Protein 5UNL (pdb70)

Secondary structure (DSSP, 8-state):
-HHHHTSPPTT-EEEETTTTSHHHHHHHHHHHHTT-EEEEEES-HHHHHTTTT-TT----EEEE--TT-HHHHHHHHHHHHHHTSS-SEEEE--------S-TTTS-HHHHHHHHIIIIIHHHHHHHHHHHHHTT-TT--EEEEE--GGGTS--TT-HHHHHHHHHHHHHHHHHHHHHGGGT-EEEEEEE-SB-SHHHHHHHHHHHHHHT--HHHHHHHHHHTBTTSSPBPHHHHHHHHHHHTSTTTTT--S-EEEESS-B---/-GGGSPPTT-EEEETTTTSHHHHHHHHHHHHTT-EEEEEES-HHHHHHHSS-TT----EEEE--TT-HHHHHHHHHHHHHHT-S-SEEEE--------S-TTTS-HHHHHHHHIIIIIHHHHHHHHHHHHHTT-TT--EEEEE--GGGTS--TT-HHHHHHHHHHHHHHHHHHHHHGGGT-EEEEEEE-SB-SHHHHHHHHHHHHHHT--HHHHHHHHHHTBTTSSPBPHHHHHHHHHHHTSTTTTT--S-EEEESS-B---/-HHHHHSPPTT-EEEEETTTSHHHHHHHHHHHHTT-EEEEEES-HHHHHTTTT-TT----EEEE--TT-HHHHHHHHHHHHHHT-S-SEEEE--------S-TTTS-HHHHHHHHIIIIIHHHHHHHHHHHHHTT-TT--EEEEE--GGGTS--TT-HHHHHHHHHHHHHHHHHHHHHGGGT-EEEEEEE-SB-SHHHHHHHHHHHHHHT--HHHHHHHHHHTBTTSSPBPHHHHHHHHHHHTSTTTTT--S-EEEESS-B---/-HHHHTSPPTT-EEEETTTTSHHHHHHHHHHHHTT-EEEEEES-HHHHHTTTT-TT----EEEE--TT-HHHHHHHHHHHHHHT-S-SEEEE--------S-TTTS-HHHHHHHHIIIIIHHHHHHHHHHHHHTT-TT--EEEEE--GGGTS--TT-HHHHHHHHHHHHHHHHHHHHHGGGT-EEEEEEE-SB-SHHHHHHHHHHHHHHT--HHHHHHHHHHTBTTSSPBPHHHHHHHHHHHTSTTTTT--S-EEEESS-B---

Sequence (1054 aa):
TASDLLKPYDGLRVLVTGGASGIGLAIADAFAECGARRVHVCDASQAAIAALADRPSRAAIGATLADDVSDRAAVERVFADVAATLGGLDVLVNNAGIAGPTGGIDEIDPAQWEQTVAINLNAQFEFARRRAVPLLRESKHGGAIIALSSVAGRLGYAYRTPYAATKWAVVGLVKSLAIELGPLGIRVNAIQPGIVRGPRRRIRRRVIEARAQQLGIGYDEMEQRRYLERISLRRMTEPAEIAATALFLCSPGGHGITGQAISVCGNVEVLSDLLKPYDGLRVLVTGGASGIGLAIADAFAECGARRVHVCDASSQAAIAALADRPSRAAIGATLADVSDRAAVERVFADVAATLGGLDVLVNNAGIAGPTGGIDEIDPAQWEQTVAINLNAQFEFARRAVPLLRESKHGGGAIIALSSVAGRLGYAYRTPYAATKWAVVGLVKSLAIELGPLGIRVNAIQPGIVRGPRIRRRVIEARAQQLGIGYDEMEQRYLERRISLRRMTEPAEIAATALFLCSSPGGHGITGQAISVCGNVEVLTASDLLKPYDGLRVLVTGGASGIGLAIADAFAECGARRVHVCDASQAAIAALADRPSRAAIGATLADVSDRAAVERVFADVAATLGGLDVLVNNAGIAGPTGGIDEIDPAQWEQQTVAIINLNAQFEFARRRRAVPLLRESKHGGAIIALSSVAGRLGYAYRTPYAATKWAVVGLVKSLAIELGPLGIRVNAIQPGIVRGPRIRRVIEARAQQLGIGYDEMEQRYLERISLRRMTEPAEIAATALFLCSPGGHGITGQAISVCGNVEVLTASDLLKPYDGLRRVLVTGGASGIGLAIADAFAECGARVHVCDASQAAIAALADRPSRAAIGATLADVSDRAAVERVFADVAATLGGLDVLVNNAGIAGPTGGIDEIDPAQWEQTVAINLNAQFEFARRRAVPLLRESKHGGGAIIALSSVAGRLGYAYRTPYAATKWAVVGLVKSLAIELGPLGIRVNAIQPGIVRGPRIRRRVIEEARAQQLGIGYDEMEQRYLERISLRRMTEPAEIAATALFLCSPGGHGITGQAISVCGNVEVL

Structure (mmCIF, N/CA/C/O backbone):
data_5UNL
#
_entry.id   5UNL
#
_cell.length_a   64.380
_cell.length_b   132.090
_cell.length_c   64.530
_cell.angle_alpha   90.000
_cell.angle_beta   108.680
_cell.angle_gamma   90.000
#
_symmetry.space_group_name_H-M   'P 1 21 1'
#
loop_
_entity.id
_entity.type
_entity.pdbx_description
1 polymer '3-ketoacyl-ACP reductase'
2 non-polymer 1,2-ETHANEDIOL
3 non-polymer 'NITRATE ION'
4 water water
#
loop_
_atom_site.group_PDB
_atom_site.id
_atom_site.type_symbol
_atom_site.label_atom_id
_atom_site.label_alt_id
_atom_site.label_comp_id
_atom_site.label_asym_id
_atom_site.label_entity_id
_atom_site.label_seq_id
_atom_site.pdbx_PDB_ins_code
_atom_site.Cartn_x
_atom_site.Cartn_y
_atom_site.Cartn_z
_atom_site.occupancy
_atom_site.B_iso_or_equiv
_atom_site.auth_seq_id
_atom_site.auth_comp_id
_atom_site.auth_asym_id
_atom_site.auth_atom_id
_atom_site.pdbx_PDB_model_num
ATOM 1 N N . THR A 1 10 ? 47.971 -5.960 -14.087 1.00 45.27 2 THR A N 1
ATOM 2 C CA . THR A 1 10 ? 49.085 -6.399 -13.249 1.00 45.88 2 THR A CA 1
ATOM 3 C C . THR A 1 10 ? 48.946 -5.903 -11.813 1.00 40.47 2 THR A C 1
ATOM 4 O O . THR A 1 10 ? 48.407 -4.819 -11.568 1.00 36.18 2 THR A O 1
ATOM 8 N N . ALA A 1 11 ? 49.452 -6.704 -10.870 1.00 37.17 3 ALA A N 1
ATOM 9 C CA . ALA A 1 11 ? 49.290 -6.383 -9.454 1.00 35.19 3 ALA A CA 1
ATOM 10 C C . ALA A 1 11 ? 49.939 -5.052 -9.107 1.00 36.59 3 ALA A C 1
ATOM 11 O O . ALA A 1 11 ? 49.399 -4.280 -8.306 1.00 38.25 3 ALA A O 1
ATOM 13 N N . SER A 1 12 ? 51.092 -4.754 -9.713 1.00 38.03 4 SER A N 1
ATOM 14 C CA . SER A 1 12 ? 51.766 -3.489 -9.431 1.00 39.05 4 SER A CA 1
ATOM 15 C C . SER A 1 12 ? 50.955 -2.295 -9.927 1.00 40.92 4 SER A C 1
ATOM 16 O O . SER A 1 12 ? 50.873 -1.268 -9.242 1.00 43.46 4 SER A O 1
ATOM 19 N N . ASP A 1 13 ? 50.355 -2.400 -11.118 1.00 40.18 5 ASP A N 1
ATOM 20 C CA . ASP A 1 13 ? 49.534 -1.295 -11.606 1.00 36.83 5 ASP A CA 1
ATOM 21 C C . ASP A 1 13 ? 48.262 -1.136 -10.784 1.00 33.34 5 ASP A C 1
ATOM 22 O O . ASP A 1 13 ? 47.769 -0.014 -10.624 1.00 32.14 5 ASP A O 1
ATOM 24 N N . LEU A 1 14 ? 47.725 -2.238 -10.250 1.00 33.88 6 LEU A N 1
ATOM 25 C CA . LEU A 1 14 ? 46.491 -2.157 -9.475 1.00 29.76 6 LEU A CA 1
ATOM 26 C C . LEU A 1 14 ? 46.640 -1.234 -8.278 1.00 26.93 6 LEU A C 1
ATOM 27 O O . LEU A 1 14 ? 45.683 -0.554 -7.898 1.00 24.63 6 LEU A O 1
ATOM 32 N N . LEU A 1 15 ? 47.826 -1.198 -7.675 1.00 23.68 7 LEU A N 1
ATOM 33 C CA . LEU A 1 15 ? 48.071 -0.451 -6.453 1.00 23.69 7 LEU A CA 1
ATOM 34 C C . LEU A 1 15 ? 48.714 0.910 -6.697 1.00 29.69 7 LEU A C 1
ATOM 35 O O . LEU A 1 15 ? 49.032 1.610 -5.734 1.00 39.48 7 LEU A O 1
ATOM 40 N N . LYS A 1 16 ? 48.911 1.299 -7.946 1.00 29.93 8 LYS A N 1
ATOM 41 C CA . LYS A 1 16 ? 49.511 2.608 -8.177 1.00 33.09 8 LYS A CA 1
ATOM 42 C C . LYS A 1 16 ? 48.422 3.647 -8.398 1.00 25.36 8 LYS A C 1
ATOM 43 O O . LYS A 1 16 ? 47.540 3.432 -9.239 1.00 22.29 8 LYS A O 1
ATOM 45 N N . PRO A 1 17 ? 48.433 4.765 -7.677 1.00 24.57 9 PRO A N 1
ATOM 46 C CA . PRO A 1 17 ? 47.469 5.833 -7.968 1.00 23.97 9 PRO A CA 1
ATOM 47 C C . PRO A 1 17 ? 47.577 6.268 -9.420 1.00 19.28 9 PRO A C 1
ATOM 48 O O . PRO A 1 17 ? 48.653 6.236 -10.013 1.00 20.96 9 PRO A O 1
ATOM 52 N N . TYR A 1 18 ? 46.441 6.650 -9.999 1.00 19.61 10 TYR A N 1
ATOM 53 C CA . TYR A 1 18 ? 46.451 7.193 -11.350 1.00 20.13 10 TYR A CA 1
ATOM 54 C C . TYR A 1 18 ? 47.441 8.342 -11.439 1.00 18.12 10 TYR A C 1
ATOM 55 O O . TYR A 1 18 ? 47.574 9.138 -10.509 1.00 19.89 10 TYR A O 1
ATOM 64 N N . ASP A 1 19 ? 48.134 8.430 -12.573 1.00 19.48 11 ASP A N 1
ATOM 65 C CA . ASP A 1 19 ? 49.109 9.489 -12.763 1.00 20.23 11 ASP A CA 1
ATOM 66 C C . ASP A 1 19 ? 48.410 10.810 -13.060 1.00 20.25 11 ASP A C 1
ATOM 67 O O . ASP A 1 19 ? 47.330 10.843 -13.653 1.00 25.85 11 ASP A O 1
ATOM 72 N N . GLY A 1 20 ? 49.024 11.903 -12.612 1.00 21.75 12 GLY A N 1
ATOM 73 C CA . GLY A 1 20 ? 48.562 13.227 -12.978 1.00 22.53 12 GLY A CA 1
ATOM 74 C C . GLY A 1 20 ? 47.314 13.699 -12.271 1.00 24.76 12 GLY A C 1
ATOM 75 O O . GLY A 1 20 ? 46.642 14.613 -12.766 1.00 23.65 12 GLY A O 1
ATOM 76 N N . LEU A 1 21 ? 46.970 13.110 -11.131 1.00 16.67 13 LEU A N 1
ATOM 77 C CA . LEU A 1 21 ? 45.745 13.513 -10.459 1.00 16.56 13 LEU A CA 1
ATOM 78 C C . LEU A 1 21 ? 45.861 14.946 -9.956 1.00 23.23 13 LEU A C 1
ATOM 79 O O . LEU A 1 21 ? 46.911 15.366 -9.461 1.00 22.49 13 LEU A O 1
ATOM 84 N N . ARG A 1 22 ? 44.770 15.693 -10.089 1.00 16.43 14 ARG A N 1
ATOM 85 C CA . ARG A 1 22 ? 44.687 17.035 -9.535 1.00 15.99 14 ARG A CA 1
ATOM 86 C C . ARG A 1 22 ? 44.035 16.914 -8.168 1.00 17.47 14 ARG A C 1
ATOM 87 O O . ARG A 1 22 ? 42.871 16.509 -8.068 1.00 16.75 14 ARG A O 1
ATOM 95 N N . VAL A 1 23 ? 44.788 17.238 -7.116 1.00 13.72 15 VAL A N 1
ATOM 96 C CA . VAL A 1 23 ? 44.415 16.907 -5.746 1.00 14.43 15 VAL A CA 1
ATOM 97 C C . VAL A 1 23 ? 44.417 18.167 -4.902 1.00 17.55 15 VAL A C 1
ATOM 98 O O . VAL A 1 23 ? 45.392 18.925 -4.922 1.00 16.05 15 VAL A O 1
ATOM 102 N N . LEU A 1 24 ? 43.346 18.368 -4.138 1.00 11.92 16 LEU A N 1
ATOM 103 C CA . LEU A 1 24 ? 43.258 19.425 -3.136 1.00 13.95 16 LEU A CA 1
ATOM 104 C C . LEU A 1 24 ? 43.157 18.780 -1.758 1.00 13.04 16 LEU A C 1
ATOM 105 O O . LEU A 1 24 ? 42.240 17.989 -1.516 1.00 13.83 16 LEU A O 1
ATOM 110 N N . VAL A 1 25 ? 44.084 19.124 -0.856 1.00 15.22 17 VAL A N 1
ATOM 111 C CA . VAL A 1 25 ? 44.080 18.614 0.519 1.00 14.13 17 VAL A CA 1
ATOM 112 C C . VAL A 1 25 ? 43.850 19.789 1.463 1.00 16.94 17 VAL A C 1
ATOM 113 O O . VAL A 1 25 ? 44.713 20.668 1.575 1.00 14.83 17 VAL A O 1
ATOM 117 N N . THR A 1 26 ? 42.710 19.794 2.165 1.00 12.92 18 THR A N 1
ATOM 118 C CA . THR A 1 26 ? 42.435 20.870 3.113 1.00 12.12 18 THR A CA 1
ATOM 119 C C . THR A 1 26 ? 43.179 20.622 4.418 1.00 15.76 18 THR A C 1
ATOM 120 O O . THR A 1 26 ? 43.356 19.480 4.840 1.00 15.13 18 THR A O 1
ATOM 124 N N . GLY A 1 27 ? 43.612 21.704 5.059 1.00 17.96 19 GLY A N 1
ATOM 125 C CA . GLY A 1 27 ? 44.528 21.561 6.193 1.00 15.75 19 GLY A CA 1
ATOM 126 C C . GLY A 1 27 ? 45.747 20.739 5.849 1.00 15.87 19 GLY A C 1
ATOM 127 O O . GLY A 1 27 ? 46.179 19.890 6.645 1.00 16.85 19 GLY A O 1
ATOM 128 N N . GLY A 1 28 ? 46.290 20.942 4.653 1.00 15.67 20 GLY A N 1
ATOM 129 C CA . GLY A 1 28 ? 47.300 20.070 4.089 1.00 16.52 20 GLY A CA 1
ATOM 130 C C . GLY A 1 28 ? 48.748 20.460 4.280 1.00 19.78 20 GLY A C 1
ATOM 131 O O . GLY A 1 28 ? 49.624 19.830 3.672 1.00 20.38 20 GLY A O 1
ATOM 132 N N . ALA A 1 29 ? 49.055 21.471 5.090 1.00 19.18 21 ALA A N 1
ATOM 133 C CA . ALA A 1 29 ? 50.453 21.843 5.263 1.00 18.86 21 ALA A CA 1
ATOM 134 C C . ALA A 1 29 ? 51.072 21.257 6.519 1.00 19.06 21 ALA A C 1
ATOM 135 O O . ALA A 1 29 ? 52.252 21.509 6.789 1.00 20.76 21 ALA A O 1
ATOM 137 N N . SER A 1 30 ? 50.321 20.481 7.293 1.00 16.58 22 SER A N 1
ATOM 138 C CA . SER A 1 30 ? 50.908 19.857 8.468 1.00 16.29 22 SER A CA 1
ATOM 139 C C . SER A 1 30 ? 50.172 18.567 8.781 1.00 20.03 22 SER A C 1
ATOM 140 O O . SER A 1 30 ? 49.076 18.311 8.276 1.00 20.47 22 SER A O 1
ATOM 143 N N . GLY A 1 31 ? 50.811 17.750 9.612 1.00 25.05 23 GLY A N 1
ATOM 144 C CA . GLY A 1 31 ? 50.179 16.563 10.160 1.00 24.14 23 GLY A CA 1
ATOM 145 C C . GLY A 1 31 ? 49.776 15.567 9.093 1.00 17.60 23 GLY A C 1
ATOM 146 O O . GLY A 1 31 ? 50.490 15.338 8.111 1.00 17.13 23 GLY A O 1
ATOM 147 N N . ILE A 1 32 ? 48.608 14.959 9.302 1.00 18.94 24 ILE A N 1
ATOM 148 C CA . ILE A 1 32 ? 48.088 13.951 8.380 1.00 16.84 24 ILE A CA 1
ATOM 149 C C . ILE A 1 32 ? 47.871 14.540 6.994 1.00 18.43 24 ILE A C 1
ATOM 150 O O . ILE A 1 32 ? 48.178 13.901 5.980 1.00 17.36 24 ILE A O 1
ATOM 155 N N . GLY A 1 33 ? 47.328 15.758 6.920 1.00 14.58 25 GLY A N 1
ATOM 156 C CA . GLY A 1 33 ? 47.076 16.359 5.615 1.00 14.19 25 GLY A CA 1
ATOM 157 C C . GLY A 1 33 ? 48.337 16.494 4.782 1.00 16.53 25 GLY A C 1
ATOM 158 O O . GLY A 1 33 ? 48.324 16.257 3.570 1.00 17.10 25 GLY A O 1
ATOM 159 N N . LEU A 1 34 ? 49.444 16.869 5.423 1.00 21.28 26 LEU A N 1
ATOM 160 C CA . LEU A 1 34 ? 50.706 16.992 4.704 1.00 14.09 26 LEU A CA 1
ATOM 161 C C . LEU A 1 34 ? 51.221 15.630 4.266 1.00 14.46 26 LEU A C 1
ATOM 162 O O . LEU A 1 34 ? 51.819 15.498 3.190 1.00 15.82 26 LEU A O 1
ATOM 167 N N . ALA A 1 35 ? 51.040 14.609 5.102 1.00 15.03 27 ALA A N 1
ATOM 168 C CA . ALA A 1 35 ? 51.468 13.277 4.695 1.00 15.57 27 ALA A CA 1
ATOM 169 C C . ALA A 1 35 ? 50.705 12.837 3.459 1.00 15.81 27 ALA A C 1
ATOM 170 O O . ALA A 1 35 ? 51.274 12.231 2.544 1.00 17.00 27 ALA A O 1
ATOM 172 N N . ILE A 1 36 ? 49.411 13.148 3.412 1.00 13.77 28 ILE A N 1
ATOM 173 C CA . ILE A 1 36 ? 48.602 12.820 2.248 1.00 13.42 28 ILE A CA 1
ATOM 174 C C . ILE A 1 36 ? 49.059 13.619 1.033 1.00 13.81 28 ILE A C 1
ATOM 175 O O . ILE A 1 36 ? 49.285 13.065 -0.049 1.00 16.17 28 ILE A O 1
ATOM 180 N N . ALA A 1 37 ? 49.188 14.936 1.193 1.00 15.09 29 ALA A N 1
ATOM 181 C CA . ALA A 1 37 ? 49.641 15.787 0.095 1.00 14.59 29 ALA A CA 1
ATOM 182 C C . ALA A 1 37 ? 50.978 15.309 -0.461 1.00 15.43 29 ALA A C 1
ATOM 183 O O . ALA A 1 37 ? 51.127 15.135 -1.676 1.00 17.30 29 ALA A O 1
ATOM 185 N N . ASP A 1 38 ? 51.968 15.100 0.420 1.00 14.91 30 ASP A N 1
ATOM 186 C CA . ASP A 1 38 ? 53.296 14.672 -0.024 1.00 15.19 30 ASP A CA 1
ATOM 187 C C . ASP A 1 38 ? 53.248 13.310 -0.702 1.00 15.48 30 ASP A C 1
ATOM 188 O O . ASP A 1 38 ? 53.985 13.064 -1.666 1.00 16.43 30 ASP A O 1
ATOM 193 N N . ALA A 1 39 ? 52.401 12.402 -0.198 1.00 15.09 31 ALA A N 1
ATOM 194 C CA . ALA A 1 39 ? 52.279 11.083 -0.811 1.00 15.49 31 ALA A CA 1
ATOM 195 C C . ALA A 1 39 ? 51.752 11.189 -2.235 1.00 15.48 31 ALA A C 1
ATOM 196 O O . ALA A 1 39 ? 52.307 10.584 -3.163 1.00 15.92 31 ALA A O 1
ATOM 198 N N . PHE A 1 40 ? 50.673 11.951 -2.430 1.00 15.20 32 PHE A N 1
ATOM 199 C CA . PHE A 1 40 ? 50.164 12.166 -3.779 1.00 16.11 32 PHE A CA 1
ATOM 200 C C . PHE A 1 40 ? 51.222 12.812 -4.668 1.00 17.05 32 PHE A C 1
ATOM 201 O O . PHE A 1 40 ? 51.384 12.424 -5.831 1.00 19.76 32 PHE A O 1
ATOM 209 N N . ALA A 1 41 ? 51.958 13.794 -4.135 1.00 17.12 33 ALA A N 1
ATOM 210 C CA . ALA A 1 41 ? 52.970 14.476 -4.946 1.00 18.01 33 ALA A CA 1
ATOM 211 C C . ALA A 1 41 ? 54.082 13.527 -5.378 1.00 17.66 33 ALA A C 1
ATOM 212 O O . ALA A 1 41 ? 54.704 13.743 -6.425 1.00 22.94 33 ALA A O 1
ATOM 214 N N . GLU A 1 42 ? 54.354 12.484 -4.586 1.00 17.42 34 GLU A N 1
ATOM 215 C CA . GLU A 1 42 ? 55.330 11.466 -4.969 1.00 28.79 34 GLU A CA 1
ATOM 216 C C . GLU A 1 42 ? 54.838 10.575 -6.097 1.00 26.38 34 GLU A C 1
ATOM 217 O O . GLU A 1 42 ? 55.642 9.859 -6.701 1.00 29.58 34 GLU A O 1
ATOM 223 N N . CYS A 1 43 ? 53.534 10.556 -6.350 1.00 21.71 35 CYS A N 1
ATOM 224 C CA . CYS A 1 43 ? 52.932 9.676 -7.341 1.00 26.03 35 CYS A CA 1
ATOM 225 C C . CYS A 1 43 ? 52.439 10.451 -8.557 1.00 28.94 35 CYS A C 1
ATOM 226 O O . CYS A 1 43 ? 51.430 10.083 -9.165 1.00 30.31 35 CYS A O 1
ATOM 229 N N . GLY A 1 44 ? 53.135 11.534 -8.906 1.00 27.18 36 GLY A N 1
ATOM 230 C CA . GLY A 1 44 ? 52.838 12.307 -10.098 1.00 29.08 36 GLY A CA 1
ATOM 231 C C . GLY A 1 44 ? 51.603 13.176 -10.030 1.00 26.45 36 GLY A C 1
ATOM 232 O O . GLY A 1 44 ? 51.132 13.642 -11.074 1.00 25.86 36 GLY A O 1
ATOM 233 N N . ALA A 1 45 ? 51.058 13.414 -8.845 1.00 20.73 37 ALA A N 1
ATOM 234 C CA . ALA A 1 45 ? 49.885 14.269 -8.742 1.00 18.63 37 ALA A CA 1
ATOM 235 C C . ALA A 1 45 ? 50.299 15.733 -8.735 1.00 25.28 37 ALA A C 1
ATOM 236 O O . ALA A 1 45 ? 51.432 16.087 -8.375 1.00 22.28 37 ALA A O 1
ATOM 238 N N . ARG A 1 46 ? 49.383 16.578 -9.187 1.00 16.10 38 ARG A N 1
ATOM 239 C CA A ARG A 1 46 ? 49.510 18.024 -9.071 0.43 16.33 38 ARG A CA 1
ATOM 240 C CA B ARG A 1 46 ? 49.513 18.025 -9.069 0.57 16.33 38 ARG A CA 1
ATOM 241 C C . ARG A 1 46 ? 48.707 18.429 -7.842 1.00 16.76 38 ARG A C 1
ATOM 242 O O . ARG A 1 46 ? 47.472 18.402 -7.867 1.00 17.00 38 ARG A O 1
ATOM 257 N N . VAL A 1 47 ? 49.407 18.764 -6.760 1.00 16.86 39 VAL A N 1
ATOM 258 C CA . VAL A 1 47 ? 48.800 18.872 -5.441 1.00 15.41 39 VAL A CA 1
ATOM 259 C C . VAL A 1 47 ? 48.727 20.330 -5.020 1.00 18.76 39 VAL A C 1
ATOM 260 O O . VAL A 1 47 ? 49.706 21.073 -5.136 1.00 17.49 39 VAL A O 1
ATOM 264 N N . HIS A 1 48 ? 47.561 20.726 -4.523 1.00 19.28 40 HIS A N 1
ATOM 265 C CA . HIS A 1 48 ? 47.351 22.008 -3.872 1.00 15.86 40 HIS A CA 1
ATOM 266 C C . HIS A 1 48 ? 46.838 21.731 -2.470 1.00 16.20 40 HIS A C 1
ATOM 267 O O . HIS A 1 48 ? 46.072 20.782 -2.261 1.00 15.75 40 HIS A O 1
ATOM 274 N N . VAL A 1 49 ? 47.266 22.542 -1.502 1.00 15.70 41 VAL A N 1
ATOM 275 C CA . VAL A 1 49 ? 46.727 22.438 -0.155 1.00 13.16 41 VAL A CA 1
ATOM 276 C C . VAL A 1 49 ? 46.226 23.805 0.271 1.00 12.77 41 VAL A C 1
ATOM 277 O O . VAL A 1 49 ? 46.624 24.837 -0.270 1.00 15.34 41 VAL A O 1
ATOM 281 N N . CYS A 1 50 ? 45.339 23.806 1.259 1.00 13.10 42 CYS A N 1
ATOM 282 C CA . CYS A 1 50 ? 45.098 25.019 2.017 1.00 15.22 42 CYS A CA 1
ATOM 283 C C . CYS A 1 50 ? 45.443 24.738 3.469 1.00 17.03 42 CYS A C 1
ATOM 284 O O . CYS A 1 50 ? 45.495 23.585 3.911 1.00 16.09 42 CYS A O 1
ATOM 287 N N . ASP A 1 51 ? 45.740 25.804 4.197 1.00 16.00 43 ASP A N 1
ATOM 288 C CA . ASP A 1 51 ? 46.127 25.633 5.582 1.00 16.29 43 ASP A CA 1
ATOM 289 C C . ASP A 1 51 ? 45.934 26.961 6.286 1.00 19.53 43 ASP A C 1
ATOM 290 O O . ASP A 1 51 ? 46.038 28.025 5.669 1.00 19.25 43 ASP A O 1
ATOM 295 N N . ALA A 1 52 ? 45.692 26.886 7.592 1.00 21.46 44 ALA A N 1
ATOM 296 C CA . ALA A 1 52 ? 45.514 28.099 8.379 1.00 22.30 44 ALA A CA 1
ATOM 297 C C . ALA A 1 52 ? 46.826 28.703 8.851 1.00 18.58 44 ALA A C 1
ATOM 298 O O . ALA A 1 52 ? 46.834 29.864 9.275 1.00 20.47 44 ALA A O 1
ATOM 300 N N . SER A 1 53 ? 47.931 27.958 8.788 1.00 22.08 45 SER A N 1
ATOM 301 C CA . SER A 1 53 ? 49.206 28.397 9.355 1.00 24.69 45 SER A CA 1
ATOM 302 C C . SER A 1 53 ? 50.122 28.915 8.251 1.00 24.49 45 SER A C 1
ATOM 303 O O . SER A 1 53 ? 50.563 28.150 7.387 1.00 24.73 45 SER A O 1
ATOM 306 N N . GLN A 1 54 ? 50.425 30.217 8.299 1.00 22.48 46 GLN A N 1
ATOM 307 C CA . GLN A 1 54 ? 51.384 30.790 7.361 1.00 20.64 46 GLN A CA 1
ATOM 308 C C . GLN A 1 54 ? 52.746 30.125 7.495 1.00 23.54 46 GLN A C 1
ATOM 309 O O . GLN A 1 54 ? 53.430 29.884 6.491 1.00 24.60 46 GLN A O 1
ATOM 311 N N . ALA A 1 55 ? 53.158 29.822 8.730 1.00 26.06 47 ALA A N 1
ATOM 312 C CA . ALA A 1 55 ? 54.470 29.222 8.948 1.00 29.99 47 ALA A CA 1
ATOM 313 C C . ALA A 1 55 ? 54.541 27.817 8.365 1.00 27.37 47 ALA A C 1
ATOM 314 O O . ALA A 1 55 ? 55.556 27.442 7.769 1.00 26.00 47 ALA A O 1
ATOM 316 N N . ALA A 1 56 ? 53.474 27.029 8.525 1.00 28.63 48 ALA A N 1
ATOM 317 C CA . ALA A 1 56 ? 53.435 25.704 7.916 1.00 28.31 48 ALA A CA 1
ATOM 318 C C . ALA A 1 56 ? 53.539 25.798 6.403 1.00 21.76 48 ALA A C 1
ATOM 319 O O . ALA A 1 56 ? 54.244 25.003 5.771 1.00 20.46 48 ALA A O 1
ATOM 321 N N . ILE A 1 57 ? 52.831 26.758 5.806 1.00 22.27 49 ILE A N 1
ATOM 322 C CA . ILE A 1 57 ? 52.860 26.922 4.358 1.00 20.79 49 ILE A CA 1
ATOM 323 C C . ILE A 1 57 ? 54.264 27.289 3.897 1.00 22.78 49 ILE A C 1
ATOM 324 O O . ILE A 1 57 ? 54.766 26.760 2.897 1.00 23.37 49 ILE A O 1
ATOM 329 N N . ALA A 1 58 ? 54.927 28.189 4.628 1.00 21.21 50 ALA A N 1
ATOM 330 C CA . ALA A 1 58 ? 56.271 28.603 4.246 1.00 22.48 50 ALA A CA 1
ATOM 331 C C . ALA A 1 58 ? 57.268 27.462 4.390 1.00 29.27 50 ALA A C 1
ATOM 332 O O . ALA A 1 58 ? 58.278 27.433 3.679 1.00 28.96 50 ALA A O 1
ATOM 334 N N . ALA A 1 59 ? 56.994 26.510 5.288 1.00 27.54 51 ALA A N 1
ATOM 335 C CA . ALA A 1 59 ? 57.889 25.379 5.502 1.00 26.90 51 ALA A CA 1
ATOM 336 C C . ALA A 1 59 ? 57.807 24.339 4.393 1.00 28.88 51 ALA A C 1
ATOM 337 O O . ALA A 1 59 ? 58.625 23.414 4.372 1.00 27.97 51 ALA A O 1
ATOM 339 N N . LEU A 1 60 ? 56.845 24.461 3.477 1.00 22.25 52 LEU A N 1
ATOM 340 C CA . LEU A 1 60 ? 56.737 23.497 2.387 1.00 21.13 52 LEU A CA 1
ATOM 341 C C . LEU A 1 60 ? 57.883 23.635 1.401 1.00 20.55 52 LEU A C 1
ATOM 342 O O . LEU A 1 60 ? 58.351 22.637 0.844 1.00 28.80 52 LEU A O 1
ATOM 347 N N . ALA A 1 61 ? 58.307 24.864 1.139 1.00 22.70 53 ALA A N 1
ATOM 348 C CA . ALA A 1 61 ? 59.153 25.132 -0.014 1.00 30.04 53 ALA A CA 1
ATOM 349 C C . ALA A 1 61 ? 60.551 24.553 0.163 1.00 32.14 53 ALA A C 1
ATOM 350 O O . ALA A 1 61 ? 61.107 24.543 1.263 1.00 29.21 53 ALA A O 1
ATOM 352 N N . ASP A 1 62 ? 61.103 24.040 -0.938 1.00 33.23 54 ASP A N 1
ATOM 353 C CA . ASP A 1 62 ? 62.534 23.753 -1.046 1.00 38.27 54 ASP A CA 1
ATOM 354 C C . ASP A 1 62 ? 62.986 22.703 -0.032 1.00 41.14 54 ASP A C 1
ATOM 355 O O . ASP A 1 62 ? 64.086 22.775 0.521 1.00 46.78 54 ASP A O 1
ATOM 360 N N . ARG A 1 63 ? 62.122 21.723 0.218 1.00 39.31 55 ARG A N 1
ATOM 361 C CA . ARG A 1 63 ? 62.516 20.550 0.986 1.00 30.71 55 ARG A CA 1
ATOM 362 C C . ARG A 1 63 ? 63.170 19.535 0.055 1.00 32.69 55 ARG A C 1
ATOM 363 O O . ARG A 1 63 ? 62.626 19.252 -1.018 1.00 39.86 55 ARG A O 1
ATOM 371 N N . PRO A 1 64 ? 64.324 18.977 0.420 1.00 35.19 56 PRO A N 1
ATOM 372 C CA . PRO A 1 64 ? 65.014 18.052 -0.487 1.00 37.75 56 PRO A CA 1
ATOM 373 C C . PRO A 1 64 ? 64.142 16.855 -0.836 1.00 38.86 56 PRO A C 1
ATOM 374 O O . PRO A 1 64 ? 63.459 16.291 0.020 1.00 39.50 56 PRO A O 1
ATOM 378 N N . SER A 1 65 ? 64.170 16.482 -2.114 1.00 42.38 57 SER A N 1
ATOM 379 C CA . SER A 1 65 ? 63.425 15.346 -2.649 1.00 43.54 57 SER A CA 1
ATOM 380 C C . SER A 1 65 ? 61.920 15.496 -2.475 1.00 40.82 57 SER A C 1
ATOM 381 O O . SER A 1 65 ? 61.200 14.493 -2.437 1.00 46.15 57 SER A O 1
ATOM 384 N N . ARG A 1 66 ? 61.418 16.726 -2.359 1.00 37.82 58 ARG A N 1
ATOM 385 C CA . ARG A 1 66 ? 59.986 16.973 -2.217 1.00 34.82 58 ARG A CA 1
ATOM 386 C C . ARG A 1 66 ? 59.490 17.792 -3.401 1.00 34.06 58 ARG A C 1
ATOM 387 O O . ARG A 1 66 ? 59.902 18.944 -3.579 1.00 32.77 58 ARG A O 1
ATOM 395 N N . ALA A 1 67 ? 58.609 17.195 -4.201 1.00 27.41 59 ALA A N 1
ATOM 396 C CA . ALA A 1 67 ? 57.973 17.908 -5.300 1.00 30.12 59 ALA A CA 1
ATOM 397 C C . ALA A 1 67 ? 57.179 19.103 -4.785 1.00 30.03 59 ALA A C 1
ATOM 398 O O . ALA A 1 67 ? 56.631 19.086 -3.679 1.00 26.88 59 ALA A O 1
ATOM 400 N N . ALA A 1 68 ? 57.106 20.148 -5.608 1.00 22.90 60 ALA A N 1
ATOM 401 C CA . ALA A 1 68 ? 56.462 21.381 -5.184 1.00 21.37 60 ALA A CA 1
ATOM 402 C C . ALA A 1 68 ? 54.965 21.165 -4.993 1.00 23.75 60 ALA A C 1
ATOM 403 O O . ALA A 1 68 ? 54.333 20.409 -5.735 1.00 26.13 60 ALA A O 1
ATOM 405 N N . ILE A 1 69 ? 54.411 21.819 -3.972 1.00 19.80 61 ILE A N 1
ATOM 406 C CA . ILE A 1 69 ? 52.989 21.747 -3.642 1.00 18.40 61 ILE A CA 1
ATOM 407 C C . ILE A 1 69 ? 52.464 23.168 -3.501 1.00 22.22 61 ILE A C 1
ATOM 408 O O . ILE A 1 69 ? 53.048 23.981 -2.775 1.00 21.52 61 ILE A O 1
ATOM 413 N N . GLY A 1 70 ? 51.369 23.471 -4.198 1.00 19.57 62 GLY A N 1
ATOM 414 C CA . GLY A 1 70 ? 50.777 24.788 -4.094 1.00 18.38 62 GLY A CA 1
ATOM 415 C C . GLY A 1 70 ? 50.003 24.934 -2.799 1.00 18.83 62 GLY A C 1
ATOM 416 O O . GLY A 1 70 ? 49.508 23.961 -2.237 1.00 17.28 62 GLY A O 1
ATOM 417 N N . ALA A 1 71 ? 49.911 26.170 -2.310 1.00 17.53 63 ALA A N 1
ATOM 418 C CA . ALA A 1 71 ? 49.250 26.397 -1.035 1.00 17.27 63 ALA A CA 1
ATOM 419 C C . ALA A 1 71 ? 48.467 27.698 -1.040 1.00 16.17 63 ALA A C 1
ATOM 420 O O . ALA A 1 71 ? 48.900 28.700 -1.622 1.00 20.42 63 ALA A O 1
ATOM 422 N N . THR A 1 72 ? 47.309 27.666 -0.380 1.00 18.32 64 THR A N 1
ATOM 423 C CA . THR A 1 72 ? 46.494 28.837 -0.098 1.00 15.87 64 THR A CA 1
ATOM 424 C C . THR A 1 72 ? 46.351 28.964 1.412 1.00 14.09 64 THR A C 1
ATOM 425 O O . THR A 1 72 ? 46.034 27.980 2.088 1.00 17.20 64 THR A O 1
ATOM 429 N N . LEU A 1 73 ? 46.570 30.166 1.939 1.00 15.59 65 LEU A N 1
ATOM 430 C CA . LEU A 1 73 ? 46.306 30.425 3.348 1.00 14.89 65 LEU A CA 1
ATOM 431 C C . LEU A 1 73 ? 44.803 30.566 3.531 1.00 17.89 65 LEU A C 1
ATOM 432 O O . LEU A 1 73 ? 44.180 31.435 2.909 1.00 19.88 65 LEU A O 1
ATOM 437 N N . ALA A 1 74 ? 44.224 29.707 4.367 1.00 18.20 66 ALA A N 1
ATOM 438 C CA . ALA A 1 74 ? 42.784 29.732 4.571 1.00 20.42 66 ALA A CA 1
ATOM 439 C C . ALA A 1 74 ? 42.402 29.011 5.853 1.00 23.77 66 ALA A C 1
ATOM 440 O O . ALA A 1 74 ? 42.910 27.925 6.147 1.00 22.35 66 ALA A O 1
ATOM 442 N N . ASP A 1 75 ? 41.504 29.643 6.604 1.00 20.41 67 ASP A N 1
ATOM 443 C CA A ASP A 1 75 ? 40.769 28.991 7.680 0.49 22.30 67 ASP A CA 1
ATOM 444 C CA B ASP A 1 75 ? 40.766 28.990 7.681 0.51 22.27 67 ASP A CA 1
ATOM 445 C C . ASP A 1 75 ? 39.463 28.473 7.083 1.00 21.86 67 ASP A C 1
ATOM 446 O O . ASP A 1 75 ? 38.663 29.258 6.569 1.00 22.43 67 ASP A O 1
ATOM 455 N N . VAL A 1 76 ? 39.257 27.151 7.133 1.00 18.88 68 VAL A N 1
ATOM 456 C CA . VAL A 1 76 ? 38.142 26.550 6.393 1.00 17.32 68 VAL A CA 1
ATOM 457 C C . VAL A 1 76 ? 36.773 26.971 6.902 1.00 21.26 68 VAL A C 1
ATOM 458 O O . VAL A 1 76 ? 35.773 26.731 6.213 1.00 25.23 68 VAL A O 1
ATOM 462 N N . SER A 1 77 ? 36.697 27.597 8.074 1.00 19.48 69 SER A N 1
ATOM 463 C CA . SER A 1 77 ? 35.429 28.147 8.538 1.00 20.54 69 SER A CA 1
ATOM 464 C C . SER A 1 77 ? 35.139 29.513 7.930 1.00 22.45 69 SER A C 1
ATOM 465 O O . SER A 1 77 ? 34.073 30.075 8.188 1.00 23.69 69 SER A O 1
ATOM 468 N N . ASP A 1 78 ? 36.050 30.039 7.118 1.00 22.00 70 ASP A N 1
ATOM 469 C CA . ASP A 1 78 ? 35.937 31.368 6.524 1.00 24.74 70 ASP A CA 1
ATOM 470 C C . ASP A 1 78 ? 35.559 31.167 5.058 1.00 20.89 70 ASP A C 1
ATOM 471 O O . ASP A 1 78 ? 36.395 30.782 4.239 1.00 22.16 70 ASP A O 1
ATOM 476 N N . ARG A 1 79 ? 34.290 31.422 4.726 1.00 21.60 71 ARG A N 1
ATOM 477 C CA . ARG A 1 79 ? 33.819 31.105 3.380 1.00 20.32 71 ARG A CA 1
ATOM 478 C C . ARG A 1 79 ? 34.569 31.899 2.317 1.00 19.69 71 ARG A C 1
ATOM 479 O O . ARG A 1 79 ? 34.827 31.378 1.227 1.00 23.72 71 ARG A O 1
ATOM 487 N N . ALA A 1 80 ? 34.949 33.139 2.626 1.00 24.78 72 ALA A N 1
ATOM 488 C CA . ALA A 1 80 ? 35.692 33.945 1.663 1.00 24.63 72 ALA A CA 1
ATOM 489 C C . ALA A 1 80 ? 37.046 33.318 1.350 1.00 23.93 72 ALA A C 1
ATOM 490 O O . ALA A 1 80 ? 37.495 33.336 0.198 1.00 24.16 72 ALA A O 1
ATOM 492 N N . ALA A 1 81 ? 37.702 32.741 2.359 1.00 21.41 73 ALA A N 1
ATOM 493 C CA . ALA A 1 81 ? 38.994 32.111 2.126 1.00 20.20 73 ALA A CA 1
ATOM 494 C C . ALA A 1 81 ? 38.837 30.789 1.387 1.00 16.89 73 ALA A C 1
ATOM 495 O O . ALA A 1 81 ? 39.683 30.437 0.557 1.00 17.54 73 ALA A O 1
ATOM 497 N N . VAL A 1 82 ? 37.761 30.043 1.672 1.00 16.68 74 VAL A N 1
ATOM 498 C CA . VAL A 1 82 ? 37.476 28.829 0.904 1.00 14.68 74 VAL A CA 1
ATOM 499 C C . VAL A 1 82 ? 37.315 29.166 -0.572 1.00 18.91 74 VAL A C 1
ATOM 500 O O . VAL A 1 82 ? 37.790 28.433 -1.448 1.00 17.35 74 VAL A O 1
ATOM 504 N N . GLU A 1 83 ? 36.631 30.271 -0.870 1.00 18.71 75 GLU A N 1
ATOM 505 C CA . GLU A 1 83 ? 36.447 30.660 -2.264 1.00 21.41 75 GLU A CA 1
ATOM 506 C C . GLU A 1 83 ? 37.788 30.955 -2.924 1.00 21.75 75 GLU A C 1
ATOM 507 O O . GLU A 1 83 ? 38.007 30.608 -4.093 1.00 19.17 75 GLU A O 1
ATOM 513 N N . ARG A 1 84 ? 38.710 31.577 -2.183 1.00 19.58 76 ARG A N 1
ATOM 514 C CA . ARG A 1 84 ? 40.033 31.835 -2.737 1.00 18.21 76 ARG A CA 1
ATOM 515 C C . ARG A 1 84 ? 40.807 30.544 -2.956 1.00 18.31 76 ARG A C 1
ATOM 516 O O . ARG A 1 84 ? 41.585 30.453 -3.911 1.00 16.04 76 ARG A O 1
ATOM 524 N N . VAL A 1 85 ? 40.608 29.537 -2.095 1.00 14.90 77 VAL A N 1
ATOM 525 C CA . VAL A 1 85 ? 41.253 28.246 -2.323 1.00 16.91 77 VAL A CA 1
ATOM 526 C C . VAL A 1 85 ? 40.895 27.720 -3.700 1.00 11.45 77 VAL A C 1
ATOM 527 O O . VAL A 1 85 ? 41.765 27.329 -4.485 1.00 14.03 77 VAL A O 1
ATOM 531 N N . PHE A 1 86 ? 39.602 27.691 -4.013 1.00 13.58 78 PHE A N 1
ATOM 532 C CA . PHE A 1 86 ? 39.189 27.157 -5.300 1.00 11.67 78 PHE A CA 1
ATOM 533 C C . PHE A 1 86 ? 39.631 28.044 -6.453 1.00 16.51 78 PHE A C 1
ATOM 534 O O . PHE A 1 86 ? 39.925 27.530 -7.534 1.00 17.38 78 PHE A O 1
ATOM 542 N N . ALA A 1 87 ? 39.726 29.359 -6.244 1.00 17.86 79 ALA A N 1
ATOM 543 C CA . ALA A 1 87 ? 40.292 30.211 -7.291 1.00 18.57 79 ALA A CA 1
ATOM 544 C C . ALA A 1 87 ? 41.760 29.876 -7.544 1.00 15.08 79 ALA A C 1
ATOM 545 O O . ALA A 1 87 ? 42.202 29.823 -8.698 1.00 19.07 79 ALA A O 1
ATOM 547 N N . ASP A 1 88 ? 42.533 29.650 -6.475 1.00 15.75 80 ASP A N 1
ATOM 548 C CA . ASP A 1 88 ? 43.940 29.295 -6.639 1.00 16.87 80 ASP A CA 1
ATOM 549 C C . ASP A 1 88 ? 44.092 27.938 -7.307 1.00 16.97 80 ASP A C 1
ATOM 550 O O . ASP A 1 88 ? 45.027 27.724 -8.089 1.00 20.01 80 ASP A O 1
ATOM 555 N N . VAL A 1 89 ? 43.202 26.999 -6.980 1.00 15.50 81 VAL A N 1
ATOM 556 C CA . VAL A 1 89 ? 43.227 25.691 -7.627 1.00 17.41 81 VAL A CA 1
ATOM 557 C C . VAL A 1 89 ? 42.887 25.819 -9.109 1.00 20.27 81 VAL A C 1
ATOM 558 O O . VAL A 1 89 ? 43.540 25.215 -9.969 1.00 19.03 81 VAL A O 1
ATOM 562 N N . ALA A 1 90 ? 41.843 26.586 -9.429 1.00 20.67 82 ALA A N 1
ATOM 563 C CA . ALA A 1 90 ? 41.439 26.723 -10.824 1.00 19.06 82 ALA A CA 1
ATOM 564 C C . ALA A 1 90 ? 42.549 27.357 -11.648 1.00 19.89 82 ALA A C 1
ATOM 565 O O . ALA A 1 90 ? 42.761 26.990 -12.810 1.00 25.77 82 ALA A O 1
ATOM 567 N N . ALA A 1 91 ? 43.287 28.295 -11.053 1.00 19.97 83 ALA A N 1
ATOM 568 C CA . ALA A 1 91 ? 44.307 29.028 -11.788 1.00 22.61 83 ALA A CA 1
ATOM 569 C C . ALA A 1 91 ? 45.602 28.243 -11.959 1.00 27.78 83 ALA A C 1
ATOM 570 O O . ALA A 1 91 ? 46.456 28.656 -12.752 1.00 29.34 83 ALA A O 1
ATOM 572 N N . THR A 1 92 ? 45.766 27.129 -11.248 1.00 24.72 84 THR A N 1
ATOM 573 C CA . THR A 1 92 ? 46.995 26.346 -11.301 1.00 26.08 84 THR A CA 1
ATOM 574 C C . THR A 1 92 ? 46.742 24.921 -11.775 1.00 27.12 84 THR A C 1
ATOM 575 O O . THR A 1 92 ? 47.365 24.482 -12.748 1.00 30.37 84 THR A O 1
ATOM 579 N N . LEU A 1 93 ? 45.837 24.186 -11.127 1.00 22.17 85 LEU A N 1
ATOM 580 C CA . LEU A 1 93 ? 45.550 22.813 -11.540 1.00 19.82 85 LEU A CA 1
ATOM 581 C C . LEU A 1 93 ? 44.589 22.750 -12.724 1.00 24.80 85 LEU A C 1
ATOM 582 O O . LEU A 1 93 ? 44.682 21.827 -13.545 1.00 24.02 85 LEU A O 1
ATOM 587 N N . GLY A 1 94 ? 43.665 23.706 -12.829 1.00 22.88 86 GLY A N 1
ATOM 588 C CA . GLY A 1 94 ? 42.769 23.762 -13.969 1.00 20.33 86 GLY A CA 1
ATOM 589 C C . GLY A 1 94 ? 41.618 22.789 -13.915 1.00 20.19 86 GLY A C 1
ATOM 590 O O . GLY A 1 94 ? 41.008 22.507 -14.951 1.00 23.67 86 GLY A O 1
ATOM 591 N N . GLY A 1 95 ? 41.294 22.300 -12.732 1.00 21.62 87 GLY A N 1
ATOM 592 C CA . GLY A 1 95 ? 40.297 21.271 -12.537 1.00 18.11 87 GLY A CA 1
ATOM 593 C C . GLY A 1 95 ? 40.614 20.552 -11.242 1.00 16.05 87 GLY A C 1
ATOM 594 O O . GLY A 1 95 ? 41.495 20.963 -10.488 1.00 17.49 87 GLY A O 1
ATOM 595 N N . LEU A 1 96 ? 39.902 19.453 -11.001 1.00 15.59 88 LEU A N 1
ATOM 596 C CA . LEU A 1 96 ? 40.110 18.718 -9.760 1.00 14.07 88 LEU A CA 1
ATOM 597 C C . LEU A 1 96 ? 39.711 17.264 -9.950 1.00 16.41 88 LEU A C 1
ATOM 598 O O . LEU A 1 96 ? 38.630 16.987 -10.474 1.00 17.27 88 LEU A O 1
ATOM 603 N N . ASP A 1 97 ? 40.567 16.344 -9.494 1.00 13.44 89 ASP A N 1
ATOM 604 C CA . ASP A 1 97 ? 40.258 14.920 -9.514 1.00 14.25 89 ASP A CA 1
ATOM 605 C C . ASP A 1 97 ? 39.967 14.345 -8.140 1.00 13.70 89 ASP A C 1
ATOM 606 O O . ASP A 1 97 ? 39.181 13.395 -8.036 1.00 14.33 89 ASP A O 1
ATOM 611 N N . VAL A 1 98 ? 40.582 14.901 -7.093 1.00 14.30 90 VAL A N 1
ATOM 612 C CA . VAL A 1 98 ? 40.464 14.390 -5.729 1.00 12.75 90 VAL A CA 1
ATOM 613 C C . VAL A 1 98 ? 40.310 15.567 -4.776 1.00 12.70 90 VAL A C 1
ATOM 614 O O . VAL A 1 98 ? 41.132 16.487 -4.786 1.00 14.51 90 VAL A O 1
ATOM 618 N N . LEU A 1 99 ? 39.267 15.540 -3.955 1.00 13.53 91 LEU A N 1
ATOM 619 C CA . LEU A 1 99 ? 39.143 16.436 -2.811 1.00 13.62 91 LEU A CA 1
ATOM 620 C C . LEU A 1 99 ? 39.415 15.614 -1.563 1.00 13.42 91 LEU A C 1
ATOM 621 O O . LEU A 1 99 ? 38.711 14.630 -1.312 1.00 12.50 91 LEU A O 1
ATOM 626 N N . VAL A 1 100 ? 40.445 15.993 -0.803 1.00 11.71 92 VAL A N 1
ATOM 627 C CA . VAL A 1 100 ? 40.740 15.376 0.488 1.00 12.77 92 VAL A CA 1
ATOM 628 C C . VAL A 1 100 ? 40.251 16.353 1.552 1.00 17.02 92 VAL A C 1
ATOM 629 O O . VAL A 1 100 ? 40.892 17.376 1.806 1.00 14.61 92 VAL A O 1
ATOM 633 N N . ASN A 1 101 ? 39.083 16.052 2.138 1.00 13.30 93 ASN A N 1
ATOM 634 C CA . ASN A 1 101 ? 38.453 16.866 3.181 1.00 13.86 93 ASN A CA 1
ATOM 635 C C . ASN A 1 101 ? 39.089 16.475 4.512 1.00 17.52 93 ASN A C 1
ATOM 636 O O . ASN A 1 101 ? 38.525 15.749 5.335 1.00 17.16 93 ASN A O 1
ATOM 641 N N . ASN A 1 102 ? 40.306 16.970 4.709 1.00 13.13 94 ASN A N 1
ATOM 642 C CA . ASN A 1 102 ? 41.147 16.575 5.836 1.00 13.56 94 ASN A CA 1
ATOM 643 C C . ASN A 1 102 ? 41.056 17.522 7.024 1.00 15.83 94 ASN A C 1
ATOM 644 O O . ASN A 1 102 ? 41.168 17.067 8.170 1.00 16.63 94 ASN A O 1
ATOM 649 N N . ALA A 1 103 ? 40.852 18.820 6.776 1.00 15.03 95 ALA A N 1
ATOM 650 C CA . ALA A 1 103 ? 40.881 19.825 7.833 1.00 17.33 95 ALA A CA 1
ATOM 651 C C . ALA A 1 103 ? 39.957 19.451 8.980 1.00 14.09 95 ALA A C 1
ATOM 652 O O . ALA A 1 103 ? 38.842 18.973 8.766 1.00 19.47 95 ALA A O 1
ATOM 654 N N . GLY A 1 104 ? 40.423 19.696 10.196 1.00 15.36 96 GLY A N 1
ATOM 655 C CA . GLY A 1 104 ? 39.606 19.441 11.374 1.00 14.55 96 GLY A CA 1
ATOM 656 C C . GLY A 1 104 ? 40.350 19.869 12.619 1.00 18.41 96 GLY A C 1
ATOM 657 O O . GLY A 1 104 ? 41.566 20.066 12.605 1.00 15.78 96 GLY A O 1
ATOM 658 N N . ILE A 1 105 ? 39.584 20.045 13.698 1.00 16.29 97 ILE A N 1
ATOM 659 C CA . ILE A 1 105 ? 40.167 20.371 14.994 1.00 12.94 97 ILE A CA 1
ATOM 660 C C . ILE A 1 105 ? 39.677 19.362 16.026 1.00 13.16 97 ILE A C 1
ATOM 661 O O . ILE A 1 105 ? 38.654 18.700 15.852 1.00 16.19 97 ILE A O 1
ATOM 666 N N . ALA A 1 106 ? 40.426 19.270 17.125 1.00 15.16 98 ALA A N 1
ATOM 667 C CA . ALA A 1 106 ? 40.040 18.394 18.223 1.00 12.77 98 ALA A CA 1
ATOM 668 C C . ALA A 1 106 ? 38.790 18.894 18.926 1.00 12.97 98 ALA A C 1
ATOM 669 O O . ALA A 1 106 ? 37.998 18.094 19.428 1.00 14.45 98 ALA A O 1
ATOM 671 N N . GLY A 1 107 ? 38.621 20.207 19.020 1.00 13.01 99 GLY A N 1
ATOM 672 C CA . GLY A 1 107 ? 37.562 20.748 19.829 1.00 16.62 99 GLY A CA 1
ATOM 673 C C . GLY A 1 107 ? 37.925 20.667 21.297 1.00 15.24 99 GLY A C 1
ATOM 674 O O . GLY A 1 107 ? 39.030 20.269 21.675 1.00 16.37 99 GLY A O 1
ATOM 675 N N . PRO A 1 108 ? 36.992 21.049 22.155 1.00 13.92 100 PRO A N 1
ATOM 676 C CA . PRO A 1 108 ? 37.287 21.132 23.590 1.00 13.52 100 PRO A CA 1
ATOM 677 C C . PRO A 1 108 ? 37.216 19.773 24.274 1.00 13.38 100 PRO A C 1
ATOM 678 O O . PRO A 1 108 ? 36.526 18.854 23.831 1.00 21.34 100 PRO A O 1
ATOM 682 N N . THR A 1 109 ? 37.935 19.669 25.390 1.00 14.27 101 THR A N 1
ATOM 683 C CA . THR A 1 109 ? 37.844 18.518 26.278 1.00 15.06 101 THR A CA 1
ATOM 684 C C . THR A 1 109 ? 37.064 18.937 27.520 1.00 17.70 101 THR A C 1
ATOM 685 O O . THR A 1 109 ? 37.435 19.904 28.194 1.00 19.41 101 THR A O 1
ATOM 689 N N . GLY A 1 110 ? 35.978 18.234 27.805 1.00 16.23 102 GLY A N 1
ATOM 690 C CA . GLY A 1 110 ? 35.218 18.501 29.007 1.00 16.37 102 GLY A CA 1
ATOM 691 C C . GLY A 1 110 ? 33.834 17.902 28.924 1.00 19.15 102 GLY A C 1
ATOM 692 O O . GLY A 1 110 ? 33.352 17.512 27.854 1.00 13.81 102 GLY A O 1
ATOM 693 N N . GLY A 1 111 ? 33.196 17.821 30.090 1.00 19.40 103 GLY A N 1
ATOM 694 C CA . GLY A 1 111 ? 31.809 17.391 30.128 1.00 19.60 103 GLY A CA 1
ATOM 695 C C . GLY A 1 111 ? 30.924 18.302 29.299 1.00 16.77 103 GLY A C 1
ATOM 696 O O . GLY A 1 111 ? 31.215 19.486 29.112 1.00 16.28 103 GLY A O 1
ATOM 697 N N . ILE A 1 112 ? 29.824 17.737 28.787 1.00 17.93 104 ILE A N 1
ATOM 698 C CA . ILE A 1 112 ? 28.956 18.514 27.901 1.00 16.27 104 ILE A CA 1
ATOM 699 C C . ILE A 1 112 ? 28.454 19.775 28.592 1.00 16.32 104 ILE A C 1
ATOM 700 O O . ILE A 1 112 ? 28.205 20.794 27.935 1.00 18.22 104 ILE A O 1
ATOM 705 N N . ASP A 1 113 ? 28.329 19.742 29.919 1.00 15.09 105 ASP A N 1
ATOM 706 C CA . ASP A 1 113 ? 27.883 20.906 30.677 1.00 16.29 105 ASP A CA 1
ATOM 707 C C . ASP A 1 113 ? 29.015 21.855 31.047 1.00 22.04 105 ASP A C 1
ATOM 708 O O . ASP A 1 113 ? 28.744 22.904 31.649 1.00 24.20 105 ASP A O 1
ATOM 713 N N . GLU A 1 114 ? 30.257 21.526 30.700 1.00 19.24 106 GLU A N 1
ATOM 714 C CA . GLU A 1 114 ? 31.414 22.349 31.037 1.00 23.37 106 GLU A CA 1
ATOM 715 C C . GLU A 1 114 ? 31.971 23.125 29.855 1.00 17.91 106 GLU A C 1
ATOM 716 O O . GLU A 1 114 ? 32.502 24.223 30.046 1.00 24.59 106 GLU A O 1
ATOM 722 N N . ILE A 1 115 ? 31.865 22.584 28.644 1.00 21.20 107 ILE A N 1
ATOM 723 C CA . ILE A 1 115 ? 32.606 23.129 27.517 1.00 19.96 107 ILE A CA 1
ATOM 724 C C . ILE A 1 115 ? 31.987 24.441 27.047 1.00 21.69 107 ILE A C 1
ATOM 725 O O . ILE A 1 115 ? 30.779 24.676 27.174 1.00 22.53 107 ILE A O 1
ATOM 730 N N . ASP A 1 116 ? 32.838 25.311 26.532 1.00 20.27 108 ASP A N 1
ATOM 731 C CA . ASP A 1 116 ? 32.413 26.596 26.000 1.00 22.17 108 ASP A CA 1
ATOM 732 C C . ASP A 1 116 ? 31.520 26.374 24.784 1.00 22.78 108 ASP A C 1
ATOM 733 O O . ASP A 1 116 ? 31.922 25.655 23.858 1.00 23.33 108 ASP A O 1
ATOM 738 N N . PRO A 1 117 ? 30.311 26.944 24.750 1.00 19.77 109 PRO A N 1
ATOM 739 C CA . PRO A 1 117 ? 29.468 26.785 23.553 1.00 19.01 109 PRO A CA 1
ATOM 740 C C . PRO A 1 117 ? 30.133 27.269 22.280 1.00 20.10 109 PRO A C 1
ATOM 741 O O . PRO A 1 117 ? 29.899 26.683 21.219 1.00 20.11 109 PRO A O 1
ATOM 745 N N . ALA A 1 118 ? 30.948 28.326 22.347 1.00 19.85 110 ALA A N 1
ATOM 746 C CA . ALA A 1 118 ? 31.625 28.802 21.141 1.00 18.60 110 ALA A CA 1
ATOM 747 C C . ALA A 1 118 ? 32.621 27.774 20.617 1.00 19.64 110 ALA A C 1
ATOM 748 O O . ALA A 1 118 ? 32.905 27.737 19.413 1.00 21.45 110 ALA A O 1
ATOM 750 N N . GLN A 1 119 ? 33.153 26.923 21.496 1.00 18.42 111 GLN A N 1
ATOM 751 C CA . GLN A 1 119 ? 34.059 25.876 21.039 1.00 19.84 111 GLN A CA 1
ATOM 752 C C . GLN A 1 119 ? 33.296 24.687 20.467 1.00 18.84 111 GLN A C 1
ATOM 753 O O . GLN A 1 119 ? 33.764 24.060 19.506 1.00 15.34 111 GLN A O 1
ATOM 759 N N . TRP A 1 120 ? 32.113 24.372 21.009 1.00 15.85 112 TRP A N 1
ATOM 760 C CA . TRP A 1 120 ? 31.237 23.426 20.326 1.00 16.07 112 TRP A CA 1
ATOM 761 C C . TRP A 1 120 ? 30.960 23.905 18.910 1.00 13.51 112 TRP A C 1
ATOM 762 O O . TRP A 1 120 ? 31.124 23.156 17.940 1.00 15.94 112 TRP A O 1
ATOM 773 N N . GLU A 1 121 ? 30.557 25.172 18.778 1.00 15.94 113 GLU A N 1
ATOM 774 C CA . GLU A 1 121 ? 30.160 25.715 17.482 1.00 16.33 113 GLU A CA 1
ATOM 775 C C . GLU A 1 121 ? 31.320 25.710 16.491 1.00 19.46 113 GLU A C 1
ATOM 776 O O . GLU A 1 121 ? 31.137 25.392 15.308 1.00 17.64 113 GLU A O 1
ATOM 782 N N . GLN A 1 122 ? 32.525 26.051 16.954 1.00 15.26 114 GLN A N 1
ATOM 783 C CA . GLN A 1 122 ? 33.669 26.079 16.051 1.00 13.57 114 GLN A CA 1
ATOM 784 C C . GLN A 1 122 ? 34.056 24.669 15.614 1.00 15.62 114 GLN A C 1
ATOM 785 O O . GLN A 1 122 ? 34.450 24.457 14.461 1.00 19.00 114 GLN A O 1
ATOM 791 N N . THR A 1 123 ? 33.951 23.690 16.520 1.00 12.38 115 THR A N 1
ATOM 792 C CA . THR A 1 123 ? 34.179 22.305 16.128 1.00 11.86 115 THR A CA 1
ATOM 793 C C . THR A 1 123 ? 33.230 21.894 15.008 1.00 17.11 115 THR A C 1
ATOM 794 O O . THR A 1 123 ? 33.644 21.272 14.024 1.00 17.03 115 THR A O 1
ATOM 798 N N . VAL A 1 124 ? 31.952 22.245 15.133 1.00 12.34 116 VAL A N 1
ATOM 799 C CA . VAL A 1 124 ? 30.996 21.906 14.084 1.00 11.79 116 VAL A CA 1
ATOM 800 C C . VAL A 1 124 ? 31.294 22.671 12.795 1.00 16.22 116 VAL A C 1
ATOM 801 O O . VAL A 1 124 ? 31.221 22.114 11.694 1.00 14.29 116 VAL A O 1
ATOM 805 N N . ALA A 1 125 ? 31.643 23.952 12.904 1.00 16.34 117 ALA A N 1
ATOM 806 C CA . ALA A 1 125 ? 31.907 24.744 11.707 1.00 13.08 117 ALA A CA 1
ATOM 807 C C . ALA A 1 125 ? 33.093 24.191 10.912 1.00 15.69 117 ALA A C 1
ATOM 808 O O . ALA A 1 125 ? 33.049 24.117 9.677 1.00 15.20 117 ALA A O 1
ATOM 810 N N . ILE A 1 126 ? 34.153 23.773 11.599 1.00 14.98 118 ILE A N 1
ATOM 811 C CA . ILE A 1 126 ? 35.343 23.304 10.897 1.00 12.07 118 ILE A CA 1
ATOM 812 C C . ILE A 1 126 ? 35.195 21.841 10.495 1.00 13.22 118 ILE A C 1
ATOM 813 O O . ILE A 1 126 ? 35.479 21.459 9.351 1.00 14.66 118 ILE A O 1
ATOM 818 N N . ASN A 1 127 ? 34.768 20.987 11.431 1.00 11.17 119 ASN A N 1
ATOM 819 C CA . ASN A 1 127 ? 34.777 19.550 11.169 1.00 14.06 119 ASN A CA 1
ATOM 820 C C . ASN A 1 127 ? 33.627 19.078 10.291 1.00 14.20 119 ASN A C 1
ATOM 821 O O . ASN A 1 127 ? 33.759 18.041 9.630 1.00 16.40 119 ASN A O 1
ATOM 826 N N . LEU A 1 128 ? 32.482 19.758 10.326 1.00 11.83 120 LEU A N 1
ATOM 827 C CA . LEU A 1 128 ? 31.310 19.368 9.549 1.00 12.01 120 LEU A CA 1
ATOM 828 C C . LEU A 1 128 ? 30.959 20.388 8.473 1.00 12.65 120 LEU A C 1
ATOM 829 O O . LEU A 1 128 ? 30.856 20.034 7.295 1.00 14.31 120 LEU A O 1
ATOM 834 N N . ASN A 1 129 ? 30.732 21.652 8.840 1.00 13.66 121 ASN A N 1
ATOM 835 C CA . ASN A 1 129 ? 30.244 22.601 7.844 1.00 13.21 121 ASN A CA 1
ATOM 836 C C . ASN A 1 129 ? 31.255 22.836 6.727 1.00 16.62 121 ASN A C 1
ATOM 837 O O . ASN A 1 129 ? 30.870 22.959 5.556 1.00 13.45 121 ASN A O 1
ATOM 842 N N . ALA A 1 130 ? 32.550 22.892 7.058 1.00 12.77 122 ALA A N 1
ATOM 843 C CA . ALA A 1 130 ? 33.558 23.076 6.018 1.00 15.81 122 ALA A CA 1
ATOM 844 C C . ALA A 1 130 ? 33.582 21.910 5.038 1.00 13.44 122 ALA A C 1
ATOM 845 O O . ALA A 1 130 ? 33.967 22.083 3.876 1.00 16.24 122 ALA A O 1
ATOM 847 N N . GLN A 1 131 ? 33.217 20.706 5.487 1.00 12.80 123 GLN A N 1
ATOM 848 C CA . GLN A 1 131 ? 33.182 19.585 4.556 1.00 12.69 123 GLN A CA 1
ATOM 849 C C . GLN A 1 131 ? 32.172 19.844 3.458 1.00 12.38 123 GLN A C 1
ATOM 850 O O . GLN A 1 131 ? 32.427 19.556 2.284 1.00 11.89 123 GLN A O 1
ATOM 856 N N . PHE A 1 132 ? 31.003 20.357 3.843 1.00 12.02 124 PHE A N 1
ATOM 857 C CA . PHE A 1 132 ? 29.995 20.773 2.877 1.00 14.06 124 PHE A CA 1
ATOM 858 C C . PHE A 1 132 ? 30.501 21.911 2.008 1.00 16.76 124 PHE A C 1
ATOM 859 O O . PHE A 1 132 ? 30.298 21.904 0.789 1.00 14.64 124 PHE A O 1
ATOM 867 N N . GLU A 1 133 ? 31.164 22.900 2.613 1.00 15.50 125 GLU A N 1
ATOM 868 C CA . GLU A 1 133 ? 31.638 24.039 1.833 1.00 16.67 125 GLU A CA 1
ATOM 869 C C . GLU A 1 133 ? 32.602 23.608 0.735 1.00 12.86 125 GLU A C 1
ATOM 870 O O . GLU A 1 133 ? 32.530 24.124 -0.390 1.00 15.05 125 GLU A O 1
ATOM 876 N N . PHE A 1 134 ? 33.506 22.658 1.029 1.00 13.09 126 PHE A N 1
ATOM 877 C CA . PHE A 1 134 ? 34.436 22.194 -0.004 1.00 11.40 126 PHE A CA 1
ATOM 878 C C . PHE A 1 134 ? 33.761 21.229 -0.973 1.00 16.18 126 PHE A C 1
ATOM 879 O O . PHE A 1 134 ? 33.988 21.308 -2.187 1.00 12.63 126 PHE A O 1
ATOM 887 N N . ALA A 1 135 ? 32.908 20.331 -0.465 1.00 14.41 127 ALA A N 1
ATOM 888 C CA . ALA A 1 135 ? 32.249 19.374 -1.353 1.00 15.51 127 ALA A CA 1
ATOM 889 C C . ALA A 1 135 ? 31.362 20.077 -2.373 1.00 16.25 127 ALA A C 1
ATOM 890 O O . ALA A 1 135 ? 31.386 19.731 -3.559 1.00 15.98 127 ALA A O 1
ATOM 892 N N . ARG A 1 136 ? 30.590 21.086 -1.942 1.00 13.47 128 ARG A N 1
ATOM 893 C CA A ARG A 1 136 ? 29.675 21.732 -2.876 0.72 17.91 128 ARG A CA 1
ATOM 894 C CA B ARG A 1 136 ? 29.676 21.754 -2.866 0.28 17.89 128 ARG A CA 1
ATOM 895 C C . ARG A 1 136 ? 30.428 22.453 -3.989 1.00 19.33 128 ARG A C 1
ATOM 896 O O . ARG A 1 136 ? 29.937 22.509 -5.124 1.00 16.97 128 ARG A O 1
ATOM 911 N N . ARG A 1 137 ? 31.621 22.985 -3.696 1.00 15.00 129 ARG A N 1
ATOM 912 C CA . ARG A 1 137 ? 32.411 23.653 -4.722 1.00 16.62 129 ARG A CA 1
ATOM 913 C C . ARG A 1 137 ? 33.183 22.655 -5.572 1.00 15.51 129 ARG A C 1
ATOM 914 O O . ARG A 1 137 ? 33.475 22.934 -6.743 1.00 17.74 129 ARG A O 1
ATOM 922 N N . ALA A 1 138 ? 33.488 21.486 -5.018 1.00 13.14 130 ALA A N 1
ATOM 923 C CA . ALA A 1 138 ? 34.317 20.524 -5.736 1.00 13.42 130 ALA A CA 1
ATOM 924 C C . ALA A 1 138 ? 33.515 19.654 -6.682 1.00 16.41 130 ALA A C 1
ATOM 925 O O . ALA A 1 138 ? 34.014 19.283 -7.751 1.00 14.04 130 ALA A O 1
ATOM 927 N N . VAL A 1 139 ? 32.276 19.340 -6.330 1.00 16.32 131 VAL A N 1
ATOM 928 C CA . VAL A 1 139 ? 31.442 18.427 -7.119 1.00 15.22 131 VAL A CA 1
ATOM 929 C C . VAL A 1 139 ? 31.333 18.849 -8.583 1.00 14.99 131 VAL A C 1
ATOM 930 O O . VAL A 1 139 ? 31.418 17.978 -9.468 1.00 14.88 131 VAL A O 1
ATOM 934 N N . PRO A 1 140 ? 31.131 20.134 -8.916 1.00 17.10 132 PRO A N 1
ATOM 935 C CA . PRO A 1 140 ? 31.077 20.491 -10.346 1.00 17.71 132 PRO A CA 1
ATOM 936 C C . PRO A 1 140 ? 32.376 20.213 -11.078 1.00 15.59 132 PRO A C 1
ATOM 937 O O . PRO A 1 140 ? 32.360 19.990 -12.295 1.00 20.43 132 PRO A O 1
ATOM 941 N N . LEU A 1 141 ? 33.506 20.251 -10.372 1.00 14.51 133 LEU A N 1
ATOM 942 C CA . LEU A 1 141 ? 34.788 19.931 -10.987 1.00 15.27 133 LEU A CA 1
ATOM 943 C C . LEU A 1 141 ? 34.995 18.421 -11.073 1.00 14.23 133 LEU A C 1
ATOM 944 O O . LEU A 1 141 ? 35.377 17.887 -12.124 1.00 18.64 133 LEU A O 1
ATOM 949 N N . LEU A 1 142 ? 34.744 17.727 -9.965 1.00 15.48 134 LEU A N 1
ATOM 950 C CA . LEU A 1 142 ? 34.963 16.285 -9.896 1.00 14.51 134 LEU A CA 1
ATOM 951 C C . LEU A 1 142 ? 34.125 15.524 -10.904 1.00 14.67 134 LEU A C 1
ATOM 952 O O . LEU A 1 142 ? 34.552 14.468 -11.387 1.00 19.53 134 LEU A O 1
ATOM 957 N N . ARG A 1 143 ? 32.923 16.012 -11.216 1.00 15.71 135 ARG A N 1
ATOM 958 C CA . ARG A 1 143 ? 32.122 15.280 -12.187 1.00 16.98 135 ARG A CA 1
ATOM 959 C C . ARG A 1 143 ? 32.712 15.343 -13.588 1.00 18.27 135 ARG A C 1
ATOM 960 O O . ARG A 1 143 ? 32.233 14.619 -14.469 1.00 22.11 135 ARG A O 1
ATOM 968 N N . GLU A 1 144 ? 33.723 16.185 -13.819 1.00 18.97 136 GLU A N 1
ATOM 969 C CA . GLU A 1 144 ? 34.420 16.231 -15.102 1.00 21.68 136 GLU A CA 1
ATOM 970 C C . GLU A 1 144 ? 35.744 15.481 -15.086 1.00 23.59 136 GLU A C 1
ATOM 971 O O . GLU A 1 144 ? 36.481 15.527 -16.083 1.00 22.16 136 GLU A O 1
ATOM 977 N N . SER A 1 145 ? 36.074 14.813 -13.986 1.00 21.18 137 SER A N 1
ATOM 978 C CA . SER A 1 145 ? 37.343 14.106 -13.893 1.00 19.77 137 SER A CA 1
ATOM 979 C C . SER A 1 145 ? 37.355 12.910 -14.837 1.00 23.04 137 SER A C 1
ATOM 980 O O . SER A 1 145 ? 36.418 12.106 -14.836 1.00 22.35 137 SER A O 1
ATOM 983 N N . LYS A 1 146 ? 38.449 12.768 -15.593 1.00 21.51 138 LYS A N 1
ATOM 984 C CA . LYS A 1 146 ? 38.598 11.640 -16.509 1.00 24.81 138 LYS A CA 1
ATOM 985 C C . LYS A 1 146 ? 38.480 10.309 -15.784 1.00 25.48 138 LYS A C 1
ATOM 986 O O . LYS A 1 146 ? 38.009 9.328 -16.367 1.00 26.70 138 LYS A O 1
ATOM 988 N N . HIS A 1 147 ? 38.877 10.255 -14.512 1.00 24.85 139 HIS A N 1
ATOM 989 C CA . HIS A 1 147 ? 38.842 9.017 -13.746 1.00 24.76 139 HIS A CA 1
ATOM 990 C C . HIS A 1 147 ? 37.550 8.813 -12.971 1.00 26.92 139 HIS A C 1
ATOM 991 O O . HIS A 1 147 ? 37.374 7.745 -12.374 1.00 32.18 139 HIS A O 1
ATOM 998 N N . GLY A 1 148 ? 36.652 9.795 -12.956 1.00 24.36 140 GLY A N 1
ATOM 999 C CA . GLY A 1 148 ? 35.420 9.676 -12.188 1.00 18.76 140 GLY A CA 1
ATOM 1000 C C . GLY A 1 148 ? 35.301 10.698 -11.076 1.00 26.37 140 GLY A C 1
ATOM 1001 O O . GLY A 1 148 ? 34.218 11.250 -10.837 1.00 28.22 140 GLY A O 1
ATOM 1002 N N . GLY A 1 149 ? 36.405 10.954 -10.393 1.00 18.16 141 GLY A N 1
ATOM 1003 C CA . GLY A 1 149 ? 36.446 11.893 -9.287 1.00 17.06 141 GLY A CA 1
ATOM 1004 C C . GLY A 1 149 ? 36.353 11.192 -7.947 1.00 18.43 141 GLY A C 1
ATOM 1005 O O . GLY A 1 149 ? 35.762 10.114 -7.816 1.00 17.16 141 GLY A O 1
ATOM 1006 N N . ALA A 1 150 ? 36.939 11.812 -6.924 1.00 13.85 142 ALA A N 1
ATOM 1007 C CA . ALA A 1 150 ? 36.980 11.199 -5.601 1.00 13.27 142 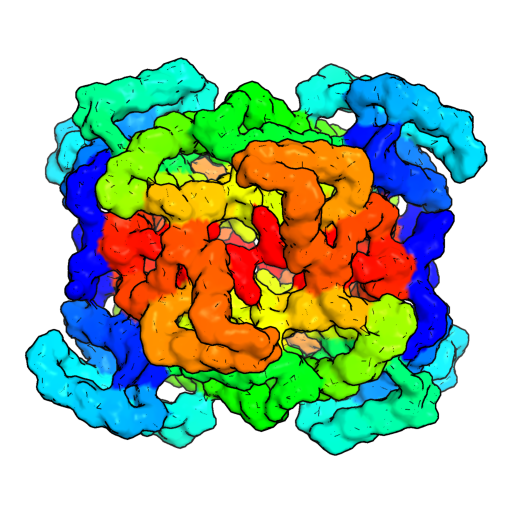ALA A CA 1
ATOM 1008 C C . ALA A 1 150 ? 36.899 12.283 -4.540 1.00 14.05 142 ALA A C 1
ATOM 1009 O O . ALA A 1 150 ? 37.538 13.331 -4.670 1.00 13.13 142 ALA A O 1
ATOM 1011 N N . ILE A 1 151 ? 36.078 12.026 -3.514 1.00 12.05 143 ILE A N 1
ATOM 1012 C CA . ILE A 1 151 ? 36.081 12.761 -2.255 1.00 12.51 143 ILE A CA 1
ATOM 1013 C C . ILE A 1 151 ? 36.567 11.802 -1.187 1.00 15.82 143 ILE A C 1
ATOM 1014 O O . ILE A 1 151 ? 36.033 10.692 -1.056 1.00 13.47 143 ILE A O 1
ATOM 1019 N N . ILE A 1 152 ? 37.598 12.203 -0.454 1.00 11.54 144 ILE A N 1
ATOM 1020 C CA . ILE A 1 152 ? 38.118 11.417 0.658 1.00 11.72 144 ILE A CA 1
ATOM 1021 C C . ILE A 1 152 ? 37.965 12.288 1.893 1.00 17.24 144 ILE A C 1
ATOM 1022 O O . ILE A 1 152 ? 38.642 13.317 2.014 1.00 14.61 144 ILE A O 1
ATOM 1027 N N . ALA A 1 153 ? 37.027 11.923 2.771 1.00 10.42 145 ALA A N 1
ATOM 1028 C CA . ALA A 1 153 ? 36.772 12.676 3.995 1.00 10.15 145 ALA A CA 1
ATOM 1029 C C . ALA A 1 153 ? 37.534 12.054 5.151 1.00 15.10 145 ALA A C 1
ATOM 1030 O O . ALA A 1 153 ? 37.624 10.828 5.267 1.00 16.03 145 ALA A O 1
ATOM 1032 N N . LEU A 1 154 ? 38.064 12.897 6.018 1.00 10.90 146 LEU A N 1
ATOM 1033 C CA . LEU A 1 154 ? 38.729 12.428 7.229 1.00 12.66 146 LEU A CA 1
ATOM 1034 C C . LEU A 1 154 ? 37.714 12.460 8.366 1.00 15.01 146 LEU A C 1
ATOM 1035 O O . LEU A 1 154 ? 37.303 13.535 8.811 1.00 17.24 146 LEU A O 1
ATOM 1040 N N . SER A 1 155 ? 37.298 11.278 8.812 1.00 11.51 147 SER A N 1
ATOM 1041 C CA . SER A 1 155 ? 36.539 11.111 10.042 1.00 12.71 147 SER A CA 1
ATOM 1042 C C . SER A 1 155 ? 37.544 10.781 11.140 1.00 15.37 147 SER A C 1
ATOM 1043 O O . SER A 1 155 ? 38.622 11.383 11.190 1.00 14.91 147 SER A O 1
ATOM 1046 N N . SER A 1 156 ? 37.240 9.795 11.974 1.00 13.64 148 SER A N 1
ATOM 1047 C CA . SER A 1 156 ? 38.068 9.422 13.118 1.00 11.55 148 SER A CA 1
ATOM 1048 C C . SER A 1 156 ? 37.477 8.129 13.646 1.00 10.03 148 SER A C 1
ATOM 1049 O O . SER A 1 156 ? 36.331 7.796 13.342 1.00 9.35 148 SER A O 1
ATOM 1052 N N . VAL A 1 157 ? 38.239 7.431 14.483 1.00 11.19 149 VAL A N 1
ATOM 1053 C CA . VAL A 1 157 ? 37.628 6.336 15.223 1.00 11.40 149 VAL A CA 1
ATOM 1054 C C . VAL A 1 157 ? 36.518 6.871 16.123 1.00 11.58 149 VAL A C 1
ATOM 1055 O O . VAL A 1 157 ? 35.623 6.121 16.515 1.00 10.63 149 VAL A O 1
ATOM 1059 N N . ALA A 1 158 ? 36.545 8.173 16.455 1.00 10.37 150 ALA A N 1
ATOM 1060 C CA . ALA A 1 158 ? 35.450 8.766 17.214 1.00 9.60 150 ALA A CA 1
ATOM 1061 C C . ALA A 1 158 ? 34.204 8.962 16.364 1.00 10.70 150 ALA A C 1
ATOM 1062 O O . ALA A 1 158 ? 33.194 9.454 16.882 1.00 12.05 150 ALA A O 1
ATOM 1064 N N . GLY A 1 159 ? 34.260 8.602 15.085 1.00 10.08 151 GLY A N 1
ATOM 1065 C CA . GLY A 1 159 ? 33.088 8.555 14.229 1.00 9.57 151 GLY A CA 1
ATOM 1066 C C . GLY A 1 159 ? 32.416 7.202 14.133 1.00 10.50 151 GLY A C 1
ATOM 1067 O O . GLY A 1 159 ? 31.396 7.065 13.448 1.00 12.59 151 GLY A O 1
ATOM 1068 N N . ARG A 1 160 ? 32.960 6.195 14.799 1.00 10.78 152 ARG A N 1
ATOM 1069 C CA . ARG A 1 160 ? 32.350 4.876 14.898 1.00 8.83 152 ARG A CA 1
ATOM 1070 C C . ARG A 1 160 ? 32.265 4.400 16.348 1.00 15.52 152 ARG A C 1
ATOM 1071 O O . ARG A 1 160 ? 31.810 3.270 16.585 1.00 12.71 152 ARG A O 1
ATOM 1079 N N . LEU A 1 161 ? 32.681 5.232 17.314 1.00 10.92 153 LEU A N 1
ATOM 1080 C CA . LEU A 1 161 ? 32.640 4.936 18.743 1.00 9.21 153 LEU A CA 1
ATOM 1081 C C . LEU A 1 161 ? 32.152 6.173 19.476 1.00 12.61 153 LEU A C 1
ATOM 1082 O O . LEU A 1 161 ? 32.272 7.292 18.976 1.00 13.99 153 LEU A O 1
ATOM 1087 N N . GLY A 1 162 ? 31.621 5.970 20.683 1.00 13.91 154 GLY A N 1
ATOM 1088 C CA . GLY A 1 162 ? 31.350 7.096 21.556 1.00 15.98 154 GLY A CA 1
ATOM 1089 C C . GLY A 1 162 ? 32.628 7.616 22.191 1.00 13.35 154 GLY A C 1
ATOM 1090 O O . GLY A 1 162 ? 33.591 6.882 22.391 1.00 18.63 154 GLY A O 1
ATOM 1091 N N . TYR A 1 163 ? 32.630 8.912 22.531 1.00 10.14 155 TYR A N 1
ATOM 1092 C CA . TYR A 1 163 ? 33.832 9.563 23.067 1.00 13.66 155 TYR A CA 1
ATOM 1093 C C . TYR A 1 163 ? 33.406 10.519 24.173 1.00 10.77 155 TYR A C 1
ATOM 1094 O O . TYR A 1 163 ? 33.161 11.699 23.903 1.00 13.97 155 TYR A O 1
ATOM 1103 N N . ALA A 1 164 ? 33.382 10.022 25.413 1.00 11.08 156 ALA A N 1
ATOM 1104 C CA . ALA A 1 164 ? 33.060 10.878 26.549 1.00 11.74 156 ALA A CA 1
ATOM 1105 C C . ALA A 1 164 ? 34.049 12.036 26.638 1.00 16.41 156 ALA A C 1
ATOM 1106 O O . ALA A 1 164 ? 35.236 11.893 26.329 1.00 12.74 156 ALA A O 1
ATOM 1108 N N . TYR A 1 165 ? 33.542 13.193 27.078 1.00 14.59 157 TYR A N 1
ATOM 1109 C CA . TYR A 1 165 ? 34.296 14.437 27.242 1.00 13.00 157 TYR A CA 1
ATOM 1110 C C . TYR A 1 165 ? 34.785 15.003 25.917 1.00 13.09 157 TYR A C 1
ATOM 1111 O O . TYR A 1 165 ? 35.573 15.952 25.916 1.00 15.00 157 TYR A O 1
ATOM 1120 N N . ARG A 1 166 ? 34.298 14.478 24.783 1.00 12.51 158 ARG A N 1
ATOM 1121 C CA . ARG A 1 166 ? 34.689 14.948 23.455 1.00 12.12 158 ARG A CA 1
ATOM 1122 C C . ARG A 1 166 ? 33.464 14.980 22.553 1.00 11.57 158 ARG A C 1
ATOM 1123 O O . ARG A 1 166 ? 33.537 14.647 21.366 1.00 14.16 158 ARG A O 1
ATOM 1131 N N . THR A 1 167 ? 32.316 15.356 23.118 1.00 12.27 159 THR A N 1
ATOM 1132 C CA . THR A 1 167 ? 31.062 15.220 22.381 1.00 12.75 159 THR A CA 1
ATOM 1133 C C . THR A 1 167 ? 30.999 16.023 21.084 1.00 13.24 159 THR A C 1
ATOM 1134 O O . THR A 1 167 ? 30.486 15.476 20.095 1.00 13.19 159 THR A O 1
ATOM 1138 N N . PRO A 1 168 ? 31.456 17.280 20.995 1.00 15.47 160 PRO A N 1
ATOM 1139 C CA . PRO A 1 168 ? 31.414 17.933 19.674 1.00 13.58 160 PRO A CA 1
ATOM 1140 C C . PRO A 1 168 ? 32.287 17.232 18.648 1.00 12.41 160 PRO A C 1
ATOM 1141 O O . PRO A 1 168 ? 31.923 17.144 17.470 1.00 14.01 160 PRO A O 1
ATOM 1145 N N . TYR A 1 169 ? 33.454 16.739 19.065 1.00 12.78 161 TYR A N 1
ATOM 1146 C CA . TYR A 1 169 ? 34.307 16.003 18.147 1.00 10.83 161 TYR A CA 1
ATOM 1147 C C . TYR A 1 169 ? 33.612 14.734 17.667 1.00 16.54 161 TYR A C 1
ATOM 1148 O O . TYR A 1 169 ? 33.530 14.483 16.463 1.00 12.57 161 TYR A O 1
ATOM 1157 N N . ALA A 1 170 ? 33.062 13.938 18.591 1.00 16.02 162 ALA A N 1
ATOM 1158 C CA . ALA A 1 170 ? 32.409 12.707 18.153 1.00 9.74 162 ALA A CA 1
ATOM 1159 C C . ALA A 1 170 ? 31.197 12.997 17.276 1.00 11.18 162 ALA A C 1
ATOM 1160 O O . ALA A 1 170 ? 30.995 12.333 16.252 1.00 13.40 162 ALA A O 1
ATOM 1162 N N . ALA A 1 171 ? 30.383 13.990 17.652 1.00 10.44 163 ALA A N 1
ATOM 1163 C CA . ALA A 1 171 ? 29.218 14.320 16.831 1.00 10.56 163 ALA A CA 1
ATOM 1164 C C . ALA A 1 171 ? 29.632 14.655 15.405 1.00 14.14 163 ALA A C 1
ATOM 1165 O O . ALA A 1 171 ? 28.995 14.203 14.441 1.00 10.73 163 ALA A O 1
ATOM 1167 N N . THR A 1 172 ? 30.713 15.427 15.239 1.00 13.79 164 THR A N 1
ATOM 1168 C CA . THR A 1 172 ? 31.083 15.800 13.879 1.00 12.16 164 THR A CA 1
ATOM 1169 C C . THR A 1 172 ? 31.690 14.631 13.117 1.00 14.97 164 THR A C 1
ATOM 1170 O O . THR A 1 172 ? 31.474 14.510 11.905 1.00 12.73 164 THR A O 1
ATOM 1174 N N . LYS A 1 173 ? 32.439 13.759 13.797 1.00 11.14 165 LYS A N 1
ATOM 1175 C CA . LYS A 1 173 ? 33.069 12.659 13.074 1.00 13.49 165 LYS A CA 1
ATOM 1176 C C . LYS A 1 173 ? 32.046 11.600 12.675 1.00 13.26 165 LYS A C 1
ATOM 1177 O O . LYS A 1 173 ? 32.205 10.956 11.626 1.00 12.44 165 LYS A O 1
ATOM 1183 N N . TRP A 1 174 ? 30.983 11.421 13.474 1.00 14.44 166 TRP A N 1
ATOM 1184 C CA . TRP A 1 174 ? 29.843 10.616 13.035 1.00 10.51 166 TRP A CA 1
ATOM 1185 C C . TRP A 1 174 ? 29.113 11.290 11.884 1.00 11.53 166 TRP A C 1
ATOM 1186 O O . TRP A 1 174 ? 28.735 10.628 10.909 1.00 11.53 166 TRP A O 1
ATOM 1197 N N . ALA A 1 175 ? 28.945 12.615 11.964 1.00 11.10 167 ALA A N 1
ATOM 1198 C CA . ALA A 1 175 ? 28.292 13.344 10.884 1.00 11.75 167 ALA A CA 1
ATOM 1199 C C . ALA A 1 175 ? 29.007 13.125 9.557 1.00 13.15 167 ALA A C 1
ATOM 1200 O O . ALA A 1 175 ? 28.357 12.955 8.515 1.00 13.90 167 ALA A O 1
ATOM 1202 N N . VAL A 1 176 ? 30.346 13.125 9.580 1.00 11.81 168 VAL A N 1
ATOM 1203 C CA . VAL A 1 176 ? 31.114 12.933 8.351 1.00 9.24 168 VAL A CA 1
ATOM 1204 C C . VAL A 1 176 ? 30.782 11.585 7.713 1.00 13.13 168 VAL A C 1
ATOM 1205 O O . VAL A 1 176 ? 30.700 11.473 6.483 1.00 15.31 168 VAL A O 1
ATOM 1209 N N . VAL A 1 177 ? 30.585 10.542 8.530 1.00 11.86 169 VAL A N 1
ATOM 1210 C CA . VAL A 1 177 ? 30.233 9.235 7.969 1.00 8.52 169 VAL A CA 1
ATOM 1211 C C . VAL A 1 177 ? 28.872 9.301 7.273 1.00 10.80 169 VAL A C 1
ATOM 1212 O O . VAL A 1 177 ? 28.690 8.787 6.160 1.00 11.80 169 VAL A O 1
ATOM 1216 N N . GLY A 1 178 ? 27.895 9.925 7.921 1.00 10.06 170 GLY A N 1
ATOM 1217 C CA . GLY A 1 178 ? 26.587 10.054 7.291 1.00 8.73 170 GLY A CA 1
ATOM 1218 C C . GLY A 1 178 ? 26.643 10.874 6.016 1.00 8.78 170 GLY A C 1
ATOM 1219 O O . GLY A 1 178 ? 25.975 10.553 5.024 1.00 11.53 170 GLY A O 1
ATOM 1220 N N . LEU A 1 179 ? 27.445 11.936 6.021 1.00 12.55 171 LEU A N 1
ATOM 1221 C CA . LEU A 1 179 ? 27.644 12.733 4.815 1.00 13.18 171 LEU A CA 1
ATOM 1222 C C . LEU A 1 179 ? 28.232 11.880 3.697 1.00 14.08 171 LEU A C 1
ATOM 1223 O O . LEU A 1 179 ? 27.747 11.903 2.559 1.00 13.07 171 LEU A O 1
ATOM 1228 N N . VAL A 1 180 ? 29.281 11.115 4.012 1.00 12.95 172 VAL A N 1
ATOM 1229 C CA . VAL A 1 180 ? 29.902 10.235 3.023 1.00 13.13 172 VAL A CA 1
ATOM 1230 C C . VAL A 1 180 ? 28.890 9.241 2.466 1.00 14.74 172 VAL A C 1
ATOM 1231 O O . VAL A 1 180 ? 28.767 9.071 1.245 1.00 14.48 172 VAL A O 1
ATOM 1235 N N . LYS A 1 181 ? 28.147 8.557 3.348 1.00 12.25 173 LYS A N 1
ATOM 1236 C CA . LYS A 1 181 ? 27.238 7.534 2.836 1.00 14.49 173 LYS A CA 1
ATOM 1237 C C . LYS A 1 181 ? 26.121 8.138 1.996 1.00 14.97 173 LYS A C 1
ATOM 1238 O O . LYS A 1 181 ? 25.667 7.516 1.026 1.00 15.35 173 LYS A O 1
ATOM 1244 N N . SER A 1 182 ? 25.703 9.361 2.311 1.00 10.88 174 SER A N 1
ATOM 1245 C CA . SER A 1 182 ? 24.686 10.007 1.485 1.00 9.27 174 SER A CA 1
ATOM 1246 C C . SER A 1 182 ? 25.259 10.454 0.150 1.00 11.21 174 SER A C 1
ATOM 1247 O O . SER A 1 182 ? 24.616 10.287 -0.892 1.00 13.43 174 SER A O 1
ATOM 1250 N N . LEU A 1 183 ? 26.450 11.048 0.170 1.00 11.11 175 LEU A N 1
ATOM 1251 C CA . LEU A 1 183 ? 27.070 11.520 -1.067 1.00 12.43 175 LEU A CA 1
ATOM 1252 C C . LEU A 1 183 ? 27.460 10.365 -1.975 1.00 11.27 175 LEU A C 1
ATOM 1253 O O . LEU A 1 183 ? 27.397 10.500 -3.203 1.00 13.84 175 LEU A O 1
ATOM 1258 N N . ALA A 1 184 ? 27.858 9.224 -1.405 1.00 10.77 176 ALA A N 1
ATOM 1259 C CA . ALA A 1 184 ? 28.201 8.085 -2.253 1.00 10.15 176 ALA A CA 1
ATOM 1260 C C . ALA A 1 184 ? 27.015 7.665 -3.107 1.00 11.42 176 ALA A C 1
ATOM 1261 O O . ALA A 1 184 ? 27.167 7.365 -4.298 1.00 12.29 176 ALA A O 1
ATOM 1263 N N . ILE A 1 185 ? 25.826 7.607 -2.500 1.00 10.20 177 ILE A N 1
ATOM 1264 C CA . ILE A 1 185 ? 24.612 7.297 -3.244 1.00 10.46 177 ILE A CA 1
ATOM 1265 C C . ILE A 1 185 ? 24.322 8.386 -4.260 1.00 14.00 177 ILE A C 1
ATOM 1266 O O . ILE A 1 185 ? 24.014 8.114 -5.423 1.00 14.99 177 ILE A O 1
ATOM 1271 N N . GLU A 1 186 ? 24.389 9.642 -3.813 1.00 10.28 178 GLU A N 1
ATOM 1272 C CA . GLU A 1 186 ? 24.033 10.787 -4.646 1.00 11.68 178 GLU A CA 1
ATOM 1273 C C . GLU A 1 186 ? 24.953 10.925 -5.854 1.00 11.02 178 GLU A C 1
ATOM 1274 O O . GLU A 1 186 ? 24.493 11.174 -6.977 1.00 15.09 178 GLU A O 1
ATOM 1280 N N . LEU A 1 187 ? 26.259 10.793 -5.637 1.00 12.72 179 LEU A N 1
ATOM 1281 C CA . LEU A 1 187 ? 27.242 11.081 -6.671 1.00 11.84 179 LEU A CA 1
ATOM 1282 C C . LEU A 1 187 ? 27.709 9.844 -7.420 1.00 11.56 179 LEU A C 1
ATOM 1283 O O . LEU A 1 187 ? 28.404 9.983 -8.430 1.00 15.94 179 LEU A O 1
ATOM 1288 N N . GLY A 1 188 ? 27.387 8.653 -6.930 1.00 11.50 180 GLY A N 1
ATOM 1289 C CA . GLY A 1 188 ? 27.816 7.411 -7.540 1.00 12.04 180 GLY A CA 1
ATOM 1290 C C . GLY A 1 188 ? 27.525 7.306 -9.024 1.00 18.04 180 GLY A C 1
ATOM 1291 O O . GLY A 1 188 ? 28.396 6.963 -9.832 1.00 16.10 180 GLY A O 1
ATOM 1292 N N . PRO A 1 189 ? 26.276 7.558 -9.415 1.00 15.55 181 PRO A N 1
ATOM 1293 C CA . PRO A 1 189 ? 25.942 7.497 -10.847 1.00 17.74 181 PRO A CA 1
ATOM 1294 C C . PRO A 1 189 ? 26.712 8.500 -11.701 1.00 16.16 181 PRO A C 1
ATOM 1295 O O . PRO A 1 189 ? 26.824 8.298 -12.916 1.00 27.54 181 PRO A O 1
ATOM 1299 N N . LEU A 1 190 ? 27.235 9.566 -11.112 1.00 17.43 182 LEU A N 1
ATOM 1300 C CA . LEU A 1 190 ? 28.093 10.504 -11.820 1.00 21.49 182 LEU A CA 1
ATOM 1301 C C . LEU A 1 190 ? 29.532 10.013 -11.925 1.00 24.04 182 LEU A C 1
ATOM 1302 O O . LEU A 1 190 ? 30.301 10.571 -12.720 1.00 31.45 182 LEU A O 1
ATOM 1307 N N . GLY A 1 191 ? 29.905 8.988 -11.151 1.00 17.62 183 GLY A N 1
ATOM 1308 C CA . GLY A 1 191 ? 31.233 8.428 -11.193 1.00 17.21 183 GLY A CA 1
ATOM 1309 C C . GLY A 1 191 ? 32.124 8.857 -10.055 1.00 16.04 183 GLY A C 1
ATOM 1310 O O . GLY A 1 191 ? 33.261 8.381 -9.974 1.00 22.76 183 GLY A O 1
ATOM 1311 N N . ILE A 1 192 ? 31.639 9.721 -9.167 1.00 15.17 184 ILE A N 1
ATOM 1312 C CA . ILE A 1 192 ? 32.442 10.231 -8.062 1.00 13.87 184 ILE A CA 1
ATOM 1313 C C . ILE A 1 192 ? 32.379 9.234 -6.916 1.00 18.68 184 ILE A C 1
ATOM 1314 O O . ILE A 1 192 ? 31.292 8.884 -6.443 1.00 16.77 184 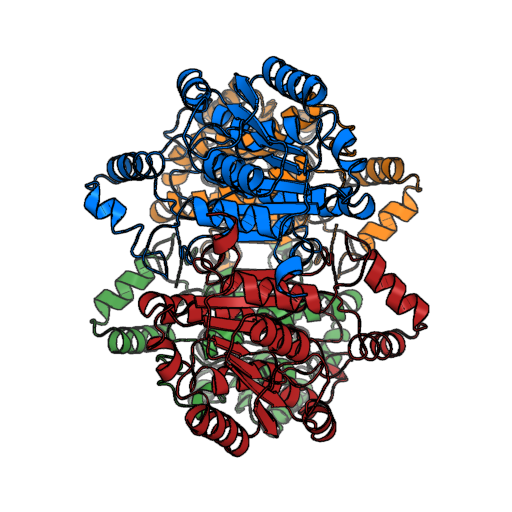ILE A O 1
ATOM 1319 N N . ARG A 1 193 ? 33.547 8.791 -6.459 1.00 12.31 185 ARG A N 1
ATOM 1320 C CA . ARG A 1 193 ? 33.645 7.910 -5.310 1.00 11.85 185 ARG A CA 1
ATOM 1321 C C . ARG A 1 193 ? 33.744 8.777 -4.067 1.00 17.12 185 ARG A C 1
ATOM 1322 O O . ARG A 1 193 ? 34.372 9.839 -4.094 1.00 14.75 185 ARG A O 1
ATOM 1330 N N . VAL A 1 194 ? 33.106 8.335 -2.983 1.00 10.44 186 VAL A N 1
ATOM 1331 C CA . VAL A 1 194 ? 33.083 9.111 -1.747 1.00 9.86 186 VAL A CA 1
ATOM 1332 C C . VAL A 1 194 ? 33.317 8.148 -0.588 1.00 10.77 186 VAL A C 1
ATOM 1333 O O . VAL A 1 194 ? 32.548 7.199 -0.406 1.00 10.72 186 VAL A O 1
ATOM 1337 N N . ASN A 1 195 ? 34.383 8.377 0.185 1.00 9.40 187 ASN A N 1
ATOM 1338 C CA . ASN A 1 195 ? 34.700 7.516 1.314 1.00 11.73 187 ASN A CA 1
ATOM 1339 C C . ASN A 1 195 ? 35.220 8.352 2.471 1.00 10.67 187 ASN A C 1
ATOM 1340 O O . ASN A 1 195 ? 35.685 9.482 2.288 1.00 12.14 187 ASN A O 1
ATOM 1345 N N . ALA A 1 196 ? 35.156 7.766 3.665 1.00 10.64 188 ALA A N 1
ATOM 1346 C CA . ALA A 1 196 ? 35.791 8.315 4.855 1.00 13.04 188 ALA A CA 1
ATOM 1347 C C . ALA A 1 196 ? 36.969 7.446 5.277 1.00 13.09 188 ALA A C 1
ATOM 1348 O O . ALA A 1 196 ? 36.889 6.215 5.273 1.00 13.06 188 ALA A O 1
ATOM 1350 N N . ILE A 1 197 ? 38.060 8.079 5.663 1.00 11.41 189 ILE A N 1
ATOM 1351 C CA . ILE A 1 197 ? 39.112 7.389 6.393 1.00 10.54 189 ILE A CA 1
ATOM 1352 C C . ILE A 1 197 ? 38.949 7.757 7.854 1.00 13.78 189 ILE A C 1
ATOM 1353 O O . ILE A 1 197 ? 38.743 8.930 8.182 1.00 12.72 189 ILE A O 1
ATOM 1358 N N . GLN A 1 198 ? 39.002 6.757 8.733 1.00 10.37 190 GLN A N 1
ATOM 1359 C CA . GLN A 1 198 ? 38.912 6.996 10.173 1.00 10.82 190 GLN A CA 1
ATOM 1360 C C . GLN A 1 198 ? 40.260 6.732 10.833 1.00 12.45 190 GLN A C 1
ATOM 1361 O O . GLN A 1 198 ? 40.569 5.585 11.195 1.00 11.96 190 GLN A O 1
ATOM 1367 N N . PRO A 1 199 ? 41.082 7.745 11.026 1.00 9.69 191 PRO A N 1
ATOM 1368 C CA . PRO A 1 199 ? 42.364 7.522 11.701 1.00 12.03 191 PRO A CA 1
ATOM 1369 C C . PRO A 1 199 ? 42.132 7.162 13.154 1.00 14.94 191 PRO A C 1
ATOM 1370 O O . PRO A 1 199 ? 41.157 7.599 13.772 1.00 10.77 191 PRO A O 1
ATOM 1374 N N . GLY A 1 200 ? 43.061 6.373 13.698 1.00 12.61 192 GLY A N 1
ATOM 1375 C CA . GLY A 1 200 ? 43.024 6.001 15.103 1.00 13.52 192 GLY A CA 1
ATOM 1376 C C . GLY A 1 200 ? 43.772 6.987 15.975 1.00 13.16 192 GLY A C 1
ATOM 1377 O O . GLY A 1 200 ? 43.550 8.202 15.887 1.00 15.23 192 GLY A O 1
ATOM 1378 N N . ILE A 1 201 ? 44.653 6.464 16.828 1.00 13.34 193 ILE A N 1
ATOM 1379 C CA . ILE A 1 201 ? 45.521 7.265 17.688 1.00 15.37 193 ILE A CA 1
ATOM 1380 C C . ILE A 1 201 ? 46.801 7.522 16.894 1.00 14.08 193 ILE A C 1
ATOM 1381 O O . ILE A 1 201 ? 47.684 6.666 16.817 1.00 12.63 193 ILE A O 1
ATOM 1386 N N . VAL A 1 202 ? 46.902 8.705 16.292 1.00 15.67 194 VAL A N 1
ATOM 1387 C CA . VAL A 1 202 ? 47.909 8.967 15.268 1.00 16.45 194 VAL A CA 1
ATOM 1388 C C . VAL A 1 202 ? 49.091 9.698 15.898 1.00 17.03 194 VAL A C 1
ATOM 1389 O O . VAL A 1 202 ? 48.929 10.773 16.494 1.00 21.05 194 VAL A O 1
ATOM 1393 N N . ARG A 1 203 ? 50.277 9.114 15.760 1.00 14.44 195 ARG A N 1
ATOM 1394 C CA . ARG A 1 203 ? 51.489 9.688 16.339 1.00 19.41 195 ARG A CA 1
ATOM 1395 C C . ARG A 1 203 ? 51.732 11.085 15.774 1.00 22.48 195 ARG A C 1
ATOM 1396 O O . ARG A 1 203 ? 51.797 11.272 14.554 1.00 25.03 195 ARG A O 1
ATOM 1404 N N . GLY A 1 204 ? 51.850 12.068 16.657 1.00 18.47 196 GLY A N 1
ATOM 1405 C CA . GLY A 1 204 ? 52.022 13.436 16.235 1.00 17.85 196 GLY A CA 1
ATOM 1406 C C . GLY A 1 204 ? 51.811 14.382 17.394 1.00 23.81 196 GLY A C 1
ATOM 1407 O O . GLY A 1 204 ? 51.368 13.986 18.477 1.00 21.49 196 GLY A O 1
ATOM 1408 N N . PRO A 1 205 ? 52.142 15.656 17.195 1.00 24.42 197 PRO A N 1
ATOM 1409 C CA . PRO A 1 205 ? 51.921 16.631 18.271 1.00 23.75 197 PRO A CA 1
ATOM 1410 C C . PRO A 1 205 ? 50.463 16.807 18.631 1.00 22.15 197 PRO A C 1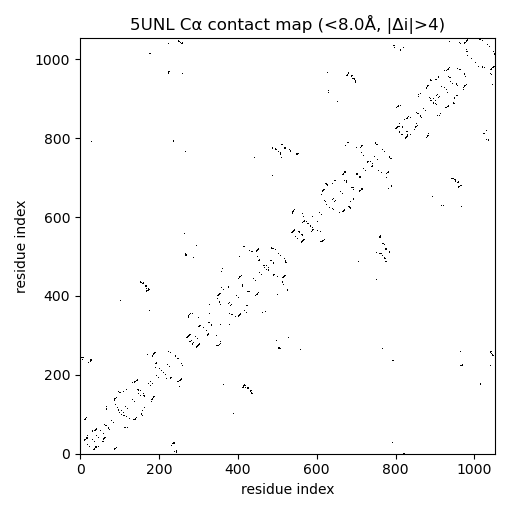
ATOM 1411 O O . PRO A 1 205 ? 50.164 17.128 19.786 1.00 26.75 197 PRO A O 1
ATOM 1415 N N . ARG A 1 206 ? 49.540 16.618 17.684 1.00 24.80 198 ARG A N 1
ATOM 1416 C CA A ARG A 1 206 ? 48.125 16.822 17.982 0.35 22.29 198 ARG A CA 1
ATOM 1417 C CA B ARG A 1 206 ? 48.125 16.821 17.980 0.43 22.09 198 ARG A CA 1
ATOM 1418 C CA C ARG A 1 206 ? 48.130 16.830 17.990 0.22 22.51 198 ARG A CA 1
ATOM 1419 C C . ARG A 1 206 ? 47.632 15.819 19.019 1.00 19.95 198 ARG A C 1
ATOM 1420 O O . ARG A 1 206 ? 46.968 16.190 19.990 1.00 19.12 198 ARG A O 1
ATOM 1442 N N . ILE A 1 207 ? 47.949 14.532 18.831 1.00 21.99 199 ILE A N 1
ATOM 1443 C CA . ILE A 1 207 ? 47.488 13.532 19.794 1.00 17.81 199 ILE A CA 1
ATOM 1444 C C . ILE A 1 207 ? 48.123 13.760 21.165 1.00 24.18 199 ILE A C 1
ATOM 1445 O O . ILE A 1 207 ? 47.491 13.501 22.197 1.00 24.12 199 ILE A O 1
ATOM 1450 N N . ARG A 1 208 ? 49.361 14.252 21.214 1.00 18.74 200 ARG A N 1
ATOM 1451 C CA . ARG A 1 208 ? 49.973 14.503 22.518 1.00 19.20 200 ARG A CA 1
ATOM 1452 C C . ARG A 1 208 ? 49.221 15.607 23.255 1.00 22.36 200 ARG A C 1
ATOM 1453 O O . ARG A 1 208 ? 48.980 15.507 24.463 1.00 21.46 200 ARG A O 1
ATOM 1461 N N . ARG A 1 209 ? 48.781 16.633 22.524 1.00 22.76 201 ARG A N 1
ATOM 1462 C CA A ARG A 1 209 ? 47.959 17.661 23.147 0.51 22.83 201 ARG A CA 1
ATOM 1463 C CA B ARG A 1 209 ? 47.934 17.675 23.099 0.49 22.78 201 ARG A CA 1
ATOM 1464 C C . ARG A 1 209 ? 46.632 17.086 23.634 1.00 21.12 201 ARG A C 1
ATOM 1465 O O . ARG A 1 209 ? 46.166 17.443 24.723 1.00 21.04 201 ARG A O 1
ATOM 1480 N N . VAL A 1 210 ? 46.022 16.180 22.859 1.00 20.43 202 VAL A N 1
ATOM 1481 C CA . VAL A 1 210 ? 44.784 15.524 23.278 1.00 18.41 202 VAL A CA 1
ATOM 1482 C C . VAL A 1 210 ? 45.007 14.709 24.549 1.00 23.50 202 VAL A C 1
ATOM 1483 O O . VAL A 1 210 ? 44.195 14.749 25.488 1.00 18.87 202 VAL A O 1
ATOM 1487 N N . ILE A 1 211 ? 46.099 13.948 24.595 1.00 16.20 203 ILE A N 1
ATOM 1488 C CA . ILE A 1 211 ? 46.355 13.106 25.759 1.00 17.13 203 ILE A CA 1
ATOM 1489 C C . ILE A 1 211 ? 46.571 13.970 26.994 1.00 25.50 203 ILE A C 1
ATOM 1490 O O . ILE A 1 211 ? 46.031 13.690 28.074 1.00 22.89 203 ILE A O 1
ATOM 1495 N N . GLU A 1 212 ? 47.353 15.041 26.846 1.00 21.12 204 GLU A N 1
ATOM 1496 C CA . GLU A 1 212 ? 47.575 15.976 27.946 1.00 22.64 204 GLU A CA 1
ATOM 1497 C C . GLU A 1 212 ? 46.258 16.575 28.438 1.00 19.34 204 GLU A C 1
ATOM 1498 O O . GLU A 1 212 ? 46.036 16.701 29.650 1.00 26.00 204 GLU A O 1
ATOM 1504 N N . ALA A 1 213 ? 45.376 16.954 27.511 1.00 18.31 205 ALA A N 1
ATOM 1505 C CA . ALA A 1 213 ? 44.089 17.535 27.893 1.00 20.74 205 ALA A CA 1
ATOM 1506 C C . ALA A 1 213 ? 43.198 16.517 28.596 1.00 20.06 205 ALA A C 1
ATOM 1507 O O . ALA A 1 213 ? 42.499 16.854 29.560 1.00 19.61 205 ALA A O 1
ATOM 1509 N N . ARG A 1 214 ? 43.190 15.273 28.115 1.00 19.20 206 ARG A N 1
ATOM 1510 C CA . ARG A 1 214 ? 42.360 14.261 28.755 1.00 22.32 206 ARG A CA 1
ATOM 1511 C C . ARG A 1 214 ? 42.938 13.855 30.103 1.00 18.20 206 ARG A C 1
ATOM 1512 O O . ARG A 1 214 ? 42.194 13.600 31.056 1.00 19.76 206 ARG A O 1
ATOM 1520 N N . ALA A 1 215 ? 44.261 13.782 30.205 1.00 19.31 207 ALA A N 1
ATOM 1521 C CA . ALA A 1 215 ? 44.863 13.520 31.505 1.00 20.80 207 ALA A CA 1
ATOM 1522 C C . ALA A 1 215 ? 44.430 14.575 32.513 1.00 21.93 207 ALA A C 1
ATOM 1523 O O . ALA A 1 215 ? 44.104 14.255 33.663 1.00 31.05 207 ALA A O 1
ATOM 1525 N N . GLN A 1 216 ? 44.393 15.838 32.084 1.00 21.63 208 GLN A N 1
ATOM 1526 C CA . GLN A 1 216 ? 43.969 16.912 32.974 1.00 23.26 208 GLN A CA 1
ATOM 1527 C C . GLN A 1 216 ? 42.495 16.773 33.336 1.00 22.90 208 GLN A C 1
ATOM 1528 O O . GLN A 1 216 ? 42.107 17.030 34.484 1.00 24.72 208 GLN A O 1
ATOM 1534 N N . GLN A 1 217 ? 41.665 16.363 32.370 1.00 22.31 209 GLN A N 1
ATOM 1535 C CA . GLN A 1 217 ? 40.243 16.167 32.633 1.00 21.41 209 GLN A CA 1
ATOM 1536 C C . GLN A 1 217 ? 40.020 15.075 33.672 1.00 22.98 209 GLN A C 1
ATOM 1537 O O . GLN A 1 217 ? 39.173 15.215 34.565 1.00 25.71 209 GLN A O 1
ATOM 1543 N N . LEU A 1 218 ? 40.766 13.979 33.568 1.00 23.33 210 LEU A N 1
ATOM 1544 C CA . LEU A 1 218 ? 40.599 12.836 34.456 1.00 26.70 210 LEU A CA 1
ATOM 1545 C C . LEU A 1 218 ? 41.420 12.931 35.735 1.00 25.92 210 LEU A C 1
ATOM 1546 O O . LEU A 1 218 ? 41.271 12.069 36.605 1.00 27.98 210 LEU A O 1
ATOM 1551 N N . GLY A 1 219 ? 42.273 13.941 35.879 1.00 28.34 211 GLY A N 1
ATOM 1552 C CA . GLY A 1 219 ? 43.081 14.040 37.083 1.00 30.21 211 GLY A CA 1
ATOM 1553 C C . GLY A 1 219 ? 44.168 12.995 37.203 1.00 32.12 211 GLY A C 1
ATOM 1554 O O . GLY A 1 219 ? 44.509 12.587 38.322 1.00 30.50 211 GLY A O 1
ATOM 1555 N N . ILE A 1 220 ? 44.723 12.550 36.078 1.00 31.63 212 ILE A N 1
ATOM 1556 C CA . ILE A 1 220 ? 45.818 11.595 36.053 1.00 26.10 212 ILE A CA 1
ATOM 1557 C C . ILE A 1 220 ? 46.993 12.216 35.299 1.00 29.89 212 ILE A C 1
ATOM 1558 O O . ILE A 1 220 ? 46.886 13.280 34.689 1.00 27.00 212 ILE A O 1
ATOM 1563 N N . GLY A 1 221 ? 48.136 11.541 35.372 1.00 26.82 213 GLY A N 1
ATOM 1564 C CA . GLY A 1 221 ? 49.309 12.015 34.674 1.00 27.57 213 GLY A CA 1
ATOM 1565 C C . GLY A 1 221 ? 49.282 11.651 33.206 1.00 23.35 213 GLY A C 1
ATOM 1566 O O . GLY A 1 221 ? 48.468 10.835 32.768 1.00 22.56 213 GLY A O 1
ATOM 1567 N N . TYR A 1 222 ? 50.190 12.288 32.454 1.00 24.28 214 TYR A N 1
ATOM 1568 C CA . TYR A 1 222 ? 50.256 12.071 31.010 1.00 29.12 214 TYR A CA 1
ATOM 1569 C C . TYR A 1 222 ? 50.528 10.607 30.688 1.00 29.93 214 TYR A C 1
ATOM 1570 O O . TYR A 1 222 ? 49.869 10.013 29.826 1.00 25.18 214 TYR A O 1
ATOM 1579 N N . ASP A 1 223 ? 51.526 10.022 31.350 1.00 25.43 215 ASP A N 1
ATOM 1580 C CA . ASP A 1 223 ? 51.981 8.683 30.987 1.00 24.03 215 ASP A CA 1
ATOM 1581 C C . ASP A 1 223 ? 50.924 7.635 31.291 1.00 23.59 215 ASP A C 1
ATOM 1582 O O . ASP A 1 223 ? 50.779 6.659 30.543 1.00 27.97 215 ASP A O 1
ATOM 1587 N N . GLU A 1 224 ? 50.166 7.815 32.372 1.00 26.18 216 GLU A N 1
ATOM 1588 C CA . GLU A 1 224 ? 49.047 6.911 32.606 1.00 23.97 216 GLU A CA 1
ATOM 1589 C C . GLU A 1 224 ? 47.985 7.075 31.527 1.00 22.37 216 GLU A C 1
ATOM 1590 O O . GLU A 1 224 ? 47.472 6.080 31.011 1.00 22.98 216 GLU A O 1
ATOM 1596 N N . MET A 1 225 ? 47.660 8.319 31.159 1.00 20.97 217 MET A N 1
ATOM 1597 C CA . MET A 1 225 ? 46.681 8.540 30.097 1.00 19.55 217 MET A CA 1
ATOM 1598 C C . MET A 1 225 ? 47.149 7.915 28.794 1.00 19.06 217 MET A C 1
ATOM 1599 O O . MET A 1 225 ? 46.388 7.208 28.127 1.00 21.12 217 MET A O 1
ATOM 1604 N N . GLU A 1 226 ? 48.409 8.160 28.417 1.00 20.68 218 GLU A N 1
ATOM 1605 C CA . GLU A 1 226 ? 48.926 7.566 27.188 1.00 18.53 218 GLU A CA 1
ATOM 1606 C C . GLU A 1 226 ? 48.827 6.047 27.237 1.00 18.75 218 GLU A C 1
ATOM 1607 O O . GLU A 1 226 ? 48.470 5.406 26.241 1.00 23.68 218 GLU A O 1
ATOM 1613 N N . GLN A 1 227 ? 49.123 5.451 28.397 1.00 20.19 219 GLN A N 1
ATOM 1614 C CA . GLN A 1 227 ? 49.079 3.996 28.489 1.00 22.38 219 GLN A CA 1
ATOM 1615 C C . GLN A 1 227 ? 47.663 3.466 28.339 1.00 21.49 219 GLN A C 1
ATOM 1616 O O . GLN A 1 227 ? 47.478 2.371 27.803 1.00 20.66 219 GLN A O 1
ATOM 1622 N N A ARG A 1 228 ? 46.659 4.215 28.803 0.54 20.74 220 ARG A N 1
ATOM 1623 N N B ARG A 1 228 ? 46.653 4.215 28.800 0.46 20.79 220 ARG A N 1
ATOM 1624 C CA A ARG A 1 228 ? 45.280 3.767 28.630 0.54 21.31 220 ARG A CA 1
ATOM 1625 C CA B ARG A 1 228 ? 45.274 3.756 28.630 0.46 21.32 220 ARG A CA 1
ATOM 1626 C C A ARG A 1 228 ? 44.898 3.731 27.157 0.54 19.57 220 ARG A C 1
ATOM 1627 C C B ARG A 1 228 ? 44.880 3.740 27.158 0.46 19.55 220 ARG A C 1
ATOM 1628 O O A ARG A 1 228 ? 44.195 2.816 26.714 0.54 20.72 220 ARG A O 1
ATOM 1629 O O B ARG A 1 228 ? 44.146 2.847 26.719 0.46 20.90 220 ARG A O 1
ATOM 1644 N N . TYR A 1 229 ? 45.358 4.716 26.380 1.00 16.54 221 TYR A N 1
ATOM 1645 C CA . TYR A 1 229 ? 45.099 4.706 24.941 1.00 15.29 221 TYR A CA 1
ATOM 1646 C C . TYR A 1 229 ? 45.794 3.521 24.265 1.00 16.50 221 TYR A C 1
ATOM 1647 O O . TYR A 1 229 ? 45.196 2.824 23.438 1.00 16.59 221 TYR A O 1
ATOM 1656 N N . LEU A 1 230 ? 47.069 3.282 24.600 1.00 16.41 222 LEU A N 1
ATOM 1657 C CA . LEU A 1 230 ? 47.822 2.230 23.919 1.00 16.98 222 LEU A CA 1
ATOM 1658 C C . LEU A 1 230 ? 47.275 0.848 24.247 1.00 18.39 222 LEU A C 1
ATOM 1659 O O . LEU A 1 230 ? 47.251 -0.033 23.379 1.00 18.88 222 LEU A O 1
ATOM 1664 N N . GLU A 1 231 ? 46.814 0.637 25.484 1.00 18.75 223 GLU A N 1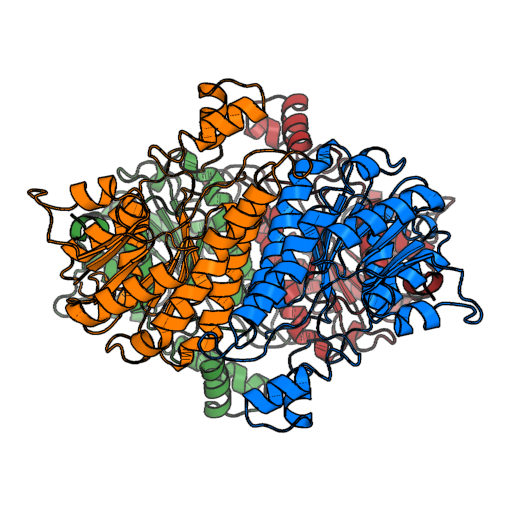
ATOM 1665 C CA . GLU A 1 231 ? 46.277 -0.669 25.856 1.00 20.11 223 GLU A CA 1
ATOM 1666 C C . GLU A 1 231 ? 44.989 -0.992 25.109 1.00 18.84 223 GLU A C 1
ATOM 1667 O O . GLU A 1 231 ? 44.614 -2.164 25.023 1.00 19.85 223 GLU A O 1
ATOM 1673 N N . ARG A 1 232 ? 44.316 0.018 24.573 1.00 17.02 224 ARG A N 1
ATOM 1674 C CA . ARG A 1 232 ? 43.062 -0.160 23.858 1.00 16.09 224 ARG A CA 1
ATOM 1675 C C . ARG A 1 232 ? 43.244 -0.084 22.349 1.00 17.24 224 ARG A C 1
ATOM 1676 O O . ARG A 1 232 ? 42.279 0.170 21.619 1.00 19.30 224 ARG A O 1
ATOM 1684 N N . ILE A 1 233 ? 44.467 -0.286 21.876 1.00 11.28 225 ILE A N 1
ATOM 1685 C CA . ILE A 1 233 ? 44.769 -0.518 20.468 1.00 10.72 225 ILE A CA 1
ATOM 1686 C C . ILE A 1 233 ? 45.165 -1.988 20.364 1.00 11.05 225 ILE A C 1
ATOM 1687 O O . ILE A 1 233 ? 46.121 -2.411 21.022 1.00 16.40 225 ILE A O 1
ATOM 1692 N N . SER A 1 234 ? 44.456 -2.770 19.545 1.00 10.75 226 SER A N 1
ATOM 1693 C CA . SER A 1 234 ? 44.769 -4.201 19.473 1.00 10.30 226 SER A CA 1
ATOM 1694 C C . SER A 1 234 ? 46.231 -4.418 19.089 1.00 15.49 226 SER A C 1
ATOM 1695 O O . SER A 1 234 ? 46.908 -5.287 19.654 1.00 16.31 226 SER A O 1
ATOM 1698 N N . LEU A 1 235 ? 46.756 -3.602 18.172 1.00 14.55 227 LEU A N 1
ATOM 1699 C CA . LEU A 1 235 ? 48.167 -3.745 17.820 1.00 12.56 227 LEU A CA 1
ATOM 1700 C C . LEU A 1 235 ? 49.103 -3.093 18.832 1.00 16.89 227 LEU A C 1
ATOM 1701 O O . LEU A 1 235 ? 50.320 -3.218 18.683 1.00 16.10 227 LEU A O 1
ATOM 1706 N N . ARG A 1 236 ? 48.570 -2.376 19.823 1.00 15.79 228 ARG A N 1
ATOM 1707 C CA . ARG A 1 236 ? 49.370 -1.814 20.923 1.00 14.91 228 ARG A CA 1
ATOM 1708 C C . ARG A 1 236 ? 50.397 -0.793 20.439 1.00 17.89 228 ARG A C 1
ATOM 1709 O O . ARG A 1 236 ? 51.455 -0.608 21.065 1.00 19.40 228 ARG A O 1
ATOM 1717 N N . ARG A 1 237 ? 50.096 -0.098 19.349 1.00 15.50 229 ARG A N 1
ATOM 1718 C CA . ARG A 1 237 ? 50.968 0.963 18.870 1.00 20.17 229 ARG A CA 1
ATOM 1719 C C . ARG A 1 237 ? 50.127 1.991 18.132 1.00 17.61 229 ARG A C 1
ATOM 1720 O O . ARG A 1 237 ? 49.105 1.659 17.527 1.00 17.30 229 ARG A O 1
ATOM 1728 N N . MET A 1 238 ? 50.571 3.242 18.188 1.00 18.28 230 MET A N 1
ATOM 1729 C CA . MET A 1 238 ? 49.863 4.304 17.493 1.00 17.48 230 MET A CA 1
ATOM 1730 C C . MET A 1 238 ? 49.985 4.154 15.985 1.00 18.72 230 MET A C 1
ATOM 1731 O O . MET A 1 238 ? 50.968 3.618 15.459 1.00 19.57 230 MET A O 1
ATOM 1736 N N . THR A 1 239 ? 48.973 4.660 15.290 1.00 14.24 231 THR A N 1
ATOM 1737 C CA . THR A 1 239 ? 48.999 4.729 13.842 1.00 11.83 231 THR A CA 1
ATOM 1738 C C . THR A 1 239 ? 49.943 5.817 13.351 1.00 14.19 231 THR A C 1
ATOM 1739 O O . THR A 1 239 ? 50.005 6.908 13.921 1.00 17.32 231 THR A O 1
ATOM 1743 N N . GLU A 1 240 ? 50.676 5.518 12.264 1.00 14.13 232 GLU A N 1
ATOM 1744 C CA . GLU A 1 240 ? 51.543 6.494 11.607 1.00 17.14 232 GLU A CA 1
ATOM 1745 C C . GLU A 1 240 ? 50.755 7.298 10.580 1.00 13.78 232 GLU A C 1
ATOM 1746 O O . GLU A 1 240 ? 49.956 6.728 9.839 1.00 15.91 232 GLU A O 1
ATOM 1752 N N . PRO A 1 241 ? 50.997 8.613 10.482 1.00 15.27 233 PRO A N 1
ATOM 1753 C CA . PRO A 1 241 ? 50.361 9.393 9.405 1.00 14.81 233 PRO A CA 1
ATOM 1754 C C . PRO A 1 241 ? 50.545 8.791 8.014 1.00 16.42 233 PRO A C 1
ATOM 1755 O O . PRO A 1 241 ? 49.641 8.910 7.175 1.00 16.54 233 PRO A O 1
ATOM 1759 N N . ALA A 1 242 ? 51.677 8.133 7.745 1.00 18.49 234 ALA A N 1
ATOM 1760 C CA . ALA A 1 242 ? 51.877 7.539 6.423 1.00 19.47 234 ALA A CA 1
ATOM 1761 C C . ALA A 1 242 ? 50.836 6.465 6.113 1.00 14.82 234 ALA A C 1
ATOM 1762 O O . ALA A 1 242 ? 50.522 6.224 4.940 1.00 13.93 234 ALA A O 1
ATOM 1764 N N . GLU A 1 243 ? 50.295 5.800 7.139 1.00 13.50 235 GLU A N 1
ATOM 1765 C CA . GLU A 1 243 ? 49.245 4.812 6.888 1.00 15.04 235 GLU A CA 1
ATOM 1766 C C . GLU A 1 243 ? 47.979 5.469 6.357 1.00 15.72 235 GLU A C 1
ATOM 1767 O O . GLU A 1 243 ? 47.277 4.895 5.516 1.00 14.35 235 GLU A O 1
ATOM 1773 N N . ILE A 1 244 ? 47.645 6.653 6.876 1.00 14.24 236 ILE A N 1
ATOM 1774 C CA . ILE A 1 244 ? 46.489 7.378 6.372 1.00 13.54 236 ILE A CA 1
ATOM 1775 C C . ILE A 1 244 ? 46.725 7.790 4.927 1.00 13.73 236 ILE A C 1
ATOM 1776 O O . ILE A 1 244 ? 45.841 7.640 4.069 1.00 13.13 236 ILE A O 1
ATOM 1781 N N . ALA A 1 245 ? 47.928 8.300 4.637 1.00 13.28 237 ALA A N 1
ATOM 1782 C CA . ALA A 1 245 ? 48.278 8.687 3.274 1.00 12.91 237 ALA A CA 1
ATOM 1783 C C . ALA A 1 245 ? 48.187 7.497 2.332 1.00 13.58 237 ALA A C 1
ATOM 1784 O O . ALA A 1 245 ? 47.618 7.595 1.234 1.00 14.10 237 ALA A O 1
ATOM 1786 N N . ALA A 1 246 ? 48.720 6.350 2.761 1.00 14.20 238 ALA A N 1
ATOM 1787 C CA . ALA A 1 246 ? 48.707 5.164 1.911 1.00 14.53 238 ALA A CA 1
ATOM 1788 C C . ALA A 1 246 ? 47.284 4.732 1.609 1.00 11.48 238 ALA A C 1
ATOM 1789 O O . ALA A 1 246 ? 46.977 4.305 0.492 1.00 12.89 238 ALA A O 1
ATOM 1791 N N . THR A 1 247 ? 46.401 4.818 2.604 1.00 11.41 239 THR A N 1
ATOM 1792 C CA . THR A 1 247 ? 45.021 4.460 2.357 1.00 10.24 239 THR A CA 1
ATOM 1793 C C . THR A 1 247 ? 44.384 5.416 1.354 1.00 12.04 239 THR A C 1
ATOM 1794 O O . THR A 1 247 ? 43.593 4.996 0.501 1.00 13.72 239 THR A O 1
ATOM 1798 N N . ALA A 1 248 ? 44.689 6.711 1.454 1.00 10.99 240 ALA A N 1
ATOM 1799 C CA . ALA A 1 248 ? 44.144 7.654 0.482 1.00 9.77 240 ALA A CA 1
ATOM 1800 C C . ALA A 1 248 ? 44.644 7.353 -0.925 1.00 11.74 240 ALA A C 1
ATOM 1801 O O . ALA A 1 248 ? 43.869 7.407 -1.891 1.00 12.74 240 ALA A O 1
ATOM 1803 N N . LEU A 1 249 ? 45.941 7.051 -1.059 1.00 12.89 241 LEU A N 1
ATOM 1804 C CA . LEU A 1 249 ? 46.498 6.667 -2.353 1.00 13.83 241 LEU A CA 1
ATOM 1805 C C . LEU A 1 249 ? 45.821 5.426 -2.909 1.00 13.82 241 LEU A C 1
ATOM 1806 O O . LEU A 1 249 ? 45.564 5.342 -4.116 1.00 15.46 241 LEU A O 1
ATOM 1811 N N . PHE A 1 250 ? 45.545 4.435 -2.046 1.00 14.52 242 PHE A N 1
ATOM 1812 C CA . PHE A 1 250 ? 44.902 3.211 -2.509 1.00 12.76 242 PHE A CA 1
ATOM 1813 C C . PHE A 1 250 ? 43.511 3.492 -3.072 1.00 10.90 242 PHE A C 1
ATOM 1814 O O . PHE A 1 250 ? 43.099 2.889 -4.071 1.00 13.66 242 PHE A O 1
ATOM 1822 N N . LEU A 1 251 ? 42.765 4.397 -2.439 1.00 13.30 243 LEU A N 1
ATOM 1823 C CA . LEU A 1 251 ? 41.427 4.707 -2.936 1.00 14.67 243 LEU A CA 1
ATOM 1824 C C . LEU A 1 251 ? 41.476 5.390 -4.295 1.00 13.13 243 LEU A C 1
ATOM 1825 O O . LEU A 1 251 ? 40.474 5.385 -5.024 1.00 17.63 243 LEU A O 1
ATOM 1830 N N . CYS A 1 252 ? 42.622 5.956 -4.665 1.00 14.81 244 CYS A N 1
ATOM 1831 C CA . CYS A 1 252 ? 42.801 6.596 -5.965 1.00 13.42 244 CYS A CA 1
ATOM 1832 C C . CYS A 1 252 ? 43.633 5.750 -6.926 1.00 14.86 244 CYS A C 1
ATOM 1833 O O . CYS A 1 252 ? 44.243 6.294 -7.853 1.00 13.37 244 CYS A O 1
ATOM 1836 N N . SER A 1 253 ? 43.680 4.438 -6.710 1.00 14.59 245 SER A N 1
ATOM 1837 C CA . SER A 1 253 ? 44.316 3.481 -7.596 1.00 16.24 245 SER A CA 1
ATOM 1838 C C . SER A 1 253 ? 43.264 2.671 -8.348 1.00 17.85 245 SER A C 1
ATOM 1839 O O . SER A 1 253 ? 42.089 2.651 -7.964 1.00 17.91 245 SER A O 1
ATOM 1842 N N . PRO A 1 254 ? 43.649 1.985 -9.428 1.00 17.46 246 PRO A N 1
ATOM 1843 C CA . PRO A 1 254 ? 42.678 1.103 -10.097 1.00 18.48 246 PRO A CA 1
ATOM 1844 C C . PRO A 1 254 ? 42.121 0.036 -9.175 1.00 19.47 246 PRO A C 1
ATOM 1845 O O . PRO A 1 254 ? 40.923 -0.260 -9.231 1.00 17.84 246 PRO A O 1
ATOM 1849 N N . GLY A 1 255 ? 42.960 -0.535 -8.307 1.00 17.59 247 GLY A N 1
ATOM 1850 C CA . GLY A 1 255 ? 42.507 -1.607 -7.440 1.00 15.97 247 GLY A CA 1
ATOM 1851 C C . GLY A 1 255 ? 41.501 -1.163 -6.401 1.00 13.36 247 GLY A C 1
ATOM 1852 O O . GLY A 1 255 ? 40.641 -1.948 -5.993 1.00 15.59 247 GLY A O 1
ATOM 1853 N N . GLY A 1 256 ? 41.587 0.090 -5.965 1.00 12.98 248 GLY A N 1
ATOM 1854 C CA . GLY A 1 256 ? 40.680 0.672 -4.999 1.00 12.34 248 GLY A CA 1
ATOM 1855 C C . GLY A 1 256 ? 39.605 1.544 -5.590 1.00 19.27 248 GLY A C 1
ATOM 1856 O O . GLY A 1 256 ? 38.784 2.087 -4.840 1.00 19.49 248 GLY A O 1
ATOM 1857 N N . HIS A 1 257 ? 39.567 1.661 -6.918 1.00 18.28 249 HIS A N 1
ATOM 1858 C CA . HIS A 1 257 ? 38.668 2.575 -7.617 1.00 22.36 249 HIS A CA 1
ATOM 1859 C C . HIS A 1 257 ? 37.200 2.233 -7.417 1.00 19.65 249 HIS A C 1
ATOM 1860 O O . HIS A 1 257 ? 36.340 3.097 -7.614 1.00 20.18 249 HIS A O 1
ATOM 1867 N N . GLY A 1 258 ? 36.892 0.995 -7.046 1.00 15.15 250 GLY A N 1
ATOM 1868 C CA . GLY A 1 258 ? 35.526 0.548 -6.922 1.00 16.69 250 GLY A CA 1
ATOM 1869 C C . GLY A 1 258 ? 34.985 0.574 -5.517 1.00 13.06 250 GLY A C 1
ATOM 1870 O O . GLY A 1 258 ? 33.918 -0.003 -5.276 1.00 15.32 250 GLY A O 1
ATOM 1871 N N . ILE A 1 259 ? 35.692 1.200 -4.588 1.00 12.10 251 ILE A N 1
ATOM 1872 C CA . ILE A 1 259 ? 35.255 1.346 -3.206 1.00 11.80 251 ILE A CA 1
ATOM 1873 C C . ILE A 1 259 ? 34.566 2.698 -3.077 1.00 12.22 251 ILE A C 1
ATOM 1874 O O . ILE A 1 259 ? 35.129 3.724 -3.474 1.00 11.71 251 ILE A O 1
ATOM 1879 N N . THR A 1 260 ? 33.330 2.705 -2.572 1.00 11.18 252 THR A N 1
ATOM 1880 C CA . THR A 1 260 ? 32.671 3.978 -2.319 1.00 11.24 252 THR A CA 1
ATOM 1881 C C . THR A 1 260 ? 31.588 3.758 -1.273 1.00 13.35 252 THR A C 1
ATOM 1882 O O . THR A 1 260 ? 31.063 2.648 -1.126 1.00 13.42 252 THR A O 1
ATOM 1886 N N . GLY A 1 261 ? 31.281 4.826 -0.539 1.00 13.10 253 GLY A N 1
ATOM 1887 C CA . GLY A 1 261 ? 30.293 4.768 0.514 1.00 11.51 253 GLY A CA 1
ATOM 1888 C C . GLY A 1 261 ? 30.780 4.161 1.799 1.00 13.36 253 GLY A C 1
ATOM 1889 O O . GLY A 1 261 ? 29.954 3.885 2.681 1.00 12.50 253 GLY A O 1
ATOM 1890 N N . GLN A 1 262 ? 32.090 3.970 1.946 1.00 9.18 254 GLN A N 1
ATOM 1891 C CA . GLN A 1 262 ? 32.658 3.235 3.063 1.00 9.40 254 GLN A CA 1
ATOM 1892 C C . GLN A 1 262 ? 33.427 4.156 3.993 1.00 10.18 254 GLN A C 1
ATOM 1893 O O . GLN A 1 262 ? 33.913 5.214 3.599 1.00 14.86 254 GLN A O 1
ATOM 1899 N N . ALA A 1 263 ? 33.493 3.743 5.253 1.00 11.84 255 ALA A N 1
ATOM 1900 C CA . ALA A 1 263 ? 34.391 4.321 6.234 1.00 14.37 255 ALA A CA 1
ATOM 1901 C C . ALA A 1 263 ? 35.440 3.263 6.536 1.00 13.29 255 ALA A C 1
ATOM 1902 O O . ALA A 1 263 ? 35.096 2.151 6.947 1.00 19.64 255 ALA A O 1
ATOM 1904 N N . ILE A 1 264 ? 36.704 3.588 6.291 1.00 11.67 256 ILE A N 1
ATOM 1905 C CA . ILE A 1 264 ? 37.805 2.658 6.486 1.00 12.28 256 ILE A CA 1
ATOM 1906 C C . ILE A 1 264 ? 38.607 3.122 7.696 1.00 9.31 256 ILE A C 1
ATOM 1907 O O . ILE A 1 264 ? 39.218 4.194 7.663 1.00 11.02 256 ILE A O 1
ATOM 1912 N N . SER A 1 265 ? 38.616 2.305 8.753 1.00 9.34 257 SER A N 1
ATOM 1913 C CA . SER A 1 265 ? 39.275 2.666 10.001 1.00 8.37 257 SER A CA 1
ATOM 1914 C C . SER A 1 265 ? 40.729 2.186 9.953 1.00 13.49 257 SER A C 1
ATOM 1915 O O . SER A 1 265 ? 41.005 1.002 9.714 1.00 10.38 257 SER A O 1
ATOM 1918 N N . VAL A 1 266 ? 41.652 3.109 10.149 1.00 9.40 258 VAL A N 1
ATOM 1919 C CA . VAL A 1 266 ? 43.086 2.840 10.029 1.00 8.37 258 VAL A CA 1
ATOM 1920 C C . VAL A 1 266 ? 43.665 3.180 11.394 1.00 10.52 258 VAL A C 1
ATOM 1921 O O . VAL A 1 266 ? 44.002 4.334 11.682 1.00 9.72 258 VAL A O 1
ATOM 1925 N N . CYS A 1 267 ? 43.726 2.175 12.269 1.00 11.44 259 CYS A N 1
ATOM 1926 C CA . CYS A 1 267 ? 43.717 2.481 13.691 1.00 13.84 259 CYS A CA 1
ATOM 1927 C C . CYS A 1 267 ? 44.359 1.399 14.546 1.00 13.88 259 CYS A C 1
ATOM 1928 O O . CYS A 1 267 ? 44.418 1.545 15.770 1.00 12.85 259 CYS A O 1
ATOM 1931 N N . GLY A 1 268 ? 44.801 0.302 13.932 1.00 11.73 260 GLY A N 1
ATOM 1932 C CA . GLY A 1 268 ? 45.306 -0.813 14.725 1.00 12.46 260 GLY A CA 1
ATOM 1933 C C . GLY A 1 268 ? 44.252 -1.469 15.579 1.00 13.50 260 GLY A C 1
ATOM 1934 O O . GLY A 1 268 ? 44.585 -2.198 16.527 1.00 12.02 260 GLY A O 1
ATOM 1935 N N . ASN A 1 269 ? 42.980 -1.261 15.220 1.00 9.89 261 ASN A N 1
ATOM 1936 C CA . ASN A 1 269 ? 41.790 -1.581 16.000 1.00 9.47 261 ASN A CA 1
ATOM 1937 C C . ASN A 1 269 ? 41.760 -0.878 17.344 1.00 10.81 261 ASN A C 1
ATOM 1938 O O . ASN A 1 269 ? 42.023 -1.494 18.385 1.00 14.63 261 ASN A O 1
ATOM 1943 N N . VAL A 1 270 ? 41.430 0.414 17.334 1.00 13.44 262 VAL A N 1
ATOM 1944 C CA . VAL A 1 270 ? 40.973 1.053 18.562 1.00 10.06 262 VAL A CA 1
ATOM 1945 C C . VAL A 1 270 ? 39.720 0.331 19.046 1.00 10.03 262 VAL A C 1
ATOM 1946 O O . VAL A 1 270 ? 38.698 0.272 18.350 1.00 11.97 262 VAL A O 1
ATOM 1950 N N . GLU A 1 271 ? 39.820 -0.275 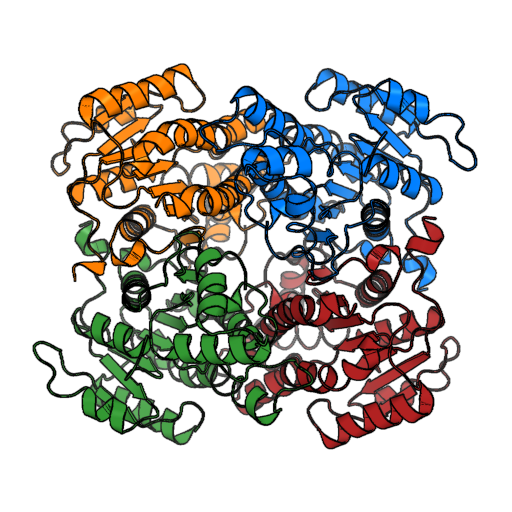20.228 1.00 13.38 263 GLU A N 1
ATOM 1951 C CA . GLU A 1 271 ? 38.777 -1.160 20.723 1.00 10.97 263 GLU A CA 1
ATOM 1952 C C . GLU A 1 271 ? 37.651 -0.390 21.394 1.00 12.47 263 GLU A C 1
ATOM 1953 O O . GLU A 1 271 ? 36.499 -0.838 21.378 1.00 15.96 263 GLU A O 1
ATOM 1959 N N . VAL A 1 272 ? 37.964 0.787 21.930 1.00 11.16 264 VAL A N 1
ATOM 1960 C CA . VAL A 1 272 ? 37.043 1.596 22.710 1.00 12.09 264 VAL A CA 1
ATOM 1961 C C . VAL A 1 272 ? 37.722 2.942 22.919 1.00 15.06 264 VAL A C 1
ATOM 1962 O O . VAL A 1 272 ? 38.960 3.034 22.887 1.00 14.62 264 VAL A O 1
ATOM 1966 N N . LEU A 1 273 ? 36.921 3.989 23.089 1.00 13.14 265 LEU A N 1
ATOM 1967 C CA . LEU A 1 273 ? 37.384 5.296 23.545 1.00 11.65 265 LEU A CA 1
ATOM 1968 C C . LEU A 1 273 ? 36.739 5.666 24.871 1.00 23.80 265 LEU A C 1
ATOM 1969 O O . LEU A 1 273 ? 37.128 6.666 25.480 1.00 24.28 265 LEU A O 1
ATOM 1975 N N . SER B 1 12 ? 3.595 -6.024 34.208 1.00 45.15 4 SER B N 1
ATOM 1976 C CA . SER B 1 12 ? 3.387 -5.608 35.591 1.00 45.95 4 SER B CA 1
ATOM 1977 C C . SER B 1 12 ? 3.839 -4.167 35.795 1.00 42.46 4 SER B C 1
ATOM 1978 O O . SER B 1 12 ? 3.516 -3.279 35.003 1.00 42.47 4 SER B O 1
ATOM 1980 N N . ASP B 1 13 ? 4.588 -3.934 36.872 1.00 45.03 5 ASP B N 1
ATOM 1981 C CA . ASP B 1 13 ? 5.241 -2.642 37.035 1.00 45.77 5 ASP B CA 1
ATOM 1982 C C . ASP B 1 13 ? 6.255 -2.389 35.921 1.00 41.24 5 ASP B C 1
ATOM 1983 O O . ASP B 1 13 ? 6.504 -1.229 35.570 1.00 41.61 5 ASP B O 1
ATOM 1985 N N . LEU B 1 14 ? 6.812 -3.463 35.337 1.00 41.49 6 LEU B N 1
ATOM 1986 C CA . LEU B 1 14 ? 7.938 -3.365 34.403 1.00 35.49 6 LEU B CA 1
ATOM 1987 C C . LEU B 1 14 ? 7.677 -2.385 33.269 1.00 31.38 6 LEU B C 1
ATOM 1988 O O . LEU B 1 14 ? 8.592 -1.685 32.816 1.00 25.58 6 LEU B O 1
ATOM 1993 N N . LEU B 1 15 ? 6.456 -2.355 32.755 1.00 29.81 7 LEU B N 1
ATOM 1994 C CA . LEU B 1 15 ? 6.181 -1.571 31.567 1.00 24.74 7 LEU B CA 1
ATOM 1995 C C . LEU B 1 15 ? 5.499 -0.246 31.876 1.00 29.63 7 LEU B C 1
ATOM 1996 O O . LEU B 1 15 ? 5.260 0.539 30.959 1.00 42.14 7 LEU B O 1
ATOM 2001 N N . LYS B 1 16 ? 5.212 0.036 33.135 1.00 30.10 8 LYS B N 1
ATOM 2002 C CA . LYS B 1 16 ? 4.607 1.310 33.487 1.00 28.72 8 LYS B CA 1
ATOM 2003 C C . LYS B 1 16 ? 5.697 2.358 33.660 1.00 27.73 8 LYS B C 1
ATOM 2004 O O . LYS B 1 16 ? 6.572 2.181 34.512 1.00 28.54 8 LYS B O 1
ATOM 2006 N N . PRO B 1 17 ? 5.697 3.440 32.880 1.00 30.57 9 PRO B N 1
ATOM 2007 C CA . PRO B 1 17 ? 6.648 4.529 33.134 1.00 27.76 9 PRO B CA 1
ATOM 2008 C C . PRO B 1 17 ? 6.554 5.027 34.571 1.00 30.32 9 PRO B C 1
ATOM 2009 O O . PRO B 1 17 ? 5.487 4.994 35.194 1.00 26.44 9 PRO B O 1
ATOM 2013 N N . TYR B 1 18 ? 7.697 5.462 35.109 1.00 23.99 10 TYR B N 1
ATOM 2014 C CA . TYR B 1 18 ? 7.719 5.987 36.471 1.00 23.80 10 TYR B CA 1
ATOM 2015 C C . TYR B 1 18 ? 6.715 7.120 36.616 1.00 23.61 10 TYR B C 1
ATOM 2016 O O . TYR B 1 18 ? 6.647 8.018 35.773 1.00 29.52 10 TYR B O 1
ATOM 2025 N N . ASP B 1 19 ? 5.913 7.074 37.678 1.00 23.99 11 ASP B N 1
ATOM 2026 C CA . ASP B 1 19 ? 4.913 8.112 37.876 1.00 28.72 11 ASP B CA 1
ATOM 2027 C C . ASP B 1 19 ? 5.575 9.439 38.224 1.00 29.00 11 ASP B C 1
ATOM 2028 O O . ASP B 1 19 ? 6.641 9.485 38.843 1.00 26.48 11 ASP B O 1
ATOM 2033 N N . GLY B 1 20 ? 4.939 10.528 37.798 1.00 26.20 12 GLY B N 1
ATOM 2034 C CA . GLY B 1 20 ? 5.338 11.854 38.233 1.00 29.39 12 GLY B CA 1
ATOM 2035 C C . GLY B 1 20 ? 6.596 12.415 37.609 1.00 26.43 12 GLY B C 1
ATOM 2036 O O . GLY B 1 20 ? 7.167 13.360 38.161 1.00 29.34 12 GLY B O 1
ATOM 2037 N N . LEU B 1 21 ? 7.030 11.885 36.465 1.00 24.55 13 LEU B N 1
ATOM 2038 C CA . LEU B 1 21 ? 8.259 12.355 35.833 1.00 20.47 13 LEU B CA 1
ATOM 2039 C C . LEU B 1 21 ? 8.109 13.795 35.364 1.00 23.81 13 LEU B C 1
ATOM 2040 O O . LEU B 1 21 ? 7.047 14.201 34.879 1.00 23.10 13 LEU B O 1
ATOM 2045 N N . ARG B 1 22 ? 9.181 14.566 35.521 1.00 20.16 14 ARG B N 1
ATOM 2046 C CA . ARG B 1 22 ? 9.237 15.931 35.013 1.00 18.97 14 ARG B CA 1
ATOM 2047 C C . ARG B 1 22 ? 9.903 15.886 33.645 1.00 18.79 14 ARG B C 1
ATOM 2048 O O . ARG B 1 22 ? 11.088 15.555 33.533 1.00 20.96 14 ARG B O 1
ATOM 2056 N N . VAL B 1 23 ? 9.134 16.189 32.598 1.00 16.26 15 VAL B N 1
ATOM 2057 C CA . VAL B 1 23 ? 9.560 15.936 31.224 1.00 18.87 15 VAL B CA 1
ATOM 2058 C C . VAL B 1 23 ? 9.543 17.238 30.439 1.00 18.69 15 VAL B C 1
ATOM 2059 O O . VAL B 1 23 ? 8.566 17.990 30.499 1.00 20.86 15 VAL B O 1
ATOM 2063 N N . LEU B 1 24 ? 10.603 17.482 29.672 1.00 18.41 16 LEU B N 1
ATOM 2064 C CA . LEU B 1 24 ? 10.649 18.586 28.718 1.00 18.89 16 LEU B CA 1
ATOM 2065 C C . LEU B 1 24 ? 10.792 18.003 27.323 1.00 19.54 16 LEU B C 1
ATOM 2066 O O . LEU B 1 24 ? 11.744 17.262 27.072 1.00 13.96 16 LEU B O 1
ATOM 2071 N N . VAL B 1 25 ? 9.877 18.355 26.414 1.00 17.94 17 VAL B N 1
ATOM 2072 C CA . VAL B 1 25 ? 9.939 17.920 25.013 1.00 18.01 17 VAL B CA 1
ATOM 2073 C C . VAL B 1 25 ? 10.199 19.139 24.132 1.00 16.63 17 VAL B C 1
ATOM 2074 O O . VAL B 1 25 ? 9.382 20.068 24.098 1.00 23.57 17 VAL B O 1
ATOM 2078 N N . THR B 1 26 ? 11.305 19.128 23.391 1.00 13.84 18 THR B N 1
ATOM 2079 C CA . THR B 1 26 ? 11.569 20.241 22.487 1.00 16.52 18 THR B CA 1
ATOM 2080 C C . THR B 1 26 ? 10.789 20.048 21.186 1.00 18.62 18 THR B C 1
ATOM 2081 O O . THR B 1 26 ? 10.617 18.925 20.702 1.00 18.51 18 THR B O 1
ATOM 2085 N N . GLY B 1 27 ? 10.330 21.157 20.613 1.00 17.91 19 GLY B N 1
ATOM 2086 C CA . GLY B 1 27 ? 9.416 21.066 19.469 1.00 15.62 19 GLY B CA 1
ATOM 2087 C C . GLY B 1 27 ? 8.183 20.237 19.760 1.00 21.48 19 GLY B C 1
ATOM 2088 O O . GLY B 1 27 ? 7.736 19.452 18.911 1.00 21.51 19 GLY B O 1
ATOM 2089 N N . GLY B 1 28 ? 7.618 20.397 20.953 1.00 18.40 20 GLY B N 1
ATOM 2090 C CA . GLY B 1 28 ? 6.663 19.462 21.500 1.00 20.00 20 GLY B CA 1
ATOM 2091 C C . GLY B 1 28 ? 5.202 19.823 21.348 1.00 19.99 20 GLY B C 1
ATOM 2092 O O . GLY B 1 28 ? 4.355 19.189 21.991 1.00 20.93 20 GLY B O 1
ATOM 2093 N N . ALA B 1 29 ? 4.865 20.820 20.533 1.00 19.56 21 ALA B N 1
ATOM 2094 C CA . ALA B 1 29 ? 3.468 21.204 20.384 1.00 18.56 21 ALA B CA 1
ATOM 2095 C C . ALA B 1 29 ? 2.839 20.700 19.092 1.00 23.32 21 ALA B C 1
ATOM 2096 O O . ALA B 1 29 ? 1.664 20.993 18.841 1.00 23.25 21 ALA B O 1
ATOM 2098 N N . SER B 1 30 ? 3.570 19.931 18.284 1.00 24.42 22 SER B N 1
ATOM 2099 C CA . SER B 1 30 ? 2.994 19.343 17.080 1.00 21.99 22 SER B CA 1
ATOM 2100 C C . SER B 1 30 ? 3.740 18.060 16.738 1.00 24.21 22 SER B C 1
ATOM 2101 O O . SER B 1 30 ? 4.867 17.835 17.185 1.00 20.94 22 SER B O 1
ATOM 2104 N N . GLY B 1 31 ? 3.092 17.221 15.929 1.00 21.23 23 GLY B N 1
ATOM 2105 C CA . GLY B 1 31 ? 3.774 16.075 15.339 1.00 23.43 23 GLY B CA 1
ATOM 2106 C C . GLY B 1 31 ? 4.238 15.057 16.368 1.00 22.14 23 GLY B C 1
ATOM 2107 O O . GLY B 1 31 ? 3.553 14.777 17.361 1.00 21.21 23 GLY B O 1
ATOM 2108 N N . ILE B 1 32 ? 5.417 14.478 16.110 1.00 17.15 24 ILE B N 1
ATOM 2109 C CA . ILE B 1 32 ? 5.973 13.448 16.992 1.00 21.09 24 ILE B CA 1
ATOM 2110 C C . ILE B 1 32 ? 6.180 13.995 18.399 1.00 20.19 24 ILE B C 1
ATOM 2111 O O . ILE B 1 32 ? 5.946 13.299 19.396 1.00 20.24 24 ILE B O 1
ATOM 2116 N N . GLY B 1 33 ? 6.625 15.247 18.504 1.00 15.51 25 GLY B N 1
ATOM 2117 C CA . GLY B 1 33 ? 6.910 15.801 19.818 1.00 16.83 25 GLY B CA 1
ATOM 2118 C C . GLY B 1 33 ? 5.670 15.903 20.681 1.00 16.11 25 GLY B C 1
ATOM 2119 O O . GLY B 1 33 ? 5.704 15.590 21.876 1.00 19.28 25 GLY B O 1
ATOM 2120 N N . LEU B 1 34 ? 4.560 16.346 20.087 1.00 17.37 26 LEU B N 1
ATOM 2121 C CA . LEU B 1 34 ? 3.283 16.385 20.798 1.00 19.03 26 LEU B CA 1
ATOM 2122 C C . LEU B 1 34 ? 2.800 14.982 21.144 1.00 21.51 26 LEU B C 1
ATOM 2123 O O . LEU B 1 34 ? 2.261 14.760 22.237 1.00 22.00 26 LEU B O 1
ATOM 2128 N N . ALA B 1 35 ? 2.975 14.024 20.227 1.00 16.91 27 ALA B N 1
ATOM 2129 C CA . ALA B 1 35 ? 2.650 12.635 20.538 1.00 17.18 27 ALA B CA 1
ATOM 2130 C C . ALA B 1 35 ? 3.360 12.175 21.805 1.00 16.70 27 ALA B C 1
ATOM 2131 O O . ALA B 1 35 ? 2.745 11.575 22.695 1.00 20.30 27 ALA B O 1
ATOM 2133 N N . ILE B 1 36 ? 4.660 12.446 21.894 1.00 17.13 28 ILE B N 1
ATOM 2134 C CA . ILE B 1 36 ? 5.430 12.068 23.074 1.00 15.50 28 ILE B CA 1
ATOM 2135 C C . ILE B 1 36 ? 4.948 12.845 24.293 1.00 16.86 28 ILE B C 1
ATOM 2136 O O . ILE B 1 36 ? 4.768 12.285 25.382 1.00 16.12 28 ILE B O 1
ATOM 2141 N N . ALA B 1 37 ? 4.773 14.155 24.134 1.00 17.00 29 ALA B N 1
ATOM 2142 C CA . ALA B 1 37 ? 4.390 14.991 25.268 1.00 19.59 29 ALA B CA 1
ATOM 2143 C C . ALA B 1 37 ? 3.064 14.531 25.869 1.00 21.40 29 ALA B C 1
ATOM 2144 O O . ALA B 1 37 ? 2.947 14.369 27.089 1.00 20.29 29 ALA B O 1
ATOM 2146 N N . ASP B 1 38 ? 2.059 14.298 25.022 1.00 17.21 30 ASP B N 1
ATOM 2147 C CA . ASP B 1 38 ? 0.760 13.830 25.503 1.00 18.15 30 ASP B CA 1
ATOM 2148 C C . ASP B 1 38 ? 0.851 12.452 26.141 1.00 19.72 30 ASP B C 1
ATOM 2149 O O . ASP B 1 38 ? 0.151 12.170 27.122 1.00 22.17 30 ASP B O 1
ATOM 2154 N N . ALA B 1 39 ? 1.643 11.555 25.549 1.00 21.11 31 ALA B N 1
ATOM 2155 C CA . ALA B 1 39 ? 1.790 10.215 26.106 1.00 19.48 31 ALA B CA 1
ATOM 2156 C C . ALA B 1 39 ? 2.338 10.272 27.529 1.00 20.72 31 ALA B C 1
ATOM 2157 O O . ALA B 1 39 ? 1.826 9.596 28.433 1.00 21.04 31 ALA B O 1
ATOM 2159 N N . PHE B 1 40 ? 3.386 11.075 27.749 1.00 17.36 32 PHE B N 1
ATOM 2160 C CA . PHE B 1 40 ? 3.907 11.232 29.105 1.00 17.10 32 PHE B CA 1
ATOM 2161 C C . PHE B 1 40 ? 2.852 11.821 30.033 1.00 21.26 32 PHE B C 1
ATOM 2162 O O . PHE B 1 40 ? 2.710 11.382 31.181 1.00 21.01 32 PHE B O 1
ATOM 2170 N N . ALA B 1 41 ? 2.086 12.797 29.548 1.00 21.29 33 ALA B N 1
ATOM 2171 C CA . ALA B 1 41 ? 1.092 13.424 30.410 1.00 23.89 33 ALA B CA 1
ATOM 2172 C C . ALA B 1 41 ? -0.012 12.448 30.797 1.00 27.35 33 ALA B C 1
ATOM 2173 O O . ALA B 1 41 ? -0.581 12.567 31.888 1.00 25.07 33 ALA B O 1
ATOM 2175 N N . GLU B 1 42 ? -0.317 11.476 29.928 1.00 27.77 34 GLU B N 1
ATOM 2176 C CA . GLU B 1 42 ? -1.283 10.433 30.256 1.00 30.41 34 GLU B CA 1
ATOM 2177 C C . GLU B 1 42 ? -0.781 9.500 31.344 1.00 28.46 34 GLU B C 1
ATOM 2178 O O . GLU B 1 42 ? -1.598 8.840 31.997 1.00 31.68 34 GLU B O 1
ATOM 2184 N N . CYS B 1 43 ? 0.535 9.417 31.536 1.00 25.31 35 CYS B N 1
ATOM 2185 C CA . CYS B 1 43 ? 1.151 8.533 32.515 1.00 27.98 35 CYS B CA 1
ATOM 2186 C C . CYS B 1 43 ? 1.567 9.273 33.782 1.00 28.74 35 CYS B C 1
ATOM 2187 O O . CYS B 1 43 ? 2.528 8.877 34.448 1.00 35.94 35 CYS B O 1
ATOM 2190 N N . GLY B 1 44 ? 0.864 10.347 34.124 1.00 24.52 36 GLY B N 1
ATOM 2191 C CA . GLY B 1 44 ? 1.121 11.067 35.356 1.00 27.53 36 GLY B CA 1
ATOM 2192 C C . GLY B 1 44 ? 2.334 11.973 35.347 1.00 30.05 36 GLY B C 1
ATOM 2193 O O . GLY B 1 44 ? 2.727 12.460 36.414 1.00 29.95 36 GLY B O 1
ATOM 2194 N N . ALA B 1 45 ? 2.935 12.227 34.189 1.00 24.26 37 ALA B N 1
ATOM 2195 C CA . ALA B 1 45 ? 4.084 13.114 34.128 1.00 24.40 37 ALA B CA 1
ATOM 2196 C C . ALA B 1 45 ? 3.664 14.581 34.179 1.00 23.16 37 ALA B C 1
ATOM 2197 O O . ALA B 1 45 ? 2.555 14.957 33.787 1.00 27.82 37 ALA B O 1
ATOM 2199 N N . ARG B 1 46 ? 4.550 15.398 34.727 1.00 19.29 38 ARG B N 1
ATOM 2200 C CA A ARG B 1 46 ? 4.456 16.851 34.622 0.58 21.03 38 ARG B CA 1
ATOM 2201 C CA B ARG B 1 46 ? 4.457 16.851 34.623 0.42 21.12 38 ARG B CA 1
ATOM 2202 C C . ARG B 1 46 ? 5.274 17.258 33.404 1.00 21.12 38 ARG B C 1
ATOM 2203 O O . ARG B 1 46 ? 6.509 17.204 33.432 1.00 21.43 38 ARG B O 1
ATOM 2218 N N . VAL B 1 47 ? 4.593 17.641 32.328 1.00 18.17 39 VAL B N 1
ATOM 2219 C CA . VAL B 1 47 ? 5.244 17.824 31.034 1.00 20.01 39 VAL B CA 1
ATOM 2220 C C . VAL B 1 47 ? 5.289 19.300 30.674 1.00 18.42 39 VAL B C 1
ATOM 2221 O O . VAL B 1 47 ? 4.344 20.053 30.941 1.00 22.36 39 VAL B O 1
ATOM 2225 N N . HIS B 1 48 ? 6.405 19.708 30.079 1.00 17.77 40 HIS B N 1
ATOM 2226 C CA . HIS B 1 48 ? 6.573 21.035 29.520 1.00 17.02 40 HIS B CA 1
ATOM 2227 C C . HIS B 1 48 ? 7.168 20.886 28.131 1.00 23.02 40 HIS B C 1
ATOM 2228 O O . HIS B 1 48 ? 7.999 20.000 27.894 1.00 20.92 40 HIS B O 1
ATOM 2235 N N . VAL B 1 49 ? 6.734 21.736 27.204 1.00 19.75 41 VAL B N 1
ATOM 2236 C CA . VAL B 1 49 ? 7.242 21.695 25.841 1.00 23.09 41 VAL B CA 1
ATOM 2237 C C . VAL B 1 49 ? 7.715 23.086 25.449 1.00 21.59 41 VAL B C 1
ATOM 2238 O O . VAL B 1 49 ? 7.310 24.093 26.029 1.00 23.09 41 VAL B O 1
ATOM 2242 N N . CYS B 1 50 ? 8.581 23.135 24.449 1.00 21.24 42 CYS B N 1
ATOM 2243 C CA . CYS B 1 50 ? 8.785 24.369 23.716 1.00 22.77 42 CYS B CA 1
ATOM 2244 C C . CYS B 1 50 ? 8.433 24.115 22.256 1.00 21.19 42 CYS B C 1
ATOM 2245 O O . CYS B 1 50 ? 8.402 22.970 21.796 1.00 21.73 42 CYS B O 1
ATOM 2248 N N . ASP B 1 51 ? 8.105 25.191 21.546 1.00 21.62 43 ASP B N 1
ATOM 2249 C CA . ASP B 1 51 ? 7.705 25.088 20.151 1.00 18.00 43 ASP B CA 1
ATOM 2250 C C . ASP B 1 51 ? 7.865 26.450 19.499 1.00 21.97 43 ASP B C 1
ATOM 2251 O O . ASP B 1 51 ? 7.735 27.484 20.158 1.00 22.46 43 ASP B O 1
ATOM 2256 N N . ALA B 1 52 ? 8.154 26.435 18.198 1.00 21.27 44 ALA B N 1
ATOM 2257 C CA . ALA B 1 52 ? 8.355 27.670 17.452 1.00 24.77 44 ALA B CA 1
ATOM 2258 C C . ALA B 1 52 ? 7.060 28.282 16.947 1.00 30.37 44 ALA B C 1
ATOM 2259 O O . ALA B 1 52 ? 7.067 29.443 16.528 1.00 31.65 44 ALA B O 1
ATOM 2261 N N . SER B 1 53 ? 5.956 27.543 16.986 1.00 22.93 45 SER B N 1
ATOM 2262 C CA A SER B 1 53 ? 4.675 28.024 16.487 0.30 25.14 45 SER B CA 1
ATOM 2263 C CA B SER B 1 53 ? 4.669 28.009 16.487 0.70 25.58 45 SER B CA 1
ATOM 2264 C C . SER B 1 53 ? 3.782 28.394 17.664 1.00 26.09 45 SER B C 1
ATOM 2265 O O . SER B 1 53 ? 3.407 27.531 18.465 1.00 28.02 45 SER B O 1
ATOM 2270 N N . GLN B 1 54 ? 3.451 29.681 17.767 1.00 27.40 46 GLN B N 1
ATOM 2271 C CA . GLN B 1 54 ? 2.501 30.099 18.788 1.00 28.90 46 GLN B CA 1
ATOM 2272 C C . GLN B 1 54 ? 1.113 29.533 18.511 1.00 27.21 46 GLN B C 1
ATOM 2273 O O . GLN B 1 54 ? 0.348 29.290 19.451 1.00 28.22 46 GLN B O 1
ATOM 2279 N N . ALA B 1 55 ? 0.772 29.300 17.239 1.00 27.68 47 ALA B N 1
ATOM 2280 C CA . ALA B 1 55 ? -0.522 28.700 16.936 1.00 32.55 47 ALA B CA 1
ATOM 2281 C C . ALA B 1 55 ? -0.611 27.280 17.482 1.00 30.74 47 ALA B C 1
ATOM 2282 O O . ALA B 1 55 ? -1.640 26.893 18.051 1.00 29.14 47 ALA B O 1
ATOM 2284 N N . ALA B 1 56 ? 0.454 26.491 17.315 1.00 27.47 48 ALA B N 1
ATOM 2285 C CA . ALA B 1 56 ? 0.473 25.150 17.893 1.00 26.19 48 ALA B CA 1
ATOM 2286 C C . ALA B 1 56 ? 0.383 25.213 19.412 1.00 26.40 48 ALA B C 1
ATOM 2287 O O . ALA B 1 56 ? -0.324 24.412 20.037 1.00 21.82 48 ALA B O 1
ATOM 2289 N N . ILE B 1 57 ? 1.084 26.166 20.023 1.00 29.30 49 ILE B N 1
ATOM 2290 C CA . ILE B 1 57 ? 1.026 26.313 21.475 1.00 26.96 49 ILE B CA 1
ATOM 2291 C C . ILE B 1 57 ? -0.388 26.670 21.925 1.00 26.31 49 ILE B C 1
ATOM 2292 O O . ILE B 1 57 ? -0.900 26.112 22.905 1.00 25.84 49 ILE B O 1
ATOM 2297 N N . ALA B 1 58 ? -1.059 27.582 21.207 1.00 26.84 50 ALA B N 1
ATOM 2298 C CA . ALA B 1 58 ? -2.418 27.959 21.598 1.00 30.12 50 ALA B CA 1
ATOM 2299 C C . ALA B 1 58 ? -3.379 26.783 21.500 1.00 27.55 50 ALA B C 1
ATOM 2300 O O . ALA B 1 58 ? -4.356 26.716 22.253 1.00 32.19 50 ALA B O 1
ATOM 2302 N N . ALA B 1 59 ? -3.106 25.836 20.598 1.00 25.46 51 ALA B N 1
ATOM 2303 C CA . ALA B 1 59 ? -3.980 24.683 20.425 1.00 31.24 51 ALA B CA 1
ATOM 2304 C C . ALA B 1 59 ? -3.848 23.671 21.559 1.00 29.65 51 ALA B C 1
ATOM 2305 O O . ALA B 1 59 ? -4.728 22.813 21.706 1.00 27.42 51 ALA B O 1
ATOM 2307 N N . LEU B 1 60 ? -2.782 23.755 22.364 1.00 24.49 52 LEU B N 1
ATOM 2308 C CA . LEU B 1 60 ? -2.597 22.798 23.453 1.00 24.20 52 LEU B CA 1
ATOM 2309 C C . LEU B 1 60 ? -3.720 22.874 24.484 1.00 26.10 52 LEU B C 1
ATOM 2310 O O . LEU B 1 60 ? -4.113 21.850 25.053 1.00 28.54 52 LEU B O 1
ATOM 2315 N N . ALA B 1 61 ? -4.219 24.076 24.767 1.00 27.31 53 ALA B N 1
ATOM 2316 C CA . ALA B 1 61 ? -5.127 24.277 25.890 1.00 33.81 53 ALA B CA 1
ATOM 2317 C C . ALA B 1 61 ? -6.567 23.913 25.533 1.00 33.44 53 ALA B C 1
ATOM 2318 O O . ALA B 1 61 ? -6.980 23.974 24.370 1.00 40.18 53 ALA B O 1
ATOM 2320 N N . ASP B 1 62 ? -7.337 23.542 26.564 1.00 38.11 54 ASP B N 1
ATOM 2321 C CA . ASP B 1 62 ? -8.762 23.216 26.428 1.00 47.03 54 ASP B CA 1
ATOM 2322 C C . ASP B 1 62 ? -8.972 22.078 25.430 1.00 42.46 54 ASP B C 1
ATOM 2323 O O . ASP B 1 62 ? -9.864 22.116 24.577 1.00 37.12 54 ASP B O 1
ATOM 2328 N N . ARG B 1 63 ? -8.132 21.052 25.527 1.00 32.23 55 ARG B N 1
ATOM 2329 C CA . ARG B 1 63 ? -8.349 19.851 24.741 1.00 31.38 55 ARG B CA 1
ATOM 2330 C C . ARG B 1 63 ? -9.042 18.826 25.623 1.00 27.90 55 ARG B C 1
ATOM 2331 O O . ARG B 1 63 ? -8.429 18.332 26.579 1.00 27.81 55 ARG B O 1
ATOM 2339 N N . PRO B 1 64 ? -10.303 18.472 25.338 1.00 29.39 56 PRO B N 1
ATOM 2340 C CA . PRO B 1 64 ? -11.136 17.764 26.331 1.00 37.81 56 PRO B CA 1
ATOM 2341 C C . PRO B 1 64 ? -10.510 16.550 27.007 1.00 42.12 56 PRO B C 1
ATOM 2342 O O . PRO B 1 64 ? -10.671 16.392 28.223 1.00 52.63 56 PRO B O 1
ATOM 2346 N N . SER B 1 65 ? -9.812 15.684 26.279 1.00 47.20 57 SER B N 1
ATOM 2347 C CA . SER B 1 65 ? -9.300 14.453 26.868 1.00 54.67 57 SER B CA 1
ATOM 2348 C C . SER B 1 65 ? -7.860 14.574 27.363 1.00 49.36 57 SER B C 1
ATOM 2349 O O . SER B 1 65 ? -7.209 13.548 27.589 1.00 53.42 57 SER B O 1
ATOM 2352 N N . ARG B 1 66 ? -7.357 15.791 27.567 1.00 41.74 58 ARG B N 1
ATOM 2353 C CA . ARG B 1 66 ? -5.919 16.027 27.621 1.00 32.64 58 ARG B CA 1
ATOM 2354 C C . ARG B 1 66 ? -5.526 16.765 28.890 1.00 27.98 58 ARG B C 1
ATOM 2355 O O . ARG B 1 66 ? -6.002 17.877 29.142 1.00 29.62 58 ARG B O 1
ATOM 2363 N N . ALA B 1 67 ? -4.622 16.164 29.661 1.00 27.88 59 ALA B N 1
ATOM 2364 C CA . ALA B 1 67 ? -4.030 16.847 30.802 1.00 29.92 59 ALA B CA 1
ATOM 2365 C C . ALA B 1 67 ? -3.239 18.066 30.342 1.00 26.45 59 ALA B C 1
ATOM 2366 O O . ALA B 1 67 ? -2.696 18.102 29.232 1.00 22.06 59 ALA B O 1
ATOM 2368 N N . ALA B 1 68 ? -3.174 19.069 31.215 1.00 30.32 60 ALA B N 1
ATOM 2369 C CA . ALA B 1 68 ? -2.503 20.316 30.880 1.00 27.41 60 ALA B CA 1
ATOM 2370 C C . ALA B 1 68 ? -1.013 20.094 30.672 1.00 27.84 60 ALA B C 1
ATOM 2371 O O . ALA B 1 68 ? -0.368 19.342 31.406 1.00 30.13 60 ALA B O 1
ATOM 2373 N N . ILE B 1 69 ? -0.476 20.752 29.654 1.00 22.23 61 ILE B N 1
ATOM 2374 C CA . ILE B 1 69 ? 0.939 20.709 29.333 1.00 25.25 61 ILE B CA 1
ATOM 2375 C C . ILE B 1 69 ? 1.453 22.139 29.330 1.00 28.61 61 ILE B C 1
ATOM 2376 O O . ILE B 1 69 ? 0.841 23.018 28.714 1.00 27.37 61 ILE B O 1
ATOM 2381 N N . GLY B 1 70 ? 2.563 22.378 30.044 1.00 27.77 62 GLY B N 1
ATOM 2382 C CA . GLY B 1 70 ? 3.196 23.678 30.005 1.00 27.51 62 GLY B CA 1
ATOM 2383 C C . GLY B 1 70 ? 3.956 23.900 28.710 1.00 22.72 62 GLY B C 1
ATOM 2384 O O . GLY B 1 70 ? 4.386 22.962 28.037 1.00 20.36 62 GLY B O 1
ATOM 2385 N N . ALA B 1 71 ? 4.116 25.169 28.341 1.00 22.30 63 ALA B N 1
ATOM 2386 C CA . ALA B 1 71 ? 4.696 25.468 27.041 1.00 18.39 63 ALA B CA 1
ATOM 2387 C C . ALA B 1 71 ? 5.431 26.798 27.048 1.00 18.66 63 ALA B C 1
ATOM 2388 O O . ALA B 1 71 ? 5.016 27.755 27.715 1.00 23.23 63 ALA B O 1
ATOM 2390 N N . THR B 1 72 ? 6.525 26.839 26.286 1.00 20.76 64 THR B N 1
ATOM 2391 C CA . THR B 1 72 ? 7.291 28.050 26.027 1.00 25.87 64 THR B CA 1
ATOM 2392 C C . THR B 1 72 ? 7.424 28.232 24.524 1.00 25.51 64 THR B C 1
ATOM 2393 O O . THR B 1 72 ? 7.792 27.291 23.813 1.00 24.47 64 THR B O 1
ATOM 2397 N N . LEU B 1 73 ? 7.142 29.440 24.042 1.00 24.64 65 LEU B N 1
ATOM 2398 C CA . LEU B 1 73 ? 7.444 29.779 22.657 1.00 24.88 65 LEU B CA 1
ATOM 2399 C C . LEU B 1 73 ? 8.952 29.948 22.494 1.00 23.64 65 LEU B C 1
ATOM 2400 O O . LEU B 1 73 ? 9.553 30.805 23.146 1.00 24.54 65 LEU B O 1
ATOM 2405 N N . ALA B 1 74 ? 9.564 29.137 21.630 1.00 20.78 66 ALA B N 1
ATOM 2406 C CA . ALA B 1 74 ? 11.020 29.152 21.483 1.00 24.25 66 ALA B CA 1
ATOM 2407 C C . ALA B 1 74 ? 11.434 28.557 20.146 1.00 28.07 66 ALA B C 1
ATOM 2408 O O . ALA B 1 74 ? 11.058 27.428 19.824 1.00 28.70 66 ALA B O 1
ATOM 2410 N N . ASP B 1 75 ? 12.207 29.317 19.377 1.00 29.53 67 ASP B N 1
ATOM 2411 C CA . ASP B 1 75 ? 13.004 28.768 18.286 1.00 30.08 67 ASP B CA 1
ATOM 2412 C C . ASP B 1 75 ? 14.281 28.199 18.895 1.00 28.88 67 ASP B C 1
ATOM 2413 O O . ASP B 1 75 ? 15.025 28.925 19.558 1.00 31.24 67 ASP B O 1
ATOM 2418 N N . VAL B 1 76 ? 14.530 26.902 18.689 1.00 28.33 68 VAL B N 1
ATOM 2419 C CA . VAL B 1 76 ? 15.610 26.230 19.406 1.00 24.35 68 VAL B CA 1
ATOM 2420 C C . VAL B 1 76 ? 16.995 26.667 18.956 1.00 31.22 68 VAL B C 1
ATOM 2421 O O . VAL B 1 76 ? 17.977 26.357 19.639 1.00 30.14 68 VAL B O 1
ATOM 2425 N N . SER B 1 77 ? 17.107 27.385 17.838 1.00 27.27 69 SER B N 1
ATOM 2426 C CA . SER B 1 77 ? 18.387 27.957 17.442 1.00 31.26 69 SER B CA 1
ATOM 2427 C C . SER B 1 77 ? 18.640 29.312 18.091 1.00 34.47 69 SER B C 1
ATOM 2428 O O . SER B 1 77 ? 19.709 29.895 17.876 1.00 34.12 69 SER B O 1
ATOM 2431 N N . ASP B 1 78 ? 17.697 29.803 18.897 1.00 34.28 70 ASP B N 1
ATOM 2432 C CA . ASP B 1 78 ? 17.802 31.093 19.575 1.00 33.63 70 ASP B CA 1
ATOM 2433 C C . ASP B 1 78 ? 18.185 30.845 21.033 1.00 34.74 70 ASP B C 1
ATOM 2434 O O . ASP B 1 78 ? 17.366 30.369 21.825 1.00 33.94 70 ASP B O 1
ATOM 2439 N N . ARG B 1 79 ? 19.425 31.190 21.388 1.00 44.38 71 ARG B N 1
ATOM 2440 C CA . ARG B 1 79 ? 19.934 30.885 22.723 1.00 43.60 71 ARG B CA 1
ATOM 2441 C C . ARG B 1 79 ? 19.113 31.567 23.814 1.00 39.64 71 ARG B C 1
ATOM 2442 O O . ARG B 1 79 ? 18.819 30.959 24.851 1.00 35.91 71 ARG B O 1
ATOM 2450 N N . ALA B 1 80 ? 18.751 32.837 23.612 1.00 37.52 72 ALA B N 1
ATOM 2451 C CA . ALA B 1 80 ? 17.912 33.524 24.587 1.00 37.58 72 ALA B CA 1
ATOM 2452 C C . ALA B 1 80 ? 16.590 32.792 24.781 1.00 33.54 72 ALA B C 1
ATOM 2453 O O . ALA B 1 80 ? 16.080 32.698 25.904 1.00 33.93 72 ALA B O 1
ATOM 2455 N N . ALA B 1 81 ? 16.032 32.252 23.696 1.00 29.91 73 ALA B N 1
ATOM 2456 C CA . ALA B 1 81 ? 14.783 31.505 23.793 1.00 29.63 73 ALA B CA 1
ATOM 2457 C C . ALA B 1 81 ? 14.978 30.200 24.555 1.00 26.29 73 ALA B C 1
ATOM 2458 O O . ALA B 1 81 ? 14.104 29.791 25.332 1.00 25.38 73 ALA B O 1
ATOM 2460 N N . VAL B 1 82 ? 16.115 29.530 24.340 1.00 26.06 74 VAL B N 1
ATOM 2461 C CA . VAL B 1 82 ? 16.388 28.275 25.038 1.00 24.97 74 VAL B CA 1
ATOM 2462 C C . VAL B 1 82 ? 16.489 28.524 26.535 1.00 24.66 74 VAL B C 1
ATOM 2463 O O . VAL B 1 82 ? 15.983 27.740 27.348 1.00 22.41 74 VAL B O 1
ATOM 2467 N N . GLU B 1 83 ? 17.149 29.619 26.921 1.00 31.49 75 GLU B N 1
ATOM 2468 C CA . GLU B 1 83 ? 17.262 29.941 28.338 1.00 30.42 75 GLU B CA 1
ATOM 2469 C C . GLU B 1 83 ? 15.899 30.241 28.945 1.00 29.35 75 GLU B C 1
ATOM 2470 O O . GLU B 1 83 ? 15.680 29.964 30.129 1.00 29.56 75 GLU B O 1
ATOM 2476 N N . ARG B 1 84 ? 14.970 30.785 28.148 1.00 25.71 76 ARG B N 1
ATOM 2477 C CA . ARG B 1 84 ? 13.613 31.024 28.633 1.00 25.00 76 ARG B CA 1
ATOM 2478 C C . ARG B 1 84 ? 12.868 29.721 28.879 1.00 25.44 76 ARG B C 1
ATOM 2479 O O . ARG B 1 84 ? 12.052 29.632 29.801 1.00 27.07 76 ARG B O 1
ATOM 2487 N N . VAL B 1 85 ? 13.114 28.705 28.050 1.00 27.53 77 VAL B N 1
ATOM 2488 C CA . VAL B 1 85 ? 12.488 27.406 28.273 1.00 20.54 77 VAL B CA 1
ATOM 2489 C C . VAL B 1 85 ? 12.905 26.845 29.627 1.00 17.26 77 VAL B C 1
ATOM 2490 O O . VAL B 1 85 ? 12.072 26.378 30.411 1.00 19.27 77 VAL B O 1
ATOM 2494 N N . PHE B 1 86 ? 14.203 26.881 29.928 1.00 19.35 78 PHE B N 1
ATOM 2495 C CA . PHE B 1 86 ? 14.646 26.306 31.192 1.00 19.51 78 PHE B CA 1
ATOM 2496 C C . PHE B 1 86 ? 14.201 27.144 32.377 1.00 19.50 78 PHE B C 1
ATOM 2497 O O . PHE B 1 86 ? 13.919 26.592 33.442 1.00 26.42 78 PHE B O 1
ATOM 2505 N N . ALA B 1 87 ? 14.129 28.466 32.218 1.00 20.75 79 ALA B N 1
ATOM 2506 C CA . ALA B 1 87 ? 13.595 29.294 33.292 1.00 22.27 79 ALA B CA 1
ATOM 2507 C C . ALA B 1 87 ? 12.125 28.973 33.542 1.00 25.55 79 ALA B C 1
ATOM 2508 O O . ALA B 1 87 ? 11.682 28.917 34.694 1.00 26.71 79 ALA B O 1
ATOM 2510 N N . ASP B 1 88 ? 11.362 28.731 32.473 1.00 23.29 80 ASP B N 1
ATOM 2511 C CA . ASP B 1 88 ? 9.955 28.370 32.627 1.00 24.98 80 ASP B CA 1
ATOM 2512 C C . ASP B 1 88 ? 9.814 27.006 33.298 1.00 23.66 80 ASP B C 1
ATOM 2513 O O . ASP B 1 88 ? 8.992 26.829 34.205 1.00 29.26 80 ASP B O 1
ATOM 2518 N N . VAL B 1 89 ? 10.602 26.025 32.852 1.00 22.91 81 VAL B N 1
ATOM 2519 C CA . VAL B 1 89 ? 10.592 24.702 33.473 1.00 23.25 81 VAL B CA 1
ATOM 2520 C C . VAL B 1 89 ? 10.960 24.793 34.952 1.00 27.51 81 VAL B C 1
ATOM 2521 O O . VAL B 1 89 ? 10.317 24.167 35.805 1.00 29.11 81 VAL B O 1
ATOM 2525 N N . ALA B 1 90 ? 11.997 25.572 35.283 1.00 23.56 82 ALA B N 1
ATOM 2526 C CA . ALA B 1 90 ? 12.424 25.663 36.677 1.00 26.11 82 ALA B CA 1
ATOM 2527 C C . ALA B 1 90 ? 11.344 26.294 37.547 1.00 29.10 82 ALA B C 1
ATOM 2528 O O . ALA B 1 90 ? 11.156 25.894 38.702 1.00 28.93 82 ALA B O 1
ATOM 2530 N N . ALA B 1 91 ? 10.626 27.280 37.009 1.00 24.26 83 ALA B N 1
ATOM 2531 C CA . ALA B 1 91 ? 9.604 27.970 37.788 1.00 27.52 83 ALA B CA 1
ATOM 2532 C C . ALA B 1 91 ? 8.388 27.098 38.044 1.00 30.20 83 ALA B C 1
ATOM 2533 O O . ALA B 1 91 ? 7.616 27.388 38.965 1.00 35.54 83 ALA B O 1
ATOM 2535 N N . THR B 1 92 ? 8.185 26.052 37.245 1.00 28.85 84 THR B N 1
ATOM 2536 C CA . THR B 1 92 ? 6.975 25.245 37.341 1.00 34.39 84 THR B CA 1
ATOM 2537 C C . THR B 1 92 ? 7.287 23.805 37.712 1.00 31.41 84 THR B C 1
ATOM 2538 O O . THR B 1 92 ? 6.803 23.315 38.738 1.00 36.35 84 THR B O 1
ATOM 2542 N N . LEU B 1 93 ? 8.069 23.107 36.895 1.00 27.28 85 LEU B N 1
ATOM 2543 C CA . LEU B 1 93 ? 8.417 21.726 37.203 1.00 29.68 85 LEU B CA 1
ATOM 2544 C C . LEU B 1 93 ? 9.353 21.655 38.404 1.00 30.42 85 LEU B C 1
ATOM 2545 O O . LEU B 1 93 ? 9.221 20.760 39.247 1.00 29.56 85 LEU B O 1
ATOM 2550 N N . GLY B 1 94 ? 10.277 22.609 38.522 1.00 33.27 86 GLY B N 1
ATOM 2551 C CA . GLY B 1 94 ? 11.192 22.634 39.649 1.00 35.00 86 GLY B CA 1
ATOM 2552 C C . GLY B 1 94 ? 12.312 21.626 39.564 1.00 31.62 86 GLY B C 1
ATOM 2553 O O . GLY B 1 94 ? 13.000 21.387 40.565 1.00 34.28 86 GLY B O 1
ATOM 2554 N N . GLY B 1 95 ? 12.509 21.027 38.399 1.00 27.34 87 GLY B N 1
ATOM 2555 C CA . GLY B 1 95 ? 13.512 20.003 38.218 1.00 25.35 87 GLY B CA 1
ATOM 2556 C C . GLY B 1 95 ? 13.287 19.350 36.872 1.00 25.36 87 GLY B C 1
ATOM 2557 O O . GLY B 1 95 ? 12.421 19.778 36.104 1.00 27.50 87 GLY B O 1
ATOM 2558 N N . LEU B 1 96 ? 14.074 18.312 36.593 1.00 23.42 88 LEU B N 1
ATOM 2559 C CA . LEU B 1 96 ? 13.892 17.593 35.336 1.00 17.44 88 LEU B CA 1
ATOM 2560 C C . LEU B 1 96 ? 14.350 16.149 35.489 1.00 22.33 88 LEU B C 1
ATOM 2561 O O . LEU B 1 96 ? 15.439 15.895 36.013 1.00 24.92 88 LEU B O 1
ATOM 2566 N N . ASP B 1 97 ? 13.516 15.211 35.035 1.00 17.37 89 ASP B N 1
ATOM 2567 C CA . ASP B 1 97 ? 13.876 13.799 34.959 1.00 17.87 89 ASP B CA 1
ATOM 2568 C C . ASP B 1 97 ? 14.128 13.311 33.540 1.00 19.84 89 ASP B C 1
ATOM 2569 O O . ASP B 1 97 ? 14.883 12.352 33.361 1.00 18.57 89 ASP B O 1
ATOM 2574 N N . VAL B 1 98 ? 13.502 13.925 32.529 1.00 17.90 90 VAL B N 1
ATOM 2575 C CA . VAL B 1 98 ? 13.615 13.490 31.136 1.00 18.37 90 VAL B CA 1
ATOM 2576 C C . VAL B 1 98 ? 13.768 14.713 30.240 1.00 17.73 90 VAL B C 1
ATOM 2577 O O . VAL B 1 98 ? 12.925 15.615 30.265 1.00 17.88 90 VAL B O 1
ATOM 2581 N N . LEU B 1 99 ? 14.829 14.739 29.441 1.00 12.18 91 LEU B N 1
ATOM 2582 C CA . LEU B 1 99 ? 14.945 15.650 28.306 1.00 17.49 91 LEU B CA 1
ATOM 2583 C C . LEU B 1 99 ? 14.653 14.855 27.036 1.00 18.95 91 LEU B C 1
ATOM 2584 O O . LEU B 1 99 ? 15.330 13.857 26.764 1.00 15.69 91 LEU B O 1
ATOM 2589 N N . VAL B 1 100 ? 13.631 15.268 26.287 1.00 14.02 92 VAL B N 1
ATOM 2590 C CA . VAL B 1 100 ? 13.336 14.704 24.970 1.00 13.49 92 VAL B CA 1
ATOM 2591 C C . VAL B 1 100 ? 13.803 15.727 23.940 1.00 15.02 92 VAL B C 1
ATOM 2592 O O . VAL B 1 100 ? 13.147 16.746 23.710 1.00 14.59 92 VAL B O 1
ATOM 2596 N N . ASN B 1 101 ? 14.962 15.455 23.332 1.00 13.40 93 ASN B N 1
ATOM 2597 C CA . ASN B 1 101 ? 15.572 16.311 22.320 1.00 12.70 93 ASN B CA 1
ATOM 2598 C C . ASN B 1 101 ? 14.942 15.934 20.989 1.00 14.92 93 ASN B C 1
ATOM 2599 O O . ASN B 1 101 ? 15.494 15.168 20.197 1.00 16.46 93 ASN B O 1
ATOM 2604 N N . ASN B 1 102 ? 13.748 16.474 20.758 1.00 19.80 94 ASN B N 1
ATOM 2605 C CA . ASN B 1 102 ? 12.923 16.073 19.628 1.00 15.57 94 ASN B CA 1
ATOM 2606 C C . ASN B 1 102 ? 12.927 17.075 18.485 1.00 19.54 94 ASN B C 1
ATOM 2607 O O . ASN B 1 102 ? 12.757 16.669 17.332 1.00 20.31 94 ASN B O 1
ATOM 2612 N N . ALA B 1 103 ? 13.113 18.366 18.771 1.00 18.50 95 ALA B N 1
ATOM 2613 C CA . ALA B 1 103 ? 13.021 19.389 17.735 1.00 15.31 95 ALA B CA 1
ATOM 2614 C C . ALA B 1 103 ? 13.944 19.084 16.562 1.00 16.65 95 ALA B C 1
ATOM 2615 O O . ALA B 1 103 ? 15.084 18.646 16.736 1.00 19.68 95 ALA B O 1
ATOM 2617 N N . GLY B 1 104 ? 13.435 19.305 15.360 1.00 16.26 96 GLY B N 1
ATOM 2618 C CA . GLY B 1 104 ? 14.239 19.078 14.178 1.00 16.94 96 GLY B CA 1
ATOM 2619 C C . GLY B 1 104 ? 13.519 19.571 12.947 1.00 16.50 96 GLY B C 1
ATOM 2620 O O . GLY B 1 104 ? 12.290 19.736 12.941 1.00 21.55 96 GLY B O 1
ATOM 2621 N N . ILE B 1 105 ? 14.306 19.824 11.904 1.00 16.86 97 ILE B N 1
ATOM 2622 C CA . ILE B 1 105 ? 13.735 20.195 10.618 1.00 18.40 97 ILE B CA 1
ATOM 2623 C C . ILE B 1 105 ? 14.230 19.216 9.562 1.00 17.97 97 ILE B C 1
ATOM 2624 O O . ILE B 1 105 ? 15.258 18.551 9.715 1.00 16.01 97 ILE B O 1
ATOM 2629 N N . ALA B 1 106 ? 13.472 19.126 8.469 1.00 14.09 98 ALA B N 1
ATOM 2630 C CA . ALA B 1 106 ? 13.892 18.241 7.389 1.00 14.60 98 ALA B CA 1
ATOM 2631 C C . ALA B 1 106 ? 15.119 18.778 6.670 1.00 14.12 98 ALA B C 1
ATOM 2632 O O . ALA B 1 106 ? 15.901 18.002 6.108 1.00 14.16 98 ALA B O 1
ATOM 2634 N N . GLY B 1 107 ? 15.280 20.095 6.626 1.00 15.92 99 GLY B N 1
ATOM 2635 C CA . GLY B 1 107 ? 16.320 20.684 5.822 1.00 17.72 99 GLY B CA 1
ATOM 2636 C C . GLY B 1 107 ? 15.956 20.666 4.350 1.00 19.50 99 GLY B C 1
ATOM 2637 O O . GLY B 1 107 ? 14.864 20.246 3.956 1.00 16.77 99 GLY B O 1
ATOM 2638 N N . PRO B 1 108 ? 16.883 21.111 3.510 1.00 15.03 100 PRO B N 1
ATOM 2639 C CA . PRO B 1 108 ? 16.607 21.224 2.077 1.00 15.55 100 PRO B CA 1
ATOM 2640 C C . PRO B 1 108 ? 16.712 19.894 1.347 1.00 17.21 100 PRO B C 1
ATOM 2641 O O . PRO B 1 108 ? 17.469 18.999 1.725 1.00 17.71 100 PRO B O 1
ATOM 2645 N N . THR B 1 109 ? 15.938 19.783 0.271 1.00 12.94 101 THR B N 1
ATOM 2646 C CA . THR B 1 109 ? 16.058 18.674 -0.673 1.00 14.93 101 THR B CA 1
ATOM 2647 C C . THR B 1 109 ? 16.794 19.149 -1.922 1.00 17.62 101 THR B C 1
ATOM 2648 O O . THR B 1 109 ? 16.349 20.087 -2.596 1.00 16.31 101 THR B O 1
ATOM 2652 N N . GLY B 1 110 ? 17.896 18.491 -2.240 1.00 16.37 102 GLY B N 1
ATOM 2653 C CA . GLY B 1 110 ? 18.620 18.801 -3.454 1.00 16.56 102 GLY B CA 1
ATOM 2654 C C . GLY B 1 110 ? 20.022 18.253 -3.387 1.00 14.43 102 GLY B C 1
ATOM 2655 O O . GLY B 1 110 ? 20.505 17.836 -2.329 1.00 16.12 102 GLY B O 1
ATOM 2656 N N . GLY B 1 111 ? 20.676 18.268 -4.546 1.00 15.70 103 GLY B N 1
ATOM 2657 C CA . GLY B 1 111 ? 22.063 17.848 -4.606 1.00 14.53 103 GLY B CA 1
ATOM 2658 C C . GLY B 1 111 ? 22.942 18.763 -3.778 1.00 16.11 103 GLY B C 1
ATOM 2659 O O . GLY B 1 111 ? 22.621 19.930 -3.555 1.00 14.83 103 GLY B O 1
ATOM 2660 N N . ILE B 1 112 ? 24.079 18.229 -3.322 1.00 15.85 104 ILE B N 1
ATOM 2661 C CA . ILE B 1 112 ? 24.891 18.998 -2.382 1.00 14.23 104 ILE B CA 1
ATOM 2662 C C . ILE B 1 112 ? 25.361 20.304 -3.006 1.00 16.58 104 ILE B C 1
ATOM 2663 O O . ILE B 1 112 ? 25.550 21.309 -2.302 1.00 15.76 104 ILE B O 1
ATOM 2668 N N . ASP B 1 113 ? 25.529 20.323 -4.328 1.00 15.25 105 ASP B N 1
ATOM 2669 C CA . ASP B 1 113 ? 25.976 21.511 -5.037 1.00 16.01 105 ASP B CA 1
ATOM 2670 C C . ASP B 1 113 ? 24.829 22.449 -5.384 1.00 21.91 105 ASP B C 1
ATOM 2671 O O . ASP B 1 113 ? 25.080 23.563 -5.863 1.00 22.62 105 ASP B O 1
ATOM 2676 N N . GLU B 1 114 ? 23.585 22.030 -5.153 1.00 22.02 106 GLU B N 1
ATOM 2677 C CA . GLU B 1 114 ? 22.404 22.829 -5.465 1.00 21.99 106 GLU B CA 1
ATOM 2678 C C . GLU B 1 114 ? 21.806 23.520 -4.252 1.00 21.38 106 GLU B C 1
ATOM 2679 O O . GLU B 1 114 ? 21.152 24.558 -4.407 1.00 20.95 106 GLU B O 1
ATOM 2685 N N . ILE B 1 115 ? 21.974 22.960 -3.053 1.00 18.36 107 ILE B N 1
ATOM 2686 C CA . ILE B 1 115 ? 21.206 23.460 -1.918 1.00 17.93 107 ILE B CA 1
ATOM 2687 C C . ILE B 1 115 ? 21.770 24.797 -1.448 1.00 19.44 107 ILE B C 1
ATOM 2688 O O . ILE B 1 115 ? 22.961 25.112 -1.627 1.00 19.05 107 ILE B O 1
ATOM 2693 N N . ASP B 1 116 ? 20.896 25.589 -0.861 1.00 20.31 108 ASP B N 1
ATOM 2694 C CA . ASP B 1 116 ? 21.244 26.855 -0.233 1.00 17.22 108 ASP B CA 1
ATOM 2695 C C . ASP B 1 116 ? 22.133 26.614 0.984 1.00 18.51 108 ASP B C 1
ATOM 2696 O O . ASP B 1 116 ? 21.705 25.918 1.920 1.00 16.97 108 ASP B O 1
ATOM 2701 N N . PRO B 1 117 ? 23.359 27.148 1.016 1.00 16.83 109 PRO B N 1
ATOM 2702 C CA . PRO B 1 117 ? 24.196 26.977 2.217 1.00 20.98 109 PRO B CA 1
ATOM 2703 C C . PRO B 1 117 ? 23.528 27.454 3.498 1.00 21.70 109 PRO B C 1
ATOM 2704 O O . PRO B 1 117 ? 23.784 26.890 4.569 1.00 18.97 109 PRO B O 1
ATOM 2708 N N . ALA B 1 118 ? 22.676 28.480 3.424 1.00 22.38 110 ALA B N 1
ATOM 2709 C CA . ALA B 1 118 ? 21.940 28.918 4.605 1.00 23.18 110 ALA B CA 1
ATOM 2710 C C . ALA B 1 118 ? 21.020 27.824 5.135 1.00 22.62 110 ALA B C 1
ATOM 2711 O O . ALA B 1 118 ? 20.779 27.750 6.348 1.00 24.33 110 ALA B O 1
ATOM 2713 N N . GLN B 1 119 ? 20.480 26.981 4.247 1.00 19.96 111 GLN B N 1
ATOM 2714 C CA . GLN B 1 119 ? 19.624 25.893 4.703 1.00 20.28 111 GLN B CA 1
ATOM 2715 C C . GLN B 1 119 ? 20.432 24.711 5.227 1.00 14.16 111 GLN B C 1
ATOM 2716 O O . GLN B 1 119 ? 19.968 24.002 6.128 1.00 17.41 111 GLN B O 1
ATOM 2722 N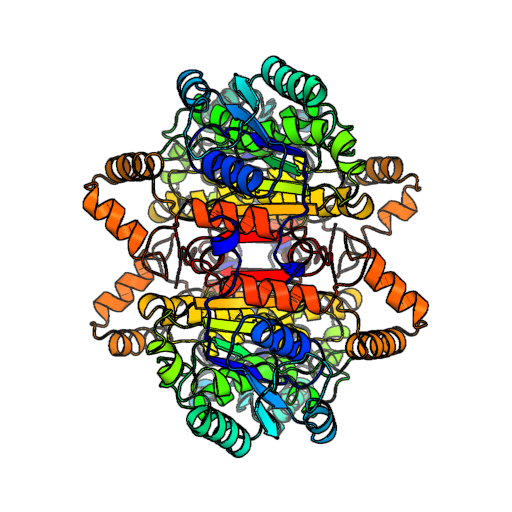 N . TRP B 1 120 ? 21.630 24.477 4.688 1.00 14.27 112 TRP B N 1
ATOM 2723 C CA . TRP B 1 120 ? 22.550 23.561 5.355 1.00 14.69 112 TRP B CA 1
ATOM 2724 C C . TRP B 1 120 ? 22.807 24.017 6.787 1.00 15.98 112 TRP B C 1
ATOM 2725 O O . TRP B 1 120 ? 22.715 23.222 7.733 1.00 15.39 112 TRP B O 1
ATOM 2736 N N . GLU B 1 121 ? 23.141 25.297 6.958 1.00 17.09 113 GLU B N 1
ATOM 2737 C CA . GLU B 1 121 ? 23.501 25.806 8.275 1.00 16.96 113 GLU B CA 1
ATOM 2738 C C . GLU B 1 121 ? 22.317 25.738 9.222 1.00 17.38 113 GLU B C 1
ATOM 2739 O O . GLU B 1 121 ? 22.472 25.381 10.397 1.00 19.42 113 GLU B O 1
ATOM 2745 N N . GLN B 1 122 ? 21.122 26.068 8.724 1.00 18.32 114 GLN B N 1
ATOM 2746 C CA . GLN B 1 122 ? 19.937 26.030 9.574 1.00 16.83 114 GLN B CA 1
ATOM 2747 C C . GLN B 1 122 ? 19.658 24.614 10.049 1.00 12.97 114 GLN B C 1
ATOM 2748 O O . GLN B 1 122 ? 19.273 24.399 11.207 1.00 19.33 114 GLN B O 1
ATOM 2754 N N . THR B 1 123 ? 19.849 23.631 9.164 1.00 12.18 115 THR B N 1
ATOM 2755 C CA . THR B 1 123 ? 19.629 22.238 9.538 1.00 11.97 115 THR B CA 1
ATOM 2756 C C . THR B 1 123 ? 20.592 21.812 10.638 1.00 12.64 115 THR B C 1
ATOM 2757 O O . THR B 1 123 ? 20.200 21.131 11.592 1.00 15.31 115 THR B O 1
ATOM 2761 N N . VAL B 1 124 ? 21.860 22.195 10.513 1.00 11.76 116 VAL B N 1
ATOM 2762 C CA . VAL B 1 124 ? 22.835 21.848 11.544 1.00 12.70 116 VAL B CA 1
ATOM 2763 C C . VAL B 1 124 ? 22.532 22.575 12.846 1.00 14.72 116 VAL B C 1
ATOM 2764 O O . VAL B 1 124 ? 22.666 22.004 13.937 1.00 14.90 116 VAL B O 1
ATOM 2768 N N . ALA B 1 125 ? 22.153 23.848 12.759 1.00 15.30 117 ALA B N 1
ATOM 2769 C CA . ALA B 1 125 ? 21.839 24.607 13.966 1.00 16.57 117 ALA B CA 1
ATOM 2770 C C . ALA B 1 125 ? 20.707 23.964 14.751 1.00 18.12 117 ALA B C 1
ATOM 2771 O O . ALA B 1 125 ? 20.775 23.855 15.981 1.00 17.65 117 ALA B O 1
ATOM 2773 N N . ILE B 1 126 ? 19.657 23.534 14.061 1.00 18.60 118 ILE B N 1
ATOM 2774 C CA . ILE B 1 126 ? 18.469 23.049 14.751 1.00 18.21 118 ILE B CA 1
ATOM 2775 C C . ILE B 1 126 ? 18.613 21.581 15.124 1.00 19.10 118 ILE B C 1
ATOM 2776 O O . ILE B 1 126 ? 18.260 21.179 16.237 1.00 17.14 118 ILE B O 1
ATOM 2781 N N . ASN B 1 127 ? 19.108 20.750 14.200 1.00 13.93 119 ASN B N 1
ATOM 2782 C CA . ASN B 1 127 ? 19.131 19.310 14.437 1.00 11.58 119 ASN B CA 1
ATOM 2783 C C . ASN B 1 127 ? 20.318 18.856 15.275 1.00 14.21 119 ASN B C 1
ATOM 2784 O O . ASN B 1 127 ? 20.257 17.772 15.870 1.00 16.86 119 ASN B O 1
ATOM 2789 N N . LEU B 1 128 ? 21.402 19.626 15.303 1.00 17.41 120 LEU B N 1
ATOM 2790 C CA . LEU B 1 128 ? 22.602 19.226 16.027 1.00 12.44 120 LEU B CA 1
ATOM 2791 C C . LEU B 1 128 ? 22.919 20.199 17.151 1.00 13.38 120 LEU B C 1
ATOM 2792 O O . LEU B 1 128 ? 22.909 19.795 18.316 1.00 15.90 120 LEU B O 1
ATOM 2797 N N . ASN B 1 129 ? 23.189 21.471 16.849 1.00 14.69 121 ASN B N 1
ATOM 2798 C CA . ASN B 1 129 ? 23.667 22.372 17.896 1.00 14.21 121 ASN B CA 1
ATOM 2799 C C . ASN B 1 129 ? 22.629 22.543 18.998 1.00 14.32 121 ASN B C 1
ATOM 2800 O O . ASN B 1 129 ? 22.979 22.632 20.182 1.00 15.99 121 ASN B O 1
ATOM 2805 N N . ALA B 1 130 ? 21.347 22.550 18.641 1.00 16.15 122 ALA B N 1
ATOM 2806 C CA . ALA B 1 130 ? 20.324 22.671 19.674 1.00 13.90 122 ALA B CA 1
ATOM 2807 C C . ALA B 1 130 ? 20.319 21.472 20.614 1.00 13.33 122 ALA B C 1
ATOM 2808 O O . ALA B 1 130 ? 19.995 21.616 21.797 1.00 18.79 122 ALA B O 1
ATOM 2810 N N . GLN B 1 131 ? 20.601 20.272 20.104 1.00 12.39 123 GLN B N 1
ATOM 2811 C CA . GLN B 1 131 ? 20.747 19.126 20.999 1.00 13.29 123 GLN B CA 1
ATOM 2812 C C . GLN B 1 131 ? 21.759 19.418 22.101 1.00 15.23 123 GLN B C 1
ATOM 2813 O O . GLN B 1 131 ? 21.521 19.118 23.275 1.00 16.99 123 GLN B O 1
ATOM 2819 N N . PHE B 1 132 ? 22.905 20.000 21.735 1.00 15.19 124 PHE B N 1
ATOM 2820 C CA . PHE B 1 132 ? 23.906 20.379 22.731 1.00 13.14 124 PHE B CA 1
ATOM 2821 C C . PHE B 1 132 ? 23.391 21.473 23.659 1.00 16.71 124 PHE B C 1
ATOM 2822 O O . PHE B 1 132 ? 23.632 21.436 24.875 1.00 17.86 124 PHE B O 1
ATOM 2830 N N . GLU B 1 133 ? 22.685 22.461 23.104 1.00 20.36 125 GLU B N 1
ATOM 2831 C CA . GLU B 1 133 ? 22.214 23.576 23.917 1.00 22.30 125 GLU B CA 1
ATOM 2832 C C . GLU B 1 133 ? 21.245 23.104 24.994 1.00 17.36 125 GLU B C 1
ATOM 2833 O O . GLU B 1 133 ? 21.296 23.588 26.127 1.00 18.04 125 GLU B O 1
ATOM 2839 N N . PHE B 1 134 ? 20.377 22.142 24.673 1.00 15.10 126 PHE B N 1
ATOM 2840 C CA . PHE B 1 134 ? 19.451 21.654 25.695 1.00 15.39 126 PHE B CA 1
ATOM 2841 C C . PHE B 1 134 ? 20.134 20.668 26.635 1.00 17.08 126 PHE B C 1
ATOM 2842 O O . PHE B 1 134 ? 19.905 20.705 27.846 1.00 15.98 126 PHE B O 1
ATOM 2850 N N . ALA B 1 135 ? 20.995 19.798 26.102 1.00 17.82 127 ALA B N 1
ATOM 2851 C CA . ALA B 1 135 ? 21.649 18.810 26.948 1.00 15.30 127 ALA B CA 1
ATOM 2852 C C . ALA B 1 135 ? 22.543 19.477 27.989 1.00 20.04 127 ALA B C 1
ATOM 2853 O O . ALA B 1 135 ? 22.532 19.087 29.162 1.00 20.94 127 ALA B O 1
ATOM 2855 N N . ARG B 1 136 ? 23.300 20.508 27.590 1.00 18.13 128 ARG B N 1
ATOM 2856 C CA . ARG B 1 136 ? 24.239 21.140 28.520 1.00 15.61 128 ARG B CA 1
ATOM 2857 C C . ARG B 1 136 ? 23.522 21.759 29.714 1.00 16.77 128 ARG B C 1
ATOM 2858 O O . ARG B 1 136 ? 24.084 21.823 30.814 1.00 18.63 128 ARG B O 1
ATOM 2866 N N . ARG B 1 137 ? 22.276 22.194 29.527 1.00 17.76 129 ARG B N 1
ATOM 2867 C CA . ARG B 1 137 ? 21.485 22.811 30.586 1.00 19.44 129 ARG B CA 1
ATOM 2868 C C . ARG B 1 137 ? 20.665 21.793 31.367 1.00 24.81 129 ARG B C 1
ATOM 2869 O O . ARG B 1 137 ? 20.353 22.024 32.543 1.00 21.40 129 ARG B O 1
ATOM 2877 N N . ALA B 1 138 ? 20.286 20.684 30.724 1.00 23.03 130 ALA B N 1
ATOM 2878 C CA . ALA B 1 138 ? 19.512 19.648 31.398 1.00 20.69 130 ALA B CA 1
ATOM 2879 C C . ALA B 1 138 ? 20.383 18.791 32.311 1.00 16.70 130 ALA B C 1
ATOM 2880 O O . ALA B 1 138 ? 19.925 18.362 33.375 1.00 19.25 130 ALA B O 1
ATOM 2882 N N . VAL B 1 139 ? 21.635 18.521 31.915 1.00 16.92 131 VAL B N 1
ATOM 2883 C CA . VAL B 1 139 ? 22.466 17.587 32.681 1.00 17.70 131 VAL B CA 1
ATOM 2884 C C . VAL B 1 139 ? 22.514 17.919 34.173 1.00 16.94 131 VAL B C 1
ATOM 2885 O O . VAL B 1 139 ? 22.342 17.003 34.988 1.00 21.11 131 VAL B O 1
ATOM 2889 N N . PRO B 1 140 ? 22.710 19.173 34.601 1.00 18.19 132 PRO B N 1
ATOM 2890 C CA . PRO B 1 140 ? 22.748 19.432 36.052 1.00 23.16 132 PRO B CA 1
ATOM 2891 C C . PRO B 1 140 ? 21.426 19.150 36.742 1.00 23.46 132 PRO B C 1
ATOM 2892 O O . PRO B 1 140 ? 21.402 18.914 37.958 1.00 23.25 132 PRO B O 1
ATOM 2896 N N . LEU B 1 141 ? 20.323 19.169 35.999 1.00 19.31 133 LEU B N 1
ATOM 2897 C CA . LEU B 1 141 ? 19.028 18.815 36.559 1.00 19.86 133 LEU B CA 1
ATOM 2898 C C . LEU B 1 141 ? 18.844 17.302 36.583 1.00 21.10 133 LEU B C 1
ATOM 2899 O O . LEU B 1 141 ? 18.418 16.735 37.598 1.00 24.32 133 LEU B O 1
ATOM 2904 N N . LEU B 1 142 ? 19.151 16.647 35.459 1.00 19.27 134 LEU B N 1
ATOM 2905 C CA . LEU B 1 142 ? 18.950 15.207 35.310 1.00 20.76 134 LEU B CA 1
ATOM 2906 C C . LEU B 1 142 ? 19.754 14.400 36.321 1.00 20.84 134 LEU B C 1
ATOM 2907 O O . LEU B 1 142 ? 19.302 13.341 36.775 1.00 22.54 134 LEU B O 1
ATOM 2912 N N . ARG B 1 143 ? 20.963 14.857 36.658 1.00 22.15 135 ARG B N 1
ATOM 2913 C CA . ARG B 1 143 ? 21.787 14.088 37.585 1.00 22.65 135 ARG B CA 1
ATOM 2914 C C . ARG B 1 143 ? 21.222 14.072 39.000 1.00 28.40 135 ARG B C 1
ATOM 2915 O O . ARG B 1 143 ? 21.717 13.309 39.834 1.00 27.07 135 ARG B O 1
ATOM 2923 N N . GLU B 1 144 ? 20.197 14.875 39.284 1.00 29.06 136 GLU B N 1
ATOM 2924 C CA . GLU B 1 144 ? 19.525 14.872 40.579 1.00 23.38 136 GLU B CA 1
ATOM 2925 C C . GLU B 1 144 ? 18.223 14.082 40.567 1.00 25.10 136 GLU B C 1
ATOM 2926 O O . GLU B 1 144 ? 17.492 14.098 41.564 1.00 24.60 136 GLU B O 1
ATOM 2932 N N . SER B 1 145 ? 17.907 13.408 39.466 1.00 26.83 137 SER B N 1
ATOM 2933 C CA . SER B 1 145 ? 16.644 12.690 39.364 1.00 24.06 137 SER B CA 1
ATOM 2934 C C . SER B 1 145 ? 16.657 11.434 40.232 1.00 27.20 137 SER B C 1
ATOM 2935 O O . SER B 1 145 ? 17.661 10.720 40.314 1.00 25.77 137 SER B O 1
ATOM 2938 N N . LYS B 1 146 ? 15.522 11.162 40.881 1.00 26.77 138 LYS B N 1
ATOM 2939 C CA . LYS B 1 146 ? 15.414 9.963 41.704 1.00 26.02 138 LYS B CA 1
ATOM 2940 C C . LYS B 1 146 ? 15.519 8.699 40.871 1.00 27.48 138 LYS B C 1
ATOM 2941 O O . LYS B 1 146 ? 15.969 7.660 41.370 1.00 30.84 138 LYS B O 1
ATOM 2947 N N . HIS B 1 147 ? 15.097 8.760 39.611 1.00 20.53 139 HIS B N 1
ATOM 2948 C CA . HIS B 1 147 ? 15.066 7.579 38.768 1.00 27.49 139 HIS B CA 1
ATOM 2949 C C . HIS B 1 147 ? 16.320 7.427 37.930 1.00 29.85 139 HIS B C 1
ATOM 2950 O O . HIS B 1 147 ? 16.462 6.415 37.236 1.00 36.17 139 HIS B O 1
ATOM 2957 N N A GLY B 1 148 ? 17.263 8.337 38.035 0.61 22.91 140 GLY B N 1
ATOM 2958 N N B GLY B 1 148 ? 17.189 8.453 37.917 0.39 24.47 140 GLY B N 1
ATOM 2959 C CA A GLY B 1 148 ? 18.261 8.331 37.002 0.61 23.16 140 GLY B CA 1
ATOM 2960 C CA B GLY B 1 148 ? 18.451 8.459 37.184 0.39 22.77 140 GLY B CA 1
ATOM 2961 C C A GLY B 1 148 ? 17.620 8.914 35.764 0.61 21.90 140 GLY B C 1
ATOM 2962 C C B GLY B 1 148 ? 18.734 9.647 36.266 0.39 22.89 140 GLY B C 1
ATOM 2963 O O A GLY B 1 148 ? 16.976 8.220 34.975 0.61 27.73 140 GLY B O 1
ATOM 2964 O O B GLY B 1 148 ? 19.889 10.058 36.107 0.39 25.97 140 GLY B O 1
ATOM 2965 N N . GLY B 1 149 ? 17.679 10.232 35.705 1.00 24.63 141 GLY B N 1
ATOM 2966 C CA . GLY B 1 149 ? 17.677 11.061 34.508 1.00 17.88 141 GLY B CA 1
ATOM 2967 C C . GLY B 1 149 ? 17.764 10.368 33.160 1.00 16.50 141 GLY B C 1
ATOM 2968 O O . GLY B 1 149 ? 18.420 9.330 33.001 1.00 18.75 141 GLY B O 1
ATOM 2969 N N . ALA B 1 150 ? 17.107 10.948 32.158 1.00 14.62 142 ALA B N 1
ATOM 2970 C CA . ALA B 1 150 ? 17.143 10.384 30.822 1.00 17.97 142 ALA B CA 1
ATOM 2971 C C . ALA B 1 150 ? 17.238 11.505 29.802 1.00 20.68 142 ALA B C 1
ATOM 2972 O O . ALA B 1 150 ? 16.668 12.581 29.994 1.00 20.16 142 ALA B O 1
ATOM 2974 N N . ILE B 1 151 ? 17.966 11.242 28.725 1.00 14.19 143 ILE B N 1
ATOM 2975 C CA . ILE B 1 151 ? 17.942 12.060 27.522 1.00 12.21 143 ILE B CA 1
ATOM 2976 C C . ILE B 1 151 ? 17.467 11.143 26.409 1.00 13.16 143 ILE B C 1
ATOM 2977 O O . ILE B 1 151 ? 18.061 10.079 26.192 1.00 13.69 143 ILE B O 1
ATOM 2982 N N . ILE B 1 152 ? 16.377 11.520 25.742 1.00 12.55 144 ILE B N 1
ATOM 2983 C CA . ILE B 1 152 ? 15.885 10.787 24.578 1.00 16.26 144 ILE B CA 1
ATOM 2984 C C . ILE B 1 152 ? 16.035 11.700 23.370 1.00 13.34 144 ILE B C 1
ATOM 2985 O O . ILE B 1 152 ? 15.350 12.723 23.268 1.00 16.31 144 ILE B O 1
ATOM 2990 N N . ALA B 1 153 ? 16.930 11.341 22.452 1.00 12.74 145 ALA B N 1
ATOM 2991 C CA . ALA B 1 153 ? 17.217 12.174 21.299 1.00 10.35 145 ALA B CA 1
ATOM 2992 C C . ALA B 1 153 ? 16.523 11.580 20.091 1.00 13.71 145 ALA B C 1
ATOM 2993 O O . ALA B 1 153 ? 16.481 10.354 19.927 1.00 15.61 145 ALA B O 1
ATOM 2995 N N . LEU B 1 154 ? 15.959 12.442 19.260 1.00 20.14 146 LEU B N 1
ATOM 2996 C CA . LEU B 1 154 ? 15.263 11.998 18.056 1.00 15.66 146 LEU B CA 1
ATOM 2997 C C . LEU B 1 154 ? 16.233 12.077 16.892 1.00 15.65 146 LEU B C 1
ATOM 2998 O O . LEU B 1 154 ? 16.575 13.169 16.426 1.00 19.11 146 LEU B O 1
ATOM 3003 N N . SER B 1 155 ? 16.678 10.911 16.440 1.00 14.77 147 SER B N 1
ATOM 3004 C CA . SER B 1 155 ? 17.476 10.772 15.229 1.00 14.66 147 SER B CA 1
ATOM 3005 C C . SER B 1 155 ? 16.491 10.462 14.107 1.00 14.21 147 SER B C 1
ATOM 3006 O O . SER B 1 155 ? 15.384 11.007 14.089 1.00 18.64 147 SER B O 1
ATOM 3009 N N . SER B 1 156 ? 16.847 9.550 13.208 1.00 13.16 148 SER B N 1
ATOM 3010 C CA . SER B 1 156 ? 15.989 9.183 12.087 1.00 12.79 148 SER B CA 1
ATOM 3011 C C . SER B 1 156 ? 16.579 7.916 11.487 1.00 9.77 148 SER B C 1
ATOM 3012 O O . SER B 1 156 ? 17.737 7.587 11.743 1.00 13.25 148 SER B O 1
ATOM 3015 N N . VAL B 1 157 ? 15.814 7.260 10.604 1.00 11.49 149 VAL B N 1
ATOM 3016 C CA . VAL B 1 157 ? 16.467 6.192 9.851 1.00 13.01 149 VAL B CA 1
ATOM 3017 C C . VAL B 1 157 ? 17.572 6.773 8.990 1.00 10.49 149 VAL B C 1
ATOM 3018 O O . VAL B 1 157 ? 18.489 6.048 8.587 1.00 12.16 149 VAL B O 1
ATOM 3022 N N . ALA B 1 158 ? 17.513 8.084 8.701 1.00 10.99 150 ALA B N 1
ATOM 3023 C CA . ALA B 1 158 ? 18.600 8.759 8.000 1.00 10.67 150 ALA B CA 1
ATOM 3024 C C . ALA B 1 158 ? 19.841 8.911 8.859 1.00 9.24 150 ALA B C 1
ATOM 3025 O O . ALA B 1 158 ? 20.842 9.438 8.357 1.00 13.86 150 ALA B O 1
ATOM 3027 N N . GLY B 1 159 ? 19.794 8.477 10.122 1.00 8.45 151 GLY B N 1
ATOM 3028 C CA . GLY B 1 159 ? 20.964 8.415 10.981 1.00 9.79 151 GLY B CA 1
ATOM 3029 C C . GLY B 1 159 ? 21.673 7.081 10.990 1.00 12.40 151 GLY B C 1
ATOM 3030 O O . GLY B 1 159 ? 22.718 6.936 11.648 1.00 10.97 151 GLY B O 1
ATOM 3031 N N . ARG B 1 160 ? 21.145 6.108 10.252 1.00 9.48 152 ARG B N 1
ATOM 3032 C CA . ARG B 1 160 ? 21.762 4.798 10.107 1.00 11.23 152 ARG B CA 1
ATOM 3033 C C . ARG B 1 160 ? 21.893 4.373 8.655 1.00 14.83 152 ARG B C 1
ATOM 3034 O O . ARG B 1 160 ? 22.355 3.254 8.390 1.00 14.92 152 ARG B O 1
ATOM 3042 N N . LEU B 1 161 ? 21.517 5.241 7.717 1.00 11.93 153 LEU B N 1
ATOM 3043 C CA . LEU B 1 161 ? 21.572 4.994 6.284 1.00 11.52 153 LEU B CA 1
ATOM 3044 C C . LEU B 1 161 ? 22.009 6.273 5.599 1.00 8.70 153 LEU B C 1
ATOM 3045 O O . LEU B 1 161 ? 21.808 7.370 6.119 1.00 11.00 153 LEU B O 1
ATOM 3050 N N . GLY B 1 162 ? 22.582 6.129 4.406 1.00 11.38 154 GLY B N 1
ATOM 3051 C CA . GLY B 1 162 ? 22.818 7.298 3.572 1.00 11.39 154 GLY B CA 1
ATOM 3052 C C . GLY B 1 162 ? 21.522 7.781 2.948 1.00 13.36 154 GLY B C 1
ATOM 3053 O O . GLY B 1 162 ? 20.583 7.017 2.756 1.00 12.40 154 GLY B O 1
ATOM 3054 N N . TYR B 1 163 ? 21.462 9.082 2.639 1.00 14.49 155 TYR B N 1
ATOM 3055 C CA . TYR B 1 163 ? 20.229 9.706 2.132 1.00 11.59 155 TYR B CA 1
ATOM 3056 C C . TYR B 1 163 ? 20.608 10.712 1.045 1.00 12.01 155 TYR B C 1
ATOM 3057 O O . TYR B 1 163 ? 20.844 11.889 1.340 1.00 14.69 155 TYR B O 1
ATOM 3066 N N . ALA B 1 164 ? 20.646 10.250 -0.201 1.00 11.72 156 ALA B N 1
ATOM 3067 C CA . ALA B 1 164 ? 20.903 11.146 -1.327 1.00 14.87 156 ALA B CA 1
ATOM 3068 C C . ALA B 1 164 ? 19.931 12.323 -1.353 1.00 11.96 156 ALA B C 1
ATOM 3069 O O . ALA B 1 164 ? 18.745 12.182 -1.040 1.00 14.05 156 ALA B O 1
ATOM 3071 N N . TYR B 1 165 ? 20.440 13.487 -1.756 1.00 11.28 157 TYR B N 1
ATOM 3072 C CA . TYR B 1 165 ? 19.686 14.728 -1.884 1.00 14.21 157 TYR B CA 1
ATOM 3073 C C . TYR B 1 165 ? 19.198 15.258 -0.547 1.00 13.08 157 TYR B C 1
ATOM 3074 O O . TYR B 1 165 ? 18.425 16.215 -0.520 1.00 14.40 157 TYR B O 1
ATOM 3083 N N . ARG B 1 166 ? 19.648 14.680 0.566 1.00 11.87 158 ARG B N 1
ATOM 3084 C CA . ARG B 1 166 ? 19.248 15.102 1.906 1.00 12.63 158 ARG B CA 1
ATOM 3085 C C . ARG B 1 166 ? 20.473 15.160 2.812 1.00 13.93 158 ARG B C 1
ATOM 3086 O O . ARG B 1 166 ? 20.419 14.778 3.986 1.00 13.30 158 ARG B O 1
ATOM 3094 N N . THR B 1 167 ? 21.605 15.615 2.269 1.00 11.43 159 THR B N 1
ATOM 3095 C CA . THR B 1 167 ? 22.865 15.472 2.999 1.00 12.32 159 THR B CA 1
ATOM 3096 C C . THR B 1 167 ? 22.904 16.209 4.336 1.00 14.23 159 THR B C 1
ATOM 3097 O O . THR B 1 167 ? 23.444 15.633 5.302 1.00 13.21 159 THR B O 1
ATOM 3101 N N . PRO B 1 168 ? 22.413 17.446 4.480 1.00 13.92 160 PRO B N 1
ATOM 3102 C CA . PRO B 1 168 ? 22.469 18.040 5.823 1.00 13.07 160 PRO B CA 1
ATOM 3103 C C . PRO B 1 168 ? 21.646 17.274 6.833 1.00 15.79 160 PRO B C 1
ATOM 3104 O O . PRO B 1 168 ? 22.075 17.104 7.981 1.00 14.17 160 PRO B O 1
ATOM 3108 N N . TYR B 1 169 ? 20.468 16.801 6.425 1.00 15.44 161 TYR B N 1
ATOM 3109 C CA . TYR B 1 169 ? 19.625 16.022 7.318 1.00 13.34 161 TYR B CA 1
ATOM 3110 C C . TYR B 1 169 ? 20.338 14.755 7.755 1.00 14.17 161 TYR B C 1
ATOM 3111 O O . TYR B 1 169 ? 20.475 14.481 8.957 1.00 15.97 161 TYR B O 1
ATOM 3120 N N . ALA B 1 170 ? 20.850 13.984 6.793 1.00 13.05 162 ALA B N 1
ATOM 3121 C CA . ALA B 1 170 ? 21.525 12.750 7.175 1.00 14.74 162 ALA B CA 1
ATOM 3122 C C . ALA B 1 170 ? 22.741 13.045 8.044 1.00 12.85 162 ALA B C 1
ATOM 3123 O O . ALA B 1 170 ? 22.979 12.364 9.052 1.00 13.03 162 ALA B O 1
ATOM 3125 N N . ALA B 1 171 ? 23.509 14.077 7.689 1.00 13.22 163 ALA B N 1
ATOM 3126 C CA . ALA B 1 171 ? 24.702 14.379 8.476 1.00 13.02 163 ALA B CA 1
ATOM 3127 C C . ALA B 1 171 ? 24.331 14.670 9.923 1.00 14.25 163 ALA B C 1
ATOM 3128 O O . ALA B 1 171 ? 24.999 14.188 10.851 1.00 11.56 163 ALA B O 1
ATOM 3130 N N . THR B 1 172 ? 23.244 15.416 10.140 1.00 13.36 164 THR B N 1
ATOM 3131 C CA . THR B 1 172 ? 22.858 15.724 11.516 1.00 10.34 164 THR B CA 1
ATOM 3132 C C . THR B 1 172 ? 22.261 14.517 12.221 1.00 15.88 164 THR B C 1
ATOM 3133 O O . THR B 1 172 ? 22.427 14.373 13.434 1.00 12.53 164 THR B O 1
ATOM 3137 N N . LYS B 1 173 ? 21.544 13.652 11.503 1.00 12.93 165 LYS B N 1
ATOM 3138 C CA . LYS B 1 173 ? 20.971 12.496 12.186 1.00 13.45 165 LYS B CA 1
ATOM 3139 C C . LYS B 1 173 ? 22.045 11.469 12.560 1.00 15.38 165 LYS B C 1
ATOM 3140 O O . LYS B 1 173 ? 21.931 10.802 13.594 1.00 13.63 165 LYS B O 1
ATOM 3146 N N . TRP B 1 174 ? 23.111 11.344 11.759 1.00 10.86 166 TRP B N 1
ATOM 3147 C CA . TRP B 1 174 ? 24.264 10.544 12.182 1.00 11.14 166 TRP B CA 1
ATOM 3148 C C . TRP B 1 174 ? 24.986 11.192 13.359 1.00 9.08 166 TRP B C 1
ATOM 3149 O O . TRP B 1 174 ? 25.428 10.498 14.279 1.00 13.49 166 TRP B O 1
ATOM 3160 N N . ALA B 1 175 ? 25.110 12.524 13.341 1.00 10.15 167 ALA B N 1
ATOM 3161 C CA . ALA B 1 175 ? 25.745 13.232 14.450 1.00 9.17 167 ALA B CA 1
ATOM 3162 C C . ALA B 1 175 ? 25.030 12.962 15.763 1.00 12.12 167 ALA B C 1
ATOM 3163 O O . ALA B 1 175 ? 25.675 12.800 16.810 1.00 13.30 167 ALA B O 1
ATOM 3165 N N . VAL B 1 176 ? 23.698 12.917 15.729 1.00 12.49 168 VAL B N 1
ATOM 3166 C CA . VAL B 1 176 ? 22.921 12.672 16.941 1.00 10.04 168 VAL B CA 1
ATOM 3167 C C . VAL B 1 176 ? 23.277 11.313 17.533 1.00 9.95 168 VAL B C 1
ATOM 3168 O O . VAL B 1 176 ? 23.442 11.171 18.753 1.00 16.10 168 VAL B O 1
ATOM 3172 N N . VAL B 1 177 ? 23.425 10.296 16.684 1.00 9.30 169 VAL B N 1
ATOM 3173 C CA . VAL B 1 177 ? 23.807 8.970 17.172 1.00 12.76 169 VAL B CA 1
ATOM 3174 C C . VAL B 1 177 ? 25.156 9.037 17.881 1.00 12.18 169 VAL B C 1
ATOM 3175 O O . VAL B 1 177 ? 25.332 8.499 18.981 1.00 14.65 169 VAL B O 1
ATOM 3179 N N . GLY B 1 178 ? 26.132 9.691 17.257 1.00 9.81 170 GLY B N 1
ATOM 3180 C CA . GLY B 1 178 ? 27.442 9.810 17.890 1.00 8.87 170 GLY B CA 1
ATOM 3181 C C . GLY B 1 178 ? 27.385 10.594 19.187 1.00 10.44 170 GLY B C 1
ATOM 3182 O O . GLY B 1 178 ? 28.096 10.279 20.152 1.00 13.90 170 GLY B O 1
ATOM 3183 N N . LEU B 1 179 ? 26.542 11.622 19.232 1.00 13.64 171 LEU B N 1
ATOM 3184 C CA . LEU B 1 179 ? 26.393 12.388 20.459 1.00 12.46 171 LEU B CA 1
ATOM 3185 C C . LEU B 1 179 ? 25.781 11.528 21.552 1.00 13.85 171 LEU B C 1
ATOM 3186 O O . LEU B 1 179 ? 26.260 11.535 22.692 1.00 14.23 171 LEU B O 1
ATOM 3191 N N . VAL B 1 180 ? 24.754 10.749 21.204 1.00 16.28 172 VAL B N 1
ATOM 3192 C CA . VAL B 1 180 ? 24.114 9.842 22.159 1.00 16.55 172 VAL B CA 1
ATOM 3193 C C . VAL B 1 180 ? 25.120 8.829 22.703 1.00 16.23 172 VAL B C 1
ATOM 3194 O O . VAL B 1 180 ? 25.189 8.585 23.914 1.00 13.85 172 VAL B O 1
ATOM 3198 N N . LYS B 1 181 ? 25.921 8.220 21.822 1.00 14.82 173 LYS B N 1
ATOM 3199 C CA . LYS B 1 181 ? 26.850 7.199 22.301 1.00 11.86 173 LYS B CA 1
ATOM 3200 C C . LYS B 1 181 ? 27.935 7.808 23.177 1.00 13.35 173 LYS B C 1
ATOM 3201 O O . LYS B 1 181 ? 28.359 7.197 24.165 1.00 16.30 173 LYS B O 1
ATOM 3207 N N . SER B 1 182 ? 28.378 9.022 22.844 1.00 10.60 174 SER B N 1
ATOM 3208 C CA . SER B 1 182 ? 29.362 9.708 23.674 1.00 13.18 174 SER B CA 1
ATOM 3209 C C . SER B 1 182 ? 28.771 10.083 25.021 1.00 14.11 174 SER B C 1
ATOM 3210 O O . SER B 1 182 ? 29.416 9.895 26.059 1.00 13.45 174 SER B O 1
ATOM 3213 N N . LEU B 1 183 ? 27.543 10.616 25.020 1.00 13.48 175 LEU B N 1
ATOM 3214 C CA . LEU B 1 183 ? 26.941 11.050 26.275 1.00 17.16 175 LEU B CA 1
ATOM 3215 C C . LEU B 1 183 ? 26.568 9.867 27.154 1.00 15.80 175 LEU B C 1
ATOM 3216 O O . LEU B 1 183 ? 26.584 9.977 28.387 1.00 14.73 175 LEU B O 1
ATOM 3221 N N . ALA B 1 184 ? 26.244 8.728 26.552 1.00 13.41 176 ALA B N 1
ATOM 3222 C CA . ALA B 1 184 ? 25.924 7.565 27.371 1.00 13.52 176 ALA B CA 1
ATOM 3223 C C . ALA B 1 184 ? 27.128 7.129 28.192 1.00 13.27 176 ALA B C 1
ATOM 3224 O O . ALA B 1 184 ? 26.990 6.779 29.369 1.00 14.26 176 ALA B O 1
ATOM 3226 N N . ILE B 1 185 ? 28.320 7.141 27.590 1.00 10.74 177 ILE B N 1
ATOM 3227 C CA . ILE B 1 185 ? 29.537 6.850 28.349 1.00 11.02 177 ILE B CA 1
ATOM 3228 C C . ILE B 1 185 ? 29.786 7.933 29.385 1.00 12.78 177 ILE B C 1
ATOM 3229 O O . ILE B 1 185 ? 30.133 7.653 30.539 1.00 13.66 177 ILE B O 1
ATOM 3234 N N . GLU B 1 186 ? 29.662 9.193 28.967 1.00 11.46 178 GLU B N 1
ATOM 3235 C CA . GLU B 1 186 ? 30.017 10.317 29.831 1.00 12.08 178 GLU B CA 1
ATOM 3236 C C . GLU B 1 186 ? 29.147 10.375 31.080 1.00 14.67 178 GLU B C 1
ATOM 3237 O O . GLU B 1 186 ? 29.649 10.602 32.192 1.00 16.57 178 GLU B O 1
ATOM 3243 N N . LEU B 1 187 ? 27.845 10.198 30.902 1.00 12.71 179 LEU B N 1
ATOM 3244 C CA . LEU B 1 187 ? 26.837 10.463 31.923 1.00 15.92 179 LEU B CA 1
ATOM 3245 C C . LEU B 1 187 ? 26.327 9.204 32.606 1.00 18.64 179 LEU B C 1
ATOM 3246 O O . LEU B 1 187 ? 25.616 9.312 33.609 1.00 17.83 179 LEU B O 1
ATOM 3251 N N . GLY B 1 188 ? 26.626 8.026 32.062 1.00 17.94 180 GLY B N 1
ATOM 3252 C CA . GLY B 1 188 ? 26.221 6.767 32.650 1.00 19.58 180 GLY B CA 1
ATOM 3253 C C . GLY B 1 188 ? 26.538 6.626 34.127 1.00 17.32 180 GLY B C 1
ATOM 3254 O O . GLY B 1 188 ? 25.681 6.251 34.934 1.00 20.13 180 GLY B O 1
ATOM 3255 N N . PRO B 1 189 ? 27.787 6.903 34.518 1.00 17.43 181 PRO B N 1
ATOM 3256 C CA . PRO B 1 189 ? 28.136 6.806 35.941 1.00 18.34 181 PRO B CA 1
ATOM 3257 C C . PRO B 1 189 ? 27.369 7.779 36.820 1.00 21.94 181 PRO B C 1
ATOM 3258 O O . PRO B 1 189 ? 27.309 7.574 38.041 1.00 22.56 181 PRO B O 1
ATOM 3262 N N . LEU B 1 190 ? 26.789 8.827 36.239 1.00 20.65 182 LEU B N 1
ATOM 3263 C CA . LEU B 1 190 ? 25.929 9.744 36.970 1.00 21.50 182 LEU B CA 1
ATOM 3264 C C . LEU B 1 190 ? 24.491 9.250 37.032 1.00 20.27 182 LEU B C 1
ATOM 3265 O O . LEU B 1 190 ? 23.656 9.904 37.663 1.00 25.50 182 LEU B O 1
ATOM 3270 N N . GLY B 1 191 ? 24.196 8.116 36.395 1.00 16.81 183 GLY B N 1
ATOM 3271 C CA . GLY B 1 191 ? 22.864 7.573 36.360 1.00 16.38 183 GLY B CA 1
ATOM 3272 C C . GLY B 1 191 ? 22.028 8.020 35.188 1.00 17.68 183 GLY B C 1
ATOM 3273 O O . GLY B 1 191 ? 20.869 7.596 35.081 1.00 18.44 183 GLY B O 1
ATOM 3274 N N . ILE B 1 192 ? 22.558 8.860 34.307 1.00 14.99 184 ILE B N 1
ATOM 3275 C CA . ILE B 1 192 ? 21.755 9.399 33.215 1.00 14.24 184 ILE B CA 1
ATOM 3276 C C . ILE B 1 192 ? 21.790 8.444 32.028 1.00 15.24 184 ILE B C 1
ATOM 3277 O O . ILE B 1 192 ? 22.856 8.183 31.457 1.00 16.65 184 ILE B O 1
ATOM 3282 N N . ARG B 1 193 ? 20.612 7.963 31.630 1.00 13.51 185 ARG B N 1
ATOM 3283 C CA . ARG B 1 193 ? 20.448 7.166 30.419 1.00 13.18 185 ARG B CA 1
ATOM 3284 C C . ARG B 1 193 ? 20.351 8.094 29.215 1.00 12.68 185 ARG B C 1
ATOM 3285 O O . ARG B 1 193 ? 19.811 9.195 29.315 1.00 16.03 185 ARG B O 1
ATOM 3293 N N . VAL B 1 194 ? 20.914 7.667 28.080 1.00 10.82 186 VAL B N 1
ATOM 3294 C CA . VAL B 1 194 ? 20.937 8.489 26.872 1.00 10.71 186 VAL B CA 1
ATOM 3295 C C . VAL B 1 194 ? 20.760 7.569 25.674 1.00 11.28 186 VAL B C 1
ATOM 3296 O O . VAL B 1 194 ? 21.597 6.692 25.435 1.00 15.52 186 VAL B O 1
ATOM 3300 N N . ASN B 1 195 ? 19.703 7.789 24.898 1.00 13.44 187 ASN B N 1
ATOM 3301 C CA . ASN B 1 195 ? 19.387 6.943 23.753 1.00 16.16 187 ASN B CA 1
ATOM 3302 C C . ASN B 1 195 ? 18.833 7.810 22.639 1.00 15.93 187 ASN B C 1
ATOM 3303 O O . ASN B 1 195 ? 18.347 8.917 22.879 1.00 15.09 187 ASN B O 1
ATOM 3308 N N . ALA B 1 196 ? 18.923 7.293 21.413 1.00 13.35 188 ALA B N 1
ATOM 3309 C CA . ALA B 1 196 ? 18.268 7.889 20.260 1.00 12.34 188 ALA B CA 1
ATOM 3310 C C . ALA B 1 196 ? 17.121 6.993 19.810 1.00 16.18 188 ALA B C 1
ATOM 3311 O O . ALA B 1 196 ? 17.244 5.763 19.794 1.00 18.60 188 ALA B O 1
ATOM 3313 N N . ILE B 1 197 ? 15.995 7.597 19.462 1.00 14.09 189 ILE B N 1
ATOM 3314 C CA . ILE B 1 197 ? 14.965 6.898 18.704 1.00 11.80 189 ILE B CA 1
ATOM 3315 C C . ILE B 1 197 ? 15.116 7.328 17.251 1.00 16.83 189 ILE B C 1
ATOM 3316 O O . ILE B 1 197 ? 15.303 8.515 16.964 1.00 16.33 189 ILE B O 1
ATOM 3321 N N . GLN B 1 198 ? 15.078 6.366 16.335 1.00 9.59 190 GLN B N 1
ATOM 3322 C CA . GLN B 1 198 ? 15.203 6.661 14.912 1.00 11.87 190 GLN B CA 1
ATOM 3323 C C . GLN B 1 198 ? 13.871 6.347 14.242 1.00 15.41 190 GLN B C 1
ATOM 3324 O O . GLN B 1 198 ? 13.625 5.200 13.834 1.00 12.28 190 GLN B O 1
ATOM 3330 N N . PRO B 1 199 ? 12.975 7.319 14.112 1.00 12.19 191 PRO B N 1
ATOM 3331 C CA . PRO B 1 199 ? 11.719 7.066 13.399 1.00 16.25 191 PRO B CA 1
ATOM 3332 C C . PRO B 1 199 ? 11.988 6.801 11.931 1.00 15.98 191 PRO B C 1
ATOM 3333 O O . PRO B 1 199 ? 12.921 7.355 11.342 1.00 17.30 191 PRO B O 1
ATOM 3337 N N . GLY B 1 200 ? 11.179 5.919 11.356 1.00 14.57 192 GLY B N 1
ATOM 3338 C CA . GLY B 1 200 ? 11.188 5.673 9.926 1.00 14.49 192 GLY B CA 1
ATOM 3339 C C . GLY B 1 200 ? 10.383 6.683 9.140 1.00 14.41 192 GLY B C 1
ATOM 3340 O O . GLY B 1 200 ? 10.540 7.901 9.301 1.00 12.75 192 GLY B O 1
ATOM 3341 N N . ILE B 1 201 ? 9.504 6.168 8.283 1.00 13.78 193 ILE B N 1
ATOM 3342 C CA . ILE B 1 201 ? 8.622 6.977 7.455 1.00 17.35 193 ILE B CA 1
ATOM 3343 C C . ILE B 1 201 ? 7.354 7.189 8.273 1.00 15.51 193 ILE B C 1
ATOM 3344 O O . ILE B 1 201 ? 6.499 6.308 8.356 1.00 21.71 193 ILE B O 1
ATOM 3349 N N . VAL B 1 202 ? 7.235 8.353 8.903 1.00 16.11 194 VAL B N 1
ATOM 3350 C CA . VAL B 1 202 ? 6.207 8.571 9.919 1.00 16.58 194 VAL B CA 1
ATOM 3351 C C . VAL B 1 202 ? 5.040 9.324 9.302 1.00 23.39 194 VAL B C 1
ATOM 3352 O O . VAL B 1 202 ? 5.218 10.412 8.739 1.00 23.47 194 VAL B O 1
ATOM 3356 N N . ARG B 1 203 ? 3.843 8.752 9.434 1.00 23.96 195 ARG B N 1
ATOM 3357 C CA . ARG B 1 203 ? 2.631 9.356 8.890 1.00 25.50 195 ARG B CA 1
ATOM 3358 C C . ARG B 1 203 ? 2.386 10.741 9.472 1.00 23.48 195 ARG B C 1
ATOM 3359 O O . ARG B 1 203 ? 2.651 10.996 10.650 1.00 28.06 195 ARG B O 1
ATOM 3367 N N . GLY B 1 204 ? 1.869 11.637 8.638 1.00 23.61 196 GLY B N 1
ATOM 3368 C CA . GLY B 1 204 ? 1.586 12.984 9.062 1.00 24.78 196 GLY B CA 1
ATOM 3369 C C . GLY B 1 204 ? 1.968 14.008 8.013 1.00 25.41 196 GLY B C 1
ATOM 3370 O O . GLY B 1 204 ? 2.476 13.671 6.937 1.00 28.01 196 GLY B O 1
ATOM 3371 N N . PRO B 1 205 ? 1.751 15.288 8.322 1.00 22.52 197 PRO B N 1
ATOM 3372 C CA . PRO B 1 205 ? 1.982 16.332 7.309 1.00 26.28 197 PRO B CA 1
ATOM 3373 C C . PRO B 1 205 ? 3.430 16.475 6.889 1.00 28.68 197 PRO B C 1
ATOM 3374 O O . PRO B 1 205 ? 3.695 16.808 5.727 1.00 30.45 197 PRO B O 1
ATOM 3378 N N . ARG B 1 206 ? 4.375 16.246 7.801 1.00 25.04 198 ARG B N 1
ATOM 3379 C CA . ARG B 1 206 ? 5.774 16.506 7.489 1.00 25.22 198 ARG B CA 1
ATOM 3380 C C . ARG B 1 206 ? 6.290 15.535 6.436 1.00 22.39 198 ARG B C 1
ATOM 3381 O O . ARG B 1 206 ? 6.941 15.949 5.472 1.00 21.95 198 ARG B O 1
ATOM 3389 N N . ILE B 1 207 ? 5.990 14.239 6.584 1.00 20.11 199 ILE B N 1
ATOM 3390 C CA . ILE B 1 207 ? 6.467 13.287 5.583 1.00 20.95 199 ILE B CA 1
ATOM 3391 C C . ILE B 1 207 ? 5.829 13.574 4.235 1.00 22.87 199 ILE B C 1
ATOM 3392 O O . ILE B 1 207 ? 6.436 13.325 3.185 1.00 23.70 199 ILE B O 1
ATOM 3397 N N . ARG B 1 208 ? 4.604 14.112 4.231 1.00 20.39 200 ARG B N 1
ATOM 3398 C CA A ARG B 1 208 ? 3.965 14.425 2.960 0.51 22.13 200 ARG B CA 1
ATOM 3399 C CA B ARG B 1 208 ? 3.942 14.446 2.973 0.49 22.21 200 ARG B CA 1
ATOM 3400 C C . ARG B 1 208 ? 4.667 15.579 2.257 1.00 24.39 200 ARG B C 1
ATOM 3401 O O . ARG B 1 208 ? 4.741 15.594 1.022 1.00 24.88 200 ARG B O 1
ATOM 3416 N N . ARG B 1 209 ? 5.197 16.543 3.022 1.00 23.88 201 ARG B N 1
ATOM 3417 C CA . ARG B 1 209 ? 6.034 17.597 2.449 1.00 27.97 201 ARG B CA 1
ATOM 3418 C C . ARG B 1 209 ? 7.348 17.033 1.930 1.00 26.23 201 ARG B C 1
ATOM 3419 O O . ARG B 1 209 ? 7.863 17.489 0.902 1.00 26.04 201 ARG B O 1
ATOM 3427 N N . VAL B 1 210 ? 7.931 16.073 2.653 1.00 27.09 202 VAL B N 1
ATOM 3428 C CA . VAL B 1 210 ? 9.182 15.463 2.206 1.00 20.81 202 VAL B CA 1
ATOM 3429 C C . VAL B 1 210 ? 8.965 14.696 0.906 1.00 20.50 202 VAL B C 1
ATOM 3430 O O . VAL B 1 210 ? 9.766 14.789 -0.033 1.00 20.28 202 VAL B O 1
ATOM 3434 N N . ILE B 1 211 ? 7.881 13.918 0.833 1.00 22.63 203 ILE B N 1
ATOM 3435 C CA . ILE B 1 211 ? 7.620 13.124 -0.368 1.00 19.40 203 ILE B CA 1
ATOM 3436 C C . ILE B 1 211 ? 7.377 14.040 -1.559 1.00 23.92 203 ILE B C 1
ATOM 3437 O O . ILE B 1 211 ? 7.929 13.834 -2.645 1.00 21.17 203 ILE B O 1
ATOM 3442 N N . GLU B 1 212 ? 6.557 15.074 -1.362 1.00 22.62 204 GLU B N 1
ATOM 3443 C CA . GLU B 1 212 ? 6.353 16.089 -2.391 1.00 26.23 204 GLU B CA 1
ATOM 3444 C C . GLU B 1 212 ? 7.678 16.683 -2.864 1.00 25.17 204 GLU B C 1
ATOM 3445 O O . GLU B 1 212 ? 7.915 16.827 -4.070 1.00 28.17 204 GLU B O 1
ATOM 3451 N N . ALA B 1 213 ? 8.556 17.040 -1.922 1.00 24.59 205 ALA B N 1
ATOM 3452 C CA . ALA B 1 213 ? 9.811 17.680 -2.305 1.00 25.39 205 ALA B CA 1
ATOM 3453 C C . ALA B 1 213 ? 10.733 16.711 -3.032 1.00 23.95 205 ALA B C 1
ATOM 3454 O O . ALA B 1 213 ? 11.492 17.124 -3.917 1.00 25.39 205 ALA B O 1
ATOM 3456 N N . ARG B 1 214 ? 10.687 15.427 -2.678 1.00 21.88 206 ARG B N 1
ATOM 3457 C CA . ARG B 1 214 ? 11.576 14.474 -3.330 1.00 20.71 206 ARG B CA 1
ATOM 3458 C C . ARG B 1 214 ? 11.039 14.066 -4.691 1.00 25.45 206 ARG B C 1
ATOM 3459 O O . ARG B 1 214 ? 11.824 13.857 -5.625 1.00 23.80 206 ARG B O 1
ATOM 3467 N N . ALA B 1 215 ? 9.715 13.972 -4.822 1.00 21.82 207 ALA B N 1
ATOM 3468 C CA . ALA B 1 215 ? 9.113 13.731 -6.127 1.00 23.08 207 ALA B CA 1
ATOM 3469 C C . ALA B 1 215 ? 9.515 14.815 -7.119 1.00 29.80 207 ALA B C 1
ATOM 3470 O O . ALA B 1 215 ? 9.796 14.526 -8.289 1.00 28.20 207 ALA B O 1
ATOM 3472 N N . GLN B 1 216 ? 9.535 16.075 -6.671 1.00 26.47 208 GLN B N 1
ATOM 3473 C CA . GLN B 1 216 ? 9.941 17.164 -7.556 1.00 28.93 208 GLN B CA 1
ATOM 3474 C C . GLN B 1 216 ? 11.417 17.051 -7.917 1.00 28.18 208 GLN B C 1
ATOM 3475 O O . GLN B 1 216 ? 11.809 17.328 -9.058 1.00 29.71 208 GLN B O 1
ATOM 3481 N N . GLN B 1 217 ? 12.248 16.647 -6.953 1.00 26.14 209 GLN B N 1
ATOM 3482 C CA . GLN B 1 217 ? 13.673 16.479 -7.221 1.00 27.52 209 GLN B CA 1
ATOM 3483 C C . GLN B 1 217 ? 13.903 15.422 -8.292 1.00 30.49 209 GLN B C 1
ATOM 3484 O O . GLN B 1 217 ? 14.766 15.585 -9.165 1.00 30.53 209 GLN B O 1
ATOM 3490 N N . LEU B 1 218 ? 13.117 14.347 -8.256 1.00 23.40 210 LEU B N 1
ATOM 3491 C CA . LEU B 1 218 ? 13.277 13.217 -9.157 1.00 23.22 210 LEU B CA 1
ATOM 3492 C C . LEU B 1 218 ? 12.387 13.315 -10.383 1.00 30.78 210 LEU B C 1
ATOM 3493 O O . LEU B 1 218 ? 12.405 12.409 -11.224 1.00 33.96 210 LEU B O 1
ATOM 3498 N N . GLY B 1 219 ? 11.618 14.390 -10.507 1.00 30.35 211 GLY B N 1
ATOM 3499 C CA . GLY B 1 219 ? 10.755 14.550 -11.664 1.00 31.22 211 GLY B CA 1
ATOM 3500 C C . GLY B 1 219 ? 9.678 13.499 -11.787 1.00 36.94 211 GLY B C 1
ATOM 3501 O O . GLY B 1 219 ? 9.249 13.191 -12.904 1.00 34.86 211 GLY B O 1
ATOM 3502 N N . ILE B 1 220 ? 9.218 12.939 -10.668 1.00 27.08 212 ILE B N 1
ATOM 3503 C CA . ILE B 1 220 ? 8.138 11.962 -10.685 1.00 30.04 212 ILE B CA 1
ATOM 3504 C C . ILE B 1 220 ? 6.960 12.506 -9.879 1.00 27.81 212 ILE B C 1
ATOM 3505 O O . ILE B 1 220 ? 7.071 13.498 -9.159 1.00 30.07 212 ILE B O 1
ATOM 3510 N N . GLY B 1 221 ? 5.823 11.837 -10.016 1.00 25.50 213 GLY B N 1
ATOM 3511 C CA . GLY B 1 221 ? 4.640 12.246 -9.297 1.00 25.53 213 GLY B CA 1
ATOM 3512 C C . GLY B 1 221 ? 4.685 11.852 -7.834 1.00 26.83 213 GLY B C 1
ATOM 3513 O O . GLY B 1 221 ? 5.477 11.007 -7.417 1.00 22.75 213 GLY B O 1
ATOM 3514 N N . TYR B 1 222 ? 3.800 12.484 -7.053 1.00 30.12 214 TYR B N 1
ATOM 3515 C CA . TYR B 1 222 ? 3.723 12.190 -5.625 1.00 26.94 214 TYR B CA 1
ATOM 3516 C C . TYR B 1 222 ? 3.432 10.712 -5.390 1.00 23.87 214 TYR B C 1
ATOM 3517 O O . TYR B 1 222 ? 4.076 10.067 -4.560 1.00 25.13 214 TYR B O 1
ATOM 3526 N N . ASP B 1 223 ? 2.443 10.158 -6.102 1.00 26.21 215 ASP B N 1
ATOM 3527 C CA . ASP B 1 223 ? 2.058 8.776 -5.829 1.00 26.19 215 ASP B CA 1
ATOM 3528 C C . ASP B 1 223 ? 3.217 7.814 -6.069 1.00 24.01 215 ASP B C 1
ATOM 3529 O O . ASP B 1 223 ? 3.456 6.911 -5.258 1.00 24.96 215 ASP B O 1
ATOM 3534 N N . GLU B 1 224 ? 3.962 8.000 -7.164 1.00 25.45 216 GLU B N 1
ATOM 3535 C CA . GLU B 1 224 ? 5.077 7.098 -7.436 1.00 23.94 216 GLU B CA 1
ATOM 3536 C C . GLU B 1 224 ? 6.147 7.219 -6.359 1.00 23.09 216 GLU B C 1
ATOM 3537 O O . GLU B 1 224 ? 6.671 6.207 -5.881 1.00 21.33 216 GLU B O 1
ATOM 3543 N N . MET B 1 225 ? 6.473 8.452 -5.961 1.00 20.19 217 MET B N 1
ATOM 3544 C CA . MET B 1 225 ? 7.444 8.665 -4.895 1.00 21.07 217 MET B CA 1
ATOM 3545 C C . MET B 1 225 ? 7.003 7.977 -3.609 1.00 19.67 217 MET B C 1
ATOM 3546 O O . MET B 1 225 ? 7.810 7.331 -2.927 1.00 18.60 217 MET B O 1
ATOM 3551 N N . GLU B 1 226 ? 5.719 8.113 -3.261 1.00 20.18 218 GLU B N 1
ATOM 3552 C CA . GLU B 1 226 ? 5.202 7.487 -2.051 1.00 22.92 218 GLU B CA 1
ATOM 3553 C C . GLU B 1 226 ? 5.309 5.969 -2.122 1.00 25.99 218 GLU B C 1
ATOM 3554 O O . GLU B 1 226 ? 5.715 5.323 -1.148 1.00 23.29 218 GLU B O 1
ATOM 3560 N N . GLN B 1 227 ? 4.948 5.380 -3.266 1.00 21.97 219 GLN B N 1
ATOM 3561 C CA . GLN B 1 227 ? 5.057 3.930 -3.404 1.00 22.65 219 GLN B CA 1
ATOM 3562 C C . GLN B 1 227 ? 6.503 3.452 -3.284 1.00 25.36 219 GLN B C 1
ATOM 3563 O O . GLN B 1 227 ? 6.750 2.365 -2.745 1.00 28.42 219 GLN B O 1
ATOM 3569 N N . ARG B 1 228 ? 7.474 4.244 -3.749 1.00 23.56 220 ARG B N 1
ATOM 3570 C CA . ARG B 1 228 ? 8.868 3.838 -3.580 1.00 19.59 220 ARG B CA 1
ATOM 3571 C C . ARG B 1 228 ? 9.249 3.796 -2.107 1.00 22.42 220 ARG B C 1
ATOM 3572 O O . ARG B 1 228 ? 9.994 2.906 -1.680 1.00 20.89 220 ARG B O 1
ATOM 3580 N N . TYR B 1 229 ? 8.750 4.752 -1.311 1.00 19.03 221 TYR B N 1
ATOM 3581 C CA . TYR B 1 229 ? 9.015 4.718 0.126 1.00 19.03 221 TYR B CA 1
ATOM 3582 C C . TYR B 1 229 ? 8.380 3.487 0.770 1.00 19.58 221 TYR B C 1
ATOM 3583 O O . TYR B 1 229 ? 9.011 2.811 1.594 1.00 17.34 221 TYR B O 1
ATOM 3592 N N . LEU B 1 230 ? 7.137 3.173 0.399 1.00 21.11 222 LEU B N 1
ATOM 3593 C CA . LEU B 1 230 ? 6.406 2.106 1.082 1.00 19.64 222 LEU B CA 1
ATOM 3594 C C . LEU B 1 230 ? 7.002 0.736 0.786 1.00 19.51 222 LEU B C 1
ATOM 3595 O O . LEU B 1 230 ? 7.042 -0.130 1.672 1.00 19.18 222 LEU B O 1
ATOM 3600 N N . GLU B 1 231 ? 7.440 0.509 -0.457 1.00 18.31 223 GLU B N 1
ATOM 3601 C CA . GLU B 1 231 ? 7.984 -0.792 -0.837 1.00 19.12 223 GLU B CA 1
ATOM 3602 C C . GLU B 1 231 ? 9.353 -1.040 -0.221 1.00 17.63 223 GLU B C 1
ATOM 3603 O O . GLU B 1 231 ? 9.826 -2.181 -0.242 1.00 20.19 223 GLU B O 1
ATOM 3609 N N . ARG B 1 232 ? 9.993 -0.008 0.315 1.00 16.00 224 ARG B N 1
ATOM 3610 C CA A ARG B 1 232 ? 11.259 -0.177 1.017 0.53 15.16 224 ARG B CA 1
ATOM 3611 C CA B ARG B 1 232 ? 11.261 -0.144 1.016 0.47 15.14 224 ARG B CA 1
ATOM 3612 C C . ARG B 1 232 ? 11.092 -0.151 2.532 1.00 16.40 224 ARG B C 1
ATOM 3613 O O . ARG B 1 232 ? 12.052 0.126 3.261 1.00 18.47 224 ARG B O 1
ATOM 3628 N N . ILE B 1 233 ? 9.894 -0.450 3.020 1.00 14.52 225 ILE B N 1
ATOM 3629 C CA . ILE B 1 233 ? 9.648 -0.729 4.434 1.00 17.05 225 ILE B CA 1
ATOM 3630 C C . ILE B 1 233 ? 9.284 -2.203 4.518 1.00 16.33 225 ILE B C 1
ATOM 3631 O O . ILE B 1 233 ? 8.358 -2.644 3.827 1.00 13.19 225 ILE B O 1
ATOM 3636 N N . SER B 1 234 ? 9.994 -2.971 5.352 1.00 12.05 226 SER B N 1
ATOM 3637 C CA . SER B 1 234 ? 9.738 -4.411 5.333 1.00 13.25 226 SER B CA 1
ATOM 3638 C C . SER B 1 234 ? 8.288 -4.717 5.699 1.00 13.17 226 SER B C 1
ATOM 3639 O O . SER B 1 234 ? 7.682 -5.622 5.121 1.00 14.69 226 SER B O 1
ATOM 3642 N N . LEU B 1 235 ? 7.710 -3.961 6.645 1.00 12.52 227 LEU B N 1
ATOM 3643 C CA . LEU B 1 235 ? 6.304 -4.141 7.001 1.00 12.66 227 LEU B CA 1
ATOM 3644 C C . LEU B 1 235 ? 5.342 -3.488 6.011 1.00 16.29 227 LEU B C 1
ATOM 3645 O O . LEU B 1 235 ? 4.130 -3.690 6.137 1.00 17.85 227 LEU B O 1
ATOM 3650 N N . ARG B 1 236 ? 5.846 -2.709 5.048 1.00 14.75 228 ARG B N 1
ATOM 3651 C CA . ARG B 1 236 ? 5.035 -2.140 3.962 1.00 17.42 228 ARG B CA 1
ATOM 3652 C C . ARG B 1 236 ? 3.969 -1.171 4.467 1.00 18.45 228 ARG B C 1
ATOM 3653 O O . ARG B 1 236 ? 2.910 -1.024 3.848 1.00 22.65 228 ARG B O 1
ATOM 3661 N N . ARG B 1 237 ? 4.242 -0.483 5.570 1.00 19.22 229 ARG B N 1
ATOM 3662 C CA . ARG B 1 237 ? 3.318 0.497 6.118 1.00 20.35 229 ARG B CA 1
ATOM 3663 C C . ARG B 1 237 ? 4.122 1.559 6.847 1.00 20.40 229 ARG B C 1
ATOM 3664 O O . ARG B 1 237 ? 5.180 1.273 7.418 1.00 16.07 229 ARG B O 1
ATOM 3672 N N . MET B 1 238 ? 3.616 2.789 6.820 1.00 17.11 230 MET B N 1
ATOM 3673 C CA . MET B 1 238 ? 4.307 3.862 7.514 1.00 22.68 230 MET B CA 1
ATOM 3674 C C . MET B 1 238 ? 4.216 3.680 9.028 1.00 18.48 230 MET B C 1
ATOM 3675 O O . MET B 1 238 ? 3.307 3.035 9.557 1.00 19.77 230 MET B O 1
ATOM 3680 N N . THR B 1 239 ? 5.176 4.277 9.721 1.00 15.01 231 THR B N 1
ATOM 3681 C CA . THR B 1 239 ? 5.213 4.292 11.177 1.00 17.43 231 THR B CA 1
ATOM 3682 C C . THR B 1 239 ? 4.227 5.333 11.713 1.00 19.45 231 THR B C 1
ATOM 3683 O O . THR B 1 239 ? 4.091 6.424 11.154 1.00 16.93 231 THR B O 1
ATOM 3687 N N . GLU B 1 240 ? 3.506 4.977 12.823 1.00 17.62 232 GLU B N 1
ATOM 3688 C CA . GLU B 1 240 ? 2.626 5.944 13.479 1.00 17.33 232 GLU B CA 1
ATOM 3689 C C . GLU B 1 240 ? 3.381 6.724 14.551 1.00 17.09 232 GLU B C 1
ATOM 3690 O O . GLU B 1 240 ? 4.271 6.182 15.208 1.00 17.82 232 GLU B O 1
ATOM 3696 N N . PRO B 1 241 ? 3.050 8.003 14.754 1.00 21.31 233 PRO B N 1
ATOM 3697 C CA . PRO B 1 241 ? 3.698 8.755 15.845 1.00 22.32 233 PRO B CA 1
ATOM 3698 C C . PRO B 1 241 ? 3.566 8.082 17.199 1.00 17.81 233 PRO B C 1
ATOM 3699 O O . PRO B 1 241 ? 4.497 8.159 18.011 1.00 18.14 233 PRO B O 1
ATOM 3703 N N . ALA B 1 242 ? 2.440 7.415 17.463 1.00 15.24 234 ALA B N 1
ATOM 3704 C CA . ALA B 1 242 ? 2.248 6.761 18.753 1.00 20.07 234 ALA B CA 1
ATOM 3705 C C . ALA B 1 242 ? 3.310 5.705 19.023 1.00 19.18 234 ALA B C 1
ATOM 3706 O O . ALA B 1 242 ? 3.628 5.437 20.187 1.00 20.89 234 ALA B O 1
ATOM 3708 N N . GLU B 1 243 ? 3.866 5.093 17.968 1.00 18.80 235 GLU B N 1
ATOM 3709 C CA . GLU B 1 243 ? 4.941 4.122 18.150 1.00 16.66 235 GLU B CA 1
ATOM 3710 C C . GLU B 1 243 ? 6.187 4.783 18.711 1.00 16.07 235 GLU B C 1
ATOM 3711 O O . GLU B 1 243 ? 6.868 4.208 19.572 1.00 14.68 235 GLU B O 1
ATOM 3717 N N . ILE B 1 244 ? 6.518 5.978 18.210 1.00 17.63 236 ILE B N 1
ATOM 3718 C CA . ILE B 1 244 ? 7.657 6.721 18.747 1.00 14.35 236 ILE B CA 1
ATOM 3719 C C . ILE B 1 244 ? 7.391 7.100 20.195 1.00 13.73 236 ILE B C 1
ATOM 3720 O O . ILE B 1 244 ? 8.270 6.986 21.060 1.00 18.05 236 ILE B O 1
ATOM 3725 N N . ALA B 1 245 ? 6.169 7.557 20.479 1.00 15.29 237 ALA B N 1
ATOM 3726 C CA . ALA B 1 245 ? 5.801 7.901 21.846 1.00 17.36 237 ALA B CA 1
ATOM 3727 C C . ALA B 1 245 ? 5.911 6.688 22.759 1.00 16.85 237 ALA B C 1
ATOM 3728 O O . ALA B 1 245 ? 6.429 6.791 23.878 1.00 17.70 237 ALA B O 1
ATOM 3730 N N . ALA B 1 246 ? 5.474 5.520 22.276 1.00 12.68 238 ALA B N 1
ATOM 3731 C CA . ALA B 1 246 ? 5.503 4.315 23.103 1.00 15.28 238 ALA B CA 1
ATOM 3732 C C . ALA B 1 246 ? 6.928 3.915 23.440 1.00 13.20 238 ALA B C 1
ATOM 3733 O O . ALA B 1 246 ? 7.214 3.487 24.563 1.00 15.30 238 ALA B O 1
ATOM 3735 N N . THR B 1 247 ? 7.827 4.012 22.461 1.00 12.85 239 THR B N 1
ATOM 3736 C CA . THR B 1 247 ? 9.224 3.687 22.708 1.00 13.94 239 THR B CA 1
ATOM 3737 C C . THR B 1 247 ? 9.836 4.626 23.737 1.00 15.75 239 THR B C 1
ATOM 3738 O O . THR B 1 247 ? 10.608 4.191 24.603 1.00 14.63 239 THR B O 1
ATOM 3742 N N . ALA B 1 248 ? 9.505 5.921 23.663 1.00 16.32 240 ALA B N 1
ATOM 3743 C CA . ALA B 1 248 ? 10.027 6.857 24.659 1.00 16.38 240 ALA B CA 1
ATOM 3744 C C . ALA B 1 248 ? 9.519 6.512 26.049 1.00 15.40 240 ALA B C 1
ATOM 3745 O O . ALA B 1 248 ? 10.271 6.584 27.027 1.00 15.91 240 ALA B O 1
ATOM 3747 N N . LEU B 1 249 ? 8.235 6.154 26.160 1.00 14.15 241 LEU B N 1
ATOM 3748 C CA . LEU B 1 249 ? 7.699 5.730 27.452 1.00 16.42 241 LEU B CA 1
ATOM 3749 C C . LEU B 1 249 ? 8.412 4.487 27.960 1.00 16.74 241 LEU B C 1
ATOM 3750 O O . LEU B 1 249 ? 8.755 4.394 29.147 1.00 16.69 241 LEU B O 1
ATOM 3755 N N . PHE B 1 250 ? 8.638 3.512 27.075 1.00 16.50 242 PHE B N 1
ATOM 3756 C CA . PHE B 1 250 ? 9.309 2.286 27.493 1.00 17.54 242 PHE B CA 1
ATOM 3757 C C . PHE B 1 250 ? 10.700 2.574 28.059 1.00 17.29 242 PHE B C 1
ATOM 3758 O O . PHE B 1 250 ? 11.093 2.005 29.083 1.00 15.55 242 PHE B O 1
ATOM 3766 N N . LEU B 1 251 ? 11.462 3.454 27.407 1.00 17.10 243 LEU B N 1
ATOM 3767 C CA . LEU B 1 251 ? 12.756 3.842 27.959 1.00 15.99 243 LEU B CA 1
ATOM 3768 C C . LEU B 1 251 ? 12.633 4.469 29.345 1.00 16.80 243 LEU B C 1
ATOM 3769 O O . LEU B 1 251 ? 13.615 4.489 30.092 1.00 16.94 243 LEU B O 1
ATOM 3774 N N . CYS B 1 252 ? 11.443 4.949 29.724 1.00 15.18 244 CYS B N 1
ATOM 3775 C CA . CYS B 1 252 ? 11.259 5.579 31.024 1.00 16.37 244 CYS B CA 1
ATOM 3776 C C . CYS B 1 252 ? 10.467 4.703 31.982 1.00 16.97 244 CYS B C 1
ATOM 3777 O O . CYS B 1 252 ? 9.874 5.207 32.937 1.00 19.66 244 CYS B O 1
ATOM 3780 N N . SER B 1 253 ? 10.463 3.406 31.740 1.00 18.89 245 SER B N 1
ATOM 3781 C CA A SER B 1 253 ? 9.835 2.395 32.572 0.64 18.63 245 SER B CA 1
ATOM 3782 C CA B SER B 1 253 ? 9.836 2.400 32.578 0.36 19.12 245 SER B CA 1
ATOM 3783 C C . SER B 1 253 ? 10.897 1.583 33.292 1.00 21.63 245 SER B C 1
ATOM 3784 O O . SER B 1 253 ? 12.061 1.569 32.877 1.00 23.48 245 SER B O 1
ATOM 3789 N N . PRO B 1 254 ? 10.536 0.885 34.374 1.00 21.09 246 PRO B N 1
ATOM 3790 C CA . PRO B 1 254 ? 11.536 0.018 35.018 1.00 23.37 246 PRO B CA 1
ATOM 3791 C C . PRO B 1 254 ? 12.145 -0.976 34.045 1.00 20.48 246 PRO B C 1
ATOM 3792 O O . PRO B 1 254 ? 13.360 -1.202 34.064 1.00 22.06 246 PRO B O 1
ATOM 3796 N N . GLY B 1 255 ? 11.329 -1.546 33.158 1.00 18.38 247 GLY B N 1
ATOM 3797 C CA . GLY B 1 255 ? 11.827 -2.566 32.251 1.00 19.18 247 GLY B CA 1
ATOM 3798 C C . GLY B 1 255 ? 12.761 -2.039 31.184 1.00 17.84 247 GLY B C 1
ATOM 3799 O O . GLY B 1 255 ? 13.616 -2.777 30.684 1.00 22.35 247 GLY B O 1
ATOM 3800 N N . GLY B 1 256 ? 12.618 -0.773 30.815 1.00 14.74 248 GLY B N 1
ATOM 3801 C CA . GLY B 1 256 ? 13.449 -0.186 29.791 1.00 15.33 248 GLY B CA 1
ATOM 3802 C C . GLY B 1 256 ? 14.555 0.704 30.314 1.00 19.46 248 GLY B C 1
ATOM 3803 O O . GLY B 1 256 ? 15.306 1.270 29.510 1.00 17.34 248 GLY B O 1
ATOM 3804 N N . HIS B 1 257 ? 14.672 0.864 31.632 1.00 20.25 249 HIS B N 1
ATOM 3805 C CA . HIS B 1 257 ? 15.549 1.903 32.149 1.00 21.71 249 HIS B CA 1
ATOM 3806 C C . HIS B 1 257 ? 16.989 1.449 32.308 1.00 20.02 249 HIS B C 1
ATOM 3807 O O . HIS B 1 257 ? 17.822 2.242 32.752 1.00 22.27 249 HIS B O 1
ATOM 3814 N N . GLY B 1 258 ? 17.301 0.210 31.945 1.00 17.86 250 GLY B N 1
ATOM 3815 C CA . GLY B 1 258 ? 18.669 -0.241 31.843 1.00 19.59 250 GLY B CA 1
ATOM 3816 C C . GLY B 1 258 ? 19.239 -0.122 30.451 1.00 18.60 250 GLY B C 1
ATOM 3817 O O . GLY B 1 258 ? 20.365 -0.583 30.222 1.00 14.32 250 GLY B O 1
ATOM 3818 N N . ILE B 1 259 ? 18.498 0.476 29.516 1.00 13.31 251 ILE B N 1
ATOM 3819 C CA . ILE B 1 259 ? 18.948 0.677 28.141 1.00 12.51 251 ILE B CA 1
ATOM 3820 C C . ILE B 1 259 ? 19.607 2.046 28.033 1.00 12.55 251 ILE B C 1
ATOM 3821 O O . ILE B 1 259 ? 19.014 3.057 28.423 1.00 12.69 251 ILE B O 1
ATOM 3826 N N . THR B 1 260 ? 20.838 2.084 27.522 1.00 12.59 252 THR B N 1
ATOM 3827 C CA . THR B 1 260 ? 21.510 3.364 27.306 1.00 13.72 252 THR B CA 1
ATOM 3828 C C . THR B 1 260 ? 22.607 3.168 26.269 1.00 12.64 252 THR B C 1
ATOM 3829 O O . THR B 1 260 ? 23.104 2.060 26.067 1.00 12.69 252 THR B O 1
ATOM 3833 N N . GLY B 1 261 ? 22.953 4.266 25.594 1.00 12.62 253 GLY B N 1
ATOM 3834 C CA . GLY B 1 261 ? 23.921 4.199 24.515 1.00 12.61 253 GLY B CA 1
ATOM 3835 C C . GLY B 1 261 ? 23.391 3.712 23.183 1.00 12.44 253 GLY B C 1
ATOM 3836 O O . GLY B 1 261 ? 24.187 3.536 22.253 1.00 13.68 253 GLY B O 1
ATOM 3837 N N . GLN B 1 262 ? 22.083 3.513 23.043 1.00 12.41 254 GLN B N 1
ATOM 3838 C CA . GLN B 1 262 ? 21.536 2.815 21.888 1.00 13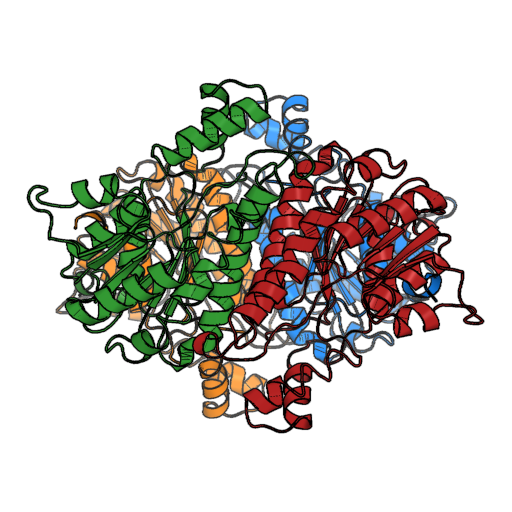.55 254 GLN B CA 1
ATOM 3839 C C . GLN B 1 262 ? 20.750 3.746 20.973 1.00 12.58 254 GLN B C 1
ATOM 3840 O O . GLN B 1 262 ? 20.234 4.791 21.385 1.00 14.16 254 GLN B O 1
ATOM 3846 N N . ALA B 1 263 ? 20.672 3.346 19.707 1.00 12.52 255 ALA B N 1
ATOM 3847 C CA . ALA B 1 263 ? 19.750 3.937 18.750 1.00 12.77 255 ALA B CA 1
ATOM 3848 C C . ALA B 1 263 ? 18.729 2.863 18.419 1.00 15.09 255 ALA B C 1
ATOM 3849 O O . ALA B 1 263 ? 19.099 1.753 18.017 1.00 16.11 255 ALA B O 1
ATOM 3851 N N . ILE B 1 264 ? 17.464 3.158 18.670 1.00 16.91 256 ILE B N 1
ATOM 3852 C CA . ILE B 1 264 ? 16.384 2.209 18.449 1.00 13.41 256 ILE B CA 1
ATOM 3853 C C . ILE B 1 264 ? 15.598 2.696 17.243 1.00 15.42 256 ILE B C 1
ATOM 3854 O O . ILE B 1 264 ? 14.943 3.742 17.293 1.00 12.97 256 ILE B O 1
ATOM 3859 N N . SER B 1 265 ? 15.691 1.949 16.150 1.00 11.86 257 SER B N 1
ATOM 3860 C CA . SER B 1 265 ? 15.005 2.304 14.919 1.00 10.36 257 SER B CA 1
ATOM 3861 C C . SER B 1 265 ? 13.590 1.759 15.004 1.00 15.16 257 SER B C 1
ATOM 3862 O O . SER B 1 265 ? 13.388 0.565 15.254 1.00 13.81 257 SER B O 1
ATOM 3865 N N . VAL B 1 266 ? 12.622 2.638 14.824 1.00 12.64 258 VAL B N 1
ATOM 3866 C CA . VAL B 1 266 ? 11.214 2.317 14.963 1.00 10.87 258 VAL B CA 1
ATOM 3867 C C . VAL B 1 266 ? 10.622 2.689 13.613 1.00 11.28 258 VAL B C 1
ATOM 3868 O O . VAL B 1 266 ? 10.244 3.842 13.382 1.00 13.72 258 VAL B O 1
ATOM 3872 N N . CYS B 1 267 ? 10.586 1.718 12.695 1.00 11.96 259 CYS B N 1
ATOM 3873 C CA . CYS B 1 267 ? 10.542 2.079 11.282 1.00 12.25 259 CYS B CA 1
ATOM 3874 C C . CYS B 1 267 ? 9.932 1.025 10.368 1.00 13.37 259 CYS B C 1
ATOM 3875 O O . CYS B 1 267 ? 9.875 1.230 9.152 1.00 14.39 259 CYS B O 1
ATOM 3878 N N . GLY B 1 268 ? 9.504 -0.110 10.915 1.00 15.33 260 GLY B N 1
ATOM 3879 C CA . GLY B 1 268 ? 9.070 -1.199 10.048 1.00 13.47 260 GLY B CA 1
ATOM 3880 C C . GLY B 1 268 ? 10.189 -1.810 9.239 1.00 13.41 260 GLY B C 1
ATOM 3881 O O . GLY B 1 268 ? 9.922 -2.556 8.286 1.00 13.00 260 GLY B O 1
ATOM 3882 N N . ASN B 1 269 ? 11.434 -1.538 9.627 1.00 11.98 261 ASN B N 1
ATOM 3883 C CA . ASN B 1 269 ? 12.635 -1.825 8.853 1.00 9.40 261 ASN B CA 1
ATOM 3884 C C . ASN B 1 269 ? 12.645 -1.096 7.516 1.00 13.89 261 ASN B C 1
ATOM 3885 O O . ASN B 1 269 ? 12.425 -1.707 6.458 1.00 13.82 261 ASN B O 1
ATOM 3890 N N . VAL B 1 270 ? 12.908 0.210 7.556 1.00 12.22 262 VAL B N 1
ATOM 3891 C CA . VAL B 1 270 ? 13.295 0.899 6.331 1.00 11.45 262 VAL B CA 1
ATOM 3892 C C . VAL B 1 270 ? 14.556 0.232 5.787 1.00 12.05 262 VAL B C 1
ATOM 3893 O O . VAL B 1 270 ? 15.619 0.226 6.433 1.00 11.67 262 VAL B O 1
ATOM 3897 N N . GLU B 1 271 ? 14.433 -0.368 4.608 1.00 9.89 263 GLU B N 1
ATOM 3898 C CA . GLU B 1 271 ? 15.508 -1.201 4.080 1.00 14.45 263 GLU B CA 1
ATOM 3899 C C . GLU B 1 271 ? 16.617 -0.372 3.466 1.00 12.80 263 GLU B C 1
ATOM 3900 O O . GLU B 1 271 ? 17.784 -0.777 3.510 1.00 17.13 263 GLU B O 1
ATOM 3906 N N . VAL B 1 272 ? 16.267 0.789 2.922 1.00 11.95 264 VAL B N 1
ATOM 3907 C CA . VAL B 1 272 ? 17.201 1.651 2.220 1.00 14.91 264 VAL B CA 1
ATOM 3908 C C . VAL B 1 272 ? 16.483 2.973 2.019 1.00 16.31 264 VAL B C 1
ATOM 3909 O O . VAL B 1 272 ? 15.248 3.012 2.000 1.00 16.62 264 VAL B O 1
ATOM 3913 N N . LEU B 1 273 ? 17.247 4.054 1.899 1.00 16.44 265 LEU B N 1
ATOM 3914 C CA . LEU B 1 273 ? 16.723 5.370 1.533 1.00 17.00 265 LEU B CA 1
ATOM 3915 C C . LEU B 1 273 ? 17.256 5.780 0.174 1.00 25.76 265 LEU B C 1
ATOM 3916 O O . LEU B 1 273 ? 16.743 6.720 -0.441 1.00 26.23 265 LEU B O 1
ATOM 3922 N N . THR C 1 10 ? -4.726 5.738 26.791 1.00 51.84 2 THR C N 1
ATOM 3923 C CA . THR C 1 10 ? -4.400 4.691 25.834 1.00 44.50 2 THR C CA 1
ATOM 3924 C C . THR C 1 10 ? -2.895 4.490 25.787 1.00 44.21 2 THR C C 1
ATOM 3925 O O . THR C 1 10 ? -2.412 3.540 25.172 1.00 41.14 2 THR C O 1
ATOM 3927 N N . ALA C 1 11 ? -2.150 5.393 26.432 1.00 45.53 3 ALA C N 1
ATOM 3928 C CA . ALA C 1 11 ? -0.715 5.167 26.584 1.00 48.15 3 ALA C CA 1
ATOM 3929 C C . ALA C 1 11 ? -0.449 3.866 27.327 1.00 48.30 3 ALA C C 1
ATOM 3930 O O . ALA C 1 11 ? 0.570 3.210 27.087 1.00 43.94 3 ALA C O 1
ATOM 3932 N N . SER C 1 12 ? -1.369 3.468 28.212 1.00 50.67 4 SER C N 1
ATOM 3933 C CA . SER C 1 12 ? -1.259 2.169 28.865 1.00 51.59 4 SER C CA 1
ATOM 3934 C C . SER C 1 12 ? -1.558 1.036 27.891 1.00 49.67 4 SER C C 1
ATOM 3935 O O . SER C 1 12 ? -0.892 -0.007 27.924 1.00 49.83 4 SER C O 1
ATOM 3937 N N . ASP C 1 13 ? -2.556 1.216 27.018 1.00 49.09 5 ASP C N 1
ATOM 3938 C CA . ASP C 1 13 ? -2.823 0.216 25.987 1.00 48.39 5 ASP C CA 1
ATOM 3939 C C . ASP C 1 13 ? -1.646 0.054 25.027 1.00 47.84 5 ASP C C 1
ATOM 3940 O O . ASP C 1 13 ? -1.500 -1.014 24.421 1.00 46.57 5 ASP C O 1
ATOM 3945 N N . LEU C 1 14 ? -0.798 1.080 24.885 1.00 38.79 6 LEU C N 1
ATOM 3946 C CA . LEU C 1 14 ? 0.309 0.996 23.935 1.00 35.48 6 LEU C CA 1
ATOM 3947 C C . LEU C 1 14 ? 1.374 0.013 24.399 1.00 25.35 6 LEU C C 1
ATOM 3948 O O . LEU C 1 14 ? 1.959 -0.705 23.581 1.00 22.77 6 LEU C O 1
ATOM 3953 N N . LEU C 1 15 ? 1.665 -0.021 25.701 1.00 28.16 7 LEU C N 1
ATOM 3954 C CA . LEU C 1 15 ? 2.793 -0.813 26.172 1.00 34.45 7 LEU C CA 1
ATOM 3955 C C . LEU C 1 15 ? 2.403 -2.206 26.646 1.00 39.17 7 LEU C C 1
ATOM 3956 O O . LEU C 1 15 ? 3.292 -3.028 26.890 1.00 45.14 7 LEU C O 1
ATOM 3961 N N . LYS C 1 16 ? 1.113 -2.506 26.744 1.00 38.96 8 LYS C N 1
ATOM 3962 C CA . LYS C 1 16 ? 0.858 -3.857 27.226 1.00 40.03 8 LYS C CA 1
ATOM 3963 C C . LYS C 1 16 ? 0.780 -4.840 26.057 1.00 34.49 8 LYS C C 1
ATOM 3964 O O . LYS C 1 16 ? 0.181 -4.529 25.020 1.00 32.19 8 LYS C O 1
ATOM 3966 N N . PRO C 1 17 ? 1.383 -6.018 26.224 1.00 28.44 9 PRO C N 1
ATOM 3967 C CA . PRO C 1 17 ? 1.343 -7.032 25.166 1.00 26.62 9 PRO C CA 1
ATOM 3968 C C . PRO C 1 17 ? -0.083 -7.413 24.811 1.00 26.89 9 PRO C C 1
ATOM 3969 O O . PRO C 1 17 ? -0.992 -7.346 25.642 1.00 24.99 9 PRO C O 1
ATOM 3973 N N . TYR C 1 18 ? -0.268 -7.834 23.560 1.00 27.17 10 TYR C N 1
ATOM 3974 C CA . TYR C 1 18 ? -1.566 -8.350 23.143 1.00 26.25 10 TYR C CA 1
ATOM 3975 C C . TYR C 1 18 ? -1.995 -9.496 24.051 1.00 24.21 10 TYR C C 1
ATOM 3976 O O . TYR C 1 18 ? -1.180 -10.327 24.457 1.00 25.06 10 TYR C O 1
ATOM 3985 N N . ASP C 1 19 ? -3.286 -9.538 24.372 1.00 24.44 11 ASP C N 1
ATOM 3986 C CA . ASP C 1 19 ? -3.803 -10.621 25.191 1.00 25.48 11 ASP C CA 1
ATOM 3987 C C . ASP C 1 19 ? -3.818 -11.928 24.406 1.00 24.87 11 ASP C C 1
ATOM 3988 O O . ASP C 1 19 ? -3.989 -11.943 23.185 1.00 33.39 11 ASP C O 1
ATOM 3993 N N . GLY C 1 20 ? -3.621 -13.034 25.124 1.00 26.83 12 GLY C N 1
ATOM 3994 C CA . GLY C 1 20 ? -3.806 -14.357 24.558 1.00 26.41 12 GLY C CA 1
ATOM 3995 C C . GLY C 1 20 ? -2.737 -14.833 23.599 1.00 27.52 12 GLY C C 1
ATOM 3996 O O . GLY C 1 20 ? -2.978 -15.787 22.852 1.00 29.71 12 GLY C O 1
ATOM 3997 N N . LEU C 1 21 ? -1.557 -14.213 23.604 1.00 27.79 13 LEU C N 1
ATOM 3998 C CA . LEU C 1 21 ? -0.501 -14.621 22.687 1.00 26.30 13 LEU C CA 1
ATOM 3999 C C . LEU C 1 21 ? -0.062 -16.054 22.960 1.00 28.60 13 LEU C C 1
ATOM 4000 O O . LEU C 1 21 ? 0.132 -16.459 24.109 1.00 25.97 13 LEU C O 1
ATOM 4005 N N . ARG C 1 22 ? 0.109 -16.816 21.885 1.00 19.75 14 ARG C N 1
ATOM 4006 C CA . ARG C 1 22 ? 0.651 -18.166 21.948 1.00 27.23 14 ARG C CA 1
ATOM 4007 C C . ARG C 1 22 ? 2.159 -18.063 21.743 1.00 21.50 14 ARG C C 1
ATOM 4008 O O . ARG C 1 22 ? 2.624 -17.725 20.649 1.00 17.52 14 ARG C O 1
ATOM 4016 N N . VAL C 1 23 ? 2.920 -18.320 22.803 1.00 18.06 15 VAL C N 1
ATOM 4017 C CA . VAL C 1 23 ? 4.349 -18.026 22.844 1.00 16.94 15 VAL C CA 1
ATOM 4018 C C . VAL C 1 23 ? 5.117 -19.308 23.100 1.00 20.18 15 VAL C C 1
ATOM 4019 O O . VAL C 1 23 ? 4.789 -20.059 24.027 1.00 20.22 15 VAL C O 1
ATOM 4023 N N . LEU C 1 24 ? 6.166 -19.535 22.305 1.00 20.52 16 LEU C N 1
ATOM 4024 C CA . LEU C 1 24 ? 7.117 -20.615 22.533 1.00 18.82 16 LEU C CA 1
ATOM 4025 C C . LEU C 1 24 ? 8.472 -20.009 22.872 1.00 17.52 16 LEU C C 1
ATOM 4026 O O . LEU C 1 24 ? 9.024 -19.231 22.084 1.00 17.77 16 LEU C O 1
ATOM 4031 N N . VAL C 1 25 ? 9.004 -20.347 24.044 1.00 16.19 17 VAL C N 1
ATOM 4032 C CA . VAL C 1 25 ? 10.338 -19.905 24.451 1.00 15.85 17 VAL C CA 1
ATOM 4033 C C . VAL C 1 25 ? 11.254 -21.123 24.449 1.00 18.37 17 VAL C C 1
ATOM 4034 O O . VAL C 1 25 ? 11.019 -22.078 25.197 1.00 19.28 17 VAL C O 1
ATOM 4038 N N . THR C 1 26 ? 12.303 -21.095 23.626 1.00 20.69 18 THR C N 1
ATOM 4039 C CA . THR C 1 26 ? 13.278 -22.181 23.644 1.00 20.98 18 THR C CA 1
ATOM 4040 C C . THR C 1 26 ? 14.267 -21.964 24.779 1.00 20.73 18 THR C C 1
ATOM 4041 O O . THR C 1 26 ? 14.672 -20.833 25.055 1.00 18.53 18 THR C O 1
ATOM 4045 N N . GLY C 1 27 ? 14.650 -23.053 25.438 1.00 19.69 19 GLY C N 1
ATOM 4046 C CA . GLY C 1 27 ? 15.481 -22.940 26.628 1.00 18.71 19 GLY C CA 1
ATOM 4047 C C . GLY C 1 27 ? 14.795 -22.141 27.716 1.00 24.81 19 GLY C C 1
ATOM 4048 O O . GLY C 1 27 ? 15.443 -21.344 28.405 1.00 26.44 19 GLY C O 1
ATOM 4049 N N . GLY C 1 28 ? 13.488 -22.327 27.875 1.00 22.54 20 GLY C N 1
ATOM 4050 C CA . GLY C 1 28 ? 12.674 -21.419 28.648 1.00 24.34 20 GLY C CA 1
ATOM 4051 C C . GLY C 1 28 ? 12.407 -21.791 30.090 1.00 25.04 20 GLY C C 1
ATOM 4052 O O . GLY C 1 28 ? 11.579 -21.131 30.726 1.00 21.29 20 GLY C O 1
ATOM 4053 N N . ALA C 1 29 ? 13.073 -22.805 30.643 1.00 29.89 21 ALA C N 1
ATOM 4054 C CA . ALA C 1 29 ? 12.801 -23.214 32.014 1.00 22.59 21 ALA C CA 1
ATOM 4055 C C . ALA C 1 29 ? 13.830 -22.693 33.012 1.00 24.89 21 ALA C C 1
ATOM 4056 O O . ALA C 1 29 ? 13.756 -23.044 34.191 1.00 27.55 21 ALA C O 1
ATOM 4058 N N . SER C 1 30 ? 14.770 -21.855 32.577 1.00 25.75 22 SER C N 1
ATOM 4059 C CA . SER C 1 30 ? 15.762 -21.294 33.485 1.00 27.16 22 SER C CA 1
ATOM 4060 C C . SER C 1 30 ? 16.296 -19.997 32.900 1.00 28.83 22 SER C C 1
ATOM 4061 O O . SER C 1 30 ? 16.198 -19.752 31.696 1.00 27.12 22 SER C O 1
ATOM 4064 N N . GLY C 1 31 ? 16.865 -19.168 33.777 1.00 28.72 23 GLY C N 1
ATOM 4065 C CA . GLY C 1 31 ? 17.593 -17.988 33.328 1.00 27.77 23 GLY C CA 1
ATOM 4066 C C . GLY C 1 31 ? 16.718 -16.987 32.597 1.00 22.65 23 GLY C C 1
ATOM 4067 O O . GLY C 1 31 ? 15.546 -16.779 32.934 1.00 25.45 23 GLY C O 1
ATOM 4068 N N . ILE C 1 32 ? 17.308 -16.342 31.582 1.00 20.69 24 ILE C N 1
ATOM 4069 C CA . ILE C 1 32 ? 16.607 -15.313 30.818 1.00 21.16 24 ILE C CA 1
ATOM 4070 C C . ILE C 1 32 ? 15.347 -15.878 30.175 1.00 19.12 24 ILE C C 1
ATOM 4071 O O . ILE C 1 32 ? 14.304 -15.213 30.129 1.00 19.94 24 ILE C O 1
ATOM 4076 N N . GLY C 1 33 ? 15.413 -17.115 29.680 1.00 18.43 25 GLY C N 1
ATOM 4077 C CA . GLY C 1 33 ? 14.265 -17.671 28.977 1.00 18.12 25 GLY C CA 1
ATOM 4078 C C . GLY C 1 33 ? 13.059 -17.837 29.884 1.00 20.81 25 GLY C C 1
ATOM 4079 O O . GLY C 1 33 ? 11.922 -17.575 29.478 1.00 21.00 25 GLY C O 1
ATOM 4080 N N . LEU C 1 34 ? 13.296 -18.265 31.127 1.00 25.14 26 LEU C N 1
ATOM 4081 C CA . LEU C 1 34 ? 12.220 -18.367 32.108 1.00 24.07 26 LEU C CA 1
ATOM 4082 C C . LEU C 1 34 ? 11.668 -16.993 32.462 1.00 27.12 26 LEU C C 1
ATOM 4083 O O . LEU C 1 34 ? 10.450 -16.827 32.601 1.00 25.61 26 LEU C O 1
ATOM 4088 N N . ALA C 1 35 ? 12.549 -16.002 32.635 1.00 20.91 27 ALA C N 1
ATOM 4089 C CA . ALA C 1 35 ? 12.073 -14.643 32.873 1.00 23.99 27 ALA C CA 1
ATOM 4090 C C . ALA C 1 35 ? 11.135 -14.191 31.758 1.00 21.58 27 ALA C C 1
ATOM 4091 O O . ALA C 1 35 ? 10.067 -13.629 32.029 1.00 22.23 27 ALA C O 1
ATOM 4093 N N . ILE C 1 36 ? 11.499 -14.458 30.496 1.00 18.63 28 ILE C N 1
ATOM 4094 C CA . ILE C 1 36 ? 10.623 -14.109 29.375 1.00 21.68 28 ILE C CA 1
ATOM 4095 C C . ILE C 1 36 ? 9.316 -14.890 29.452 1.00 18.84 28 ILE C C 1
ATOM 4096 O O . ILE C 1 36 ? 8.220 -14.324 29.325 1.00 21.03 28 ILE C O 1
ATOM 4101 N N . ALA C 1 37 ? 9.410 -16.205 29.659 1.00 18.35 29 ALA C N 1
ATOM 4102 C CA . ALA C 1 37 ? 8.210 -17.036 29.713 1.00 25.53 29 ALA C CA 1
ATOM 4103 C C . ALA C 1 37 ? 7.276 -16.582 30.831 1.00 25.29 29 ALA C C 1
ATOM 4104 O O . ALA C 1 37 ? 6.067 -16.419 30.624 1.00 20.85 29 ALA C O 1
ATOM 4106 N N . ASP C 1 38 ? 7.825 -16.367 32.027 1.00 21.30 30 ASP C N 1
ATOM 4107 C CA . ASP C 1 38 ? 7.015 -15.915 33.151 1.00 24.01 30 ASP C CA 1
ATOM 4108 C C . ASP C 1 38 ? 6.391 -14.553 32.881 1.00 27.76 30 ASP C C 1
ATOM 4109 O O . ASP C 1 38 ? 5.246 -14.297 33.275 1.00 24.56 30 ASP C O 1
ATOM 4114 N N . ALA C 1 39 ? 7.141 -13.656 32.236 1.00 21.75 31 ALA C N 1
ATOM 4115 C CA . ALA C 1 39 ? 6.616 -12.329 31.927 1.00 21.79 31 ALA C CA 1
ATOM 4116 C C . ALA C 1 39 ? 5.414 -12.422 30.995 1.00 21.39 31 ALA C C 1
ATOM 4117 O O . ALA C 1 39 ? 4.367 -11.801 31.235 1.00 22.43 31 ALA C O 1
ATOM 4119 N N . PHE C 1 40 ? 5.539 -13.215 29.929 1.00 20.97 32 PHE C N 1
ATOM 4120 C CA . PHE C 1 40 ? 4.408 -13.406 29.023 1.00 19.99 32 PHE C CA 1
ATOM 4121 C C . PHE C 1 40 ? 3.231 -14.052 29.742 1.00 21.52 32 PHE C C 1
ATOM 4122 O O . PHE C 1 40 ? 2.077 -13.647 29.548 1.00 28.14 32 PHE C O 1
ATOM 4130 N N . ALA C 1 41 ? 3.503 -15.045 30.596 1.00 22.21 33 ALA C N 1
ATOM 4131 C CA . ALA C 1 41 ? 2.421 -15.715 31.314 1.00 26.98 33 ALA C CA 1
ATOM 4132 C C . ALA C 1 41 ? 1.652 -14.745 32.198 1.00 32.15 33 ALA C C 1
ATOM 4133 O O . ALA C 1 41 ? 0.446 -14.915 32.405 1.00 28.91 33 ALA C O 1
ATOM 4135 N N . GLU C 1 42 ? 2.329 -13.718 32.721 1.00 28.70 34 GLU C N 1
ATOM 4136 C CA . GLU C 1 42 ? 1.653 -12.716 33.537 1.00 32.30 34 GLU C CA 1
ATOM 4137 C C . GLU C 1 42 ? 0.734 -11.820 32.721 1.00 28.97 34 GLU C C 1
ATOM 4138 O O . GLU C 1 42 ? -0.148 -11.178 33.296 1.00 36.12 34 GLU C O 1
ATOM 4144 N N . CYS C 1 43 ? 0.932 -11.742 31.409 1.00 33.89 35 CYS C N 1
ATOM 4145 C CA . CYS C 1 43 ? 0.164 -10.859 30.539 1.00 36.23 35 CYS C CA 1
ATOM 4146 C C . CYS C 1 43 ? -0.817 -11.637 29.671 1.00 33.82 35 CYS C C 1
ATOM 4147 O O . CYS C 1 43 ? -1.013 -11.324 28.494 1.00 32.49 35 CYS C O 1
ATOM 4150 N N . GLY C 1 44 ? -1.435 -12.665 30.244 1.00 31.71 36 GLY C N 1
ATOM 4151 C CA . GLY C 1 44 ? -2.496 -13.400 29.579 1.00 32.66 36 GLY C CA 1
ATOM 4152 C C . GLY C 1 44 ? -2.050 -14.332 28.476 1.00 34.90 36 GLY C C 1
ATOM 4153 O O . GLY C 1 44 ? -2.898 -14.864 27.757 1.00 35.50 36 GLY C O 1
ATOM 4154 N N . ALA C 1 45 ? -0.752 -14.558 28.315 1.00 29.17 37 ALA C N 1
ATOM 4155 C CA . ALA C 1 45 ? -0.293 -15.388 27.214 1.00 22.69 37 ALA C CA 1
ATOM 4156 C C . ALA C 1 45 ? -0.417 -16.873 27.533 1.00 24.07 37 ALA C C 1
ATOM 4157 O O . ALA C 1 45 ? -0.401 -17.296 28.695 1.00 25.96 37 ALA C O 1
ATOM 4159 N N . ARG C 1 46 ? -0.564 -17.664 26.475 1.00 22.95 38 ARG C N 1
ATOM 4160 C CA A ARG C 1 46 ? -0.515 -19.122 26.550 0.56 23.46 38 ARG C CA 1
ATOM 4161 C CA B ARG C 1 46 ? -0.513 -19.121 26.559 0.44 23.46 38 ARG C CA 1
ATOM 4162 C C . ARG C 1 46 ? 0.913 -19.517 26.193 1.00 27.56 38 ARG C C 1
ATOM 4163 O O . ARG C 1 46 ? 1.291 -19.506 25.021 1.00 24.59 38 ARG C O 1
ATOM 4178 N N . VAL C 1 47 ? 1.710 -19.845 27.209 1.00 21.98 39 VAL C N 1
ATOM 4179 C CA . VAL C 1 47 ? 3.155 -19.983 27.068 1.00 22.51 39 VAL C CA 1
ATOM 4180 C C . VAL C 1 47 ? 3.556 -21.448 27.126 1.00 21.16 39 VAL C C 1
ATOM 4181 O O . VAL C 1 47 ? 3.084 -22.209 27.979 1.00 22.54 39 VAL C O 1
ATOM 4185 N N . HIS C 1 48 ? 4.441 -21.830 26.213 1.00 20.90 40 HIS C N 1
ATOM 4186 C CA . HIS C 1 48 ? 5.067 -23.141 26.192 1.00 23.66 40 HIS C CA 1
ATOM 4187 C C . HIS C 1 48 ? 6.570 -22.929 26.102 1.00 21.96 40 HIS C C 1
ATOM 4188 O O . HIS C 1 48 ? 7.037 -22.012 25.418 1.00 20.48 40 HIS C O 1
ATOM 4195 N N . VAL C 1 49 ? 7.330 -23.750 26.816 1.00 20.66 41 VAL C N 1
ATOM 4196 C CA . VAL C 1 49 ? 8.781 -23.692 26.744 1.00 19.49 41 VAL C CA 1
ATOM 4197 C C . VAL C 1 49 ? 9.302 -25.075 26.389 1.00 23.64 41 VAL C C 1
ATOM 4198 O O . VAL C 1 49 ? 8.648 -26.090 26.628 1.00 26.32 41 VAL C O 1
ATOM 4202 N N . CYS C 1 50 ? 10.509 -25.110 25.833 1.00 23.06 42 CYS C N 1
ATOM 4203 C CA . CYS C 1 50 ? 11.293 -26.332 25.863 1.00 23.41 42 CYS C CA 1
ATOM 4204 C C . CYS C 1 50 ? 12.563 -26.071 26.661 1.00 22.07 42 CYS C C 1
ATOM 4205 O O . CYS C 1 50 ? 12.975 -24.924 26.853 1.00 22.85 42 CYS C O 1
ATOM 4208 N N . ASP C 1 51 ? 13.148 -27.148 27.174 1.00 21.85 43 ASP C N 1
ATOM 4209 C CA . ASP C 1 51 ? 14.360 -27.050 27.976 1.00 25.52 43 ASP C CA 1
ATOM 4210 C C . ASP C 1 51 ? 15.044 -28.408 27.984 1.00 31.24 43 ASP C C 1
ATOM 4211 O O . ASP C 1 51 ? 14.387 -29.445 27.848 1.00 31.76 43 ASP C O 1
ATOM 4216 N N . ALA C 1 52 ? 16.373 -28.388 28.148 1.00 27.48 44 ALA C N 1
ATOM 4217 C CA . ALA C 1 52 ? 17.174 -29.605 28.142 1.00 29.60 44 ALA C CA 1
ATOM 4218 C C . ALA C 1 52 ? 17.255 -30.269 29.508 1.00 32.09 44 ALA C C 1
ATOM 4219 O O . ALA C 1 52 ? 17.688 -31.425 29.590 1.00 34.29 44 ALA C O 1
ATOM 4221 N N . SER C 1 53 ? 16.840 -29.577 30.568 1.00 30.93 45 SER C N 1
ATOM 4222 C CA . SER C 1 53 ? 16.948 -30.066 31.939 1.00 29.84 45 SER C CA 1
ATOM 4223 C C . SER C 1 53 ? 15.576 -30.498 32.454 1.00 35.24 45 SER C C 1
ATOM 4224 O O . SER C 1 53 ? 14.661 -29.674 32.573 1.00 30.18 45 SER C O 1
ATOM 4227 N N . GLN C 1 54 ? 15.441 -31.792 32.769 1.00 39.12 46 GLN C N 1
ATOM 4228 C CA . GLN C 1 54 ? 14.223 -32.279 33.410 1.00 37.33 46 GLN C CA 1
ATOM 4229 C C . GLN C 1 54 ? 14.002 -31.599 34.755 1.00 36.24 46 GLN C C 1
ATOM 4230 O O . GLN C 1 54 ? 12.864 -31.270 35.114 1.00 35.75 46 GLN C O 1
ATOM 4236 N N . ALA C 1 55 ? 15.083 -31.378 35.513 1.00 36.31 47 ALA C N 1
ATOM 4237 C CA . ALA C 1 55 ? 14.954 -30.769 36.834 1.00 36.97 47 ALA C CA 1
ATOM 4238 C C . ALA C 1 55 ? 14.460 -29.331 36.737 1.00 37.23 47 ALA C C 1
ATOM 4239 O O . ALA C 1 55 ? 13.623 -28.903 37.541 1.00 35.92 47 ALA C O 1
ATOM 4241 N N . ALA C 1 56 ? 14.960 -28.573 35.758 1.00 35.17 48 ALA C N 1
ATOM 4242 C CA . ALA C 1 56 ? 14.469 -27.213 35.568 1.00 35.12 48 ALA C CA 1
ATOM 4243 C C . ALA C 1 56 ? 12.983 -27.209 35.237 1.00 31.58 48 ALA C C 1
ATOM 4244 O O . ALA C 1 56 ? 12.228 -26.386 35.764 1.00 30.00 48 ALA C O 1
ATOM 4246 N N . ILE C 1 57 ? 12.545 -28.137 34.379 1.00 30.31 49 ILE C N 1
ATOM 4247 C CA . ILE C 1 57 ? 11.135 -28.218 33.998 1.00 30.88 49 ILE C CA 1
ATOM 4248 C C . ILE C 1 57 ? 10.259 -28.531 35.204 1.00 34.02 49 ILE C C 1
ATOM 4249 O O . ILE C 1 57 ? 9.184 -27.942 35.377 1.00 37.75 49 ILE C O 1
ATOM 4254 N N . ALA C 1 58 ? 10.695 -29.465 36.057 1.00 33.44 50 ALA C N 1
ATOM 4255 C CA . ALA C 1 58 ? 9.845 -29.865 37.173 1.00 35.67 50 ALA C CA 1
ATOM 4256 C C . ALA C 1 58 ? 9.632 -28.720 38.153 1.00 42.43 50 ALA C C 1
ATOM 4257 O O . ALA C 1 58 ? 8.593 -28.665 38.820 1.00 48.31 50 ALA C O 1
ATOM 4259 N N . ALA C 1 59 ? 10.586 -27.787 38.236 1.00 38.76 51 ALA C N 1
ATOM 4260 C CA . ALA C 1 59 ? 10.461 -26.670 39.164 1.00 38.64 51 ALA C CA 1
ATOM 4261 C C . ALA C 1 59 ? 9.481 -25.604 38.688 1.00 39.37 51 ALA C C 1
ATOM 4262 O O . ALA C 1 59 ? 9.219 -24.656 39.436 1.00 38.27 51 ALA C O 1
ATOM 4264 N N . LEU C 1 60 ? 8.937 -25.729 37.472 1.00 36.32 52 LEU C N 1
ATOM 4265 C CA . LEU C 1 60 ? 7.986 -24.732 36.989 1.00 36.69 52 LEU C CA 1
ATOM 4266 C C . LEU C 1 60 ? 6.653 -24.840 37.714 1.00 37.82 52 LEU C C 1
ATOM 4267 O O . LEU C 1 60 ? 5.994 -23.827 37.976 1.00 38.69 52 LEU C O 1
ATOM 4272 N N . ALA C 1 61 ? 6.240 -26.059 38.042 1.00 40.96 53 ALA C N 1
ATOM 4273 C CA . ALA C 1 61 ? 4.882 -26.293 38.508 1.00 42.45 53 ALA C CA 1
ATOM 4274 C C . ALA C 1 61 ? 4.664 -25.753 39.916 1.00 44.69 53 ALA C C 1
ATOM 4275 O O . ALA C 1 61 ? 5.558 -25.800 40.770 1.00 42.91 53 ALA C O 1
ATOM 4277 N N . ASP C 1 62 ? 3.460 -25.219 40.141 1.00 49.26 54 ASP C N 1
ATOM 4278 C CA . ASP C 1 62 ? 2.942 -24.936 41.482 1.00 56.30 54 ASP C CA 1
ATOM 4279 C C . ASP C 1 62 ? 3.781 -23.893 42.220 1.00 54.68 54 ASP C C 1
ATOM 4280 O O . ASP C 1 62 ? 4.091 -24.041 43.405 1.00 58.65 54 ASP C O 1
ATOM 4285 N N . ARG C 1 63 ? 4.146 -22.821 41.513 1.00 45.44 55 ARG C N 1
ATOM 4286 C CA . ARG C 1 63 ? 4.770 -21.647 42.114 1.00 45.11 55 ARG C CA 1
ATOM 4287 C C . ARG C 1 63 ? 3.690 -20.630 42.465 1.00 45.17 55 ARG C C 1
ATOM 4288 O O . ARG C 1 63 ? 2.811 -20.366 41.636 1.00 46.67 55 ARG C O 1
ATOM 4296 N N . PRO C 1 64 ? 3.715 -20.057 43.672 1.00 43.14 56 PRO C N 1
ATOM 4297 C CA . PRO C 1 64 ? 2.613 -19.187 44.109 1.00 44.47 56 PRO C CA 1
ATOM 4298 C C . PRO C 1 64 ? 2.342 -18.035 43.148 1.00 54.12 56 PRO C C 1
ATOM 4299 O O . PRO C 1 64 ? 3.249 -17.299 42.752 1.00 48.08 56 PRO C O 1
ATOM 4303 N N . SER C 1 65 ? 1.068 -17.891 42.779 1.00 61.79 57 SER C N 1
ATOM 4304 C CA . SER C 1 65 ? 0.566 -16.835 41.900 1.00 65.56 57 SER C CA 1
ATOM 4305 C C . SER C 1 65 ? 1.280 -16.796 40.554 1.00 60.10 57 SER C C 1
ATOM 4306 O O . SER C 1 65 ? 1.317 -15.747 39.903 1.00 63.74 57 SER C O 1
ATOM 4308 N N . ARG C 1 66 ? 1.837 -17.924 40.122 1.00 54.02 58 ARG C N 1
ATOM 4309 C CA . ARG C 1 66 ? 2.451 -18.063 38.807 1.00 47.29 58 ARG C CA 1
ATOM 4310 C C . ARG C 1 66 ? 1.527 -18.880 37.918 1.00 42.93 58 ARG C C 1
ATOM 4311 O O . ARG C 1 66 ? 1.204 -20.026 38.245 1.00 45.52 58 ARG C O 1
ATOM 4319 N N . ALA C 1 67 ? 1.111 -18.297 36.799 1.00 35.85 59 ALA C N 1
ATOM 4320 C CA . ALA C 1 67 ? 0.319 -19.039 35.832 1.00 35.24 59 ALA C CA 1
ATOM 4321 C C . ALA C 1 67 ? 1.094 -20.246 35.314 1.00 40.60 59 ALA C C 1
ATOM 4322 O O . ALA C 1 67 ? 2.323 -20.222 35.191 1.00 33.06 59 ALA C O 1
ATOM 4324 N N . ALA C 1 68 ? 0.358 -21.309 35.002 1.00 36.82 60 ALA C N 1
ATOM 4325 C CA . ALA C 1 68 ? 0.975 -22.527 34.500 1.00 38.10 60 ALA C CA 1
ATOM 4326 C C . ALA C 1 68 ? 1.638 -22.279 33.150 1.00 33.68 60 ALA C C 1
ATOM 4327 O O . ALA C 1 68 ? 1.177 -21.470 32.342 1.00 32.82 60 ALA C O 1
ATOM 4329 N N . ILE C 1 69 ? 2.738 -22.987 32.915 1.00 37.54 61 ILE C N 1
ATOM 4330 C CA . ILE C 1 69 ? 3.488 -22.901 31.668 1.00 31.68 61 ILE C CA 1
ATOM 4331 C C . ILE C 1 69 ? 3.701 -24.313 31.145 1.00 32.78 61 ILE C C 1
ATOM 4332 O O . ILE C 1 69 ? 4.081 -25.207 31.908 1.00 31.78 61 ILE C O 1
ATOM 4337 N N . GLY C 1 70 ? 3.431 -24.522 29.854 1.00 29.52 62 GLY C N 1
ATOM 4338 C CA . GLY C 1 70 ? 3.686 -25.819 29.247 1.00 27.84 62 GLY C CA 1
ATOM 4339 C C . GLY C 1 70 ? 5.165 -26.040 28.976 1.00 33.36 62 GLY C C 1
ATOM 4340 O O . GLY C 1 70 ? 5.936 -25.101 28.780 1.00 30.28 62 GLY C O 1
ATOM 4341 N N . ALA C 1 71 ? 5.573 -27.307 28.959 1.00 31.35 63 ALA C N 1
ATOM 4342 C CA . ALA C 1 71 ? 6.987 -27.592 28.754 1.00 31.81 63 ALA C CA 1
ATOM 4343 C C . ALA C 1 71 ? 7.178 -28.890 27.985 1.00 27.54 63 ALA C C 1
ATOM 4344 O O . ALA C 1 71 ? 6.391 -29.837 28.112 1.00 34.34 63 ALA C O 1
ATOM 4346 N N . THR C 1 72 ? 8.251 -28.916 27.197 1.00 26.74 64 THR C N 1
ATOM 4347 C CA . THR C 1 72 ? 8.726 -30.094 26.488 1.00 30.81 64 THR C CA 1
ATOM 4348 C C . THR C 1 72 ? 10.208 -30.262 26.794 1.00 27.46 64 THR C C 1
ATOM 4349 O O . THR C 1 72 ? 10.970 -29.293 26.721 1.00 27.71 64 THR C O 1
ATOM 4353 N N . LEU C 1 73 ? 10.615 -31.481 27.133 1.00 28.91 65 LEU C N 1
ATOM 4354 C CA . LEU C 1 73 ? 12.027 -31.774 27.347 1.00 29.52 65 LEU C CA 1
ATOM 4355 C C . LEU C 1 73 ? 12.715 -31.911 25.997 1.00 31.45 65 LEU C C 1
ATOM 4356 O O . LEU C 1 73 ? 12.347 -32.777 25.197 1.00 29.46 65 LEU C O 1
ATOM 4361 N N . ALA C 1 74 ? 13.704 -31.062 25.732 1.00 29.07 66 ALA C N 1
ATOM 4362 C CA . ALA C 1 74 ? 14.320 -31.071 24.411 1.00 29.42 66 ALA C CA 1
ATOM 4363 C C . ALA C 1 74 ? 15.701 -30.441 24.456 1.00 31.47 66 ALA C C 1
ATOM 4364 O O . ALA C 1 74 ? 15.873 -29.351 25.010 1.00 33.89 66 ALA C O 1
ATOM 4366 N N . ASP C 1 75 ? 16.675 -31.145 23.879 1.00 32.79 67 ASP C N 1
ATOM 4367 C CA . ASP C 1 75 ? 17.940 -30.554 23.464 1.00 37.40 67 ASP C CA 1
ATOM 4368 C C . ASP C 1 75 ? 17.736 -29.971 22.069 1.00 32.40 67 ASP C C 1
ATOM 4369 O O . ASP C 1 75 ? 17.405 -30.706 21.133 1.00 33.78 67 ASP C O 1
ATOM 4374 N N . VAL C 1 76 ? 17.948 -28.662 21.922 1.00 30.28 68 VAL C N 1
ATOM 4375 C CA . VAL C 1 76 ? 17.545 -27.963 20.702 1.00 27.48 68 VAL C CA 1
ATOM 4376 C C . VAL C 1 76 ? 18.373 -28.400 19.499 1.00 30.52 68 VAL C C 1
ATOM 4377 O O . VAL C 1 76 ? 18.090 -27.993 18.368 1.00 33.09 68 VAL C O 1
ATOM 4381 N N . SER C 1 77 ? 19.386 -29.233 19.716 1.00 35.40 69 SER C N 1
ATOM 4382 C CA . SER C 1 77 ? 20.177 -29.755 18.609 1.00 39.00 69 SER C CA 1
ATOM 4383 C C . SER C 1 77 ? 19.719 -31.135 18.140 1.00 41.16 69 SER C C 1
ATOM 4384 O O . SER C 1 77 ? 20.259 -31.649 17.155 1.00 43.04 69 SER C O 1
ATOM 4387 N N . ASP C 1 78 ? 18.734 -31.744 18.800 1.00 43.30 70 ASP C N 1
ATOM 4388 C CA . ASP C 1 78 ? 18.198 -33.032 18.371 1.00 46.32 70 ASP C CA 1
ATOM 4389 C C . ASP C 1 78 ? 16.885 -32.815 17.628 1.00 45.43 70 ASP C C 1
ATOM 4390 O O . ASP C 1 78 ? 15.916 -32.306 18.203 1.00 41.86 70 ASP C O 1
ATOM 4395 N N . ARG C 1 79 ? 16.855 -33.242 16.363 1.00 47.84 71 ARG C N 1
ATOM 4396 C CA . ARG C 1 79 ? 15.746 -32.931 15.468 1.00 46.16 71 ARG C CA 1
ATOM 4397 C C . ARG C 1 79 ? 14.437 -33.544 15.953 1.00 45.39 71 ARG C C 1
ATOM 4398 O O . ARG C 1 79 ? 13.366 -32.938 15.808 1.00 46.10 71 ARG C O 1
ATOM 4406 N N . ALA C 1 80 ? 14.499 -34.750 16.519 1.00 42.99 72 ALA C N 1
ATOM 4407 C CA . ALA C 1 80 ? 13.284 -35.413 16.982 1.00 39.89 72 ALA C CA 1
ATOM 4408 C C . ALA C 1 80 ? 12.696 -34.708 18.196 1.00 37.79 72 ALA C C 1
ATOM 4409 O O . ALA C 1 80 ? 11.469 -34.622 18.338 1.00 39.95 72 ALA C O 1
ATOM 4411 N N . ALA C 1 81 ? 13.552 -34.209 19.090 1.00 33.23 73 ALA C N 1
ATOM 4412 C CA . ALA C 1 81 ? 13.053 -33.472 20.245 1.00 34.16 73 ALA C CA 1
ATOM 4413 C C . ALA C 1 81 ? 12.413 -32.158 19.816 1.00 28.71 73 ALA C C 1
ATOM 4414 O O . ALA C 1 81 ? 11.392 -31.743 20.378 1.00 29.08 73 ALA C O 1
ATOM 4416 N N . VAL C 1 82 ? 12.992 -31.496 18.815 1.00 29.64 74 VAL C N 1
ATOM 4417 C CA . VAL C 1 82 ? 12.394 -30.271 18.294 1.00 26.02 74 VAL C CA 1
ATOM 4418 C C . VAL C 1 82 ? 11.042 -30.571 17.656 1.00 29.17 74 VAL C C 1
ATOM 4419 O O . VAL C 1 82 ? 10.085 -29.804 17.807 1.00 27.00 74 VAL C O 1
ATOM 4423 N N . GLU C 1 83 ? 10.931 -31.700 16.950 1.00 31.43 75 GLU C N 1
ATOM 4424 C CA . GLU C 1 83 ? 9.642 -32.072 16.374 1.00 28.46 75 GLU C CA 1
ATOM 4425 C C . GLU C 1 83 ? 8.601 -32.293 17.464 1.00 31.65 75 GLU C C 1
ATOM 4426 O O . GLU C 1 83 ? 7.430 -31.927 17.297 1.00 29.28 75 GLU C O 1
ATOM 4428 N N . ARG C 1 84 ? 9.009 -32.881 18.592 1.00 29.07 76 ARG C N 1
ATOM 4429 C CA . ARG C 1 84 ? 8.072 -33.075 19.693 1.00 27.53 76 ARG C CA 1
ATOM 4430 C C . ARG C 1 84 ? 7.660 -31.743 20.303 1.00 30.85 76 ARG C C 1
ATOM 4431 O O . ARG C 1 84 ? 6.496 -31.564 20.692 1.00 25.18 76 ARG C O 1
ATOM 4439 N N . VAL C 1 85 ? 8.604 -30.800 20.405 1.00 26.78 77 VAL C N 1
ATOM 4440 C CA . VAL C 1 85 ? 8.268 -29.466 20.898 1.00 25.77 77 VAL C CA 1
ATOM 4441 C C . VAL C 1 85 ? 7.114 -28.886 20.094 1.00 26.14 77 VAL C C 1
ATOM 4442 O O . VAL C 1 85 ? 6.104 -28.442 20.651 1.00 22.30 77 VAL C O 1
ATOM 4446 N N . PHE C 1 86 ? 7.244 -28.884 18.765 1.00 21.64 78 PHE C N 1
ATOM 4447 C CA . PHE C 1 86 ? 6.166 -28.332 17.948 1.00 25.54 78 PHE C CA 1
ATOM 4448 C C . PHE C 1 86 ? 4.911 -29.193 17.997 1.00 23.40 78 PHE C C 1
ATOM 4449 O O . PHE C 1 86 ? 3.804 -28.665 17.855 1.00 26.54 78 PHE C O 1
ATOM 4457 N N . ALA C 1 87 ? 5.050 -30.503 18.222 1.00 26.39 79 ALA C N 1
ATOM 4458 C CA . ALA C 1 87 ? 3.870 -31.345 18.380 1.00 28.40 79 ALA C CA 1
ATOM 4459 C C . ALA C 1 87 ? 3.117 -30.997 19.661 1.00 25.28 79 ALA C C 1
ATOM 4460 O O . ALA C 1 87 ? 1.883 -30.934 19.662 1.00 27.90 79 ALA C O 1
ATOM 4462 N N . ASP C 1 88 ? 3.846 -30.744 20.756 1.00 25.28 80 ASP C N 1
ATOM 4463 C CA . ASP C 1 88 ? 3.197 -30.362 22.007 1.00 30.27 80 ASP C CA 1
ATOM 4464 C C . ASP C 1 88 ? 2.566 -28.982 21.902 1.00 27.93 80 ASP C C 1
ATOM 4465 O O . ASP C 1 88 ? 1.463 -28.756 22.415 1.00 26.41 80 ASP C O 1
ATOM 4470 N N . VAL C 1 89 ? 3.253 -28.042 21.249 1.00 25.25 81 VAL C N 1
ATOM 4471 C CA . VAL C 1 89 ? 2.673 -26.719 21.033 1.00 23.17 81 VAL C CA 1
ATOM 4472 C C . VAL C 1 89 ? 1.367 -26.836 20.253 1.00 24.61 81 VAL C C 1
ATOM 4473 O O . VAL C 1 89 ? 0.347 -26.239 20.619 1.00 27.81 81 VAL C O 1
ATOM 4477 N N . ALA C 1 90 ? 1.377 -27.623 19.175 1.00 23.06 82 ALA C N 1
ATOM 4478 C CA . ALA C 1 90 ? 0.186 -27.752 18.340 1.00 24.58 82 ALA C CA 1
ATOM 4479 C C . ALA C 1 90 ? -0.976 -28.359 19.117 1.00 32.46 82 ALA C C 1
ATOM 4480 O O . ALA C 1 90 ? -2.139 -27.995 18.900 1.00 29.14 82 ALA C O 1
ATOM 4482 N N . ALA C 1 91 ? -0.680 -29.290 20.024 1.00 26.28 83 ALA C N 1
ATOM 4483 C CA . ALA C 1 91 ? -1.725 -30.015 20.727 1.00 28.75 83 ALA C CA 1
ATOM 4484 C C . ALA C 1 91 ? -2.330 -29.206 21.863 1.00 33.08 83 ALA C C 1
ATOM 4485 O O . ALA C 1 91 ? -3.435 -29.526 22.315 1.00 35.52 83 ALA C O 1
ATOM 4487 N N . THR C 1 92 ? -1.636 -28.169 22.326 1.00 35.13 84 THR C N 1
ATOM 4488 C CA . THR C 1 92 ? -2.084 -27.364 23.455 1.00 32.97 84 THR C CA 1
ATOM 4489 C C . THR C 1 92 ? -2.359 -25.924 23.042 1.00 34.21 84 THR C C 1
ATOM 4490 O O . THR C 1 92 ? -3.485 -25.445 23.205 1.00 37.65 84 THR C O 1
ATOM 4494 N N . LEU C 1 93 ? -1.368 -25.224 22.490 1.00 26.92 85 LEU C N 1
ATOM 4495 C CA . LEU C 1 93 ? -1.587 -23.854 22.036 1.00 29.20 85 LEU C CA 1
ATOM 4496 C C . LEU C 1 93 ? -2.440 -23.817 20.769 1.00 29.67 85 LEU C C 1
ATOM 4497 O O . LEU C 1 93 ? -3.284 -22.925 20.608 1.00 28.23 85 LEU C O 1
ATOM 4502 N N . GLY C 1 94 ? -2.245 -24.778 19.865 1.00 29.96 86 GLY C N 1
ATOM 4503 C CA . GLY C 1 94 ? -3.026 -24.822 18.643 1.00 27.88 86 GLY C CA 1
ATOM 4504 C C . GLY C 1 94 ? -2.633 -23.793 17.611 1.00 29.39 86 GLY C C 1
ATOM 4505 O O . GLY C 1 94 ? -3.426 -23.488 16.715 1.00 29.51 86 GLY C O 1
ATOM 4506 N N . GLY C 1 95 ? -1.424 -23.267 17.710 1.00 23.46 87 GLY C N 1
ATOM 4507 C CA . GLY C 1 95 ? -0.947 -22.203 16.851 1.00 22.71 87 GLY C CA 1
ATOM 4508 C C . GLY C 1 95 ? 0.235 -21.538 17.523 1.00 23.01 87 GLY C C 1
ATOM 4509 O O . GLY C 1 95 ? 0.673 -21.947 18.596 1.00 21.68 87 GLY C O 1
ATOM 4510 N N . LEU C 1 96 ? 0.745 -20.492 16.874 1.00 22.06 88 LEU C N 1
ATOM 4511 C CA . LEU C 1 96 ? 1.888 -19.773 17.423 1.00 20.62 88 LEU C CA 1
ATOM 4512 C C . LEU C 1 96 ? 1.841 -18.320 16.981 1.00 25.50 88 LEU C C 1
ATOM 4513 O O . LEU C 1 96 ? 1.664 -18.042 15.790 1.00 23.35 88 LEU C O 1
ATOM 4518 N N . ASP C 1 97 ? 1.986 -17.400 17.942 1.00 17.28 89 ASP C N 1
ATOM 4519 C CA . ASP C 1 97 ? 2.121 -15.974 17.654 1.00 17.09 89 ASP C CA 1
ATOM 4520 C C . ASP C 1 97 ? 3.524 -15.438 17.863 1.00 19.83 89 ASP C C 1
ATOM 4521 O O . ASP C 1 97 ? 3.903 -14.470 17.199 1.00 18.78 89 ASP C O 1
ATOM 4526 N N . VAL C 1 98 ? 4.283 -16.010 18.798 1.00 16.95 90 VAL C N 1
ATOM 4527 C CA . VAL C 1 98 ? 5.624 -15.534 19.118 1.00 15.59 90 VAL C CA 1
ATOM 4528 C C . VAL C 1 98 ? 6.538 -16.737 19.259 1.00 15.37 90 VAL C C 1
ATOM 4529 O O . VAL C 1 98 ? 6.261 -17.641 20.054 1.00 17.69 90 VAL C O 1
ATOM 4533 N N . LEU C 1 99 ? 7.625 -16.751 18.501 1.00 14.37 91 LEU C N 1
ATOM 4534 C CA . LEU C 1 99 ? 8.750 -17.632 18.773 1.00 17.53 91 LEU C CA 1
ATOM 4535 C C . LEU C 1 99 ? 9.846 -16.804 19.425 1.00 17.74 91 LEU C C 1
ATOM 4536 O O . LEU C 1 99 ? 10.265 -15.780 18.871 1.00 18.02 91 LEU C O 1
ATOM 4541 N N . VAL C 1 100 ? 10.296 -17.236 20.603 1.00 15.28 92 VAL C N 1
ATOM 4542 C CA . VAL C 1 100 ? 11.416 -16.620 21.294 1.00 16.07 92 VAL C CA 1
ATOM 4543 C C . VAL C 1 100 ? 12.589 -17.589 21.161 1.00 17.10 92 VAL C C 1
ATOM 4544 O O . VAL C 1 100 ? 12.631 -18.634 21.822 1.00 16.98 92 VAL C O 1
ATOM 4548 N N . ASN C 1 101 ? 13.532 -17.260 20.271 1.00 14.77 93 ASN C N 1
ATOM 4549 C CA . ASN C 1 101 ? 14.711 -18.085 20.006 1.00 14.90 93 ASN C CA 1
ATOM 4550 C C . ASN C 1 101 ? 15.769 -17.722 21.047 1.00 19.77 93 ASN C C 1
ATOM 4551 O O . ASN C 1 101 ? 16.741 -17.009 20.787 1.00 19.76 93 ASN C O 1
ATOM 4556 N N . ASN C 1 102 ? 15.573 -18.250 22.254 1.00 13.37 94 ASN C N 1
ATOM 4557 C CA . ASN C 1 102 ? 16.384 -17.893 23.415 1.00 15.68 94 ASN C CA 1
ATOM 4558 C C . ASN C 1 102 ? 17.513 -18.873 23.700 1.00 20.08 94 ASN C C 1
ATOM 4559 O O . ASN C 1 102 ? 18.559 -18.460 24.218 1.00 18.60 94 ASN C O 1
ATOM 4564 N N . ALA C 1 103 ? 17.340 -20.154 23.371 1.00 19.00 95 ALA C N 1
ATOM 4565 C CA . ALA C 1 103 ? 18.305 -21.163 23.790 1.00 18.48 95 ALA C CA 1
ATOM 4566 C C . ALA C 1 103 ? 19.702 -20.829 23.286 1.00 16.81 95 ALA C C 1
ATOM 4567 O O . ALA C 1 103 ? 19.886 -20.359 22.162 1.00 23.29 95 ALA C O 1
ATOM 4569 N N . GLY C 1 104 ? 20.686 -21.041 24.145 1.00 17.32 96 GLY C N 1
ATOM 4570 C CA . GLY C 1 104 ? 22.058 -20.801 23.746 1.00 18.32 96 GLY C CA 1
ATOM 4571 C C . GLY C 1 104 ? 22.990 -21.261 24.839 1.00 18.02 96 GLY C C 1
ATOM 4572 O O . GLY C 1 104 ? 22.578 -21.515 25.978 1.00 19.05 96 GLY C O 1
ATOM 4573 N N . ILE C 1 105 ? 24.259 -21.394 24.465 1.00 14.96 97 ILE C N 1
ATOM 4574 C CA . ILE C 1 105 ? 25.310 -21.714 25.415 1.00 13.98 97 ILE C CA 1
ATOM 4575 C C . ILE C 1 105 ? 26.452 -20.710 25.264 1.00 17.30 97 ILE C C 1
ATOM 4576 O O . ILE C 1 105 ? 26.611 -20.048 24.234 1.00 17.83 97 ILE C O 1
ATOM 4581 N N . ALA C 1 106 ? 27.249 -20.598 26.328 1.00 14.33 98 ALA C N 1
ATOM 4582 C CA . ALA C 1 106 ? 28.405 -19.709 26.300 1.00 14.03 98 ALA C CA 1
ATOM 4583 C C . ALA C 1 106 ? 29.498 -20.230 25.380 1.00 16.53 98 ALA C C 1
ATOM 4584 O O . ALA C 1 106 ? 30.269 -19.442 24.820 1.00 15.88 98 ALA C O 1
ATOM 4586 N N . GLY C 1 107 ? 29.609 -21.546 25.244 1.00 17.50 99 GLY C N 1
ATOM 4587 C CA . GLY C 1 107 ? 30.698 -22.118 24.506 1.00 14.56 99 GLY C CA 1
ATOM 4588 C C . GLY C 1 107 ? 31.984 -22.023 25.298 1.00 17.39 99 GLY C C 1
ATOM 4589 O O . GLY C 1 107 ? 32.005 -21.588 26.454 1.00 18.84 99 GLY C O 1
ATOM 4590 N N . PRO C 1 108 ? 33.086 -22.422 24.680 1.00 13.34 100 PRO C N 1
ATOM 4591 C CA . PRO C 1 108 ? 34.353 -22.519 25.411 1.00 14.17 100 PRO C CA 1
ATOM 4592 C C . PRO C 1 108 ? 35.034 -21.172 25.575 1.00 14.57 100 PRO C C 1
ATOM 4593 O O . PRO C 1 108 ? 34.855 -20.248 24.783 1.00 17.18 100 PRO C O 1
ATOM 4597 N N . THR C 1 109 ? 35.830 -21.069 26.638 1.00 16.26 101 THR C N 1
ATOM 4598 C CA . THR C 1 109 ? 36.683 -19.918 26.870 1.00 16.52 101 THR C CA 1
ATOM 4599 C C . THR C 1 109 ? 38.118 -20.324 26.551 1.00 19.46 101 THR C C 1
ATOM 4600 O O . THR C 1 109 ? 38.626 -21.310 27.100 1.00 20.10 101 THR C O 1
ATOM 4604 N N . GLY C 1 110 ? 38.753 -19.589 25.659 1.00 15.02 102 GLY C N 1
ATOM 4605 C CA . GLY C 1 110 ? 40.118 -19.890 25.288 1.00 13.38 102 GLY C CA 1
ATOM 4606 C C . GLY C 1 110 ? 40.480 -19.269 23.964 1.00 14.47 102 GLY C C 1
ATOM 4607 O O . GLY C 1 110 ? 39.621 -18.869 23.174 1.00 16.20 102 GLY C O 1
ATOM 4608 N N . GLY C 1 111 ? 41.785 -19.205 23.718 1.00 16.94 103 GLY C N 1
ATOM 4609 C CA . GLY C 1 111 ? 42.259 -18.748 22.427 1.00 14.29 103 GLY C CA 1
ATOM 4610 C C . GLY C 1 111 ? 41.825 -19.686 21.322 1.00 14.41 103 GLY C C 1
ATOM 4611 O O . GLY C 1 111 ? 41.541 -20.862 21.545 1.00 14.24 103 GLY C O 1
ATOM 4612 N N . ILE C 1 112 ? 41.769 -19.149 20.103 1.00 16.28 104 ILE C N 1
ATOM 4613 C CA . ILE C 1 112 ? 41.203 -19.932 19.004 1.00 13.12 104 ILE C CA 1
ATOM 4614 C C . ILE C 1 112 ? 42.025 -21.188 18.742 1.00 15.91 104 ILE C C 1
ATOM 4615 O O . ILE C 1 112 ? 41.471 -22.226 18.357 1.00 15.23 104 ILE C O 1
ATOM 4620 N N . ASP C 1 113 ? 43.346 -21.136 18.983 1.00 16.83 105 ASP C N 1
ATOM 4621 C CA . ASP C 1 113 ? 44.211 -22.300 18.816 1.00 14.54 105 ASP C CA 1
ATOM 4622 C C . ASP C 1 113 ? 44.144 -23.269 19.991 1.00 22.69 105 ASP C C 1
ATOM 4623 O O . ASP C 1 113 ? 44.678 -24.380 19.886 1.00 24.75 105 ASP C O 1
ATOM 4628 N N . GLU C 1 114 ? 43.518 -22.873 21.097 1.00 14.05 106 GLU C N 1
ATOM 4629 C CA . GLU C 1 114 ? 43.400 -23.694 22.301 1.00 17.40 106 GLU C CA 1
ATOM 4630 C C . GLU C 1 114 ? 42.085 -24.466 22.408 1.00 17.34 106 GLU C C 1
ATOM 4631 O O . GLU C 1 114 ? 42.072 -25.547 23.009 1.00 22.78 106 GLU C O 1
ATOM 4637 N N . ILE C 1 115 ? 40.979 -23.947 21.872 1.00 18.99 107 ILE C N 1
ATOM 4638 C CA . ILE C 1 115 ? 39.668 -24.489 22.228 1.00 22.53 107 ILE C CA 1
ATOM 4639 C C . ILE C 1 115 ? 39.435 -25.813 21.514 1.00 24.02 107 ILE C C 1
ATOM 4640 O O . ILE C 1 115 ? 39.960 -26.071 20.426 1.00 19.28 107 ILE C O 1
ATOM 4645 N N . ASP C 1 116 ? 38.644 -26.657 22.158 1.00 18.86 108 ASP C N 1
ATOM 4646 C CA . ASP C 1 116 ? 38.239 -27.942 21.600 1.00 22.82 108 ASP C CA 1
ATOM 4647 C C . ASP C 1 116 ? 37.358 -27.708 20.382 1.00 19.00 108 ASP C C 1
ATOM 4648 O O . ASP C 1 116 ? 36.306 -27.069 20.512 1.00 20.00 108 ASP C O 1
ATOM 4653 N N . PRO C 1 117 ? 37.736 -28.190 19.189 1.00 17.09 109 PRO C N 1
ATOM 4654 C CA . PRO C 1 117 ? 36.849 -28.019 18.024 1.00 18.40 109 PRO C CA 1
ATOM 4655 C C . PRO C 1 117 ? 35.454 -28.555 18.246 1.00 19.54 109 PRO C C 1
ATOM 4656 O O . PRO C 1 117 ? 34.497 -28.011 17.684 1.00 17.08 109 PRO C O 1
ATOM 4660 N N . ALA C 1 118 ? 35.307 -29.620 19.037 1.00 18.67 110 ALA C N 1
ATOM 4661 C CA . ALA C 1 118 ? 33.977 -30.145 19.302 1.00 17.79 110 ALA C CA 1
ATOM 4662 C C . ALA C 1 118 ? 33.110 -29.122 20.014 1.00 20.01 110 ALA C C 1
ATOM 4663 O O . ALA C 1 118 ? 31.889 -29.097 19.812 1.00 16.75 110 ALA C O 1
ATOM 4665 N N . GLN C 1 119 ? 33.713 -28.266 20.840 1.00 20.21 111 GLN C N 1
ATOM 4666 C CA . GLN C 1 119 ? 32.919 -27.262 21.540 1.00 19.83 111 GLN C CA 1
ATOM 4667 C C . GLN C 1 119 ? 32.683 -26.014 20.693 1.00 16.27 111 GLN C C 1
ATOM 4668 O O . GLN C 1 119 ? 31.649 -25.352 20.859 1.00 17.60 111 GLN C O 1
ATOM 4674 N N . TRP C 1 120 ? 33.597 -25.693 19.775 1.00 13.96 112 TRP C N 1
ATOM 4675 C CA . TRP C 1 120 ? 33.248 -24.747 18.719 1.00 13.06 112 TRP C CA 1
ATOM 4676 C C . TRP C 1 120 ? 31.992 -25.220 18.007 1.00 13.90 112 TRP C C 1
ATOM 4677 O O . TRP C 1 120 ? 31.024 -24.471 17.844 1.00 16.69 112 TRP C O 1
ATOM 4688 N N . GLU C 1 121 ? 31.997 -26.480 17.572 1.00 14.29 113 GLU C N 1
ATOM 4689 C CA . GLU C 1 121 ? 30.876 -27.004 16.797 1.00 14.82 113 GLU C CA 1
ATOM 4690 C C . GLU C 1 121 ? 29.585 -27.009 17.605 1.00 14.88 113 GLU C C 1
ATOM 4691 O O . GLU C 1 121 ? 28.508 -26.706 17.066 1.00 16.43 113 GLU C O 1
ATOM 4697 N N A GLN C 1 122 ? 29.663 -27.355 18.894 0.52 14.68 114 GLN C N 1
ATOM 4698 N N B GLN C 1 122 ? 29.660 -27.376 18.891 0.48 16.96 114 GLN C N 1
ATOM 4699 C CA A GLN C 1 122 ? 28.460 -27.381 19.719 0.52 20.02 114 GLN C CA 1
ATOM 4700 C CA B GLN C 1 122 ? 28.461 -27.377 19.724 0.48 20.00 114 GLN C CA 1
ATOM 4701 C C A GLN C 1 122 ? 27.906 -25.977 19.926 0.52 17.75 114 GLN C C 1
ATOM 4702 C C B GLN C 1 122 ? 27.906 -25.969 19.881 0.48 17.68 114 GLN C C 1
ATOM 4703 O O A GLN C 1 122 ? 26.684 -25.789 20.001 0.52 14.49 114 GLN C O 1
ATOM 4704 O O B GLN C 1 122 ? 26.683 -25.770 19.882 0.48 14.41 114 GLN C O 1
ATOM 4715 N N . THR C 1 123 ? 28.790 -24.980 20.027 1.00 14.36 115 THR C N 1
ATOM 4716 C CA . THR C 1 123 ? 28.337 -23.596 20.129 1.00 14.76 115 THR C CA 1
ATOM 4717 C C . THR C 1 123 ? 27.571 -23.185 18.876 1.00 15.31 115 THR C C 1
ATOM 4718 O O . THR C 1 123 ? 26.485 -22.597 18.962 1.00 14.19 115 THR C O 1
ATOM 4722 N N . VAL C 1 124 ? 28.092 -23.538 17.704 1.00 14.04 116 VAL C N 1
ATOM 4723 C CA . VAL C 1 124 ? 27.412 -23.192 16.457 1.00 14.22 116 VAL C CA 1
ATOM 4724 C C . VAL C 1 124 ? 26.097 -23.954 16.327 1.00 15.51 116 VAL C C 1
ATOM 4725 O O . VAL C 1 124 ? 25.077 -23.399 15.899 1.00 15.72 116 VAL C O 1
ATOM 4729 N N . ALA C 1 125 ? 26.091 -25.229 16.719 1.00 13.59 117 ALA C N 1
ATOM 4730 C CA . ALA C 1 125 ? 24.891 -26.048 16.598 1.00 16.02 117 ALA C CA 1
ATOM 4731 C C . ALA C 1 125 ? 23.730 -25.468 17.401 1.00 18.46 117 ALA C C 1
ATOM 4732 O O . ALA C 1 125 ? 22.587 -25.412 16.916 1.00 15.14 117 ALA C O 1
ATOM 4734 N N . ILE C 1 126 ? 24.011 -25.019 18.621 1.00 17.32 118 ILE C N 1
ATOM 4735 C CA A ILE C 1 126 ? 22.966 -24.561 19.527 0.59 18.49 118 ILE C CA 1
ATOM 4736 C CA B ILE C 1 126 ? 22.964 -24.558 19.518 0.41 18.56 118 ILE C CA 1
ATOM 4737 C C . ILE C 1 126 ? 22.639 -23.095 19.274 1.00 18.87 118 ILE C C 1
ATOM 4738 O O . ILE C 1 126 ? 21.468 -22.714 19.196 1.00 15.06 118 ILE C O 1
ATOM 4747 N N . ASN C 1 127 ? 23.666 -22.256 19.140 1.00 13.97 119 ASN C N 1
ATOM 4748 C CA . ASN C 1 127 ? 23.414 -20.820 19.086 1.00 13.61 119 ASN C CA 1
ATOM 4749 C C . ASN C 1 127 ? 22.959 -20.349 17.719 1.00 14.99 119 ASN C C 1
ATOM 4750 O O . ASN C 1 127 ? 22.356 -19.276 17.623 1.00 16.66 119 ASN C O 1
ATOM 4755 N N . LEU C 1 128 ? 23.256 -21.106 16.667 1.00 15.96 120 LEU C N 1
ATOM 4756 C CA . LEU C 1 128 ? 22.923 -20.691 15.312 1.00 14.90 120 LEU C CA 1
ATOM 4757 C C . LEU C 1 128 ? 22.023 -21.705 14.630 1.00 14.92 120 LEU C C 1
ATOM 4758 O O . LEU C 1 128 ? 20.901 -21.359 14.237 1.00 14.47 120 LEU C O 1
ATOM 4763 N N . ASN C 1 129 ? 22.467 -22.955 14.476 1.00 14.41 121 ASN C N 1
ATOM 4764 C CA . ASN C 1 129 ? 21.679 -23.883 13.675 1.00 16.69 121 ASN C CA 1
ATOM 4765 C C . ASN C 1 129 ? 20.301 -24.115 14.286 1.00 12.80 121 ASN C C 1
ATOM 4766 O O . ASN C 1 129 ? 19.308 -24.240 13.555 1.00 14.31 121 ASN C O 1
ATOM 4771 N N . ALA C 1 130 ? 20.203 -24.139 15.622 1.00 13.26 122 ALA C N 1
ATOM 4772 C CA . ALA C 1 130 ? 18.886 -24.337 16.240 1.00 16.01 122 ALA C CA 1
ATOM 4773 C C . ALA C 1 130 ? 17.945 -23.155 16.009 1.00 13.89 122 ALA C C 1
ATOM 4774 O O . ALA C 1 130 ? 16.720 -23.329 16.044 1.00 18.46 122 ALA C O 1
ATOM 4776 N N . GLN C 1 131 ? 18.477 -21.945 15.808 1.00 14.58 123 GLN C N 1
ATOM 4777 C CA . GLN C 1 131 ? 17.608 -20.826 15.468 1.00 13.14 123 GLN C CA 1
ATOM 4778 C C . GLN C 1 131 ? 16.904 -21.097 14.153 1.00 12.78 123 GLN C C 1
ATOM 4779 O O . GLN C 1 131 ? 15.702 -20.842 14.016 1.00 15.56 123 GLN C O 1
ATOM 4785 N N . PHE C 1 132 ? 17.653 -21.612 13.176 1.00 12.91 124 PHE C N 1
ATOM 4786 C CA . PHE C 1 132 ? 17.059 -22.031 11.909 1.00 15.49 124 PHE C CA 1
ATOM 4787 C C . PHE C 1 132 ? 16.064 -23.165 12.113 1.00 17.95 124 PHE C C 1
ATOM 4788 O O . PHE C 1 132 ? 14.964 -23.144 11.554 1.00 18.14 124 PHE C O 1
ATOM 4796 N N . GLU C 1 133 ? 16.428 -24.169 12.923 1.00 15.70 125 GLU C N 1
ATOM 4797 C CA . GLU C 1 133 ? 15.526 -25.301 13.121 1.00 17.38 125 GLU C CA 1
ATOM 4798 C C . GLU C 1 133 ? 14.178 -24.860 13.681 1.00 17.27 125 GLU C C 1
ATOM 4799 O O . GLU C 1 133 ? 13.130 -25.350 13.242 1.00 20.22 125 GLU C O 1
ATOM 4805 N N . PHE C 1 134 ? 14.176 -23.922 14.635 1.00 12.03 126 PHE C N 1
ATOM 4806 C CA . PHE C 1 134 ? 12.914 -23.455 15.195 1.00 15.87 126 PHE C CA 1
ATOM 4807 C C . PHE C 1 134 ? 12.226 -22.450 14.278 1.00 17.34 126 PHE C C 1
ATOM 4808 O O . PHE C 1 134 ? 10.992 -22.450 14.177 1.00 15.03 126 PHE C O 1
ATOM 4816 N N . ALA C 1 135 ? 12.993 -21.590 13.607 1.00 15.19 127 ALA C N 1
ATOM 4817 C CA . ALA C 1 135 ? 12.355 -20.598 12.747 1.00 15.92 127 ALA C CA 1
ATOM 4818 C C . ALA C 1 135 ? 11.670 -21.258 11.558 1.00 14.33 127 ALA C C 1
ATOM 4819 O O . ALA C 1 135 ? 10.545 -20.884 11.197 1.00 16.21 127 ALA C O 1
ATOM 4821 N N . ARG C 1 136 ? 12.304 -22.269 10.955 1.00 14.65 128 ARG C N 1
ATOM 4822 C CA A ARG C 1 136 ? 11.707 -22.903 9.781 0.48 16.07 128 ARG C CA 1
ATOM 4823 C CA B ARG C 1 136 ? 11.699 -22.886 9.778 0.52 15.87 128 ARG C CA 1
ATOM 4824 C C . ARG C 1 136 ? 10.389 -23.586 10.118 1.00 18.73 128 ARG C C 1
ATOM 4825 O O . ARG C 1 136 ? 9.482 -23.628 9.282 1.00 17.23 128 ARG C O 1
ATOM 4840 N N A ARG C 1 137 ? 10.253 -24.119 11.335 0.53 17.29 129 ARG C N 1
ATOM 4841 N N B ARG C 1 137 ? 10.258 -24.123 11.334 0.47 17.38 129 ARG C N 1
ATOM 4842 C CA A ARG C 1 137 ? 8.998 -24.758 11.718 0.53 20.59 129 ARG C CA 1
ATOM 4843 C CA B ARG C 1 137 ? 9.005 -24.765 11.722 0.47 20.55 129 ARG C CA 1
ATOM 4844 C C A ARG C 1 137 ? 7.978 -23.753 12.226 0.53 18.33 129 ARG C C 1
ATOM 4845 C C B ARG C 1 137 ? 7.982 -23.762 12.237 0.47 18.38 129 ARG C C 1
ATOM 4846 O O A ARG C 1 137 ? 6.770 -23.998 12.128 0.53 18.81 129 ARG C O 1
ATOM 4847 O O B ARG C 1 137 ? 6.775 -24.017 12.154 0.47 18.86 129 ARG C O 1
ATOM 4862 N N . ALA C 1 138 ? 8.440 -22.627 12.772 1.00 18.48 130 ALA C N 1
ATOM 4863 C CA . ALA C 1 138 ? 7.520 -21.638 13.315 1.00 17.95 130 ALA C CA 1
ATOM 4864 C C . ALA C 1 138 ? 6.908 -20.767 12.223 1.00 16.27 130 ALA C C 1
ATOM 4865 O O . ALA C 1 138 ? 5.757 -20.341 12.358 1.00 16.63 130 ALA C O 1
ATOM 4867 N N . VAL C 1 139 ? 7.651 -20.489 11.145 1.00 19.11 131 VAL C N 1
ATOM 4868 C CA . VAL C 1 139 ? 7.162 -19.544 10.137 1.00 18.51 131 VAL C CA 1
ATOM 4869 C C . VAL C 1 139 ? 5.811 -19.951 9.572 1.00 17.37 131 VAL C C 1
ATOM 4870 O O . VAL C 1 139 ? 4.951 -19.076 9.414 1.00 17.23 131 VAL C O 1
ATOM 4874 N N . PRO C 1 140 ? 5.540 -21.226 9.243 1.00 16.39 132 PRO C N 1
ATOM 4875 C CA . PRO C 1 140 ? 4.187 -21.565 8.756 1.00 18.52 132 PRO C CA 1
ATOM 4876 C C . PRO C 1 140 ? 3.092 -21.278 9.766 1.00 24.13 132 PRO C C 1
ATOM 4877 O O . PRO C 1 140 ? 1.957 -20.976 9.372 1.00 27.31 132 PRO C O 1
ATOM 4881 N N . LEU C 1 141 ? 3.398 -21.383 11.059 1.00 19.58 133 LEU C N 1
ATOM 4882 C CA . LEU C 1 141 ? 2.435 -21.037 12.095 1.00 23.21 133 LEU C CA 1
ATOM 4883 C C . LEU C 1 141 ? 2.310 -19.523 12.257 1.00 22.46 133 LEU C C 1
ATOM 4884 O O . LEU C 1 141 ? 1.205 -18.984 12.339 1.00 22.14 133 LEU C O 1
ATOM 4889 N N . LEU C 1 142 ? 3.443 -18.827 12.321 1.00 19.33 134 LEU C N 1
ATOM 4890 C CA . LEU C 1 142 ? 3.437 -17.394 12.595 1.00 14.74 134 LEU C CA 1
ATOM 4891 C C . LEU C 1 142 ? 2.786 -16.602 11.476 1.00 21.56 134 LEU C C 1
ATOM 4892 O O . LEU C 1 142 ? 2.244 -15.519 11.727 1.00 19.44 134 LEU C O 1
ATOM 4897 N N . ARG C 1 143 ? 2.857 -17.092 10.237 1.00 18.20 135 ARG C N 1
ATOM 4898 C CA . ARG C 1 143 ? 2.199 -16.360 9.161 1.00 22.31 135 ARG C CA 1
ATOM 4899 C C . ARG C 1 143 ? 0.679 -16.423 9.244 1.00 20.01 135 ARG C C 1
ATOM 4900 O O . ARG C 1 143 ? 0.013 -15.672 8.525 1.00 20.49 135 ARG C O 1
ATOM 4908 N N . GLU C 1 144 ? 0.120 -17.279 10.104 1.00 20.21 136 GLU C N 1
ATOM 4909 C CA . GLU C 1 144 ? -1.321 -17.341 10.332 1.00 22.35 136 GLU C CA 1
ATOM 4910 C C . GLU C 1 144 ? -1.747 -16.594 11.587 1.00 24.88 136 GLU C C 1
ATOM 4911 O O . GLU C 1 144 ? -2.942 -16.582 11.913 1.00 29.11 136 GLU C O 1
ATOM 4917 N N . SER C 1 145 ? -0.798 -15.987 12.292 1.00 20.38 137 SER C N 1
ATOM 4918 C CA . SER C 1 145 ? -1.085 -15.271 13.524 1.00 20.69 137 SER C CA 1
ATOM 4919 C C . SER C 1 145 ? -1.957 -14.055 13.253 1.00 20.39 137 SER C C 1
ATOM 4920 O O . SER C 1 145 ? -1.634 -13.219 12.408 1.00 22.16 137 SER C O 1
ATOM 4923 N N . LYS C 1 146 ? -3.056 -13.949 14.000 1.00 21.88 138 LYS C N 1
ATOM 4924 C CA . LYS C 1 146 ? -3.951 -12.811 13.840 1.00 25.28 138 LYS C CA 1
ATOM 4925 C C . LYS C 1 146 ? -3.242 -11.490 14.100 1.00 25.74 138 LYS C C 1
ATOM 4926 O O . LYS C 1 146 ? -3.642 -10.459 13.551 1.00 26.84 138 LYS C O 1
ATOM 4932 N N . HIS C 1 147 ? -2.172 -11.494 14.907 1.00 21.12 139 HIS C N 1
ATOM 4933 C CA . HIS C 1 147 ? -1.440 -10.268 15.183 1.00 22.68 139 HIS C CA 1
ATOM 4934 C C . HIS C 1 147 ? -0.308 -10.015 14.191 1.00 26.83 139 HIS C C 1
ATOM 4935 O O . HIS C 1 147 ? 0.295 -8.937 14.227 1.00 35.44 139 HIS C O 1
ATOM 4942 N N . GLY C 1 148 ? 0.003 -10.978 13.321 1.00 19.61 140 GLY C N 1
ATOM 4943 C CA . GLY C 1 148 ? 1.064 -10.826 12.340 1.00 19.91 140 GLY C CA 1
ATOM 4944 C C . GLY C 1 148 ? 2.181 -11.841 12.503 1.00 30.24 140 GLY C C 1
ATOM 4945 O O . GLY C 1 148 ? 2.693 -12.387 11.518 1.00 30.19 140 GLY C O 1
ATOM 4946 N N . GLY C 1 149 ? 2.551 -12.105 13.743 1.00 23.17 141 GLY C N 1
ATOM 4947 C CA . GLY C 1 149 ? 3.600 -13.039 14.093 1.00 24.11 141 GLY C CA 1
ATOM 4948 C C . GLY C 1 149 ? 4.883 -12.323 14.468 1.00 16.43 141 GLY C C 1
ATOM 4949 O O . GLY C 1 149 ? 5.167 -11.214 14.006 1.00 16.32 141 GLY C O 1
ATOM 4950 N N . ALA C 1 150 ? 5.658 -12.944 15.348 1.00 13.47 142 ALA C N 1
ATOM 4951 C CA . ALA C 1 150 ? 6.913 -12.342 15.773 1.00 15.94 142 ALA C CA 1
ATOM 4952 C C . ALA C 1 150 ? 7.935 -13.425 16.054 1.00 16.73 142 ALA C C 1
ATOM 4953 O O . ALA C 1 150 ? 7.611 -14.464 16.636 1.00 16.42 142 ALA C O 1
ATOM 4955 N N . ILE C 1 151 ? 9.170 -13.170 15.638 1.00 14.34 143 ILE C N 1
ATOM 4956 C CA . ILE C 1 151 ? 10.326 -13.906 16.115 1.00 11.30 143 ILE C CA 1
ATOM 4957 C C . ILE C 1 151 ? 11.155 -12.944 16.953 1.00 16.20 143 ILE C C 1
ATOM 4958 O O . ILE C 1 151 ? 11.411 -11.809 16.533 1.00 17.11 143 ILE C O 1
ATOM 4963 N N . ILE C 1 152 ? 11.551 -13.381 18.141 1.00 13.79 144 ILE C N 1
ATOM 4964 C CA . ILE C 1 152 ? 12.462 -12.631 18.996 1.00 12.19 144 ILE C CA 1
ATOM 4965 C C . ILE C 1 152 ? 13.672 -13.525 19.211 1.00 14.47 144 ILE C C 1
ATOM 4966 O O . ILE C 1 152 ? 13.560 -14.585 19.840 1.00 14.80 144 ILE C O 1
ATOM 4971 N N . ALA C 1 153 ? 14.809 -13.136 18.640 1.00 12.01 145 ALA C N 1
ATOM 4972 C CA . ALA C 1 153 ? 16.032 -13.919 18.744 1.00 12.03 145 ALA C CA 1
ATOM 4973 C C . ALA C 1 153 ? 16.919 -13.334 19.827 1.00 13.58 145 ALA C C 1
ATOM 4974 O O . ALA C 1 153 ? 17.038 -12.113 19.952 1.00 15.06 145 ALA C O 1
ATOM 4976 N N . LEU C 1 154 ? 17.547 -14.206 20.607 1.00 13.94 146 LEU C N 1
ATOM 4977 C CA . LEU C 1 154 ? 18.476 -13.764 21.646 1.00 10.17 146 LEU C CA 1
ATOM 4978 C C . LEU C 1 154 ? 19.888 -13.763 21.081 1.00 16.29 146 LEU C C 1
ATOM 4979 O O . LEU C 1 154 ? 20.496 -14.821 20.888 1.00 22.31 146 LEU C O 1
ATOM 4984 N N . SER C 1 155 ? 20.401 -12.569 20.813 1.00 12.42 147 SER C N 1
ATOM 4985 C CA . SER C 1 155 ? 21.803 -12.397 20.462 1.00 9.10 147 SER C CA 1
ATOM 4986 C C . SER C 1 155 ? 22.544 -12.080 21.756 1.00 12.73 147 SER C C 1
ATOM 4987 O O . SER C 1 155 ? 22.310 -12.731 22.777 1.00 14.95 147 SER C O 1
ATOM 4990 N N . SER C 1 156 ? 23.399 -11.063 21.739 1.00 12.08 148 SER C N 1
ATOM 4991 C CA . SER C 1 156 ? 24.246 -10.704 22.879 1.00 17.09 148 SER C CA 1
ATOM 4992 C C . SER C 1 156 ? 24.962 -9.413 22.524 1.00 15.49 148 SER C C 1
ATOM 4993 O O . SER C 1 156 ? 25.085 -9.074 21.348 1.00 13.50 148 SER C O 1
ATOM 4996 N N . VAL C 1 157 ? 25.500 -8.724 23.538 1.00 15.55 149 VAL C N 1
ATOM 4997 C CA . VAL C 1 157 ? 26.414 -7.636 23.201 1.00 9.67 149 VAL C CA 1
ATOM 4998 C C . VAL C 1 157 ? 27.604 -8.184 22.425 1.00 9.50 149 VAL C C 1
ATOM 4999 O O . VAL C 1 157 ? 28.269 -7.444 21.683 1.00 9.34 149 VAL C O 1
ATOM 5003 N N . ALA C 1 158 ? 27.885 -9.484 22.566 1.00 11.88 150 ALA C N 1
ATOM 5004 C CA . ALA C 1 158 ? 28.951 -10.115 21.795 1.00 11.65 150 ALA C CA 1
ATOM 5005 C C . ALA C 1 158 ? 28.593 -10.274 20.336 1.00 13.55 150 ALA C C 1
ATOM 5006 O O . ALA C 1 158 ? 29.434 -10.734 19.558 1.00 11.30 150 ALA C O 1
ATOM 5008 N N . GLY C 1 159 ? 27.379 -9.901 19.950 1.00 9.23 151 GLY C N 1
ATOM 5009 C CA . GLY C 1 159 ? 26.995 -9.850 18.555 1.00 10.06 151 GLY C CA 1
ATOM 5010 C C . GLY C 1 159 ? 27.124 -8.487 17.922 1.00 11.27 151 GLY C C 1
ATOM 5011 O O . GLY C 1 159 ? 26.809 -8.341 16.739 1.00 12.12 151 GLY C O 1
ATOM 5012 N N . ARG C 1 160 ? 27.506 -7.466 18.687 1.00 9.74 152 ARG C N 1
ATOM 5013 C CA . ARG C 1 160 ? 27.812 -6.144 18.149 1.00 8.79 152 ARG C CA 1
ATOM 5014 C C . ARG C 1 160 ? 29.235 -5.699 18.486 1.00 11.86 152 ARG C C 1
ATOM 5015 O O . ARG C 1 160 ? 29.638 -4.589 18.111 1.00 12.82 152 ARG C O 1
ATOM 5023 N N . LEU C 1 161 ? 30.003 -6.538 19.174 1.00 10.51 153 LEU C N 1
ATOM 5024 C CA . LEU C 1 161 ? 31.364 -6.245 19.603 1.00 10.98 153 LEU C CA 1
ATOM 5025 C C . LEU C 1 161 ? 32.216 -7.483 19.384 1.00 13.19 153 LEU C C 1
ATOM 5026 O O . LEU C 1 161 ? 31.707 -8.604 19.395 1.00 11.80 153 LEU C O 1
ATOM 5031 N N . GLY C 1 162 ? 33.526 -7.285 19.242 1.00 13.61 154 GLY C N 1
ATOM 5032 C CA . GLY C 1 162 ? 34.431 -8.418 19.286 1.00 16.48 154 GLY C CA 1
ATOM 5033 C C . GLY C 1 162 ? 34.604 -8.930 20.705 1.00 15.91 154 GLY C C 1
ATOM 5034 O O . GLY C 1 162 ? 34.481 -8.186 21.675 1.00 14.91 154 GLY C O 1
ATOM 5035 N N . TYR C 1 163 ? 34.883 -10.232 20.827 1.00 13.49 155 TYR C N 1
ATOM 5036 C CA . TYR C 1 163 ? 35.030 -10.890 22.138 1.00 13.74 155 TYR C CA 1
ATOM 5037 C C . TYR C 1 163 ? 36.227 -11.848 22.078 1.00 12.03 155 TYR C C 1
ATOM 5038 O O . TYR C 1 163 ? 36.086 -13.012 21.685 1.00 14.61 155 TYR C O 1
ATOM 5047 N N . ALA C 1 164 ? 37.401 -11.369 22.494 1.00 14.01 156 ALA C N 1
ATOM 5048 C CA . ALA C 1 164 ? 38.581 -12.228 22.540 1.00 13.33 156 ALA C CA 1
ATOM 5049 C C . ALA C 1 164 ? 38.349 -13.408 23.478 1.00 13.81 156 ALA C C 1
ATOM 5050 O O . ALA C 1 164 ? 37.648 -13.284 24.488 1.00 13.83 156 ALA C O 1
ATOM 5052 N N . TYR C 1 165 ? 38.896 -14.569 23.107 1.00 14.25 157 TYR C N 1
ATOM 5053 C CA . TYR C 1 165 ? 38.830 -15.823 23.866 1.00 14.89 157 TYR C CA 1
ATOM 5054 C C . TYR C 1 165 ? 37.421 -16.380 23.952 1.00 14.43 157 TYR C C 1
ATOM 5055 O O . TYR C 1 165 ? 37.171 -17.318 24.723 1.00 16.49 157 TYR C O 1
ATOM 5064 N N . ARG C 1 166 ? 36.503 -15.865 23.132 1.00 13.53 158 ARG C N 1
ATOM 5065 C CA . ARG C 1 166 ? 35.121 -16.311 23.050 1.00 13.09 158 ARG C CA 1
ATOM 5066 C C . ARG C 1 166 ? 34.688 -16.345 21.595 1.00 12.44 158 ARG C C 1
ATOM 5067 O O . ARG C 1 166 ? 33.526 -16.059 21.278 1.00 12.56 158 ARG C O 1
ATOM 5075 N N . THR C 1 167 ? 35.614 -16.688 20.690 1.00 12.64 159 THR C N 1
ATOM 5076 C CA . THR C 1 167 ? 35.308 -16.552 19.265 1.00 15.64 159 THR C CA 1
ATOM 5077 C C . THR C 1 167 ? 34.088 -17.342 18.797 1.00 14.59 159 THR C C 1
ATOM 5078 O O . THR C 1 167 ? 33.301 -16.777 18.021 1.00 13.51 159 THR C O 1
ATOM 5082 N N . PRO C 1 168 ? 33.843 -18.600 19.199 1.00 13.65 160 PRO C N 1
ATOM 5083 C CA . PRO C 1 168 ? 32.611 -19.236 18.713 1.00 13.82 160 PRO C CA 1
ATOM 5084 C C . PRO C 1 168 ? 31.362 -18.524 19.195 1.00 13.46 160 PRO C C 1
ATOM 5085 O O . PRO C 1 168 ? 30.400 -18.392 18.430 1.00 13.74 160 PRO C O 1
ATOM 5089 N N . TYR C 1 169 ? 31.356 -18.054 20.445 1.00 13.28 161 TYR C N 1
ATOM 5090 C CA . TYR C 1 169 ? 30.193 -17.344 20.964 1.00 13.95 161 TYR C CA 1
ATOM 5091 C C . TYR C 1 169 ? 29.952 -16.075 20.167 1.00 13.77 161 TYR C C 1
ATOM 5092 O O . TYR C 1 169 ? 28.842 -15.840 19.678 1.00 15.14 161 TYR C O 1
ATOM 5101 N N . ALA C 1 170 ? 30.998 -15.264 19.986 1.00 10.62 162 ALA C N 1
ATOM 5102 C CA . ALA C 1 170 ? 30.829 -14.019 19.240 1.00 10.89 162 ALA C CA 1
ATOM 5103 C C . ALA C 1 170 ? 30.370 -14.302 17.814 1.00 13.16 162 ALA C C 1
ATOM 5104 O O . ALA C 1 170 ? 29.427 -13.675 17.317 1.00 12.15 162 ALA C O 1
ATOM 5106 N N . ALA C 1 171 ? 31.006 -15.268 17.145 1.00 11.78 163 ALA C N 1
ATOM 5107 C CA . ALA C 1 171 ? 30.610 -15.565 15.768 1.00 10.36 163 ALA C CA 1
ATOM 5108 C C . ALA C 1 171 ? 29.128 -15.905 15.686 1.00 11.21 163 ALA C C 1
ATOM 5109 O O . ALA C 1 171 ? 28.416 -15.424 14.794 1.00 9.67 163 ALA C O 1
ATOM 5111 N N . THR C 1 172 ? 28.635 -16.741 16.606 1.00 12.23 164 THR C N 1
ATOM 5112 C CA . THR C 1 172 ? 27.225 -17.107 16.532 1.00 13.71 164 THR C CA 1
ATOM 5113 C C . THR C 1 172 ? 26.320 -15.935 16.873 1.00 18.59 164 THR C C 1
ATOM 5114 O O . THR C 1 172 ? 25.228 -15.823 16.308 1.00 13.37 164 THR C O 1
ATOM 5118 N N . LYS C 1 173 ? 26.742 -15.059 17.782 1.00 12.11 165 LYS C N 1
ATOM 5119 C CA . LYS C 1 173 ? 25.859 -13.963 18.149 1.00 11.74 165 LYS C CA 1
ATOM 5120 C C . LYS C 1 173 ? 25.813 -12.883 17.069 1.00 11.91 165 LYS C C 1
ATOM 5121 O O . LYS C 1 173 ? 24.772 -12.248 16.891 1.00 11.74 165 LYS C O 1
ATOM 5127 N N . TRP C 1 174 ? 26.900 -12.690 16.313 1.00 9.98 166 TRP C N 1
ATOM 5128 C CA . TRP C 1 174 ? 26.837 -11.869 15.108 1.00 9.55 166 TRP C CA 1
ATOM 5129 C C . TRP C 1 174 ? 25.967 -12.535 14.051 1.00 10.02 166 TRP C C 1
ATOM 5130 O O . TRP C 1 174 ? 25.226 -11.856 13.334 1.00 11.05 166 TRP C O 1
ATOM 5141 N N . ALA C 1 175 ? 26.054 -13.868 13.934 1.00 10.28 167 ALA C N 1
ATOM 5142 C CA . ALA C 1 175 ? 25.232 -14.577 12.957 1.00 8.17 167 ALA C CA 1
ATOM 5143 C C . ALA C 1 175 ? 23.745 -14.354 13.207 1.00 9.90 167 ALA C C 1
ATOM 5144 O O . ALA C 1 175 ? 22.961 -14.212 12.256 1.00 11.88 167 ALA C O 1
ATOM 5146 N N . VAL C 1 176 ? 23.338 -14.334 14.480 1.00 11.34 168 VAL C N 1
ATOM 5147 C CA . VAL C 1 176 ? 21.925 -14.146 14.802 1.00 11.37 168 VAL C CA 1
ATOM 5148 C C . VAL C 1 176 ? 21.443 -12.787 14.306 1.00 12.77 168 VAL C C 1
ATOM 5149 O O . VAL C 1 176 ? 20.314 -12.660 13.817 1.00 14.05 168 VAL C O 1
ATOM 5153 N N . VAL C 1 177 ? 22.284 -11.752 14.418 1.00 13.40 169 VAL C N 1
ATOM 5154 C CA . VAL C 1 177 ? 21.926 -10.439 13.880 1.00 13.09 169 VAL C CA 1
ATOM 5155 C C . VAL C 1 177 ? 21.691 -10.521 12.373 1.00 13.26 169 VAL C C 1
ATOM 5156 O O . VAL C 1 177 ? 20.681 -10.028 11.858 1.00 14.31 169 VAL C O 1
ATOM 5160 N N . GLY C 1 178 ? 22.625 -11.127 11.634 1.00 12.38 170 GLY C N 1
ATOM 5161 C CA . GLY C 1 178 ? 22.429 -11.233 10.191 1.00 12.85 170 GLY C CA 1
ATOM 5162 C C . GLY C 1 178 ? 21.201 -12.054 9.836 1.00 12.28 170 GLY C C 1
ATOM 5163 O O . GLY C 1 178 ? 20.478 -11.741 8.881 1.00 12.62 170 GLY C O 1
ATOM 5164 N N . LEU C 1 179 ? 20.941 -13.111 10.610 1.00 12.28 171 LEU C N 1
ATOM 5165 C CA . LEU C 1 179 ? 19.750 -13.916 10.381 1.00 12.98 171 LEU C CA 1
ATOM 5166 C C . LEU C 1 179 ? 18.496 -13.090 10.609 1.00 11.69 171 LEU C C 1
ATOM 5167 O O . LEU C 1 179 ? 17.547 -13.154 9.816 1.00 11.63 171 LEU C O 1
ATOM 5172 N N . VAL C 1 180 ? 18.491 -12.291 11.677 1.00 13.06 172 VAL C N 1
ATOM 5173 C CA . VAL C 1 180 ? 17.353 -11.430 11.991 1.00 11.83 172 VAL C CA 1
ATOM 5174 C C . VAL C 1 180 ? 17.128 -10.413 10.880 1.00 12.83 172 VAL C C 1
ATOM 5175 O O . VAL C 1 180 ? 16.000 -10.215 10.426 1.00 12.02 172 VAL C O 1
ATOM 5179 N N . LYS C 1 181 ? 18.199 -9.746 10.427 1.00 10.80 173 LYS C N 1
ATOM 5180 C CA . LYS C 1 181 ? 18.001 -8.703 9.428 1.00 11.85 173 LYS C CA 1
ATOM 5181 C C . LYS C 1 181 ? 17.542 -9.292 8.104 1.00 13.88 173 LYS C C 1
ATOM 5182 O O . LYS C 1 181 ? 16.779 -8.654 7.365 1.00 18.03 173 LYS C O 1
ATOM 5188 N N . SER C 1 182 ? 17.971 -10.516 7.801 1.00 9.26 174 SER C N 1
ATOM 5189 C CA . SER C 1 182 ? 17.531 -11.177 6.579 1.00 9.73 174 SER C CA 1
ATOM 5190 C C . SER C 1 182 ? 16.077 -11.604 6.672 1.00 11.05 174 SER C C 1
ATOM 5191 O O . SER C 1 182 ? 15.307 -11.418 5.728 1.00 13.52 174 SER C O 1
ATOM 5194 N N . LEU C 1 183 ? 15.699 -12.226 7.795 1.00 11.79 175 LEU C N 1
ATOM 5195 C CA . LEU C 1 183 ? 14.326 -12.667 7.966 1.00 11.60 175 LEU C CA 1
ATOM 5196 C C . LEU C 1 183 ? 13.365 -11.493 8.061 1.00 13.17 175 LEU C C 1
ATOM 5197 O O . LEU C 1 183 ? 12.204 -11.611 7.658 1.00 14.86 175 LEU C O 1
ATOM 5202 N N . ALA C 1 184 ? 13.810 -10.360 8.606 1.00 13.37 176 ALA C N 1
ATOM 5203 C CA . ALA C 1 184 ? 12.915 -9.211 8.674 1.00 14.21 176 ALA C CA 1
ATOM 5204 C C . ALA C 1 184 ? 12.483 -8.771 7.281 1.00 12.71 176 ALA C C 1
ATOM 5205 O O . ALA C 1 184 ? 11.312 -8.437 7.057 1.00 12.24 176 ALA C O 1
ATOM 5207 N N . ILE C 1 185 ? 13.425 -8.751 6.335 1.00 11.10 177 ILE C N 1
ATOM 5208 C CA . ILE C 1 185 ? 13.091 -8.434 4.948 1.00 11.20 177 ILE C CA 1
ATOM 5209 C C . ILE C 1 185 ? 12.222 -9.522 4.344 1.00 13.36 177 ILE C C 1
ATOM 5210 O O . ILE C 1 185 ? 11.217 -9.245 3.681 1.00 13.31 177 ILE C O 1
ATOM 5215 N N . GLU C 1 186 ? 12.602 -10.782 4.564 1.00 11.30 178 GLU C N 1
ATOM 5216 C CA . GLU C 1 186 ? 11.924 -11.912 3.933 1.00 12.73 178 GLU C CA 1
ATOM 5217 C C . GLU C 1 186 ? 10.471 -12.027 4.379 1.00 15.06 178 GLU C C 1
ATOM 5218 O O . GLU C 1 186 ? 9.567 -12.233 3.553 1.00 13.07 178 GLU C O 1
ATOM 5224 N N . LEU C 1 187 ? 10.231 -11.887 5.678 1.00 14.56 179 LEU C N 1
ATOM 5225 C CA . LEU C 1 187 ? 8.948 -12.189 6.300 1.00 12.80 179 LEU C CA 1
ATOM 5226 C C . LEU C 1 187 ? 8.111 -10.948 6.562 1.00 15.07 179 LEU C C 1
ATOM 5227 O O . LEU C 1 187 ? 6.937 -11.077 6.936 1.00 16.64 179 LEU C O 1
ATOM 5232 N N . GLY C 1 188 ? 8.683 -9.761 6.386 1.00 11.30 180 GLY C N 1
ATOM 5233 C CA . GLY C 1 188 ? 7.996 -8.516 6.657 1.00 16.80 180 GLY C CA 1
ATOM 5234 C C . GLY C 1 188 ? 6.683 -8.391 5.909 1.00 19.45 180 GLY C C 1
ATOM 5235 O O . GLY C 1 188 ? 5.640 -8.053 6.486 1.00 18.58 180 GLY C O 1
ATOM 5236 N N . PRO C 1 189 ? 6.706 -8.653 4.600 1.00 18.11 181 PRO C N 1
ATOM 5237 C CA . PRO C 1 189 ? 5.459 -8.558 3.823 1.00 15.25 181 PRO C CA 1
ATOM 5238 C C . PRO C 1 189 ? 4.392 -9.565 4.243 1.00 15.53 181 PRO C C 1
ATOM 5239 O O . PRO C 1 189 ? 3.222 -9.387 3.881 1.00 22.94 181 PRO C O 1
ATOM 5243 N N . LEU C 1 190 ? 4.759 -10.611 4.980 1.00 16.62 182 LEU C N 1
ATOM 5244 C CA . LEU C 1 190 ? 3.816 -11.554 5.560 1.00 20.31 182 LEU C CA 1
ATOM 5245 C C . LEU C 1 190 ? 3.287 -11.095 6.911 1.00 24.93 182 LEU C C 1
ATOM 5246 O O . LEU C 1 190 ? 2.388 -11.742 7.465 1.00 32.30 182 LEU C O 1
ATOM 5251 N N . GLY C 1 191 ? 3.828 -10.012 7.459 1.00 17.13 183 GLY C N 1
ATOM 5252 C CA . GLY C 1 191 ? 3.385 -9.503 8.732 1.00 17.39 183 GLY C CA 1
ATOM 5253 C C . GLY C 1 191 ? 4.211 -9.959 9.914 1.00 13.68 183 GLY C C 1
ATOM 5254 O O . GLY C 1 191 ? 3.907 -9.558 11.045 1.00 16.55 183 GLY C O 1
ATOM 5255 N N . ILE C 1 192 ? 5.241 -10.771 9.697 1.00 15.19 184 ILE C N 1
ATOM 5256 C CA . ILE C 1 192 ? 6.047 -11.298 10.794 1.00 12.60 184 ILE C CA 1
ATOM 5257 C C . ILE C 1 192 ? 7.164 -10.322 11.126 1.00 16.42 184 ILE C C 1
ATOM 5258 O O . ILE C 1 192 ? 8.016 -10.021 10.282 1.00 17.40 184 ILE C O 1
ATOM 5263 N N . ARG C 1 193 ? 7.165 -9.842 12.366 1.00 16.76 185 ARG C N 1
ATOM 5264 C CA . ARG C 1 193 ? 8.238 -9.010 12.877 1.00 14.12 185 ARG C CA 1
ATOM 5265 C C . ARG C 1 193 ? 9.371 -9.907 13.351 1.00 14.13 185 ARG C C 1
ATOM 5266 O O . ARG C 1 193 ? 9.131 -10.987 13.901 1.00 14.37 185 ARG C O 1
ATOM 5274 N N . VAL C 1 194 ? 10.612 -9.476 13.124 1.00 13.15 186 VAL C N 1
ATOM 5275 C CA . VAL C 1 194 ? 11.783 -10.256 13.518 1.00 13.37 186 VAL C CA 1
ATOM 5276 C C . VAL C 1 194 ? 12.817 -9.301 14.102 1.00 12.78 186 VAL C C 1
ATOM 5277 O O . VAL C 1 194 ? 13.264 -8.377 13.413 1.00 11.69 186 VAL C O 1
ATOM 5281 N N . ASN C 1 195 ? 13.192 -9.512 15.369 1.00 10.30 187 ASN C N 1
ATOM 5282 C CA . ASN C 1 195 ? 14.194 -8.678 16.031 1.00 12.57 187 ASN C CA 1
ATOM 5283 C C . ASN C 1 195 ? 15.117 -9.550 16.861 1.00 14.31 187 ASN C C 1
ATOM 5284 O O . ASN C 1 195 ? 14.778 -10.680 17.219 1.00 14.24 187 ASN C O 1
ATOM 5289 N N . ALA C 1 196 ? 16.287 -8.997 17.178 1.00 10.69 188 ALA C N 1
ATOM 5290 C CA . ALA C 1 196 ? 17.225 -9.571 18.132 1.00 10.55 188 ALA C CA 1
ATOM 5291 C C . ALA C 1 196 ? 17.243 -8.707 19.383 1.00 11.35 188 ALA C C 1
ATOM 5292 O O . ALA C 1 196 ? 17.211 -7.476 19.304 1.00 15.51 188 ALA C O 1
ATOM 5294 N N . ILE C 1 197 ? 17.273 -9.341 20.542 1.00 9.89 189 ILE C N 1
ATOM 5295 C CA . ILE C 1 197 ? 17.601 -8.642 21.774 1.00 11.82 189 ILE C CA 1
ATOM 5296 C C . ILE C 1 197 ? 19.023 -9.029 22.098 1.00 12.91 189 ILE C C 1
ATOM 5297 O O . ILE C 1 197 ? 19.391 -10.205 21.973 1.00 15.70 189 ILE C O 1
ATOM 5302 N N . GLN C 1 198 ? 19.835 -8.040 22.454 1.00 12.77 190 GLN C N 1
ATOM 5303 C CA . GLN C 1 198 ? 21.234 -8.261 22.816 1.00 13.58 190 GLN C CA 1
ATOM 5304 C C . GLN C 1 198 ? 21.421 -7.988 24.301 1.00 12.16 190 GLN C C 1
ATOM 5305 O O . GLN C 1 198 ? 21.666 -6.844 24.707 1.00 11.97 190 GLN C O 1
ATOM 5311 N N . PRO C 1 199 ? 21.294 -8.992 25.155 1.00 12.26 191 PRO C N 1
ATOM 5312 C CA . PRO C 1 199 ? 21.549 -8.771 26.579 1.00 12.77 191 PRO C CA 1
ATOM 5313 C C . PRO C 1 199 ? 23.016 -8.457 26.801 1.00 11.49 191 PRO C C 1
ATOM 5314 O O . PRO C 1 199 ? 23.892 -8.938 26.081 1.00 12.71 191 PRO C O 1
ATOM 5318 N N . GLY C 1 200 ? 23.274 -7.641 27.823 1.00 11.70 192 GLY C N 1
ATOM 5319 C CA . GLY C 1 200 ? 24.634 -7.354 28.233 1.00 12.11 192 GLY C CA 1
ATOM 5320 C C . GLY C 1 200 ? 25.152 -8.363 29.228 1.00 14.44 192 GLY C C 1
ATOM 5321 O O . GLY C 1 200 ? 25.072 -9.577 28.992 1.00 15.23 192 GLY C O 1
ATOM 5322 N N . ILE C 1 201 ? 25.687 -7.855 30.340 1.00 13.11 193 ILE C N 1
ATOM 5323 C CA . ILE C 1 201 ? 26.227 -8.667 31.422 1.00 13.83 193 ILE C CA 1
ATOM 5324 C C . ILE C 1 201 ? 25.064 -8.932 32.373 1.00 14.42 193 ILE C C 1
ATOM 5325 O O . ILE C 1 201 ? 24.744 -8.096 33.219 1.00 17.46 193 ILE C O 1
ATOM 5330 N N . VAL C 1 202 ? 24.418 -10.089 32.233 1.00 19.52 194 VAL C N 1
ATOM 5331 C CA . VAL C 1 202 ? 23.134 -10.347 32.894 1.00 19.31 194 VAL C CA 1
ATOM 5332 C C . VAL C 1 202 ? 23.382 -11.079 34.201 1.00 20.55 194 VAL C C 1
ATOM 5333 O O . VAL C 1 202 ? 24.035 -12.132 34.220 1.00 21.57 194 VAL C O 1
ATOM 5337 N N . ARG C 1 203 ? 22.851 -10.520 35.292 1.00 16.70 195 ARG C N 1
ATOM 5338 C CA . ARG C 1 203 ? 23.034 -11.098 36.616 1.00 19.32 195 ARG C CA 1
ATOM 5339 C C . ARG C 1 203 ? 22.409 -12.486 36.670 1.00 22.74 195 ARG C C 1
ATOM 5340 O O . ARG C 1 203 ? 21.265 -12.680 36.255 1.00 25.67 195 ARG C O 1
ATOM 5348 N N . GLY C 1 204 ? 23.167 -13.452 37.174 1.00 27.06 196 GLY C N 1
ATOM 5349 C CA . GLY C 1 204 ? 22.716 -14.821 37.235 1.00 28.34 196 GLY C CA 1
ATOM 5350 C C . GLY C 1 204 ? 23.875 -15.790 37.342 1.00 30.28 196 GLY C C 1
ATOM 5351 O O . GLY C 1 204 ? 25.047 -15.407 37.238 1.00 30.77 196 GLY C O 1
ATOM 5352 N N . PRO C 1 205 ? 23.571 -17.068 37.575 1.00 29.83 197 PRO C N 1
ATOM 5353 C CA . PRO C 1 205 ? 24.651 -18.062 37.675 1.00 26.62 197 PRO C CA 1
ATOM 5354 C C . PRO C 1 205 ? 25.461 -18.203 36.404 1.00 30.80 197 PRO C C 1
ATOM 5355 O O . PRO C 1 205 ? 26.666 -18.486 36.472 1.00 26.31 197 PRO C O 1
ATOM 5359 N N . ARG C 1 206 ? 24.844 -17.987 35.244 1.00 26.09 198 ARG C N 1
ATOM 5360 C CA . ARG C 1 206 ? 25.570 -18.155 33.990 1.00 24.60 198 ARG C CA 1
ATOM 5361 C C . ARG C 1 206 ? 26.714 -17.156 33.855 1.00 22.14 198 ARG C C 1
ATOM 5362 O O . ARG C 1 206 ? 27.828 -17.536 33.481 1.00 21.09 198 ARG C O 1
ATOM 5370 N N . ILE C 1 207 ? 26.477 -15.879 34.164 1.00 24.39 199 ILE C N 1
ATOM 5371 C CA . ILE C 1 207 ? 27.560 -14.913 34.007 1.00 21.81 199 ILE C CA 1
ATOM 5372 C C . ILE C 1 207 ? 28.649 -15.150 35.049 1.00 20.85 199 ILE C C 1
ATOM 5373 O O . ILE C 1 207 ? 29.817 -14.836 34.813 1.00 20.40 199 ILE C O 1
ATOM 5378 N N . ARG C 1 208 ? 28.308 -15.718 36.206 1.00 20.71 200 ARG C N 1
ATOM 5379 C CA . ARG C 1 208 ? 29.366 -15.957 37.185 1.00 20.11 200 ARG C CA 1
ATOM 5380 C C . ARG C 1 208 ? 30.290 -17.081 36.729 1.00 21.99 200 ARG C C 1
ATOM 5381 O O . ARG C 1 208 ? 31.509 -17.010 36.948 1.00 27.16 200 ARG C O 1
ATOM 5389 N N . ARG C 1 209 ? 29.748 -18.086 36.033 1.00 20.64 201 ARG C N 1
ATOM 5390 C CA . ARG C 1 209 ? 30.604 -19.098 35.424 1.00 20.85 201 ARG C CA 1
ATOM 5391 C C . ARG C 1 209 ? 31.482 -18.489 34.336 1.00 24.27 201 ARG C C 1
ATOM 5392 O O . ARG C 1 209 ? 32.678 -18.793 34.251 1.00 23.91 201 ARG C O 1
ATOM 5400 N N . VAL C 1 210 ? 30.911 -17.606 33.513 1.00 19.76 202 VAL C N 1
ATOM 5401 C CA . VAL C 1 210 ? 31.686 -16.932 32.473 1.00 18.75 202 VAL C CA 1
ATOM 5402 C C . VAL C 1 210 ? 32.841 -16.149 33.087 1.00 19.90 202 VAL C C 1
ATOM 5403 O O . VAL C 1 210 ? 33.988 -16.233 32.632 1.00 21.92 202 VAL C O 1
ATOM 5407 N N . ILE C 1 211 ? 32.548 -15.362 34.127 1.00 23.16 203 ILE C N 1
ATOM 5408 C CA . ILE C 1 211 ? 33.572 -14.530 34.746 1.00 17.17 203 ILE C CA 1
ATOM 5409 C C . ILE C 1 211 ? 34.660 -15.398 35.363 1.00 20.64 203 ILE C C 1
ATOM 5410 O O . ILE C 1 211 ? 35.859 -15.135 35.204 1.00 17.99 203 ILE C O 1
ATOM 5415 N N . GLU C 1 212 ? 34.251 -16.448 36.075 1.00 18.35 204 GLU C N 1
ATOM 5416 C CA . GLU C 1 212 ? 35.195 -17.425 36.610 1.00 19.94 204 GLU C CA 1
ATOM 5417 C C . GLU C 1 212 ? 36.092 -17.986 35.508 1.00 20.79 204 GLU C C 1
ATOM 5418 O O . GLU C 1 212 ? 37.322 -18.049 35.660 1.00 20.87 204 GLU C O 1
ATOM 5424 N N . ALA C 1 213 ? 35.490 -18.381 34.383 1.00 20.87 205 ALA C N 1
ATOM 5425 C CA . ALA C 1 213 ? 36.267 -18.948 33.284 1.00 19.15 205 ALA C CA 1
ATOM 5426 C C . ALA C 1 213 ? 37.210 -17.918 32.675 1.00 19.42 205 ALA C C 1
ATOM 5427 O O . ALA C 1 213 ? 38.343 -18.250 32.289 1.00 22.15 205 ALA C O 1
ATOM 5429 N N . ARG C 1 214 ? 36.766 -16.664 32.560 1.00 18.50 206 ARG C N 1
ATOM 5430 C CA . ARG C 1 214 ? 37.647 -15.686 31.931 1.00 17.09 206 ARG C CA 1
ATOM 5431 C C . ARG C 1 214 ? 38.754 -15.258 32.879 1.00 20.05 206 ARG C C 1
ATOM 5432 O O . ARG C 1 214 ? 39.878 -14.985 32.448 1.00 20.55 206 ARG C O 1
ATOM 5440 N N . ALA C 1 215 ? 38.454 -15.204 34.173 1.00 17.65 207 ALA C N 1
ATOM 5441 C CA . ALA C 1 215 ? 39.485 -14.910 35.157 1.00 19.45 207 ALA C CA 1
ATOM 5442 C C . ALA C 1 215 ? 40.583 -15.960 35.117 1.00 21.30 207 ALA C C 1
ATOM 5443 O O . ALA C 1 215 ? 41.772 -15.637 35.249 1.00 24.12 207 ALA C O 1
ATOM 5445 N N . GLN C 1 216 ? 40.206 -17.228 34.932 1.00 21.69 208 GLN C N 1
ATOM 5446 C CA . GLN C 1 216 ? 41.206 -18.288 34.831 1.00 28.08 208 GLN C CA 1
ATOM 5447 C C . GLN C 1 216 ? 42.001 -18.186 33.534 1.00 23.40 208 GLN C C 1
ATOM 5448 O O . GLN C 1 216 ? 43.206 -18.465 33.520 1.00 25.49 208 GLN C O 1
ATOM 5450 N N . GLN C 1 217 ? 41.348 -17.788 32.440 1.00 21.14 209 GLN C N 1
ATOM 5451 C CA . GLN C 1 217 ? 42.054 -17.589 31.179 1.00 20.88 209 GLN C CA 1
ATOM 5452 C C . GLN C 1 217 ? 43.108 -16.498 31.304 1.00 21.23 209 GLN C C 1
ATOM 5453 O O . GLN C 1 217 ? 44.218 -16.631 30.773 1.00 22.59 209 GLN C O 1
ATOM 5459 N N . LEU C 1 218 ? 42.778 -15.410 32.001 1.00 21.09 210 LEU C N 1
ATOM 5460 C CA . LEU C 1 218 ? 43.685 -14.279 32.119 1.00 24.36 210 LEU C CA 1
ATOM 5461 C C . LEU C 1 218 ? 44.580 -14.367 33.343 1.00 28.46 210 LEU C C 1
ATOM 5462 O O . LEU C 1 218 ? 45.488 -13.541 33.486 1.00 30.98 210 LEU C O 1
ATOM 5467 N N . GLY C 1 219 ? 44.361 -15.350 34.212 1.00 26.47 211 GLY C N 1
ATOM 5468 C CA . GLY C 1 219 ? 45.229 -15.515 35.359 1.00 27.57 211 GLY C CA 1
ATOM 5469 C C . GLY C 1 219 ? 45.018 -14.490 36.446 1.00 26.75 211 GLY C C 1
ATOM 5470 O O . GLY C 1 219 ? 45.968 -14.162 37.173 1.00 28.31 211 GLY C O 1
ATOM 5471 N N . ILE C 1 220 ? 43.798 -13.976 36.582 1.00 24.89 212 ILE C N 1
ATOM 5472 C CA . ILE C 1 220 ? 43.449 -13.050 37.648 1.00 27.10 212 ILE C CA 1
ATOM 5473 C C . ILE C 1 220 ? 42.351 -13.680 38.494 1.00 29.26 212 ILE C C 1
ATOM 5474 O O . ILE C 1 220 ? 41.827 -14.748 38.178 1.00 29.67 212 ILE C O 1
ATOM 5479 N N . GLY C 1 221 ? 42.013 -13.000 39.595 1.00 25.65 213 GLY C N 1
ATOM 5480 C CA . GLY C 1 221 ? 40.968 -13.488 40.468 1.00 29.87 213 GLY C CA 1
ATOM 5481 C C . GLY C 1 221 ? 39.576 -13.097 40.000 1.00 27.99 213 GLY C C 1
ATOM 5482 O O . GLY C 1 221 ? 39.396 -12.201 39.177 1.00 23.78 213 GLY C O 1
ATOM 5483 N N . TYR C 1 222 ? 38.576 -13.783 40.558 1.00 25.47 214 TYR C N 1
ATOM 5484 C CA . TYR C 1 222 ? 37.192 -13.517 40.165 1.00 25.44 214 TYR C CA 1
ATOM 5485 C C . TYR C 1 222 ? 36.846 -12.045 40.354 1.00 24.38 214 TYR C C 1
ATOM 5486 O O . TYR C 1 222 ? 36.344 -11.392 39.436 1.00 22.78 214 TYR C O 1
ATOM 5495 N N . ASP C 1 223 ? 37.133 -11.499 41.539 1.00 26.41 215 ASP C N 1
ATOM 5496 C CA . ASP C 1 223 ? 36.714 -10.134 41.845 1.00 27.09 215 ASP C CA 1
ATOM 5497 C C . ASP C 1 223 ? 37.311 -9.128 40.865 1.00 25.23 215 ASP C C 1
ATOM 5498 O O . ASP C 1 223 ? 36.609 -8.223 40.396 1.00 26.62 215 ASP C O 1
ATOM 5503 N N . GLU C 1 224 ? 38.595 -9.277 40.526 1.00 24.78 216 GLU C N 1
ATOM 5504 C CA . GLU C 1 224 ? 39.203 -8.364 39.564 1.00 23.91 216 GLU C CA 1
ATOM 5505 C C . GLU C 1 224 ? 38.539 -8.506 38.205 1.00 21.62 216 GLU C C 1
ATOM 5506 O O . GLU C 1 224 ? 38.238 -7.507 37.549 1.00 22.99 216 GLU C O 1
ATOM 5512 N N . MET C 1 225 ? 38.283 -9.745 37.781 1.00 20.64 217 MET C N 1
ATOM 5513 C CA . MET C 1 225 ? 37.629 -9.959 36.499 1.00 19.13 217 MET C CA 1
ATOM 5514 C C . MET C 1 225 ? 36.220 -9.386 36.511 1.00 18.83 217 MET C C 1
ATOM 5515 O O . MET C 1 225 ? 35.774 -8.789 35.521 1.00 19.62 217 MET C O 1
ATOM 5520 N N . GLU C 1 226 ? 35.491 -9.579 37.617 1.00 20.07 218 GLU C N 1
ATOM 5521 C CA . GLU C 1 226 ? 34.149 -9.006 37.707 1.00 21.23 218 GLU C CA 1
ATOM 5522 C C . GLU C 1 226 ? 34.205 -7.486 37.643 1.00 23.84 218 GLU C C 1
ATOM 5523 O O . GLU C 1 226 ? 33.389 -6.856 36.960 1.00 25.07 218 GLU C O 1
ATOM 5529 N N . GLN C 1 227 ? 35.187 -6.887 38.322 1.00 22.46 219 GLN C N 1
ATOM 5530 C CA . GLN C 1 227 ? 35.322 -5.434 38.345 1.00 22.77 219 GLN C CA 1
ATOM 5531 C C . GLN C 1 227 ? 35.618 -4.876 36.967 1.00 24.61 219 GLN C C 1
ATOM 5532 O O . GLN C 1 227 ? 35.202 -3.757 36.650 1.00 25.06 219 GLN C O 1
ATOM 5538 N N . ARG C 1 228 ? 36.364 -5.621 36.153 1.00 22.74 220 ARG C N 1
ATOM 5539 C CA . ARG C 1 228 ? 36.639 -5.174 34.794 1.00 19.49 220 ARG C CA 1
ATOM 5540 C C . ARG C 1 228 ? 35.355 -5.130 33.979 1.00 18.33 220 ARG C C 1
ATOM 5541 O O . ARG C 1 228 ? 35.101 -4.161 33.255 1.00 21.56 220 ARG C O 1
ATOM 5549 N N . TYR C 1 229 ? 34.536 -6.173 34.085 1.00 17.49 221 TYR C N 1
ATOM 5550 C CA . TYR C 1 229 ? 33.233 -6.144 33.420 1.00 17.37 221 TYR C CA 1
ATOM 5551 C C . TYR C 1 229 ? 32.428 -4.927 33.853 1.00 17.90 221 TYR C C 1
ATOM 5552 O O . TYR C 1 229 ? 31.874 -4.203 33.016 1.00 19.02 221 TYR C O 1
ATOM 5561 N N . LEU C 1 230 ? 32.342 -4.689 35.166 1.00 19.63 222 LEU C N 1
ATOM 5562 C CA . LEU C 1 230 ? 31.431 -3.665 35.673 1.00 21.05 222 LEU C CA 1
ATOM 5563 C C . LEU C 1 230 ? 31.875 -2.263 35.264 1.00 21.59 222 LEU C C 1
ATOM 5564 O O . LEU C 1 230 ? 31.034 -1.397 35.000 1.00 22.43 222 LEU C O 1
ATOM 5569 N N . GLU C 1 231 ? 33.187 -2.009 35.217 1.00 21.86 223 GLU C N 1
ATOM 5570 C CA . GLU C 1 231 ? 33.629 -0.667 34.857 1.00 23.48 223 GLU C CA 1
ATOM 5571 C C . GLU C 1 231 ? 33.440 -0.381 33.371 1.00 24.36 223 GLU C C 1
ATOM 5572 O O . GLU C 1 231 ? 33.544 0.781 32.963 1.00 30.04 223 GLU C O 1
ATOM 5578 N N . ARG C 1 232 ? 33.138 -1.399 32.564 1.00 20.47 224 ARG C N 1
ATOM 5579 C CA . ARG C 1 232 ? 32.872 -1.216 31.144 1.00 20.10 224 ARG C CA 1
ATOM 5580 C C . ARG C 1 232 ? 31.387 -1.290 30.827 1.00 19.48 224 ARG C C 1
ATOM 5581 O O . ARG C 1 232 ? 31.012 -1.499 29.667 1.00 24.04 224 ARG C O 1
ATOM 5589 N N . ILE C 1 233 ? 30.539 -1.145 31.843 1.00 15.90 225 ILE C N 1
ATOM 5590 C CA . ILE C 1 233 ? 29.110 -0.897 31.683 1.00 14.96 225 ILE C CA 1
ATOM 5591 C C . ILE C 1 233 ? 28.914 0.571 32.025 1.00 15.02 225 ILE C C 1
ATOM 5592 O O . ILE C 1 233 ? 29.326 1.010 33.105 1.00 18.11 225 ILE C O 1
ATOM 5597 N N . SER C 1 234 ? 28.335 1.348 31.105 1.00 15.95 226 SER C N 1
ATOM 5598 C CA . SER C 1 234 ? 28.202 2.781 31.374 1.00 15.05 226 SER C CA 1
ATOM 5599 C C . SER C 1 234 ? 27.402 3.027 32.651 1.00 15.37 226 SER C C 1
ATOM 5600 O O . SER C 1 234 ? 27.810 3.835 33.504 1.00 17.75 226 SER C O 1
ATOM 5603 N N . LEU C 1 235 ? 26.301 2.288 32.838 1.00 14.88 227 LEU C N 1
ATOM 5604 C CA . LEU C 1 235 ? 25.528 2.395 34.079 1.00 16.96 227 LEU C CA 1
ATOM 5605 C C . LEU C 1 235 ? 26.206 1.734 35.279 1.00 17.74 227 LEU C C 1
ATOM 5606 O O . LEU C 1 235 ? 25.679 1.845 36.393 1.00 18.96 227 LEU C O 1
ATOM 5611 N N . ARG C 1 236 ? 27.331 1.035 35.079 1.00 16.45 228 ARG C N 1
ATOM 5612 C CA . ARG C 1 236 ? 28.125 0.449 36.171 1.00 17.19 228 ARG C CA 1
ATOM 5613 C C . ARG C 1 236 ? 27.332 -0.554 37.002 1.00 19.21 228 ARG C C 1
ATOM 5614 O O . ARG C 1 236 ? 27.580 -0.726 38.202 1.00 21.18 228 ARG C O 1
ATOM 5622 N N . ARG C 1 237 ? 26.387 -1.242 36.379 1.00 19.82 229 ARG C N 1
ATOM 5623 C CA . ARG C 1 237 ? 25.669 -2.298 37.064 1.00 18.78 229 ARG C CA 1
ATOM 5624 C C . ARG C 1 237 ? 25.257 -3.338 36.031 1.00 19.03 229 ARG C C 1
ATOM 5625 O O . ARG C 1 237 ? 25.106 -3.027 34.846 1.00 21.10 229 ARG C O 1
ATOM 5633 N N . MET C 1 238 ? 25.122 -4.580 36.483 1.00 19.05 230 MET C N 1
ATOM 5634 C CA . MET C 1 238 ? 24.714 -5.647 35.585 1.00 17.35 230 MET C CA 1
ATOM 5635 C C . MET C 1 238 ? 23.244 -5.508 35.206 1.00 18.69 230 MET C C 1
ATOM 5636 O O . MET C 1 238 ? 22.422 -4.947 35.944 1.00 21.16 230 MET C O 1
ATOM 5641 N N . THR C 1 239 ? 22.911 -6.055 34.042 1.00 15.90 231 THR C N 1
ATOM 5642 C CA . THR C 1 239 ? 21.530 -6.106 33.579 1.00 16.09 231 THR C CA 1
ATOM 5643 C C . THR C 1 239 ? 20.746 -7.200 34.299 1.00 16.71 231 THR C C 1
ATOM 5644 O O . THR C 1 239 ? 21.246 -8.308 34.500 1.00 17.72 231 THR C O 1
ATOM 5648 N N . GLU C 1 240 ? 19.488 -6.890 34.671 1.00 18.43 232 GLU C N 1
ATOM 5649 C CA . GLU C 1 240 ? 18.574 -7.854 35.281 1.00 21.90 232 GLU C CA 1
ATOM 5650 C C . GLU C 1 240 ? 17.828 -8.623 34.197 1.00 17.90 232 GLU C C 1
ATOM 5651 O O . GLU C 1 240 ? 17.456 -8.041 33.183 1.00 17.20 232 GLU C O 1
ATOM 5657 N N . PRO C 1 241 ? 17.612 -9.930 34.373 1.00 19.68 233 PRO C N 1
ATOM 5658 C CA . PRO C 1 241 ? 16.837 -10.683 33.368 1.00 19.51 233 PRO C CA 1
ATOM 5659 C C . PRO C 1 241 ? 15.454 -10.099 33.092 1.00 18.51 233 PRO C C 1
ATOM 5660 O O . PRO C 1 241 ? 14.937 -10.251 31.977 1.00 19.34 233 PRO C O 1
ATOM 5664 N N . ALA C 1 242 ? 14.827 -9.442 34.075 1.00 22.65 234 ALA C N 1
ATOM 5665 C CA . ALA C 1 242 ? 13.512 -8.844 33.846 1.00 20.40 234 ALA C CA 1
ATOM 5666 C C . ALA C 1 242 ? 13.543 -7.743 32.799 1.00 20.79 234 ALA C C 1
ATOM 5667 O O . ALA C 1 242 ? 12.510 -7.461 32.182 1.00 17.62 234 ALA C O 1
ATOM 5669 N N . GLU C 1 243 ? 14.694 -7.102 32.605 1.00 18.59 235 GLU C N 1
ATOM 5670 C CA . GLU C 1 243 ? 14.829 -6.105 31.549 1.00 16.05 235 GLU C CA 1
ATOM 5671 C C . GLU C 1 243 ? 14.721 -6.758 30.181 1.00 18.56 235 GLU C C 1
ATOM 5672 O O . GLU C 1 243 ? 14.091 -6.210 29.261 1.00 16.03 235 GLU C O 1
ATOM 5678 N N . ILE C 1 244 ? 15.342 -7.927 30.028 1.00 17.25 236 ILE C N 1
ATOM 5679 C CA . ILE C 1 244 ? 15.245 -8.654 28.767 1.00 18.37 236 ILE C CA 1
ATOM 5680 C C . ILE C 1 244 ? 13.802 -9.064 28.517 1.00 18.07 236 ILE C C 1
ATOM 5681 O O . ILE C 1 244 ? 13.269 -8.901 27.412 1.00 18.35 236 ILE C O 1
ATOM 5686 N N . ALA C 1 245 ? 13.146 -9.601 29.552 1.00 15.63 237 ALA C N 1
ATOM 5687 C CA . ALA C 1 245 ? 11.737 -9.962 29.434 1.00 16.36 237 ALA C CA 1
ATOM 5688 C C . ALA C 1 245 ? 10.874 -8.748 29.109 1.00 17.98 237 ALA C C 1
ATOM 5689 O O . ALA C 1 245 ? 9.950 -8.836 28.292 1.00 16.54 237 ALA C O 1
ATOM 5691 N N . ALA C 1 246 ? 11.151 -7.609 29.743 1.00 17.82 238 ALA C N 1
ATOM 5692 C CA . ALA C 1 246 ? 10.374 -6.406 29.470 1.00 18.11 238 ALA C CA 1
ATOM 5693 C C . ALA C 1 246 ? 10.485 -6.008 28.011 1.00 18.04 238 ALA C C 1
ATOM 5694 O O . ALA C 1 246 ? 9.483 -5.661 27.373 1.00 17.12 238 ALA C O 1
ATOM 5696 N N . THR C 1 247 ? 11.703 -6.060 27.466 1.00 15.29 239 THR C N 1
ATOM 5697 C CA . THR C 1 247 ? 11.906 -5.680 26.076 1.00 13.14 239 THR C CA 1
ATOM 5698 C C . THR C 1 247 ? 11.173 -6.632 25.144 1.00 13.40 239 THR C C 1
ATOM 5699 O O . THR C 1 247 ? 10.611 -6.205 24.130 1.00 14.55 239 THR C O 1
ATOM 5703 N N . ALA C 1 248 ? 11.169 -7.928 25.473 1.00 14.90 240 ALA C N 1
ATOM 5704 C CA . ALA C 1 248 ? 10.430 -8.885 24.661 1.00 13.88 240 ALA C CA 1
ATOM 5705 C C . ALA C 1 248 ? 8.941 -8.579 24.689 1.00 14.00 240 ALA C C 1
ATOM 5706 O O . ALA C 1 248 ? 8.266 -8.640 23.656 1.00 15.96 240 ALA C O 1
ATOM 5708 N N . LEU C 1 249 ? 8.416 -8.240 25.868 1.00 14.73 241 LEU C N 1
ATOM 5709 C CA . LEU C 1 249 ? 7.000 -7.888 25.978 1.00 15.62 241 LEU C CA 1
ATOM 5710 C C . LEU C 1 249 ? 6.672 -6.650 25.152 1.00 15.36 241 LEU C C 1
ATOM 5711 O O . LEU C 1 249 ? 5.644 -6.605 24.467 1.00 15.92 241 LEU C O 1
ATOM 5716 N N . PHE C 1 250 ? 7.525 -5.625 25.228 1.00 16.66 242 PHE C N 1
ATOM 5717 C CA . PHE C 1 250 ? 7.302 -4.401 24.465 1.00 16.81 242 PHE C CA 1
ATOM 5718 C C . PHE C 1 250 ? 7.227 -4.686 22.967 1.00 14.65 242 PHE C C 1
ATOM 5719 O O . PHE C 1 250 ? 6.377 -4.130 22.259 1.00 14.27 242 PHE C O 1
ATOM 5727 N N . LEU C 1 251 ? 8.107 -5.556 22.459 1.00 15.66 243 LEU C N 1
ATOM 5728 C CA . LEU C 1 251 ? 8.037 -5.894 21.039 1.00 16.59 243 LEU C CA 1
ATOM 5729 C C . LEU C 1 251 ? 6.725 -6.582 20.664 1.00 20.54 243 LEU C C 1
ATOM 5730 O O . LEU C 1 251 ? 6.361 -6.597 19.478 1.00 20.65 243 LEU C O 1
ATOM 5735 N N . CYS C 1 252 ? 5.992 -7.128 21.643 1.00 14.94 244 CYS C N 1
ATOM 5736 C CA . CYS C 1 252 ? 4.710 -7.781 21.417 1.00 21.87 244 CYS C CA 1
ATOM 5737 C C . CYS C 1 252 ? 3.526 -6.928 21.859 1.00 22.03 244 CYS C C 1
ATOM 5738 O O . CYS C 1 252 ? 2.433 -7.461 22.104 1.00 18.20 244 CYS C O 1
ATOM 5741 N N . SER C 1 253 ? 3.719 -5.622 21.962 1.00 20.40 245 SER C N 1
ATOM 5742 C CA . SER C 1 253 ? 2.681 -4.661 22.286 1.00 20.23 245 SER C CA 1
ATOM 5743 C C . SER C 1 253 ? 2.285 -3.870 21.045 1.00 20.60 245 SER C C 1
ATOM 5744 O O . SER C 1 253 ? 2.986 -3.897 20.029 1.00 23.77 245 SER C O 1
ATOM 5747 N N . PRO C 1 254 ? 1.155 -3.157 21.082 1.00 20.91 246 PRO C N 1
ATOM 5748 C CA . PRO C 1 254 ? 0.851 -2.258 19.953 1.00 23.03 246 PRO C CA 1
ATOM 5749 C C . PRO C 1 254 ? 1.918 -1.196 19.753 1.00 21.01 246 PRO C C 1
ATOM 5750 O O . PRO C 1 254 ? 2.252 -0.855 18.610 1.00 20.85 246 PRO C O 1
ATOM 5754 N N . GLY C 1 255 ? 2.476 -0.671 20.848 1.00 19.48 247 GLY C N 1
ATOM 5755 C CA . GLY C 1 255 ? 3.464 0.385 20.736 1.00 19.31 247 GLY C CA 1
ATOM 5756 C C . GLY C 1 255 ? 4.750 -0.065 20.079 1.00 20.05 247 GLY C C 1
ATOM 5757 O O . GLY C 1 255 ? 5.394 0.716 19.374 1.00 21.40 247 GLY C O 1
ATOM 5758 N N . GLY C 1 256 ? 5.153 -1.312 20.312 1.00 19.71 248 GLY C N 1
ATOM 5759 C CA . GLY C 1 256 ? 6.357 -1.872 19.740 1.00 14.87 248 GLY C CA 1
ATOM 5760 C C . GLY C 1 256 ? 6.131 -2.726 18.513 1.00 16.69 248 GLY C C 1
ATOM 5761 O O . GLY C 1 256 ? 7.095 -3.314 18.004 1.00 20.86 248 GLY C O 1
ATOM 5762 N N . HIS C 1 257 ? 4.895 -2.776 18.006 1.00 17.31 249 HIS C N 1
ATOM 5763 C CA . HIS C 1 257 ? 4.485 -3.666 16.923 1.00 24.34 249 HIS C CA 1
ATOM 5764 C C . HIS C 1 257 ? 5.146 -3.336 15.593 1.00 18.34 249 HIS C C 1
ATOM 5765 O O . HIS C 1 257 ? 5.259 -4.221 14.740 1.00 17.80 249 HIS C O 1
ATOM 5772 N N . GLY C 1 258 ? 5.532 -2.087 15.385 1.00 15.86 250 GLY C N 1
ATOM 5773 C CA . GLY C 1 258 ? 6.158 -1.652 14.162 1.00 15.15 250 GLY C CA 1
ATOM 5774 C C . GLY C 1 258 ? 7.666 -1.702 14.145 1.00 15.23 250 GLY C C 1
ATOM 5775 O O . GLY C 1 258 ? 8.260 -1.157 13.209 1.00 16.16 250 GLY C O 1
ATOM 5776 N N . ILE C 1 259 ? 8.306 -2.328 15.135 1.00 12.27 251 ILE C N 1
ATOM 5777 C CA . ILE C 1 259 ? 9.760 -2.515 15.128 1.00 11.18 251 ILE C CA 1
ATOM 5778 C C . ILE C 1 259 ? 10.072 -3.860 14.483 1.00 11.22 251 ILE C C 1
ATOM 5779 O O . ILE C 1 259 ? 9.539 -4.898 14.899 1.00 14.39 251 ILE C O 1
ATOM 5784 N N . THR C 1 260 ? 10.944 -3.856 13.476 1.00 10.80 252 THR C N 1
ATOM 5785 C CA . THR C 1 260 ? 11.381 -5.122 12.905 1.00 10.81 252 THR C CA 1
ATOM 5786 C C . THR C 1 260 ? 12.726 -4.899 12.229 1.00 12.16 252 THR C C 1
ATOM 5787 O O . THR C 1 260 ? 13.056 -3.777 11.835 1.00 12.01 252 THR C O 1
ATOM 5791 N N . GLY C 1 261 ? 13.506 -5.974 12.143 1.00 11.18 253 GLY C N 1
ATOM 5792 C CA . GLY C 1 261 ? 14.843 -5.906 11.573 1.00 10.09 253 GLY C CA 1
ATOM 5793 C C . GLY C 1 261 ? 15.913 -5.360 12.483 1.00 13.06 253 GLY C C 1
ATOM 5794 O O . GLY C 1 261 ? 17.031 -5.110 12.007 1.00 13.99 253 GLY C O 1
ATOM 5795 N N . GLN C 1 262 ? 15.624 -5.171 13.765 1.00 13.67 254 GLN C N 1
ATOM 5796 C CA . GLN C 1 262 ? 16.524 -4.447 14.649 1.00 10.85 254 GLN C CA 1
ATOM 5797 C C . GLN C 1 262 ? 17.160 -5.375 15.672 1.00 12.23 254 GLN C C 1
ATOM 5798 O O . GLN C 1 262 ? 16.593 -6.404 16.048 1.00 14.68 254 GLN C O 1
ATOM 5804 N N . ALA C 1 263 ? 18.366 -4.999 16.101 1.00 13.36 255 ALA C N 1
ATOM 5805 C CA . ALA C 1 263 ? 18.999 -5.559 17.288 1.00 13.97 255 ALA C CA 1
ATOM 5806 C C . ALA C 1 263 ? 18.916 -4.514 18.390 1.00 13.78 255 ALA C C 1
ATOM 5807 O O . ALA C 1 263 ? 19.375 -3.384 18.201 1.00 17.09 255 ALA C O 1
ATOM 5809 N N . ILE C 1 264 ? 18.300 -4.870 19.511 1.00 15.68 256 ILE C N 1
ATOM 5810 C CA . ILE C 1 264 ? 18.138 -3.954 20.633 1.00 10.98 256 ILE C CA 1
ATOM 5811 C C . ILE C 1 264 ? 19.028 -4.429 21.762 1.00 9.97 256 ILE C C 1
ATOM 5812 O O . ILE C 1 264 ? 18.803 -5.497 22.348 1.00 11.57 256 ILE C O 1
ATOM 5817 N N . SER C 1 265 ? 20.029 -3.623 22.089 1.00 12.29 257 SER C N 1
ATOM 5818 C CA . SER C 1 265 ? 20.987 -3.974 23.124 1.00 9.23 257 SER C CA 1
ATOM 5819 C C . SER C 1 265 ? 20.466 -3.484 24.469 1.00 12.73 257 SER C C 1
ATOM 5820 O O . SER C 1 265 ? 20.192 -2.290 24.635 1.00 13.42 257 SER C O 1
ATOM 5823 N N . VAL C 1 266 ? 20.293 -4.418 25.402 1.00 11.80 258 VAL C N 1
ATOM 5824 C CA . VAL C 1 266 ? 19.764 -4.158 26.740 1.00 10.54 258 VAL C CA 1
ATOM 5825 C C . VAL C 1 266 ? 20.904 -4.510 27.691 1.00 12.30 258 VAL C C 1
ATOM 5826 O O . VAL C 1 266 ? 21.090 -5.672 28.095 1.00 12.17 258 VAL C O 1
ATOM 5830 N N . CYS C 1 267 ? 21.679 -3.497 28.070 1.00 12.29 259 CYS C N 1
ATOM 5831 C CA . CYS C 1 267 ? 23.041 -3.777 28.520 1.00 12.77 259 CYS C CA 1
ATOM 5832 C C . CYS C 1 267 ? 23.669 -2.703 29.405 1.00 15.85 259 CYS C C 1
ATOM 5833 O O . CYS C 1 267 ? 24.825 -2.855 29.817 1.00 12.84 259 CYS C O 1
ATOM 5836 N N . GLY C 1 268 ? 22.941 -1.622 29.692 1.00 15.24 260 GLY C N 1
ATOM 5837 C CA . GLY C 1 268 ? 23.541 -0.500 30.402 1.00 16.73 260 GLY C CA 1
ATOM 5838 C C . GLY C 1 268 ? 24.686 0.147 29.654 1.00 16.58 260 GLY C C 1
ATOM 5839 O O . GLY C 1 268 ? 25.504 0.847 30.266 1.00 14.15 260 GLY C O 1
ATOM 5840 N N . ASN C 1 269 ? 24.727 -0.046 28.328 1.00 12.08 261 ASN C N 1
ATOM 5841 C CA . ASN C 1 269 ? 25.836 0.248 27.423 1.00 12.50 261 ASN C CA 1
ATOM 5842 C C . ASN C 1 269 ? 27.116 -0.486 27.816 1.00 12.64 261 ASN C C 1
ATOM 5843 O O . ASN C 1 269 ? 28.012 0.094 28.440 1.00 16.26 261 ASN C O 1
ATOM 5848 N N . VAL C 1 270 ? 27.218 -1.766 27.450 1.00 13.33 262 VAL C N 1
ATOM 5849 C CA . VAL C 1 270 ? 28.525 -2.408 27.481 1.00 13.96 262 VAL C CA 1
ATOM 5850 C C . VAL C 1 270 ? 29.404 -1.678 26.481 1.00 11.70 262 VAL C C 1
ATOM 5851 O O . VAL C 1 270 ? 29.105 -1.648 25.280 1.00 14.38 262 VAL C O 1
ATOM 5855 N N . GLU C 1 271 ? 30.464 -1.052 26.981 1.00 12.71 263 GLU C N 1
ATOM 5856 C CA . GLU C 1 271 ? 31.303 -0.175 26.171 1.00 13.32 263 GLU C CA 1
ATOM 5857 C C . GLU C 1 271 ? 32.315 -0.945 25.331 1.00 17.98 263 GLU C C 1
ATOM 5858 O O . GLU C 1 271 ? 32.718 -0.459 24.265 1.00 20.39 263 GLU C O 1
ATOM 5864 N N . VAL C 1 272 ? 32.690 -2.144 25.774 1.00 13.42 264 VAL C N 1
ATOM 5865 C CA . VAL C 1 272 ? 33.699 -2.958 25.103 1.00 13.71 264 VAL C CA 1
ATOM 5866 C C . VAL C 1 272 ? 33.709 -4.313 25.794 1.00 16.24 264 VAL C C 1
ATOM 5867 O O . VAL C 1 272 ? 33.295 -4.430 26.956 1.00 17.00 264 VAL C O 1
ATOM 5871 N N . LEU C 1 273 ? 34.158 -5.340 25.079 1.00 16.01 265 LEU C N 1
ATOM 5872 C CA . LEU C 1 273 ? 34.398 -6.662 25.670 1.00 14.17 265 LEU C CA 1
ATOM 5873 C C . LEU C 1 273 ? 35.870 -7.024 25.524 1.00 24.85 265 LEU C C 1
ATOM 5874 O O . LEU C 1 273 ? 36.356 -7.993 26.113 1.00 23.99 265 LEU C O 1
ATOM 5880 N N . THR D 1 10 ? 58.217 6.285 1.800 1.00 57.66 2 THR D N 1
ATOM 5881 C CA . THR D 1 10 ? 58.053 6.450 0.359 1.00 63.31 2 THR D CA 1
ATOM 5882 C C . THR D 1 10 ? 56.703 5.920 -0.111 1.00 58.60 2 THR D C 1
ATOM 5883 O O . THR D 1 10 ? 56.344 4.776 0.168 1.00 61.57 2 THR D O 1
ATOM 5887 N N . ALA D 1 11 ? 55.957 6.768 -0.825 1.00 55.62 3 ALA D N 1
ATOM 5888 C CA . ALA D 1 11 ? 54.635 6.377 -1.306 1.00 48.41 3 ALA D CA 1
ATOM 5889 C C . ALA D 1 11 ? 54.700 5.133 -2.178 1.00 49.53 3 ALA D C 1
ATOM 5890 O O . ALA D 1 11 ? 53.777 4.310 -2.155 1.00 48.23 3 ALA D O 1
ATOM 5892 N N . SER D 1 12 ? 55.785 4.973 -2.939 1.00 51.28 4 SER D N 1
ATOM 5893 C CA . SER D 1 12 ? 55.938 3.794 -3.784 1.00 54.42 4 SER D CA 1
ATOM 5894 C C . SER D 1 12 ? 55.961 2.517 -2.953 1.00 52.46 4 SER D C 1
ATOM 5895 O O . SER D 1 12 ? 55.172 1.595 -3.190 1.00 53.11 4 SER D O 1
ATOM 5898 N N . ASP D 1 13 ? 56.855 2.445 -1.964 1.00 48.98 5 ASP D N 1
ATOM 5899 C CA . ASP D 1 13 ? 56.974 1.221 -1.180 1.00 48.82 5 ASP D CA 1
ATOM 5900 C C . ASP D 1 13 ? 55.914 1.100 -0.094 1.00 40.30 5 ASP D C 1
ATOM 5901 O O . ASP D 1 13 ? 55.721 -0.002 0.429 1.00 37.92 5 ASP D O 1
ATOM 5906 N N . LEU D 1 14 ? 55.238 2.195 0.267 1.00 38.90 6 LEU D N 1
ATOM 5907 C CA . LEU D 1 14 ? 54.087 2.086 1.161 1.00 32.77 6 LEU D CA 1
ATOM 5908 C C . LEU D 1 14 ? 53.049 1.121 0.604 1.00 30.57 6 LEU D C 1
ATOM 5909 O O . LEU D 1 14 ? 52.385 0.400 1.359 1.00 27.23 6 LEU D O 1
ATOM 5914 N N . LEU D 1 15 ? 52.891 1.093 -0.717 1.00 26.98 7 LEU D N 1
ATOM 5915 C CA . LEU D 1 15 ? 51.857 0.298 -1.355 1.00 24.02 7 LEU D CA 1
ATOM 5916 C C . LEU D 1 15 ? 52.391 -1.002 -1.944 1.00 30.26 7 LEU D C 1
ATOM 5917 O O . LEU D 1 15 ? 51.666 -1.689 -2.664 1.00 32.86 7 LEU D O 1
ATOM 5922 N N . LYS D 1 16 ? 53.640 -1.354 -1.658 1.00 29.10 8 LYS D N 1
ATOM 5923 C CA . LYS D 1 16 ? 54.207 -2.596 -2.155 1.00 29.00 8 LYS D CA 1
ATOM 5924 C C . LYS D 1 16 ? 54.069 -3.681 -1.099 1.00 27.25 8 LYS D C 1
ATOM 5925 O O . LYS D 1 16 ? 54.641 -3.532 -0.004 1.00 27.59 8 LYS D O 1
ATOM 5931 N N . PRO D 1 17 ? 53.338 -4.768 -1.370 1.00 27.54 9 PRO D N 1
ATOM 5932 C CA . PRO D 1 17 ? 53.283 -5.883 -0.414 1.00 23.05 9 PRO D CA 1
ATOM 5933 C C . PRO D 1 17 ? 54.688 -6.329 -0.041 1.00 23.00 9 PRO D C 1
ATOM 5934 O O . PRO D 1 17 ? 55.612 -6.262 -0.854 1.00 23.62 9 PRO D O 1
ATOM 5938 N N . TYR D 1 18 ? 54.854 -6.756 1.212 1.00 21.97 10 TYR D N 1
ATOM 5939 C CA . TYR D 1 18 ? 56.156 -7.259 1.646 1.00 24.20 10 TYR D CA 1
ATOM 5940 C C . TYR D 1 18 ? 56.617 -8.376 0.719 1.00 18.59 10 TYR D C 1
ATOM 5941 O O . TYR D 1 18 ? 55.826 -9.229 0.312 1.00 20.86 10 TYR D O 1
ATOM 5950 N N . ASP D 1 19 ? 57.899 -8.365 0.365 1.00 23.52 11 ASP D N 1
ATOM 5951 C CA . ASP D 1 19 ? 58.389 -9.399 -0.531 1.00 23.56 11 ASP D CA 1
ATOM 5952 C C . ASP D 1 19 ? 58.450 -10.740 0.193 1.00 21.76 11 ASP D C 1
ATOM 5953 O O . ASP D 1 19 ? 58.674 -10.804 1.404 1.00 21.57 11 ASP D O 1
ATOM 5958 N N . GLY D 1 20 ? 58.236 -11.819 -0.561 1.00 22.41 12 GLY D N 1
ATOM 5959 C CA . GLY D 1 20 ? 58.511 -13.154 -0.059 1.00 23.82 12 GLY D CA 1
ATOM 5960 C C . GLY D 1 20 ? 57.521 -13.705 0.943 1.00 22.13 12 GLY D C 1
ATOM 5961 O O . GLY D 1 20 ? 57.859 -14.634 1.688 1.00 22.66 12 GLY D O 1
ATOM 5962 N N . LEU D 1 21 ? 56.307 -13.163 0.986 1.00 16.38 13 LEU D N 1
ATOM 5963 C CA . LEU D 1 21 ? 55.302 -13.645 1.923 1.00 15.25 13 LEU D CA 1
ATOM 5964 C C . LEU D 1 21 ? 54.908 -15.081 1.615 1.00 21.24 13 LEU D C 1
ATOM 5965 O O . LEU D 1 21 ? 54.754 -15.469 0.453 1.00 22.30 13 LEU D O 1
ATOM 5970 N N . ARG D 1 22 ? 54.742 -15.870 2.671 1.00 15.89 14 ARG D N 1
ATOM 5971 C CA A ARG D 1 22 ? 54.184 -17.211 2.552 0.46 16.52 14 ARG D CA 1
ATOM 5972 C CA B ARG D 1 22 ? 54.181 -17.212 2.560 0.54 16.52 14 ARG D CA 1
ATOM 5973 C C . ARG D 1 22 ? 52.673 -17.126 2.747 1.00 15.23 14 ARG D C 1
ATOM 5974 O O . ARG D 1 22 ? 52.195 -16.759 3.832 1.00 13.38 14 ARG D O 1
ATOM 5989 N N . VAL D 1 23 ? 51.920 -17.451 1.697 1.00 12.10 15 VAL D N 1
ATOM 5990 C CA . VAL D 1 23 ? 50.478 -17.198 1.650 1.00 12.20 15 VAL D CA 1
ATOM 5991 C C . VAL D 1 23 ? 49.726 -18.500 1.405 1.00 16.75 15 VAL D C 1
ATOM 5992 O O . VAL D 1 23 ? 50.071 -19.260 0.494 1.00 15.68 15 VAL D O 1
ATOM 5996 N N . LEU D 1 24 ? 48.668 -18.734 2.184 1.00 16.06 16 LEU D N 1
ATOM 5997 C CA . LEU D 1 24 ? 47.730 -19.822 1.926 1.00 13.02 16 LEU D CA 1
ATOM 5998 C C . LEU D 1 24 ? 46.367 -19.219 1.624 1.00 12.76 16 LEU D C 1
ATOM 5999 O O . LEU D 1 24 ? 45.840 -18.455 2.440 1.00 13.01 16 LEU D O 1
ATOM 6004 N N . VAL D 1 25 ? 45.791 -19.565 0.467 1.00 13.10 17 VAL D N 1
ATOM 6005 C CA . VAL D 1 25 ? 44.453 -19.113 0.074 1.00 15.07 17 VAL D CA 1
ATOM 6006 C C . VAL D 1 25 ? 43.538 -20.329 -0.034 1.00 14.13 17 VAL D C 1
ATOM 6007 O O . VAL D 1 25 ? 43.760 -21.212 -0.878 1.00 13.68 17 VAL D O 1
ATOM 6011 N N . THR D 1 26 ? 42.510 -20.372 0.808 1.00 12.46 18 THR D N 1
ATOM 6012 C CA . THR D 1 26 ? 41.554 -21.467 0.745 1.00 13.46 18 THR D CA 1
ATOM 6013 C C . THR D 1 26 ? 40.590 -21.229 -0.407 1.00 14.71 18 THR D C 1
ATOM 6014 O O . THR D 1 26 ? 40.266 -20.085 -0.745 1.00 13.14 18 THR D O 1
ATOM 6018 N N . GLY D 1 27 ? 40.185 -22.321 -1.049 1.00 13.18 19 GLY D N 1
ATOM 6019 C CA . GLY D 1 27 ? 39.386 -22.196 -2.270 1.00 16.64 19 GLY D CA 1
ATOM 6020 C C . GLY D 1 27 ? 40.052 -21.330 -3.315 1.00 17.25 19 GLY D C 1
ATOM 6021 O O . GLY D 1 27 ? 39.392 -20.505 -3.970 1.00 18.02 19 GLY D O 1
ATOM 6022 N N . GLY D 1 28 ? 41.360 -21.500 -3.491 1.00 13.51 20 GLY D N 1
ATOM 6023 C CA . GLY D 1 28 ? 42.172 -20.549 -4.214 1.00 14.15 20 GLY D CA 1
ATOM 6024 C C . GLY D 1 28 ? 42.507 -20.894 -5.648 1.00 14.78 20 GLY D C 1
ATOM 6025 O O . GLY D 1 28 ? 43.370 -20.232 -6.235 1.00 16.89 20 GLY D O 1
ATOM 6026 N N . ALA D 1 29 ? 41.873 -21.910 -6.238 1.00 17.41 21 ALA D N 1
ATOM 6027 C CA . ALA D 1 29 ? 42.177 -22.283 -7.612 1.00 17.35 21 ALA D CA 1
ATOM 6028 C C . ALA D 1 29 ? 41.141 -21.774 -8.608 1.00 14.99 21 ALA D C 1
ATOM 6029 O O . ALA D 1 29 ? 41.258 -22.066 -9.802 1.00 18.20 21 ALA D O 1
ATOM 6031 N N . SER D 1 30 ? 40.146 -21.006 -8.157 1.00 16.14 22 SER D N 1
ATOM 6032 C CA . SER D 1 30 ? 39.178 -20.415 -9.068 1.00 17.76 22 SER D CA 1
ATOM 6033 C C . SER D 1 30 ? 38.621 -19.134 -8.464 1.00 20.29 22 SER D C 1
ATOM 6034 O O . SER D 1 30 ? 38.740 -18.886 -7.261 1.00 17.65 22 SER D O 1
ATOM 6037 N N . GLY D 1 31 ? 38.027 -18.313 -9.327 1.00 22.55 23 GLY D N 1
ATOM 6038 C CA . GLY D 1 31 ? 37.290 -17.149 -8.862 1.00 23.01 23 GLY D CA 1
ATOM 6039 C C . GLY D 1 31 ? 38.148 -16.145 -8.115 1.00 21.18 23 GLY D C 1
ATOM 6040 O O . GLY D 1 31 ? 39.314 -15.903 -8.443 1.00 19.17 23 GLY D O 1
ATOM 6041 N N . ILE D 1 32 ? 37.540 -15.527 -7.102 1.00 20.74 24 ILE D N 1
ATOM 6042 C CA . ILE D 1 32 ? 38.223 -14.504 -6.316 1.00 16.04 24 ILE D CA 1
ATOM 6043 C C . ILE D 1 32 ? 39.476 -15.067 -5.664 1.00 17.53 24 ILE D C 1
ATOM 6044 O O . ILE D 1 32 ? 40.506 -14.388 -5.578 1.00 15.65 24 ILE D O 1
ATOM 6049 N N . GLY D 1 33 ? 39.408 -16.309 -5.171 1.00 16.01 25 GLY D N 1
ATOM 6050 C CA . GLY D 1 33 ? 40.558 -16.883 -4.496 1.00 15.97 25 GLY D CA 1
ATOM 6051 C C . GLY D 1 33 ? 41.756 -17.006 -5.413 1.00 15.13 25 GLY D C 1
ATOM 6052 O O . GLY D 1 33 ? 42.893 -16.762 -5.005 1.00 15.39 25 GLY D O 1
ATOM 6053 N N . LEU D 1 34 ? 41.515 -17.388 -6.667 1.00 15.07 26 LEU D N 1
ATOM 6054 C CA . LEU D 1 34 ? 42.604 -17.451 -7.635 1.00 17.74 26 LEU D CA 1
ATOM 6055 C C . LEU D 1 34 ? 43.137 -16.059 -7.954 1.00 19.99 26 LEU D C 1
ATOM 6056 O O . LEU D 1 34 ? 44.358 -15.871 -8.060 1.00 15.30 26 LEU D O 1
ATOM 6061 N N . ALA D 1 35 ? 42.244 -15.074 -8.097 1.00 15.77 27 ALA D N 1
ATOM 6062 C CA . ALA D 1 35 ? 42.689 -13.697 -8.306 1.00 14.06 27 ALA D CA 1
ATOM 6063 C C . ALA D 1 35 ? 43.615 -13.257 -7.182 1.00 17.35 27 ALA D C 1
ATOM 6064 O O . ALA D 1 35 ? 44.652 -12.630 -7.424 1.00 15.90 27 ALA D O 1
ATOM 6066 N N . ILE D 1 36 ? 43.256 -13.588 -5.944 1.00 14.54 28 ILE D N 1
ATOM 6067 C CA . ILE D 1 36 ? 44.103 -13.251 -4.800 1.00 11.27 28 ILE D CA 1
ATOM 6068 C C . ILE D 1 36 ? 45.428 -14.006 -4.873 1.00 14.10 28 ILE D C 1
ATOM 6069 O O . ILE D 1 36 ? 46.507 -13.418 -4.745 1.00 14.84 28 ILE D O 1
ATOM 6074 N N . ALA D 1 37 ? 45.363 -15.329 -5.076 1.00 13.28 29 ALA D N 1
ATOM 6075 C CA . ALA D 1 37 ? 46.570 -16.144 -5.106 1.00 13.85 29 ALA D CA 1
ATOM 6076 C C . ALA D 1 37 ? 47.529 -15.666 -6.191 1.00 14.11 29 ALA D C 1
ATOM 6077 O O . ALA D 1 37 ? 48.735 -15.507 -5.946 1.00 14.79 29 ALA D O 1
ATOM 6079 N N . ASP D 1 38 ? 47.007 -15.419 -7.402 1.00 14.45 30 ASP D N 1
ATOM 6080 C CA . ASP D 1 38 ? 47.860 -14.967 -8.502 1.00 16.71 30 ASP D CA 1
ATOM 6081 C C . ASP D 1 38 ? 48.441 -13.587 -8.237 1.00 15.37 30 ASP D C 1
ATOM 6082 O O . ASP D 1 38 ? 49.572 -13.293 -8.656 1.00 18.65 30 ASP D O 1
ATOM 6087 N N . ALA D 1 39 ? 47.664 -12.705 -7.604 1.00 13.84 31 ALA D N 1
ATOM 6088 C CA . ALA D 1 39 ? 48.164 -11.365 -7.306 1.00 13.95 31 ALA D CA 1
ATOM 6089 C C . ALA D 1 39 ? 49.333 -11.427 -6.329 1.00 14.49 31 ALA D C 1
ATOM 6090 O O . ALA D 1 39 ? 50.360 -10.765 -6.529 1.00 16.78 31 ALA D O 1
ATOM 6092 N N . PHE D 1 40 ? 49.200 -12.224 -5.269 1.00 13.72 32 PHE D N 1
ATOM 6093 C CA . PHE D 1 40 ? 50.324 -12.397 -4.355 1.00 15.47 32 PHE D CA 1
ATOM 6094 C C . PHE D 1 40 ? 51.520 -12.998 -5.075 1.00 17.72 32 PHE D C 1
ATOM 6095 O O . PHE D 1 40 ? 52.654 -12.553 -4.879 1.00 15.77 32 PHE D O 1
ATOM 6103 N N . ALA D 1 41 ? 51.281 -13.998 -5.927 1.00 17.54 33 ALA D N 1
ATOM 6104 C CA . ALA D 1 41 ? 52.373 -14.628 -6.659 1.00 20.95 33 ALA D CA 1
ATOM 6105 C C . ALA D 1 41 ? 53.093 -13.628 -7.555 1.00 24.00 33 ALA D C 1
ATOM 6106 O O . ALA D 1 41 ? 54.317 -13.696 -7.703 1.00 24.21 33 ALA D O 1
ATOM 6108 N N . GLU D 1 42 ? 52.357 -12.673 -8.140 1.00 22.31 34 GLU D N 1
ATOM 6109 C CA . GLU D 1 42 ? 52.982 -11.617 -8.938 1.00 24.05 34 GLU D CA 1
ATOM 6110 C C . GLU D 1 42 ? 53.869 -10.702 -8.107 1.00 22.82 34 GLU D C 1
ATOM 6111 O O . GLU D 1 42 ? 54.689 -9.967 -8.672 1.00 26.88 34 GLU D O 1
ATOM 6117 N N . CYS D 1 43 ? 53.704 -10.708 -6.789 1.00 21.48 35 CYS D N 1
ATOM 6118 C CA . CYS D 1 43 ? 54.413 -9.814 -5.886 1.00 23.12 35 CYS D CA 1
ATOM 6119 C C . CYS D 1 43 ? 55.467 -10.558 -5.074 1.00 30.31 35 CYS D C 1
ATOM 6120 O O . CYS D 1 43 ? 55.780 -10.173 -3.944 1.00 31.73 35 CYS D O 1
ATOM 6123 N N . GLY D 1 44 ? 56.011 -11.633 -5.637 1.00 24.41 36 GLY D N 1
ATOM 6124 C CA . GLY D 1 44 ? 57.103 -12.338 -5.002 1.00 29.61 36 GLY D CA 1
ATOM 6125 C C . GLY D 1 44 ? 56.704 -13.222 -3.848 1.00 24.96 36 GLY D C 1
ATOM 6126 O O . GLY D 1 44 ? 57.578 -13.671 -3.097 1.00 27.08 36 GLY D O 1
ATOM 6127 N N . ALA D 1 45 ? 55.414 -13.496 -3.684 1.00 20.33 37 ALA D N 1
ATOM 6128 C CA . ALA D 1 45 ? 54.969 -14.374 -2.620 1.00 17.45 37 ALA D CA 1
ATOM 6129 C C . ALA D 1 45 ? 55.177 -15.831 -3.001 1.00 18.70 37 ALA D C 1
ATOM 6130 O O . ALA D 1 45 ? 55.206 -16.192 -4.183 1.00 21.06 37 ALA D O 1
ATOM 6132 N N . ARG D 1 46 ? 55.350 -16.660 -1.976 1.00 16.20 38 ARG D N 1
ATOM 6133 C CA . ARG D 1 46 ? 55.316 -18.115 -2.093 1.00 16.60 38 ARG D CA 1
ATOM 6134 C C . ARG D 1 46 ? 53.894 -18.524 -1.733 1.00 17.59 38 ARG D C 1
ATOM 6135 O O . ARG D 1 46 ? 53.498 -18.433 -0.567 1.00 16.66 38 ARG D O 1
ATOM 6143 N N . VAL D 1 47 ? 53.116 -18.936 -2.730 1.00 13.98 39 VAL D N 1
ATOM 6144 C CA . VAL D 1 47 ? 51.666 -19.083 -2.576 1.00 12.45 39 VAL D CA 1
ATOM 6145 C C . VAL D 1 47 ? 51.284 -20.555 -2.641 1.00 14.89 39 VAL D C 1
ATOM 6146 O O . VAL D 1 47 ? 51.776 -21.307 -3.488 1.00 15.23 39 VAL D O 1
ATOM 6150 N N . HIS D 1 48 ? 50.398 -20.960 -1.737 1.00 19.35 40 HIS D N 1
ATOM 6151 C CA . HIS D 1 48 ? 49.774 -22.275 -1.768 1.00 15.15 40 HIS D CA 1
ATOM 6152 C C . HIS D 1 48 ? 48.273 -22.080 -1.671 1.00 17.51 40 HIS D C 1
ATOM 6153 O O . HIS D 1 48 ? 47.810 -21.202 -0.938 1.00 14.67 40 HIS D O 1
ATOM 6160 N N . VAL D 1 49 ? 47.516 -22.893 -2.410 1.00 11.82 41 VAL D N 1
ATOM 6161 C CA . VAL D 1 49 ? 46.057 -22.858 -2.356 1.00 11.87 41 VAL D CA 1
ATOM 6162 C C . VAL D 1 49 ? 45.546 -24.256 -2.050 1.00 15.05 41 VAL D C 1
ATOM 6163 O O . VAL D 1 49 ? 46.204 -25.261 -2.325 1.00 16.37 41 VAL D O 1
ATOM 6167 N N . CYS D 1 50 ? 44.349 -24.315 -1.474 1.00 15.36 42 CYS D N 1
ATOM 6168 C CA . CYS D 1 50 ? 43.591 -25.555 -1.518 1.00 16.23 42 CYS D CA 1
ATOM 6169 C C . CYS D 1 50 ? 42.314 -25.284 -2.289 1.00 14.64 42 CYS D C 1
ATOM 6170 O O . CYS D 1 50 ? 41.887 -24.138 -2.428 1.00 16.23 42 CYS D O 1
ATOM 6173 N N . ASP D 1 51 ? 41.731 -26.342 -2.840 1.00 14.65 43 ASP D N 1
ATOM 6174 C CA . ASP D 1 51 ? 40.532 -26.169 -3.639 1.00 15.33 43 ASP D CA 1
ATOM 6175 C C . ASP D 1 51 ? 39.814 -27.500 -3.721 1.00 20.07 43 ASP D C 1
ATOM 6176 O O . ASP D 1 51 ? 40.446 -28.554 -3.683 1.00 19.94 43 ASP D O 1
ATOM 6181 N N . ALA D 1 52 ? 38.489 -27.435 -3.857 1.00 20.74 44 ALA D N 1
ATOM 6182 C CA . ALA D 1 52 ? 37.675 -28.640 -3.945 1.00 23.37 44 ALA D CA 1
ATOM 6183 C C . ALA D 1 52 ? 37.598 -29.213 -5.355 1.00 24.22 44 ALA D C 1
ATOM 6184 O O . ALA D 1 52 ? 37.168 -30.361 -5.512 1.00 26.66 44 ALA D O 1
ATOM 6186 N N . SER D 1 53 ? 38.007 -28.459 -6.371 1.00 21.62 45 SER D N 1
ATOM 6187 C CA . SER D 1 53 ? 37.867 -28.866 -7.765 1.00 24.54 45 SER D CA 1
ATOM 6188 C C . SER D 1 53 ? 39.191 -29.390 -8.311 1.00 24.65 45 SER D C 1
ATOM 6189 O O . SER D 1 53 ? 40.162 -28.634 -8.428 1.00 23.03 45 SER D O 1
ATOM 6192 N N . GLN D 1 54 ? 39.222 -30.672 -8.682 1.00 23.59 46 GLN D N 1
ATOM 6193 C CA . GLN D 1 54 ? 40.420 -31.215 -9.311 1.00 25.05 46 GLN D CA 1
ATOM 6194 C C . GLN D 1 54 ? 40.712 -30.515 -10.634 1.00 25.61 46 GLN D C 1
ATOM 6195 O O . GLN D 1 54 ? 41.872 -30.230 -10.948 1.00 27.08 46 GLN D O 1
ATOM 6201 N N . ALA D 1 55 ? 39.674 -30.233 -11.424 1.00 28.88 47 ALA D N 1
ATOM 6202 C CA . ALA D 1 55 ? 39.890 -29.569 -12.707 1.00 27.33 47 ALA D CA 1
ATOM 6203 C C . ALA D 1 55 ? 40.491 -28.186 -12.512 1.00 26.21 47 ALA D C 1
ATOM 6204 O O . ALA D 1 55 ? 41.395 -27.783 -13.256 1.00 28.95 47 ALA D O 1
ATOM 6206 N N . ALA D 1 56 ? 39.999 -27.442 -11.520 1.00 24.49 48 ALA D N 1
ATOM 6207 C CA . ALA D 1 56 ? 40.553 -26.123 -11.246 1.00 24.06 48 ALA D CA 1
ATOM 6208 C C . ALA D 1 56 ? 42.025 -26.219 -10.871 1.00 24.63 48 ALA D C 1
ATOM 6209 O O . ALA D 1 56 ? 42.850 -25.423 -11.339 1.00 19.53 48 ALA D O 1
ATOM 6211 N N . ILE D 1 57 ? 42.374 -27.192 -10.026 1.00 22.92 49 ILE D N 1
ATOM 6212 C CA . ILE D 1 57 ? 43.771 -27.370 -9.644 1.00 19.21 49 ILE D CA 1
ATOM 6213 C C . ILE D 1 57 ? 44.606 -27.737 -10.861 1.00 25.34 49 ILE D C 1
ATOM 6214 O O . ILE D 1 57 ? 45.701 -27.198 -11.065 1.00 24.58 49 ILE D O 1
ATOM 6219 N N . ALA D 1 58 ? 44.092 -28.638 -11.705 1.00 25.58 50 ALA D N 1
ATOM 6220 C CA . ALA D 1 58 ? 44.843 -29.044 -12.886 1.00 27.96 50 ALA D CA 1
ATOM 6221 C C . ALA D 1 58 ? 45.077 -27.867 -13.821 1.00 28.30 50 ALA D C 1
ATOM 6222 O O . ALA D 1 58 ? 46.134 -27.782 -14.455 1.00 27.75 50 ALA D O 1
ATOM 6224 N N . ALA D 1 59 ? 44.125 -26.933 -13.890 1.00 29.37 51 ALA D N 1
ATOM 6225 C CA . ALA D 1 59 ? 44.253 -25.779 -14.773 1.00 32.45 51 ALA D CA 1
ATOM 6226 C C . ALA D 1 59 ? 45.309 -24.780 -14.314 1.00 30.15 51 ALA D C 1
ATOM 6227 O O . ALA D 1 59 ? 45.666 -23.894 -15.095 1.00 29.27 51 ALA D O 1
ATOM 6229 N N . LEU D 1 60 ? 45.822 -24.896 -13.087 1.00 25.48 52 LEU D N 1
ATOM 6230 C CA . LEU D 1 60 ? 46.813 -23.929 -12.625 1.00 27.14 52 LEU D CA 1
ATOM 6231 C C . LEU D 1 60 ? 48.156 -24.115 -13.316 1.00 30.95 52 LEU D C 1
ATOM 6232 O O . LEU D 1 60 ? 48.898 -23.142 -13.492 1.00 27.47 52 LEU D O 1
ATOM 6237 N N . ALA D 1 61 ? 48.479 -25.341 -13.723 1.00 34.12 53 ALA D N 1
ATOM 6238 C CA . ALA D 1 61 ? 49.845 -25.674 -14.104 1.00 34.59 53 ALA D CA 1
ATOM 6239 C C . ALA D 1 61 ? 50.228 -25.087 -15.460 1.00 35.79 53 ALA D C 1
ATOM 6240 O O . ALA D 1 61 ? 49.420 -25.046 -16.391 1.00 35.13 53 ALA D O 1
ATOM 6242 N N . ASP D 1 62 ? 51.479 -24.620 -15.550 1.00 36.57 54 ASP D N 1
ATOM 6243 C CA . ASP D 1 62 ? 52.119 -24.220 -16.806 1.00 48.05 54 ASP D CA 1
ATOM 6244 C C . ASP D 1 62 ? 51.294 -23.189 -17.576 1.00 47.18 54 ASP D C 1
ATOM 6245 O O . ASP D 1 62 ? 51.251 -23.190 -18.807 1.00 51.88 54 ASP D O 1
ATOM 6247 N N . ARG D 1 63 ? 50.635 -22.302 -16.844 1.00 38.88 55 ARG D N 1
ATOM 6248 C CA . ARG D 1 63 ? 50.008 -21.138 -17.457 1.00 31.55 55 ARG D CA 1
ATOM 6249 C C . ARG D 1 63 ? 51.103 -20.156 -17.856 1.00 32.56 55 ARG D C 1
ATOM 6250 O O . ARG D 1 63 ? 51.858 -19.704 -16.987 1.00 34.58 55 ARG D O 1
ATOM 6258 N N . PRO D 1 64 ? 51.218 -19.794 -19.137 1.00 34.48 56 PRO D N 1
ATOM 6259 C CA . PRO D 1 64 ? 52.425 -19.090 -19.613 1.00 44.92 56 PRO D CA 1
ATOM 6260 C C . PRO D 1 64 ? 52.866 -17.884 -18.794 1.00 42.39 56 PRO D C 1
ATOM 6261 O O . PRO D 1 64 ? 54.069 -17.730 -18.547 1.00 49.62 56 PRO D O 1
ATOM 6265 N N . SER D 1 65 ? 51.946 -17.020 -18.370 1.00 34.03 57 SER D N 1
ATOM 6266 C CA . SER D 1 65 ? 52.316 -15.764 -17.728 1.00 49.56 57 SER D CA 1
ATOM 6267 C C . SER D 1 65 ? 52.190 -15.817 -16.210 1.00 47.86 57 SER D C 1
ATOM 6268 O O . SER D 1 65 ? 51.984 -14.775 -15.574 1.00 50.77 57 SER D O 1
ATOM 6271 N N . ARG D 1 66 ? 52.318 -16.999 -15.607 1.00 39.11 58 ARG D N 1
ATOM 6272 C CA . ARG D 1 66 ? 51.907 -17.193 -14.221 1.00 33.19 58 ARG D CA 1
ATOM 6273 C C . ARG D 1 66 ? 52.974 -17.933 -13.428 1.00 33.53 58 ARG D C 1
ATOM 6274 O O . ARG D 1 66 ? 53.343 -19.063 -13.769 1.00 30.83 58 ARG D O 1
ATOM 6282 N N . ALA D 1 67 ? 53.446 -17.296 -12.357 1.00 30.81 59 ALA D N 1
ATOM 6283 C CA . ALA D 1 67 ? 54.334 -17.946 -11.408 1.00 30.24 59 ALA D CA 1
ATOM 6284 C C . ALA D 1 67 ? 53.667 -19.179 -10.810 1.00 32.22 59 ALA D C 1
ATOM 6285 O O . ALA D 1 67 ? 52.441 -19.244 -10.666 1.00 26.69 59 ALA D O 1
ATOM 6287 N N . ALA D 1 68 ? 54.494 -20.159 -10.451 1.00 28.82 60 ALA D N 1
ATOM 6288 C CA . ALA D 1 68 ? 53.991 -21.410 -9.906 1.00 27.10 60 ALA D CA 1
ATOM 6289 C C . ALA D 1 68 ? 53.293 -21.175 -8.574 1.00 28.47 60 ALA D C 1
ATOM 6290 O O . ALA D 1 68 ? 53.716 -20.348 -7.763 1.00 31.04 60 ALA D O 1
ATOM 6292 N N . ILE D 1 69 ? 52.211 -21.913 -8.364 1.00 23.33 61 ILE D N 1
ATOM 6293 C CA . ILE D 1 69 ? 51.443 -21.889 -7.133 1.00 24.65 61 ILE D CA 1
ATOM 6294 C C . ILE D 1 69 ? 51.245 -23.330 -6.706 1.00 24.21 61 ILE D C 1
ATOM 6295 O O . ILE D 1 69 ? 50.935 -24.191 -7.536 1.00 24.95 61 ILE D O 1
ATOM 6300 N N . GLY D 1 70 ? 51.456 -23.602 -5.418 1.00 20.51 62 GLY D N 1
ATOM 6301 C CA . GLY D 1 70 ? 51.219 -24.933 -4.904 1.00 20.04 62 GLY D CA 1
ATOM 6302 C C . GLY D 1 70 ? 49.745 -25.160 -4.638 1.00 20.94 62 GLY D C 1
ATOM 6303 O O . GLY D 1 70 ? 48.987 -24.226 -4.401 1.00 19.79 62 GLY D O 1
ATOM 6304 N N . ALA D 1 71 ? 49.332 -26.427 -4.686 1.00 18.61 63 ALA D N 1
ATOM 6305 C CA . ALA D 1 71 ? 47.912 -26.713 -4.566 1.00 20.02 63 ALA D CA 1
ATOM 6306 C C . ALA D 1 71 ? 47.686 -28.041 -3.871 1.00 20.07 63 ALA D C 1
ATOM 6307 O O . ALA D 1 71 ? 48.409 -29.015 -4.101 1.00 23.35 63 ALA D O 1
ATOM 6309 N N . THR D 1 72 ? 46.643 -28.069 -3.058 1.00 16.71 64 THR D N 1
ATOM 6310 C CA . THR D 1 72 ? 46.161 -29.275 -2.408 1.00 17.92 64 THR D CA 1
ATOM 6311 C C . THR D 1 72 ? 44.678 -29.409 -2.695 1.00 19.47 64 THR D C 1
ATOM 6312 O O . THR D 1 72 ? 43.926 -28.447 -2.520 1.00 19.98 64 THR D O 1
ATOM 6316 N N . LEU D 1 73 ? 44.259 -30.600 -3.123 1.00 20.77 65 LEU D N 1
ATOM 6317 C CA . LEU D 1 73 ? 42.836 -30.900 -3.236 1.00 20.04 65 LEU D CA 1
ATOM 6318 C C . LEU D 1 73 ? 42.256 -31.097 -1.844 1.00 18.41 65 LEU D C 1
ATOM 6319 O O . LEU D 1 73 ? 42.675 -32.000 -1.116 1.00 20.94 65 LEU D O 1
ATOM 6324 N N . ALA D 1 74 ? 41.298 -30.254 -1.468 1.00 18.73 66 ALA D N 1
ATOM 6325 C CA . ALA D 1 74 ? 40.691 -30.367 -0.146 1.00 17.40 66 ALA D CA 1
ATOM 6326 C C . ALA D 1 74 ? 39.327 -29.700 -0.142 1.00 25.61 66 ALA D C 1
ATOM 6327 O O . ALA D 1 74 ? 39.187 -28.569 -0.617 1.00 27.53 66 ALA D O 1
ATOM 6329 N N . ASP D 1 75 ? 38.328 -30.405 0.385 1.00 28.56 67 ASP D N 1
ATOM 6330 C CA . ASP D 1 75 ? 37.092 -29.767 0.809 1.00 32.55 67 ASP D CA 1
ATOM 6331 C C . ASP D 1 75 ? 37.303 -29.233 2.221 1.00 25.87 67 ASP D C 1
ATOM 6332 O O . ASP D 1 75 ? 37.737 -29.973 3.107 1.00 24.48 67 ASP D O 1
ATOM 6337 N N . VAL D 1 76 ? 37.012 -27.944 2.421 1.00 27.28 68 VAL D N 1
ATOM 6338 C CA . VAL D 1 76 ? 37.405 -27.271 3.657 1.00 25.77 68 VAL D CA 1
ATOM 6339 C C . VAL D 1 76 ? 36.648 -27.790 4.881 1.00 29.74 68 VAL D C 1
ATOM 6340 O O . VAL D 1 76 ? 37.098 -27.578 6.015 1.00 26.89 68 VAL D O 1
ATOM 6344 N N . SER D 1 77 ? 35.516 -28.471 4.698 1.00 28.04 69 SER D N 1
ATOM 6345 C CA . SER D 1 77 ? 34.807 -29.075 5.820 1.00 28.38 69 SER D CA 1
ATOM 6346 C C . SER D 1 77 ? 35.281 -30.493 6.128 1.00 32.95 69 SER D C 1
ATOM 6347 O O . SER D 1 77 ? 34.634 -31.198 6.910 1.00 32.32 69 SER D O 1
ATOM 6350 N N . ASP D 1 78 ? 36.417 -30.901 5.571 1.00 30.54 70 ASP D N 1
ATOM 6351 C CA . ASP D 1 78 ? 36.948 -32.257 5.675 1.00 25.49 70 ASP D CA 1
ATOM 6352 C C . ASP D 1 78 ? 38.237 -32.150 6.483 1.00 23.61 70 ASP D C 1
ATOM 6353 O O . ASP D 1 78 ? 39.260 -31.700 5.963 1.00 23.37 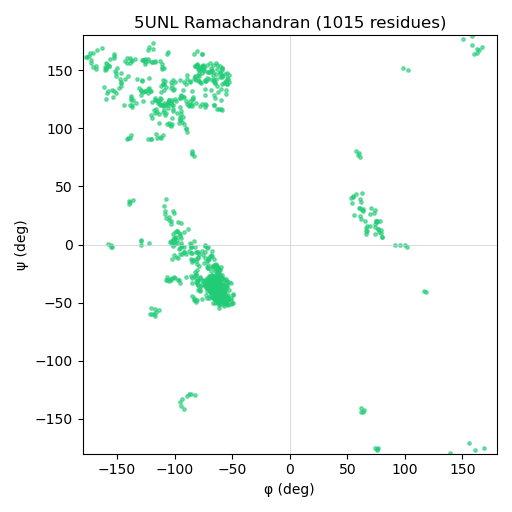70 ASP D O 1
ATOM 6358 N N . ARG D 1 79 ? 38.191 -32.572 7.752 1.00 29.16 71 ARG D N 1
ATOM 6359 C CA . ARG D 1 79 ? 39.311 -32.299 8.653 1.00 30.07 71 ARG D CA 1
ATOM 6360 C C . ARG D 1 79 ? 40.590 -32.997 8.197 1.00 26.34 71 ARG D C 1
ATOM 6361 O O . ARG D 1 79 ? 41.672 -32.401 8.230 1.00 21.50 71 ARG D O 1
ATOM 6369 N N . ALA D 1 80 ? 40.491 -34.259 7.767 1.00 28.59 72 ALA D N 1
ATOM 6370 C CA . ALA D 1 80 ? 41.669 -34.949 7.249 1.00 20.81 72 ALA D CA 1
ATOM 6371 C C . ALA D 1 80 ? 42.277 -34.185 6.081 1.00 18.68 72 ALA D C 1
ATOM 6372 O O . ALA D 1 80 ? 43.505 -34.088 5.959 1.00 21.01 72 ALA D O 1
ATOM 6374 N N . ALA D 1 81 ? 41.427 -33.632 5.214 1.00 19.09 73 ALA D N 1
ATOM 6375 C CA . ALA D 1 81 ? 41.918 -32.868 4.074 1.00 18.66 73 ALA D CA 1
ATOM 6376 C C . ALA D 1 81 ? 42.572 -31.565 4.522 1.00 18.42 73 ALA D C 1
ATOM 6377 O O . ALA D 1 81 ? 43.632 -31.188 4.007 1.00 17.05 73 ALA D O 1
ATOM 6379 N N . VAL D 1 82 ? 41.971 -30.880 5.497 1.00 20.48 74 VAL D N 1
ATOM 6380 C CA . VAL D 1 82 ? 42.557 -29.651 6.035 1.00 15.99 74 VAL D CA 1
ATOM 6381 C C . VAL D 1 82 ? 43.953 -29.919 6.576 1.00 15.78 74 VAL D C 1
ATOM 6382 O O . VAL D 1 82 ? 44.886 -29.138 6.346 1.00 18.01 74 VAL D O 1
ATOM 6386 N N . GLU D 1 83 ? 44.123 -31.025 7.301 1.00 19.04 75 GLU D N 1
ATOM 6387 C CA . GLU D 1 83 ? 45.447 -31.350 7.826 1.00 16.52 75 GLU D CA 1
ATOM 6388 C C . GLU D 1 83 ? 46.444 -31.623 6.706 1.00 17.79 75 GLU D C 1
ATOM 6389 O O . GLU D 1 83 ? 47.628 -31.280 6.834 1.00 19.32 75 GLU D O 1
ATOM 6395 N N . ARG D 1 84 ? 45.989 -32.215 5.595 1.00 14.81 76 ARG D N 1
ATOM 6396 C CA . ARG D 1 84 ? 46.869 -32.392 4.442 1.00 14.56 76 ARG D CA 1
ATOM 6397 C C . ARG D 1 84 ? 47.290 -31.049 3.851 1.00 15.85 76 ARG D C 1
ATOM 6398 O O . ARG D 1 84 ? 48.440 -30.885 3.416 1.00 16.40 76 ARG D O 1
ATOM 6406 N N . VAL D 1 85 ? 46.379 -30.074 3.828 1.00 14.30 77 VAL D N 1
ATOM 6407 C CA . VAL D 1 85 ? 46.739 -28.745 3.336 1.00 13.71 77 VAL D CA 1
ATOM 6408 C C . VAL D 1 85 ? 47.892 -28.172 4.151 1.00 14.47 77 VAL D C 1
ATOM 6409 O O . VAL D 1 85 ? 48.905 -27.726 3.598 1.00 16.75 77 VAL D O 1
ATOM 6413 N N . PHE D 1 86 ? 47.766 -28.187 5.478 1.00 15.44 78 PHE D N 1
ATOM 6414 C CA . PHE D 1 86 ? 48.841 -27.641 6.298 1.00 18.10 78 PHE D CA 1
ATOM 6415 C C . PHE D 1 86 ? 50.114 -28.472 6.195 1.00 17.54 78 PHE D C 1
ATOM 6416 O O . PHE D 1 86 ? 51.213 -27.910 6.203 1.00 19.34 78 PHE D O 1
ATOM 6424 N N . ALA D 1 87 ? 49.997 -29.795 6.053 1.00 19.38 79 ALA D N 1
ATOM 6425 C CA . ALA D 1 87 ? 51.191 -30.605 5.831 1.00 16.03 79 ALA D CA 1
ATOM 6426 C C . ALA D 1 87 ? 51.888 -30.213 4.530 1.00 19.94 79 ALA D C 1
ATOM 6427 O O . ALA D 1 87 ? 53.118 -30.081 4.493 1.00 19.66 79 ALA D O 1
ATOM 6429 N N . ASP D 1 88 ? 51.114 -30.008 3.457 1.00 17.08 80 ASP D N 1
ATOM 6430 C CA . ASP D 1 88 ? 51.683 -29.580 2.182 1.00 19.44 80 ASP D CA 1
ATOM 6431 C C . ASP D 1 88 ? 52.322 -28.198 2.296 1.00 19.24 80 ASP D C 1
ATOM 6432 O O . ASP D 1 88 ? 53.374 -27.948 1.701 1.00 21.09 80 ASP D O 1
ATOM 6437 N N . VAL D 1 89 ? 51.697 -27.290 3.054 1.00 17.18 81 VAL D N 1
ATOM 6438 C CA . VAL D 1 89 ? 52.272 -25.963 3.294 1.00 15.10 81 VAL D CA 1
ATOM 6439 C C . VAL D 1 89 ? 53.590 -26.080 4.054 1.00 18.63 81 VAL D C 1
ATOM 6440 O O . VAL D 1 89 ? 54.598 -25.466 3.684 1.00 19.65 81 VAL D O 1
ATOM 6444 N N . ALA D 1 90 ? 53.602 -26.886 5.121 1.00 16.23 82 ALA D N 1
ATOM 6445 C CA . ALA D 1 90 ? 54.796 -27.012 5.952 1.00 19.67 82 ALA D CA 1
ATOM 6446 C C . ALA D 1 90 ? 55.961 -27.573 5.157 1.00 24.57 82 ALA D C 1
ATOM 6447 O O . ALA D 1 90 ? 57.108 -27.145 5.336 1.00 28.11 82 ALA D O 1
ATOM 6449 N N . ALA D 1 91 ? 55.680 -28.530 4.269 1.00 23.97 83 ALA D N 1
ATOM 6450 C CA . ALA D 1 91 ? 56.717 -29.201 3.501 1.00 26.22 83 ALA D CA 1
ATOM 6451 C C . ALA D 1 91 ? 57.325 -28.311 2.428 1.00 30.88 83 ALA D C 1
ATOM 6452 O O . ALA D 1 91 ? 58.426 -28.607 1.951 1.00 29.01 83 ALA D O 1
ATOM 6454 N N . THR D 1 92 ? 56.642 -27.235 2.034 1.00 24.23 84 THR D N 1
ATOM 6455 C CA . THR D 1 92 ? 57.109 -26.381 0.942 1.00 27.52 84 THR D CA 1
ATOM 6456 C C . THR D 1 92 ? 57.345 -24.947 1.397 1.00 25.77 84 THR D C 1
ATOM 6457 O O . THR D 1 92 ? 58.467 -24.444 1.293 1.00 33.48 84 THR D O 1
ATOM 6461 N N . LEU D 1 93 ? 56.312 -24.273 1.904 1.00 22.14 85 LEU D N 1
ATOM 6462 C CA . LEU D 1 93 ? 56.460 -22.895 2.362 1.00 23.36 85 LEU D CA 1
ATOM 6463 C C . LEU D 1 93 ? 57.271 -22.820 3.651 1.00 26.76 85 LEU D C 1
ATOM 6464 O O . LEU D 1 93 ? 58.018 -21.857 3.856 1.00 31.56 85 LEU D O 1
ATOM 6469 N N . GLY D 1 94 ? 57.143 -23.815 4.526 1.00 24.04 86 GLY D N 1
ATOM 6470 C CA . GLY D 1 94 ? 57.966 -23.852 5.725 1.00 24.91 86 GLY D CA 1
ATOM 6471 C C . GLY D 1 94 ? 57.627 -22.782 6.735 1.00 26.81 86 GLY D C 1
ATOM 6472 O O . GLY D 1 94 ? 58.483 -22.382 7.525 1.00 30.31 86 GLY D O 1
ATOM 6473 N N . GLY D 1 95 ? 56.393 -22.321 6.732 1.00 19.14 87 GLY D N 1
ATOM 6474 C CA . GLY D 1 95 ? 55.976 -21.204 7.551 1.00 20.18 87 GLY D CA 1
ATOM 6475 C C . GLY D 1 95 ? 54.727 -20.602 6.944 1.00 21.80 87 GLY D C 1
ATOM 6476 O O . GLY D 1 95 ? 54.236 -21.051 5.911 1.00 19.83 87 GLY D O 1
ATOM 6477 N N . LEU D 1 96 ? 54.218 -19.567 7.607 1.00 15.61 88 LEU D N 1
ATOM 6478 C CA . LEU D 1 96 ? 53.039 -18.896 7.078 1.00 14.46 88 LEU D CA 1
ATOM 6479 C C . LEU D 1 96 ? 52.999 -17.453 7.550 1.00 12.09 88 LEU D C 1
ATOM 6480 O O . LEU D 1 96 ? 53.086 -17.187 8.754 1.00 16.10 88 LEU D O 1
ATOM 6485 N N . ASP D 1 97 ? 52.875 -16.529 6.597 1.00 11.02 89 ASP D N 1
ATOM 6486 C CA . ASP D 1 97 ? 52.697 -15.111 6.884 1.00 13.37 89 ASP D CA 1
ATOM 6487 C C . ASP D 1 97 ? 51.264 -14.621 6.698 1.00 15.29 89 ASP D C 1
ATOM 6488 O O . ASP D 1 97 ? 50.861 -13.656 7.363 1.00 14.48 89 ASP D O 1
ATOM 6493 N N . VAL D 1 98 ? 50.505 -15.218 5.776 1.00 15.10 90 VAL D N 1
ATOM 6494 C CA . VAL D 1 98 ? 49.153 -14.773 5.442 1.00 12.99 90 VAL D CA 1
ATOM 6495 C C . VAL D 1 98 ? 48.248 -15.985 5.282 1.00 14.07 90 VAL D C 1
ATOM 6496 O O . VAL D 1 98 ? 48.553 -16.897 4.508 1.00 12.32 90 VAL D O 1
ATOM 6500 N N . LEU D 1 99 ? 47.116 -15.978 5.982 1.00 12.05 91 LEU D N 1
ATOM 6501 C CA . LEU D 1 99 ? 46.027 -16.908 5.723 1.00 13.15 91 LEU D CA 1
ATOM 6502 C C . LEU D 1 99 ? 44.890 -16.130 5.074 1.00 11.57 91 LEU D C 1
ATOM 6503 O O . LEU D 1 99 ? 44.382 -15.169 5.662 1.00 15.80 91 LEU D O 1
ATOM 6508 N N . VAL D 1 100 ? 44.510 -16.527 3.866 1.00 11.41 92 VAL D N 1
ATOM 6509 C CA . VAL D 1 100 ? 43.351 -15.954 3.193 1.00 14.18 92 VAL D CA 1
ATOM 6510 C C . VAL D 1 100 ? 42.222 -16.966 3.334 1.00 14.22 92 VAL D C 1
ATOM 6511 O O . VAL D 1 100 ? 42.200 -18.007 2.667 1.00 12.54 92 VAL D O 1
ATOM 6515 N N . ASN D 1 101 ? 41.292 -16.671 4.244 1.00 12.41 93 ASN D N 1
ATOM 6516 C CA . ASN D 1 101 ? 40.144 -17.536 4.511 1.00 10.86 93 ASN D CA 1
ATOM 6517 C C . ASN D 1 101 ? 39.065 -17.189 3.486 1.00 14.03 93 ASN D C 1
ATOM 6518 O O . ASN D 1 101 ? 38.102 -16.473 3.762 1.00 16.37 93 ASN D O 1
ATOM 6523 N N . ASN D 1 102 ? 39.237 -17.714 2.273 1.00 14.15 94 ASN D N 1
ATOM 6524 C CA . ASN D 1 102 ? 38.433 -17.296 1.130 1.00 11.93 94 ASN D CA 1
ATOM 6525 C C . ASN D 1 102 ? 37.321 -18.272 0.764 1.00 16.84 94 ASN D C 1
ATOM 6526 O O . ASN D 1 102 ? 36.293 -17.845 0.223 1.00 16.55 94 ASN D O 1
ATOM 6531 N N . ALA D 1 103 ? 37.508 -19.565 1.033 1.00 17.68 95 ALA D N 1
ATOM 6532 C CA . ALA D 1 103 ? 36.545 -20.575 0.613 1.00 16.58 95 ALA D CA 1
ATOM 6533 C C . ALA D 1 103 ? 35.147 -20.281 1.151 1.00 16.98 95 ALA D C 1
ATOM 6534 O O . ALA D 1 103 ? 34.971 -19.833 2.291 1.00 18.33 95 ALA D O 1
ATOM 6536 N N . GLY D 1 104 ? 34.150 -20.514 0.309 1.00 13.94 96 GLY D N 1
ATOM 6537 C CA . GLY D 1 104 ? 32.772 -20.361 0.735 1.00 12.89 96 GLY D CA 1
ATOM 6538 C C . GLY D 1 104 ? 31.844 -20.783 -0.381 1.00 14.16 96 GLY D C 1
ATOM 6539 O O . GLY D 1 104 ? 32.240 -20.881 -1.547 1.00 20.03 96 GLY D O 1
ATOM 6540 N N . ILE D 1 105 ? 30.600 -21.051 0.002 1.00 14.37 97 ILE D N 1
ATOM 6541 C CA . ILE D 1 105 ? 29.573 -21.395 -0.968 1.00 14.71 97 ILE D CA 1
ATOM 6542 C C . ILE D 1 105 ? 28.417 -20.422 -0.824 1.00 13.28 97 ILE D C 1
ATOM 6543 O O . ILE D 1 105 ? 28.232 -19.766 0.210 1.00 14.74 97 ILE D O 1
ATOM 6548 N N . ALA D 1 106 ? 27.619 -20.344 -1.894 1.00 13.98 98 ALA D N 1
ATOM 6549 C CA . ALA D 1 106 ? 26.449 -19.484 -1.865 1.00 14.33 98 ALA D CA 1
ATOM 6550 C C . ALA D 1 106 ? 25.387 -20.024 -0.924 1.00 13.57 98 ALA D C 1
ATOM 6551 O O . ALA D 1 106 ? 24.636 -19.246 -0.330 1.00 15.37 98 ALA D O 1
ATOM 6553 N N . GLY D 1 107 ? 25.301 -21.345 -0.789 1.00 14.56 99 GLY D N 1
ATOM 6554 C CA . GLY D 1 107 ? 24.234 -21.945 -0.036 1.00 15.17 99 GLY D CA 1
ATOM 6555 C C . GLY D 1 107 ? 22.949 -21.909 -0.832 1.00 15.11 99 GLY D C 1
ATOM 6556 O O . GLY D 1 107 ? 22.914 -21.451 -1.980 1.00 16.97 99 GLY D O 1
ATOM 6557 N N . PRO D 1 108 ? 21.862 -22.381 -0.232 1.00 14.30 100 PRO D N 1
ATOM 6558 C CA . PRO D 1 108 ? 20.584 -22.438 -0.950 1.00 12.91 100 PRO D CA 1
ATOM 6559 C C . PRO D 1 108 ? 19.917 -21.079 -1.080 1.00 17.10 100 PRO D C 1
ATOM 6560 O O . PRO D 1 108 ? 20.102 -20.175 -0.260 1.00 18.95 100 PRO D O 1
ATOM 6564 N N . THR D 1 109 ? 19.105 -20.960 -2.130 1.00 16.58 101 THR D N 1
ATOM 6565 C CA . THR D 1 109 ? 18.186 -19.840 -2.305 1.00 15.54 101 THR D CA 1
ATOM 6566 C C . THR D 1 109 ? 16.769 -20.316 -1.995 1.00 15.10 101 THR D C 1
ATOM 6567 O O . THR D 1 109 ? 16.301 -21.300 -2.581 1.00 17.49 101 THR D O 1
ATOM 6571 N N . GLY D 1 110 ? 16.106 -19.637 -1.068 1.00 13.34 102 GLY D N 1
ATOM 6572 C CA . GLY D 1 110 ? 14.730 -19.964 -0.749 1.00 17.46 102 GLY D CA 1
ATOM 6573 C C . GLY D 1 110 ? 14.296 -19.354 0.562 1.00 16.93 102 GLY D C 1
ATOM 6574 O O . GLY D 1 110 ? 15.104 -18.853 1.350 1.00 16.44 102 GLY D O 1
ATOM 6575 N N . GLY D 1 111 ? 12.981 -19.401 0.785 1.00 15.25 103 GLY D N 1
ATOM 6576 C CA . GLY D 1 111 ? 12.455 -19.023 2.083 1.00 18.90 103 GLY D CA 1
ATOM 6577 C C . GLY D 1 111 ? 13.017 -19.915 3.174 1.00 17.75 103 GLY D C 1
ATOM 6578 O O . GLY D 1 111 ? 13.389 -21.063 2.929 1.00 16.16 103 GLY D O 1
ATOM 6579 N N . ILE D 1 112 ? 13.081 -19.381 4.399 1.00 16.59 104 ILE D N 1
ATOM 6580 C CA . ILE D 1 112 ? 13.704 -20.157 5.470 1.00 14.91 104 ILE D CA 1
ATOM 6581 C C . ILE D 1 112 ? 12.928 -21.444 5.725 1.00 17.54 104 ILE D C 1
ATOM 6582 O O . ILE D 1 112 ? 13.513 -22.464 6.116 1.00 16.47 104 ILE D O 1
ATOM 6587 N N . ASP D 1 113 ? 11.612 -21.433 5.478 1.00 17.94 105 ASP D N 1
ATOM 6588 C CA . ASP D 1 113 ? 10.778 -22.612 5.650 1.00 18.65 105 ASP D CA 1
ATOM 6589 C C . ASP D 1 113 ? 10.847 -23.561 4.459 1.00 22.43 105 ASP D C 1
ATOM 6590 O O . ASP D 1 113 ? 10.285 -24.660 4.531 1.00 25.77 105 ASP D O 1
ATOM 6595 N N . GLU D 1 114 ? 11.524 -23.164 3.383 1.00 15.92 106 GLU D N 1
ATOM 6596 C CA . GLU D 1 114 ? 11.679 -23.966 2.177 1.00 20.34 106 GLU D CA 1
ATOM 6597 C C . GLU D 1 114 ? 13.013 -24.679 2.091 1.00 19.44 106 GLU D C 1
ATOM 6598 O O . GLU D 1 114 ? 13.089 -25.740 1.468 1.00 21.54 106 GLU D O 1
ATOM 6604 N N . ILE D 1 115 ? 14.062 -24.128 2.687 1.00 18.44 107 ILE D N 1
ATOM 6605 C CA . ILE D 1 115 ? 15.411 -24.590 2.373 1.00 19.32 107 ILE D CA 1
ATOM 6606 C C . ILE D 1 115 ? 15.713 -25.884 3.117 1.00 21.09 107 ILE D C 1
ATOM 6607 O O . ILE D 1 115 ? 15.217 -26.145 4.226 1.00 22.72 107 ILE D O 1
ATOM 6612 N N . ASP D 1 116 ? 16.518 -26.715 2.474 1.00 15.95 108 ASP D N 1
ATOM 6613 C CA . ASP D 1 116 ? 16.828 -28.035 3.004 1.00 17.71 108 ASP D CA 1
ATOM 6614 C C . ASP D 1 116 ? 17.784 -27.920 4.193 1.00 15.61 108 ASP D C 1
ATOM 6615 O O . ASP D 1 116 ? 18.815 -27.251 4.082 1.00 18.81 108 ASP D O 1
ATOM 6620 N N . PRO D 1 117 ? 17.474 -28.544 5.343 1.00 17.01 109 PRO D N 1
ATOM 6621 C CA . PRO D 1 117 ? 18.358 -28.394 6.518 1.00 17.68 109 PRO D CA 1
ATOM 6622 C C . PRO D 1 117 ? 19.802 -28.790 6.266 1.00 20.03 109 PRO D C 1
ATOM 6623 O O . PRO D 1 117 ? 20.713 -28.129 6.782 1.00 14.97 109 PRO D O 1
ATOM 6627 N N . ALA D 1 118 ? 20.051 -29.852 5.497 1.00 18.32 110 ALA D N 1
ATOM 6628 C CA . ALA D 1 118 ? 21.434 -30.239 5.238 1.00 15.86 110 ALA D CA 1
ATOM 6629 C C . ALA D 1 118 ? 22.167 -29.172 4.438 1.00 15.63 110 ALA D C 1
ATOM 6630 O O . ALA D 1 118 ? 23.381 -28.995 4.605 1.00 15.64 110 ALA D O 1
ATOM 6632 N N . GLN D 1 119 ? 21.451 -28.444 3.577 1.00 16.08 111 GLN D N 1
ATOM 6633 C CA . GLN D 1 119 ? 22.078 -27.347 2.844 1.00 15.65 111 GLN D CA 1
ATOM 6634 C C . GLN D 1 119 ? 22.363 -26.159 3.757 1.00 16.71 111 GLN D C 1
ATOM 6635 O O . GLN D 1 119 ? 23.409 -25.508 3.622 1.00 17.78 111 GLN D O 1
ATOM 6641 N N . TRP D 1 120 ? 21.473 -25.877 4.713 1.00 15.27 112 TRP D N 1
ATOM 6642 C CA . TRP D 1 120 ? 21.799 -24.888 5.742 1.00 12.76 112 TRP D CA 1
ATOM 6643 C C . TRP D 1 120 ? 23.075 -25.278 6.482 1.00 13.27 112 TRP D C 1
ATOM 6644 O O . TRP D 1 120 ? 24.004 -24.474 6.615 1.00 16.41 112 TRP D O 1
ATOM 6655 N N . GLU D 1 121 ? 23.127 -26.511 6.998 1.00 13.23 113 GLU D N 1
ATOM 6656 C CA . GLU D 1 121 ? 24.264 -26.911 7.828 1.00 14.27 113 GLU D CA 1
ATOM 6657 C C . GLU D 1 121 ? 25.558 -26.912 7.029 1.00 15.90 113 GLU D C 1
ATOM 6658 O O . GLU D 1 121 ? 26.621 -26.560 7.552 1.00 16.36 113 GLU D O 1
ATOM 6664 N N . GLN D 1 122 ? 25.487 -27.316 5.763 1.00 15.11 114 GLN D N 1
ATOM 6665 C CA . GLN D 1 122 ? 26.670 -27.329 4.910 1.00 13.64 114 GLN D CA 1
ATOM 6666 C C . GLN D 1 122 ? 27.179 -25.920 4.646 1.00 14.31 114 GLN D C 1
ATOM 6667 O O . GLN D 1 122 ? 28.397 -25.696 4.568 1.00 17.40 114 GLN D O 1
ATOM 6673 N N . THR D 1 123 ? 26.266 -24.961 4.501 1.00 12.10 115 THR D N 1
ATOM 6674 C CA . THR D 1 123 ? 26.674 -23.570 4.339 1.00 11.56 115 THR D CA 1
ATOM 6675 C C . THR D 1 123 ? 27.399 -23.081 5.585 1.00 12.84 115 THR D C 1
ATOM 6676 O O . THR D 1 123 ? 28.421 -22.390 5.490 1.00 14.44 115 THR D O 1
ATOM 6680 N N . VAL D 1 124 ? 26.884 -23.437 6.763 1.00 15.33 116 VAL D N 1
ATOM 6681 C CA . VAL D 1 124 ? 27.549 -23.055 8.010 1.00 16.17 116 VAL D CA 1
ATOM 6682 C C . VAL D 1 124 ? 28.898 -23.761 8.152 1.00 16.08 116 VAL D C 1
ATOM 6683 O O . VAL D 1 124 ? 29.877 -23.170 8.619 1.00 13.51 116 VAL D O 1
ATOM 6687 N N . ALA D 1 125 ? 28.969 -25.040 7.781 1.00 15.11 117 ALA D N 1
ATOM 6688 C CA . ALA D 1 125 ? 30.218 -25.772 7.942 1.00 12.30 117 ALA D CA 1
ATOM 6689 C C . ALA D 1 125 ? 31.322 -25.180 7.072 1.00 12.98 117 ALA D C 1
ATOM 6690 O O . ALA D 1 125 ? 32.471 -25.062 7.510 1.00 14.49 117 ALA D O 1
ATOM 6692 N N . ILE D 1 126 ? 30.996 -24.806 5.837 1.00 15.27 118 ILE D N 1
ATOM 6693 C CA . ILE D 1 126 ? 32.030 -24.325 4.926 1.00 12.49 118 ILE D CA 1
ATOM 6694 C C . ILE D 1 126 ? 32.322 -22.850 5.172 1.00 13.99 118 ILE D C 1
ATOM 6695 O O . ILE D 1 126 ? 33.483 -22.437 5.257 1.00 15.30 118 ILE D O 1
ATOM 6700 N N . ASN D 1 127 ? 31.278 -22.034 5.301 1.00 14.05 119 ASN D N 1
ATOM 6701 C CA . ASN D 1 127 ? 31.475 -20.590 5.367 1.00 13.21 119 ASN D CA 1
ATOM 6702 C C . ASN D 1 127 ? 31.944 -20.116 6.729 1.00 16.18 119 ASN D C 1
ATOM 6703 O O . ASN D 1 127 ? 32.606 -19.077 6.810 1.00 15.88 119 ASN D O 1
ATOM 6708 N N . LEU D 1 128 ? 31.597 -20.834 7.797 1.00 14.49 120 LEU D N 1
ATOM 6709 C CA . LEU D 1 128 ? 31.959 -20.420 9.150 1.00 11.89 120 LEU D CA 1
ATOM 6710 C C . LEU D 1 128 ? 32.885 -21.418 9.829 1.00 10.10 120 LEU D C 1
ATOM 6711 O O . LEU D 1 128 ? 33.983 -21.041 10.259 1.00 15.33 120 LEU D O 1
ATOM 6716 N N . ASN D 1 129 ? 32.501 -22.689 9.931 1.00 12.07 121 ASN D N 1
ATOM 6717 C CA . ASN D 1 129 ? 33.319 -23.576 10.744 1.00 14.57 121 ASN D CA 1
ATOM 6718 C C . ASN D 1 129 ? 34.699 -23.765 10.137 1.00 11.01 121 ASN D C 1
ATOM 6719 O O . ASN D 1 129 ? 35.682 -23.881 10.876 1.00 15.38 121 ASN D O 1
ATOM 6724 N N . ALA D 1 130 ? 34.796 -23.759 8.803 1.00 13.66 122 ALA D N 1
ATOM 6725 C CA . ALA D 1 130 ? 36.101 -23.915 8.169 1.00 16.61 122 ALA D CA 1
ATOM 6726 C C . ALA D 1 130 ? 37.001 -22.709 8.406 1.00 15.32 122 ALA D C 1
ATOM 6727 O O . ALA D 1 130 ? 38.227 -22.848 8.385 1.00 15.98 122 ALA D O 1
ATOM 6729 N N . GLN D 1 131 ? 36.424 -21.521 8.615 1.00 15.89 123 GLN D N 1
ATOM 6730 C CA . GLN D 1 131 ? 37.238 -20.373 9.007 1.00 13.46 123 GLN D CA 1
ATOM 6731 C C . GLN D 1 131 ? 37.991 -20.663 10.297 1.00 10.46 123 GLN D C 1
ATOM 6732 O O . GLN D 1 131 ? 39.186 -20.376 10.409 1.00 14.13 123 GLN D O 1
ATOM 6738 N N . PHE D 1 132 ? 37.294 -21.260 11.268 1.00 11.00 124 PHE D N 1
ATOM 6739 C CA . PHE D 1 132 ? 37.901 -21.671 12.532 1.00 14.38 124 PHE D CA 1
ATOM 6740 C C . PHE D 1 132 ? 38.942 -22.762 12.330 1.00 14.19 124 PHE D C 1
ATOM 6741 O O . PHE D 1 132 ? 40.032 -22.708 12.913 1.00 16.70 124 PHE D O 1
ATOM 6749 N N . GLU D 1 133 ? 38.610 -23.782 11.531 1.00 11.46 125 GLU D N 1
ATOM 6750 C CA . GLU D 1 133 ? 39.527 -24.894 11.344 1.00 13.04 125 GLU D CA 1
ATOM 6751 C C . GLU D 1 133 ? 40.850 -24.421 10.755 1.00 12.04 125 GLU D C 1
ATOM 6752 O O . GLU D 1 133 ? 41.917 -24.857 11.191 1.00 15.90 125 GLU D O 1
ATOM 6758 N N . PHE D 1 134 ? 40.805 -23.484 9.803 1.00 12.11 126 PHE D N 1
ATOM 6759 C CA . PHE D 1 134 ? 42.060 -22.985 9.249 1.00 11.74 126 PHE D CA 1
ATOM 6760 C C . PHE D 1 134 ? 42.735 -21.994 10.184 1.00 12.67 126 PHE D C 1
ATOM 6761 O O . PHE D 1 134 ? 43.959 -22.030 10.338 1.00 12.88 126 PHE D O 1
ATOM 6769 N N . ALA D 1 135 ? 41.961 -21.120 10.834 1.00 12.06 127 ALA D N 1
ATOM 6770 C CA . ALA D 1 135 ? 42.570 -20.150 11.739 1.00 15.48 127 ALA D CA 1
ATOM 6771 C C . ALA D 1 135 ? 43.259 -20.832 12.915 1.00 14.32 127 ALA D C 1
ATOM 6772 O O . ALA D 1 135 ? 44.374 -20.447 13.291 1.00 15.13 127 ALA D O 1
ATOM 6774 N N . ARG D 1 136 ? 42.636 -21.857 13.507 1.00 13.00 128 ARG D N 1
ATOM 6775 C CA A ARG D 1 136 ? 43.244 -22.504 14.670 0.55 16.37 128 ARG D CA 1
ATOM 6776 C CA B ARG D 1 136 ? 43.259 -22.474 14.675 0.45 16.30 128 ARG D CA 1
ATOM 6777 C C . ARG D 1 136 ? 44.593 -23.127 14.328 1.00 12.72 128 ARG D C 1
ATOM 6778 O O . ARG D 1 136 ? 45.493 -23.182 15.180 1.00 16.68 128 ARG D O 1
ATOM 6793 N N . ARG D 1 137 ? 44.754 -23.616 13.099 1.00 13.89 129 ARG D N 1
ATOM 6794 C CA . ARG D 1 137 ? 46.018 -24.219 12.698 1.00 13.99 129 ARG D CA 1
ATOM 6795 C C . ARG D 1 137 ? 47.029 -23.193 12.202 1.00 18.30 129 ARG D C 1
ATOM 6796 O O . ARG D 1 137 ? 48.244 -23.413 12.328 1.00 16.37 129 ARG D O 1
ATOM 6804 N N . ALA D 1 138 ? 46.552 -22.073 11.667 1.00 17.22 130 ALA D N 1
ATOM 6805 C CA . ALA D 1 138 ? 47.446 -21.060 11.122 1.00 14.28 130 ALA D CA 1
ATOM 6806 C C . ALA D 1 138 ? 48.034 -20.167 12.205 1.00 14.60 130 ALA D C 1
ATOM 6807 O O . ALA D 1 138 ? 49.180 -19.717 12.071 1.00 15.21 130 ALA D O 1
ATOM 6809 N N . VAL D 1 139 ? 47.285 -19.922 13.293 1.00 14.36 131 VAL D N 1
ATOM 6810 C CA . VAL D 1 139 ? 47.748 -18.976 14.315 1.00 13.74 131 VAL D CA 1
ATOM 6811 C C . VAL D 1 139 ? 49.148 -19.302 14.847 1.00 15.27 131 VAL D C 1
ATOM 6812 O O . VAL D 1 139 ? 49.969 -18.382 14.949 1.00 16.32 131 VAL D O 1
ATOM 6816 N N . PRO D 1 140 ? 49.481 -20.550 15.209 1.00 17.21 132 PRO D N 1
ATOM 6817 C CA . PRO D 1 140 ? 50.848 -20.831 15.693 1.00 15.00 132 PRO D CA 1
ATOM 6818 C C . PRO D 1 140 ? 51.922 -20.539 14.674 1.00 18.75 132 PRO D C 1
ATOM 6819 O O . PRO D 1 140 ? 53.083 -20.314 15.052 1.00 18.87 132 PRO D O 1
ATOM 6823 N N . LEU D 1 141 ? 51.582 -20.563 13.387 1.00 14.38 133 LEU D N 1
ATOM 6824 C CA . LEU D 1 141 ? 52.535 -20.210 12.348 1.00 16.18 133 LEU D CA 1
ATOM 6825 C C . LEU D 1 141 ? 52.633 -18.696 12.196 1.00 17.46 133 LEU D C 1
ATOM 6826 O O . LEU D 1 141 ? 53.735 -18.133 12.173 1.00 14.89 133 LEU D O 1
ATOM 6831 N N . LEU D 1 142 ? 51.477 -18.037 12.092 1.00 15.77 134 LEU D N 1
ATOM 6832 C CA . LEU D 1 142 ? 51.406 -16.595 11.856 1.00 13.52 134 LEU D CA 1
ATOM 6833 C C . LEU D 1 142 ? 52.050 -15.787 12.970 1.00 13.77 134 LEU D C 1
ATOM 6834 O O . LEU D 1 142 ? 52.588 -14.706 12.708 1.00 20.10 134 LEU D O 1
ATOM 6839 N N . ARG D 1 143 ? 51.995 -16.271 14.215 1.00 13.86 135 ARG D N 1
ATOM 6840 C CA . ARG D 1 143 ? 52.613 -15.514 15.297 1.00 16.49 135 ARG D CA 1
ATOM 6841 C C . ARG D 1 143 ? 54.126 -15.472 15.191 1.00 20.90 135 ARG D C 1
ATOM 6842 O O . ARG D 1 143 ? 54.758 -14.714 15.935 1.00 22.49 135 ARG D O 1
ATOM 6850 N N . GLU D 1 144 ? 54.718 -16.258 14.296 1.00 18.14 136 GLU D N 1
ATOM 6851 C CA . GLU D 1 144 ? 56.163 -16.266 14.093 1.00 16.79 136 GLU D CA 1
ATOM 6852 C C . GLU D 1 144 ? 56.590 -15.462 12.870 1.00 18.81 136 GLU D C 1
ATOM 6853 O O . GLU D 1 144 ? 57.776 -15.472 12.518 1.00 22.04 136 GLU D O 1
ATOM 6859 N N . SER D 1 145 ? 55.655 -14.787 12.204 1.00 20.93 137 SER D N 1
ATOM 6860 C CA . SER D 1 145 ? 55.953 -14.061 10.975 1.00 20.49 137 SER D CA 1
ATOM 6861 C C . SER D 1 145 ? 56.729 -12.782 11.257 1.00 25.21 137 SER D C 1
ATOM 6862 O O . SER D 1 145 ? 56.359 -12.004 12.142 1.00 24.77 137 SER D O 1
ATOM 6865 N N . LYS D 1 146 ? 57.792 -12.551 10.471 1.00 27.76 138 LYS D N 1
ATOM 6866 C CA . LYS D 1 146 ? 58.610 -11.354 10.637 1.00 22.16 138 LYS D CA 1
ATOM 6867 C C . LYS D 1 146 ? 57.810 -10.077 10.433 1.00 29.96 138 LYS D C 1
ATOM 6868 O O . LYS D 1 146 ? 58.167 -9.027 10.980 1.00 28.43 138 LYS D O 1
ATOM 6870 N N . HIS D 1 147 ? 56.733 -10.134 9.653 1.00 24.26 139 HIS D N 1
ATOM 6871 C CA . HIS D 1 147 ? 55.972 -8.936 9.332 1.00 32.02 139 HIS D CA 1
ATOM 6872 C C . HIS D 1 147 ? 54.749 -8.753 10.216 1.00 29.15 139 HIS D C 1
ATOM 6873 O O . HIS D 1 147 ? 54.051 -7.740 10.076 1.00 31.20 139 HIS D O 1
ATOM 6880 N N A GLY D 1 148 ? 54.417 -9.752 11.054 0.39 22.26 140 GLY D N 1
ATOM 6881 N N B GLY D 1 148 ? 54.524 -9.625 11.176 0.61 22.25 140 GLY D N 1
ATOM 6882 C CA A GLY D 1 148 ? 53.291 -9.703 11.985 0.39 20.02 140 GLY D CA 1
ATOM 6883 C CA B GLY D 1 148 ? 53.208 -9.606 11.756 0.61 19.51 140 GLY D CA 1
ATOM 6884 C C A GLY D 1 148 ? 52.322 -10.884 12.001 0.39 20.05 140 GLY D C 1
ATOM 6885 C C B GLY D 1 148 ? 52.305 -10.263 10.742 0.61 18.50 140 GLY D C 1
ATOM 6886 O O A GLY D 1 148 ? 51.726 -11.203 13.031 0.39 30.23 140 GLY D O 1
ATOM 6887 O O B GLY D 1 148 ? 51.860 -9.641 9.779 0.61 20.97 140 GLY D O 1
ATOM 6888 N N . GLY D 1 149 ? 52.202 -11.572 10.879 1.00 19.42 141 GLY D N 1
ATOM 6889 C CA . GLY D 1 149 ? 51.066 -12.391 10.501 1.00 16.97 141 GLY D CA 1
ATOM 6890 C C . GLY D 1 149 ? 49.785 -11.672 10.126 1.00 15.25 141 GLY D C 1
ATOM 6891 O O . GLY D 1 149 ? 49.468 -10.589 10.639 1.00 14.11 141 GLY D O 1
ATOM 6892 N N . ALA D 1 150 ? 49.024 -12.282 9.223 1.00 14.54 142 ALA D N 1
ATOM 6893 C CA . ALA D 1 150 ? 47.777 -11.690 8.776 1.00 15.10 142 ALA D CA 1
ATOM 6894 C C . ALA D 1 150 ? 46.779 -12.794 8.480 1.00 16.11 142 ALA D C 1
ATOM 6895 O O . ALA D 1 150 ? 47.141 -13.835 7.922 1.00 15.28 142 ALA D O 1
ATOM 6897 N N . ILE D 1 151 ? 45.528 -12.551 8.859 1.00 11.04 143 ILE D N 1
ATOM 6898 C CA . ILE D 1 151 ? 44.382 -13.334 8.429 1.00 15.14 143 ILE D CA 1
ATOM 6899 C C . ILE D 1 151 ? 43.474 -12.407 7.634 1.00 16.65 143 ILE D C 1
ATOM 6900 O O . ILE D 1 151 ? 43.082 -11.341 8.126 1.00 13.34 143 ILE D O 1
ATOM 6905 N N . ILE D 1 152 ? 43.138 -12.799 6.414 1.00 10.50 144 ILE D N 1
ATOM 6906 C CA . ILE D 1 152 ? 42.195 -12.039 5.605 1.00 13.70 144 ILE D CA 1
ATOM 6907 C C . ILE D 1 152 ? 41.002 -12.945 5.359 1.00 13.03 144 ILE D C 1
ATOM 6908 O O . ILE D 1 152 ? 41.131 -13.978 4.688 1.00 14.38 144 ILE D O 1
ATOM 6913 N N . ALA D 1 153 ? 39.850 -12.587 5.923 1.00 9.71 145 ALA D N 1
ATOM 6914 C CA . ALA D 1 153 ? 38.657 -13.408 5.784 1.00 9.60 145 ALA D CA 1
ATOM 6915 C C . ALA D 1 153 ? 37.746 -12.814 4.724 1.00 12.58 145 ALA D C 1
ATOM 6916 O O . ALA D 1 153 ? 37.618 -11.593 4.606 1.00 14.53 145 ALA D O 1
ATOM 6918 N N . LEU D 1 154 ? 37.126 -13.679 3.942 1.00 15.44 146 LEU D N 1
ATOM 6919 C CA . LEU D 1 154 ? 36.212 -13.238 2.893 1.00 12.29 146 LEU D CA 1
ATOM 6920 C C . LEU D 1 154 ? 34.794 -13.305 3.448 1.00 14.20 146 LEU D C 1
ATOM 6921 O O . LEU D 1 154 ? 34.237 -14.387 3.633 1.00 17.72 146 LEU D O 1
ATOM 6926 N N . SER D 1 155 ? 34.240 -12.138 3.774 1.00 12.83 147 SER D N 1
ATOM 6927 C CA . SER D 1 155 ? 32.826 -12.004 4.086 1.00 11.85 147 SER D CA 1
ATOM 6928 C C . SER D 1 155 ? 32.098 -11.662 2.785 1.00 14.77 147 SER D C 1
ATOM 6929 O O . SER D 1 155 ? 32.464 -12.167 1.717 1.00 14.50 147 SER D O 1
ATOM 6932 N N . SER D 1 156 ? 31.104 -10.784 2.854 1.00 13.62 148 SER D N 1
ATOM 6933 C CA . SER D 1 156 ? 30.312 -10.371 1.698 1.00 13.17 148 SER D CA 1
ATOM 6934 C C . SER D 1 156 ? 29.590 -9.089 2.084 1.00 12.15 148 SER D C 1
ATOM 6935 O O . SER D 1 156 ? 29.541 -8.725 3.263 1.00 13.77 148 SER D O 1
ATOM 6938 N N . VAL D 1 157 ? 28.993 -8.417 1.089 1.00 11.37 149 VAL D N 1
ATOM 6939 C CA . VAL D 1 157 ? 28.058 -7.350 1.449 1.00 10.77 149 VAL D CA 1
ATOM 6940 C C . VAL D 1 157 ? 26.887 -7.941 2.214 1.00 11.22 149 VAL D C 1
ATOM 6941 O O . VAL D 1 157 ? 26.220 -7.231 2.974 1.00 12.16 149 VAL D O 1
ATOM 6945 N N . ALA D 1 158 ? 26.637 -9.250 2.063 1.00 13.04 150 ALA D N 1
ATOM 6946 C CA . ALA D 1 158 ? 25.611 -9.894 2.885 1.00 11.74 150 ALA D CA 1
ATOM 6947 C C . ALA D 1 158 ? 26.045 -10.090 4.330 1.00 10.98 150 ALA D C 1
ATOM 6948 O O . ALA D 1 158 ? 25.262 -10.614 5.129 1.00 11.34 150 ALA D O 1
ATOM 6950 N N . GLY D 1 159 ? 27.262 -9.701 4.678 1.00 9.52 151 GLY D N 1
ATOM 6951 C CA . GLY D 1 159 ? 27.707 -9.650 6.060 1.00 10.34 151 GLY D CA 1
ATOM 6952 C C . GLY D 1 159 ? 27.498 -8.313 6.728 1.00 13.03 151 GLY D C 1
ATOM 6953 O O . GLY D 1 159 ? 27.814 -8.170 7.914 1.00 12.98 151 GLY D O 1
ATOM 6954 N N . ARG D 1 160 ? 26.975 -7.322 5.991 1.00 9.79 152 ARG D N 1
ATOM 6955 C CA . ARG D 1 160 ? 26.646 -6.017 6.558 1.00 11.11 152 ARG D CA 1
ATOM 6956 C C . ARG D 1 160 ? 25.229 -5.569 6.226 1.00 11.56 152 ARG D C 1
ATOM 6957 O O . ARG D 1 160 ? 24.840 -4.459 6.616 1.00 11.32 152 ARG D O 1
ATOM 6965 N N . LEU D 1 161 ? 24.476 -6.380 5.487 1.00 10.34 153 LEU D N 1
ATOM 6966 C CA . LEU D 1 161 ? 23.085 -6.138 5.133 1.00 10.52 153 LEU D CA 1
ATOM 6967 C C . LEU D 1 161 ? 22.300 -7.415 5.350 1.00 13.09 153 LEU D C 1
ATOM 6968 O O . LEU D 1 161 ? 22.867 -8.507 5.339 1.00 11.89 153 LEU D O 1
ATOM 6973 N N . GLY D 1 162 ? 20.974 -7.276 5.483 1.00 11.86 154 GLY D N 1
ATOM 6974 C CA . GLY D 1 162 ? 20.108 -8.443 5.428 1.00 14.04 154 GLY D CA 1
ATOM 6975 C C . GLY D 1 162 ? 19.903 -8.926 4.002 1.00 14.53 154 GLY D C 1
ATOM 6976 O O . GLY D 1 162 ? 19.936 -8.156 3.046 1.00 13.18 154 GLY D O 1
ATOM 6977 N N . TYR D 1 163 ? 19.671 -10.232 3.856 1.00 13.84 155 TYR D N 1
ATOM 6978 C CA . TYR D 1 163 ? 19.566 -10.860 2.526 1.00 11.81 155 TYR D CA 1
ATOM 6979 C C . TYR D 1 163 ? 18.416 -11.867 2.556 1.00 14.72 155 TYR D C 1
ATOM 6980 O O . TYR D 1 163 ? 18.623 -13.044 2.885 1.00 13.69 155 TYR D O 1
ATOM 6989 N N . ALA D 1 164 ? 17.217 -11.411 2.184 1.00 12.05 156 ALA D N 1
ATOM 6990 C CA . ALA D 1 164 ? 16.080 -12.319 2.110 1.00 17.66 156 ALA D CA 1
ATOM 6991 C C . ALA D 1 164 ? 16.354 -13.464 1.138 1.00 13.53 156 ALA D C 1
ATOM 6992 O O . ALA D 1 164 ? 17.043 -13.301 0.126 1.00 15.02 156 ALA D O 1
ATOM 6994 N N . TYR D 1 165 ? 15.836 -14.642 1.483 1.00 12.91 157 TYR D N 1
ATOM 6995 C CA . TYR D 1 165 ? 15.941 -15.880 0.720 1.00 12.66 157 TYR D CA 1
ATOM 6996 C C . TYR D 1 165 ? 17.363 -16.406 0.674 1.00 14.13 157 TYR D C 1
ATOM 6997 O O . TYR D 1 165 ? 17.645 -17.361 -0.055 1.00 13.88 157 TYR D O 1
ATOM 7006 N N . ARG D 1 166 ? 18.258 -15.849 1.492 1.00 13.56 158 ARG D N 1
ATOM 7007 C CA . ARG D 1 166 ? 19.652 -16.265 1.557 1.00 11.87 158 ARG D CA 1
ATOM 7008 C C . ARG D 1 166 ? 20.104 -16.303 3.011 1.00 10.72 158 ARG D C 1
ATOM 7009 O O . ARG D 1 166 ? 21.259 -15.993 3.339 1.00 12.87 158 ARG D O 1
ATOM 7017 N N . THR D 1 167 ? 19.203 -16.722 3.904 1.00 13.35 159 THR D N 1
ATOM 7018 C CA . THR D 1 167 ? 19.497 -16.621 5.330 1.00 15.49 159 THR D CA 1
ATOM 7019 C C . THR D 1 167 ? 20.748 -17.382 5.775 1.00 10.99 159 THR D C 1
ATOM 7020 O O . THR D 1 167 ? 21.509 -16.820 6.579 1.00 13.33 159 THR D O 1
ATOM 7024 N N . PRO D 1 168 ? 21.026 -18.624 5.346 1.00 13.01 160 PRO D N 1
ATOM 7025 C CA . PRO D 1 168 ? 22.281 -19.240 5.812 1.00 13.67 160 PRO D CA 1
ATOM 7026 C C . PRO D 1 168 ? 23.513 -18.494 5.325 1.00 13.18 160 PRO D C 1
ATOM 7027 O O . PRO D 1 168 ? 24.489 -18.339 6.069 1.00 10.90 160 PRO D O 1
ATOM 7031 N N . TYR D 1 169 ? 23.490 -18.018 4.084 1.00 12.40 161 TYR D N 1
ATOM 7032 C CA . TYR D 1 169 ? 24.601 -17.235 3.565 1.00 15.13 161 TYR D CA 1
ATOM 7033 C C . TYR D 1 169 ? 24.815 -15.971 4.392 1.00 14.88 161 TYR D C 1
ATOM 7034 O O . TYR D 1 169 ? 25.930 -15.708 4.862 1.00 12.22 161 TYR D O 1
ATOM 7043 N N . ALA D 1 170 ? 23.750 -15.198 4.613 1.00 11.88 162 ALA D N 1
ATOM 7044 C CA . ALA D 1 170 ? 23.884 -13.959 5.376 1.00 10.69 162 ALA D CA 1
ATOM 7045 C C . ALA D 1 170 ? 24.347 -14.241 6.801 1.00 9.85 162 ALA D C 1
ATOM 7046 O O . ALA D 1 170 ? 25.267 -13.586 7.301 1.00 13.27 162 ALA D O 1
ATOM 7048 N N . ALA D 1 171 ? 23.722 -15.222 7.472 1.00 11.80 163 ALA D N 1
ATOM 7049 C CA . ALA D 1 171 ? 24.157 -15.591 8.817 1.00 9.54 163 ALA D CA 1
ATOM 7050 C C . ALA D 1 171 ? 25.663 -15.838 8.869 1.00 11.27 163 ALA D C 1
ATOM 7051 O O . ALA D 1 171 ? 26.352 -15.330 9.759 1.00 11.45 163 ALA D O 1
ATOM 7053 N N . THR D 1 172 ? 26.193 -16.616 7.925 1.00 9.32 164 THR D N 1
ATOM 7054 C CA . THR D 1 172 ? 27.625 -16.925 7.997 1.00 9.20 164 THR D CA 1
ATOM 7055 C C . THR D 1 172 ? 28.482 -15.717 7.675 1.00 11.72 164 THR D C 1
ATOM 7056 O O . THR D 1 172 ? 29.581 -15.580 8.226 1.00 12.10 164 THR D O 1
ATOM 7060 N N . LYS D 1 173 ? 28.018 -14.834 6.795 1.00 12.44 165 LYS D N 1
ATOM 7061 C CA . LYS D 1 173 ? 28.868 -13.703 6.445 1.00 10.41 165 LYS D CA 1
ATOM 7062 C C . LYS D 1 173 ? 28.892 -12.673 7.564 1.00 12.75 165 LYS D C 1
ATOM 7063 O O . LYS D 1 173 ? 29.922 -12.021 7.771 1.00 13.14 165 LYS D O 1
ATOM 7069 N N . TRP D 1 174 ? 27.791 -12.547 8.315 1.00 11.65 166 TRP D N 1
ATOM 7070 C CA . TRP D 1 174 ? 27.803 -11.760 9.549 1.00 9.36 166 TRP D CA 1
ATOM 7071 C C . TRP D 1 174 ? 28.665 -12.427 10.612 1.00 9.28 166 TRP D C 1
ATOM 7072 O O . TRP D 1 174 ? 29.385 -11.748 11.350 1.00 10.91 166 TRP D O 1
ATOM 7083 N N . ALA D 1 175 ? 28.615 -13.760 10.695 1.00 8.89 167 ALA D N 1
ATOM 7084 C CA . ALA D 1 175 ? 29.443 -14.461 11.667 1.00 8.97 167 ALA D CA 1
ATOM 7085 C C . ALA D 1 175 ? 30.920 -14.195 11.419 1.00 10.53 167 ALA D C 1
ATOM 7086 O O . ALA D 1 175 ? 31.694 -14.016 12.371 1.00 12.28 167 ALA D O 1
ATOM 7088 N N . VAL D 1 176 ? 31.331 -14.184 10.144 1.00 12.72 168 VAL D N 1
ATOM 7089 C CA . VAL D 1 176 ? 32.730 -13.928 9.806 1.00 12.03 168 VAL D CA 1
ATOM 7090 C C . VAL D 1 176 ? 33.164 -12.559 10.325 1.00 10.21 168 VAL D C 1
ATOM 7091 O O . VAL D 1 176 ? 34.278 -12.402 10.849 1.00 12.49 168 VAL D O 1
ATOM 7095 N N . VAL D 1 177 ? 32.294 -11.554 10.211 1.00 8.68 169 VAL D N 1
ATOM 7096 C CA . VAL D 1 177 ? 32.630 -10.228 10.730 1.00 11.78 169 VAL D CA 1
ATOM 7097 C C . VAL D 1 177 ? 32.893 -10.292 12.235 1.00 11.77 169 VAL D C 1
ATOM 7098 O O . VAL D 1 177 ? 33.910 -9.783 12.732 1.00 11.75 169 VAL D O 1
ATOM 7102 N N . GLY D 1 178 ? 31.991 -10.930 12.987 1.00 10.99 170 GLY D N 1
ATOM 7103 C CA . GLY D 1 178 ? 32.211 -11.046 14.425 1.00 10.62 170 GLY D CA 1
ATOM 7104 C C . GLY D 1 178 ? 33.439 -11.865 14.763 1.00 10.96 170 GLY D C 1
ATOM 7105 O O . GLY D 1 178 ? 34.135 -11.584 15.748 1.00 11.54 170 GLY D O 1
ATOM 7106 N N . LEU D 1 179 ? 33.725 -12.888 13.958 1.00 10.97 171 LEU D N 1
ATOM 7107 C CA . LEU D 1 179 ? 34.918 -13.688 14.186 1.00 13.48 171 LEU D CA 1
ATOM 7108 C C . LEU D 1 179 ? 36.169 -12.851 13.960 1.00 9.32 171 LEU D C 1
ATOM 7109 O O . LEU D 1 179 ? 37.106 -12.893 14.764 1.00 12.68 171 LEU D O 1
ATOM 7114 N N . VAL D 1 180 ? 36.161 -12.027 12.907 1.00 9.60 172 VAL D N 1
ATOM 7115 C CA . VAL D 1 180 ? 37.278 -11.127 12.629 1.00 13.96 172 VAL D CA 1
ATOM 7116 C C . VAL D 1 180 ? 37.467 -10.137 13.772 1.00 12.40 172 VAL D C 1
ATOM 7117 O O . VAL D 1 180 ? 38.588 -9.921 14.252 1.00 14.07 172 VAL D O 1
ATOM 7121 N N . LYS D 1 181 ? 36.377 -9.525 14.241 1.00 11.75 173 LYS D N 1
ATOM 7122 C CA . LYS D 1 181 ? 36.559 -8.507 15.266 1.00 14.12 173 LYS D CA 1
ATOM 7123 C C . LYS D 1 181 ? 37.030 -9.125 16.572 1.00 14.40 173 LYS D C 1
ATOM 7124 O O . LYS D 1 181 ? 37.816 -8.511 17.299 1.00 13.37 173 LYS D O 1
ATOM 7130 N N . SER D 1 182 ? 36.604 -10.353 16.864 1.00 10.87 174 SER D N 1
ATOM 7131 C CA . SER D 1 182 ? 37.095 -11.029 18.062 1.00 12.72 174 SER D CA 1
ATOM 7132 C C . SER D 1 182 ? 38.561 -11.422 17.918 1.00 11.61 174 SER D C 1
ATOM 7133 O O . SER D 1 182 ? 39.359 -11.215 18.841 1.00 12.92 174 SER D O 1
ATOM 7136 N N . LEU D 1 183 ? 38.932 -12.015 16.773 1.00 10.89 175 LEU D N 1
ATOM 7137 C CA . LEU D 1 183 ? 40.330 -12.410 16.568 1.00 12.00 175 LEU D CA 1
ATOM 7138 C C . LEU D 1 183 ? 41.269 -11.214 16.506 1.00 10.47 175 LEU D C 1
ATOM 7139 O O . LEU D 1 183 ? 42.417 -11.301 16.970 1.00 12.91 175 LEU D O 1
ATOM 7144 N N . ALA D 1 184 ? 40.804 -10.086 15.982 1.00 10.35 176 ALA D N 1
ATOM 7145 C CA . ALA D 1 184 ? 41.650 -8.902 15.971 1.00 10.83 176 ALA D CA 1
ATOM 7146 C C . ALA D 1 184 ? 42.044 -8.490 17.378 1.00 13.37 176 ALA D C 1
ATOM 7147 O O . ALA D 1 184 ? 43.207 -8.161 17.634 1.00 13.62 176 ALA D O 1
ATOM 7149 N N . ILE D 1 185 ? 41.086 -8.501 18.311 1.00 12.89 177 ILE D N 1
ATOM 7150 C CA . ILE D 1 185 ? 41.411 -8.218 19.709 1.00 12.39 177 ILE D CA 1
ATOM 7151 C C . ILE D 1 185 ? 42.318 -9.302 20.279 1.00 13.47 177 ILE D C 1
ATOM 7152 O O . ILE D 1 185 ? 43.324 -9.020 20.950 1.00 14.21 177 ILE D O 1
ATOM 7157 N N . GLU D 1 186 ? 41.971 -10.568 20.019 1.00 11.58 178 GLU D N 1
ATOM 7158 C CA . GLU D 1 186 ? 42.676 -11.687 20.638 1.00 15.20 178 GLU D CA 1
ATOM 7159 C C . GLU D 1 186 ? 44.131 -11.768 20.179 1.00 12.05 178 GLU D C 1
ATOM 7160 O O . GLU D 1 186 ? 45.041 -11.998 20.993 1.00 13.99 178 GLU D O 1
ATOM 7166 N N . LEU D 1 187 ? 44.364 -11.605 18.876 1.00 11.73 179 LEU D N 1
ATOM 7167 C CA . LEU D 1 187 ? 45.669 -11.851 18.270 1.00 11.94 179 LEU D CA 1
ATOM 7168 C C . LEU D 1 187 ? 46.470 -10.584 18.051 1.00 13.24 179 LEU D C 1
ATOM 7169 O O . LEU D 1 187 ? 47.668 -10.675 17.740 1.00 13.94 179 LEU D O 1
ATOM 7174 N N . GLY D 1 188 ? 45.849 -9.418 18.214 1.00 13.37 180 GLY D N 1
ATOM 7175 C CA . GLY D 1 188 ? 46.511 -8.142 18.033 1.00 12.86 180 GLY D CA 1
ATOM 7176 C C . GLY D 1 188 ? 47.822 -8.013 18.787 1.00 15.50 180 GLY D C 1
ATOM 7177 O O . GLY D 1 188 ? 48.845 -7.601 18.228 1.00 17.48 180 GLY D O 1
ATOM 7178 N N . PRO D 1 189 ? 47.818 -8.333 20.083 1.00 13.47 181 PRO D N 1
ATOM 7179 C CA . PRO D 1 189 ? 49.071 -8.243 20.848 1.00 16.95 181 PRO D CA 1
ATOM 7180 C C . PRO D 1 189 ? 50.120 -9.238 20.398 1.00 18.93 181 PRO D C 1
ATOM 7181 O O . PRO D 1 189 ? 51.302 -9.052 20.720 1.00 26.79 181 PRO D O 1
ATOM 7185 N N . LEU D 1 190 ? 49.740 -10.282 19.667 1.00 19.30 182 LEU D N 1
ATOM 7186 C CA . LEU D 1 190 ? 50.734 -11.148 19.046 1.00 23.14 182 LEU D CA 1
ATOM 7187 C C . LEU D 1 190 ? 51.273 -10.577 17.741 1.00 22.20 182 LEU D C 1
ATOM 7188 O O . LEU D 1 190 ? 52.269 -11.093 17.220 1.00 25.22 182 LEU D O 1
ATOM 7193 N N . GLY D 1 191 ? 50.639 -9.537 17.198 1.00 17.01 183 GLY D N 1
ATOM 7194 C CA . GLY D 1 191 ? 51.074 -8.941 15.953 1.00 15.26 183 GLY D CA 1
ATOM 7195 C C . GLY D 1 191 ? 50.280 -9.380 14.745 1.00 15.43 183 GLY D C 1
ATOM 7196 O O . GLY D 1 191 ? 50.574 -8.925 13.628 1.00 17.08 183 GLY D O 1
ATOM 7197 N N . ILE D 1 192 ? 49.287 -10.245 14.921 1.00 12.75 184 ILE D N 1
ATOM 7198 C CA . ILE D 1 192 ? 48.534 -10.770 13.790 1.00 12.29 184 ILE D CA 1
ATOM 7199 C C . ILE D 1 192 ? 47.384 -9.829 13.487 1.00 13.93 184 ILE D C 1
ATOM 7200 O O . ILE D 1 192 ? 46.525 -9.589 14.344 1.00 16.49 184 ILE D O 1
ATOM 7205 N N . ARG D 1 193 ? 47.387 -9.277 12.272 1.00 11.93 185 ARG D N 1
ATOM 7206 C CA . ARG D 1 193 ? 46.271 -8.489 11.771 1.00 14.78 185 ARG D CA 1
ATOM 7207 C C . ARG D 1 193 ? 45.167 -9.411 11.282 1.00 12.04 185 ARG D C 1
ATOM 7208 O O . ARG D 1 193 ? 45.440 -10.457 10.683 1.00 14.16 185 ARG D O 1
ATOM 7216 N N . VAL D 1 194 ? 43.914 -9.027 11.539 1.00 10.76 186 VAL D N 1
ATOM 7217 C CA . VAL D 1 194 ? 42.757 -9.815 11.128 1.00 11.61 186 VAL D CA 1
ATOM 7218 C C . VAL D 1 194 ? 41.699 -8.870 10.567 1.00 10.24 186 VAL D C 1
ATOM 7219 O O . VAL D 1 194 ? 41.197 -7.999 11.290 1.00 12.56 186 VAL D O 1
ATOM 7223 N N . ASN D 1 195 ? 41.358 -9.038 9.287 1.00 10.06 187 ASN D N 1
ATOM 7224 C CA . ASN D 1 195 ? 40.339 -8.216 8.645 1.00 13.03 187 ASN D CA 1
ATOM 7225 C C . ASN D 1 195 ? 39.438 -9.082 7.775 1.00 14.00 187 ASN D C 1
ATOM 7226 O O . ASN D 1 195 ? 39.810 -10.184 7.363 1.00 12.58 187 ASN D O 1
ATOM 7231 N N . ALA D 1 196 ? 38.242 -8.568 7.494 1.00 12.22 188 ALA D N 1
ATOM 7232 C CA . ALA D 1 196 ? 37.364 -9.153 6.496 1.00 9.41 188 ALA D CA 1
ATOM 7233 C C . ALA D 1 196 ? 37.313 -8.255 5.273 1.00 11.86 188 ALA D C 1
ATOM 7234 O O . ALA D 1 196 ? 37.279 -7.025 5.395 1.00 15.41 188 ALA D O 1
ATOM 7236 N N . ILE D 1 197 ? 37.303 -8.864 4.095 1.00 10.00 189 ILE D N 1
ATOM 7237 C CA . ILE D 1 197 ? 36.926 -8.150 2.880 1.00 10.07 189 ILE D CA 1
ATOM 7238 C C . ILE D 1 197 ? 35.501 -8.559 2.545 1.00 14.90 189 ILE D C 1
ATOM 7239 O O . ILE D 1 197 ? 35.144 -9.742 2.632 1.00 12.93 189 ILE D O 1
ATOM 7244 N N . GLN D 1 198 ? 34.684 -7.586 2.167 1.00 12.06 190 GLN D N 1
ATOM 7245 C CA . GLN D 1 198 ? 33.277 -7.827 1.857 1.00 13.02 190 GLN D CA 1
ATOM 7246 C C . GLN D 1 198 ? 33.053 -7.518 0.382 1.00 13.38 190 GLN D C 1
ATOM 7247 O O . GLN D 1 198 ? 32.774 -6.366 0.013 1.00 10.72 190 GLN D O 1
ATOM 7253 N N . PRO D 1 199 ? 33.177 -8.503 -0.505 1.00 11.30 191 PRO D N 1
ATOM 7254 C CA . PRO D 1 199 ? 32.956 -8.228 -1.923 1.00 12.57 191 PRO D CA 1
ATOM 7255 C C . PRO D 1 199 ? 31.497 -7.920 -2.176 1.00 10.90 191 PRO D C 1
ATOM 7256 O O . PRO D 1 199 ? 30.609 -8.432 -1.487 1.00 13.47 191 PRO D O 1
ATOM 7260 N N . GLY D 1 200 ? 31.258 -7.082 -3.182 1.00 11.41 192 GLY D N 1
ATOM 7261 C CA . GLY D 1 200 ? 29.900 -6.788 -3.610 1.00 14.12 192 GLY D CA 1
ATOM 7262 C C . GLY D 1 200 ? 29.368 -7.786 -4.615 1.00 13.22 192 GLY D C 1
ATOM 7263 O O . GLY D 1 200 ? 29.438 -8.999 -4.397 1.00 12.95 192 GLY D O 1
ATOM 7264 N N . ILE D 1 201 ? 28.844 -7.267 -5.723 1.00 12.34 193 ILE D N 1
ATOM 7265 C CA . ILE D 1 201 ? 28.311 -8.077 -6.816 1.00 12.72 193 ILE D CA 1
ATOM 7266 C C . ILE D 1 201 ? 29.481 -8.278 -7.771 1.00 13.20 193 ILE D C 1
ATOM 7267 O O . ILE D 1 201 ? 29.850 -7.366 -8.500 1.00 16.57 193 ILE D O 1
ATOM 7272 N N . VAL D 1 202 ? 30.081 -9.464 -7.747 1.00 17.00 194 VAL D N 1
ATOM 7273 C CA . VAL D 1 202 ? 31.390 -9.686 -8.360 1.00 18.58 194 VAL D CA 1
ATOM 7274 C C . VAL D 1 202 ? 31.191 -10.407 -9.676 1.00 17.91 194 VAL D C 1
ATOM 7275 O O . VAL D 1 202 ? 30.640 -11.511 -9.704 1.00 21.60 194 VAL D O 1
ATOM 7279 N N . ARG D 1 203 ? 31.677 -9.796 -10.753 1.00 17.83 195 ARG D N 1
ATOM 7280 C CA . ARG D 1 203 ? 31.516 -10.362 -12.086 1.00 23.47 195 ARG D CA 1
ATOM 7281 C C . ARG D 1 203 ? 32.171 -11.737 -12.164 1.00 25.46 195 ARG D C 1
ATOM 7282 O O . ARG D 1 203 ? 33.298 -11.938 -11.701 1.00 22.21 195 ARG D O 1
ATOM 7284 N N . GLY D 1 204 ? 31.451 -12.691 -12.747 1.00 25.40 196 GLY D N 1
ATOM 7285 C CA . GLY D 1 204 ? 31.978 -14.022 -12.926 1.00 27.57 196 GLY D CA 1
ATOM 7286 C C . GLY D 1 204 ? 30.894 -15.078 -12.907 1.00 26.66 196 GLY D C 1
ATOM 7287 O O . GLY D 1 204 ? 29.712 -14.789 -12.690 1.00 24.60 196 GLY D O 1
ATOM 7288 N N . PRO D 1 205 ? 31.287 -16.336 -13.132 1.00 29.35 197 PRO D N 1
ATOM 7289 C CA . PRO D 1 205 ? 30.283 -17.414 -13.188 1.00 29.74 197 PRO D CA 1
ATOM 7290 C C . PRO D 1 205 ? 29.450 -17.552 -11.926 1.00 31.71 197 PRO D C 1
ATOM 7291 O O . PRO D 1 205 ? 28.249 -17.824 -12.020 1.00 32.19 197 PRO D O 1
ATOM 7295 N N . ARG D 1 206 ? 30.049 -17.373 -10.747 1.00 31.27 198 ARG D N 1
ATOM 7296 C CA . ARG D 1 206 ? 29.314 -17.607 -9.506 1.00 29.00 198 ARG D CA 1
ATOM 7297 C C . ARG D 1 206 ? 28.116 -16.671 -9.383 1.00 28.07 198 ARG D C 1
ATOM 7298 O O . ARG D 1 206 ? 27.014 -17.102 -9.020 1.00 25.21 198 ARG D O 1
ATOM 7306 N N . ILE D 1 207 ? 28.312 -15.378 -9.664 1.00 24.97 199 ILE D N 1
ATOM 7307 C CA . ILE D 1 207 ? 27.201 -14.449 -9.495 1.00 24.42 199 ILE D CA 1
ATOM 7308 C C . ILE D 1 207 ? 26.111 -14.723 -10.519 1.00 24.30 199 ILE D C 1
ATOM 7309 O O . ILE D 1 207 ? 24.933 -14.451 -10.262 1.00 27.36 199 ILE D O 1
ATOM 7314 N N . ARG D 1 208 ? 26.467 -15.262 -11.690 1.00 24.90 200 ARG D N 1
ATOM 7315 C CA A ARG D 1 208 ? 25.443 -15.563 -12.686 0.49 25.57 200 ARG D CA 1
ATOM 7316 C CA B ARG D 1 208 ? 25.448 -15.566 -12.687 0.51 25.57 200 ARG D CA 1
ATOM 7317 C C . ARG D 1 208 ? 24.550 -16.703 -12.216 1.00 32.49 200 ARG D C 1
ATOM 7318 O O . ARG D 1 208 ? 23.338 -16.693 -12.471 1.00 26.27 200 ARG D O 1
ATOM 7333 N N . ARG D 1 209 ? 25.129 -17.686 -11.515 1.00 26.02 201 ARG D N 1
ATOM 7334 C CA . ARG D 1 209 ? 24.328 -18.726 -10.874 1.00 26.68 201 ARG D CA 1
ATOM 7335 C C . ARG D 1 209 ? 23.435 -18.137 -9.791 1.00 25.67 201 ARG D C 1
ATOM 7336 O O . ARG D 1 209 ? 22.281 -18.554 -9.632 1.00 26.14 201 ARG D O 1
ATOM 7344 N N . VAL D 1 210 ? 23.961 -17.182 -9.023 1.00 26.62 202 VAL D N 1
ATOM 7345 C CA . VAL D 1 210 ? 23.169 -16.533 -7.975 1.00 25.80 202 VAL D CA 1
ATOM 7346 C C . VAL D 1 210 ? 21.984 -15.784 -8.585 1.00 26.19 202 VAL D C 1
ATOM 7347 O O . VAL D 1 210 ? 20.837 -15.924 -8.138 1.00 23.65 202 VAL D O 1
ATOM 7351 N N . ILE D 1 211 ? 22.250 -14.964 -9.605 1.00 23.75 203 ILE D N 1
ATOM 7352 C CA . ILE D 1 211 ? 21.191 -14.191 -10.251 1.00 24.08 203 ILE D CA 1
ATOM 7353 C C . ILE D 1 211 ? 20.139 -15.113 -10.842 1.00 27.30 203 ILE D C 1
ATOM 7354 O O . ILE D 1 211 ? 18.931 -14.878 -10.697 1.00 25.27 203 ILE D O 1
ATOM 7359 N N . GLU D 1 212 ? 20.577 -16.178 -11.518 1.00 25.98 204 GLU D N 1
ATOM 7360 C CA A GLU D 1 212 ? 19.644 -17.134 -12.108 0.57 31.16 204 GLU D CA 1
ATOM 7361 C CA B GLU D 1 212 ? 19.606 -17.090 -12.110 0.43 30.97 204 GLU D CA 1
ATOM 7362 C C . GLU D 1 212 ? 18.769 -17.775 -11.037 1.00 31.14 204 GLU D C 1
ATOM 7363 O O . GLU D 1 212 ? 17.554 -17.923 -11.205 1.00 28.63 204 GLU D O 1
ATOM 7374 N N . ALA D 1 213 ? 19.386 -18.178 -9.924 1.00 26.72 205 ALA D N 1
ATOM 7375 C CA . ALA D 1 213 ? 18.617 -18.808 -8.853 1.00 26.98 205 ALA D CA 1
ATOM 7376 C C . ALA D 1 213 ? 17.650 -17.821 -8.215 1.00 25.87 205 ALA D C 1
ATOM 7377 O O . ALA D 1 213 ? 16.513 -18.183 -7.885 1.00 26.67 205 ALA D O 1
ATOM 7379 N N . ARG D 1 214 ? 18.072 -16.564 -8.043 1.00 24.54 206 ARG D N 1
ATOM 7380 C CA . ARG D 1 214 ? 17.179 -15.591 -7.420 1.00 23.88 206 ARG D CA 1
ATOM 7381 C C . ARG D 1 214 ? 16.056 -15.204 -8.369 1.00 24.71 206 ARG D C 1
ATOM 7382 O O . ARG D 1 214 ? 14.918 -14.983 -7.938 1.00 24.84 206 ARG D O 1
ATOM 7390 N N . ALA D 1 215 ? 16.356 -15.117 -9.666 1.00 25.64 207 ALA D N 1
ATOM 7391 C CA . ALA D 1 215 ? 15.298 -14.878 -10.641 1.00 27.26 207 ALA D CA 1
ATOM 7392 C C . ALA D 1 215 ? 14.239 -15.968 -10.566 1.00 35.08 207 ALA D C 1
ATOM 7393 O O . ALA D 1 215 ? 13.035 -15.677 -10.559 1.00 29.43 207 ALA D O 1
ATOM 7395 N N . GLN D 1 216 ? 14.667 -17.231 -10.475 1.00 29.18 208 GLN D N 1
ATOM 7396 C CA . GLN D 1 216 ? 13.703 -18.317 -10.332 1.00 33.79 208 GLN D CA 1
ATOM 7397 C C . GLN D 1 216 ? 12.908 -18.179 -9.040 1.00 29.95 208 GLN D C 1
ATOM 7398 O O . GLN D 1 216 ? 11.694 -18.411 -9.022 1.00 31.32 208 GLN D O 1
ATOM 7404 N N . GLN D 1 217 ? 13.577 -17.795 -7.950 1.00 27.87 209 GLN D N 1
ATOM 7405 C CA . GLN D 1 217 ? 12.879 -17.619 -6.680 1.00 28.14 209 GLN D CA 1
ATOM 7406 C C . GLN D 1 217 ? 11.791 -16.557 -6.787 1.00 27.45 209 GLN D C 1
ATOM 7407 O O . GLN D 1 217 ? 10.716 -16.699 -6.194 1.00 30.61 209 GLN D O 1
ATOM 7413 N N . LEU D 1 218 ? 12.043 -15.494 -7.555 1.00 26.59 210 LEU D N 1
ATOM 7414 C CA . LEU D 1 218 ? 11.121 -14.372 -7.654 1.00 26.79 210 LEU D CA 1
ATOM 7415 C C . LEU D 1 218 ? 10.158 -14.486 -8.828 1.00 29.08 210 LEU D C 1
ATOM 7416 O O . LEU D 1 218 ? 9.232 -13.673 -8.927 1.00 32.31 210 LEU D O 1
ATOM 7421 N N . GLY D 1 219 ? 10.341 -15.465 -9.708 1.00 44.89 211 GLY D N 1
ATOM 7422 C CA . GLY D 1 219 ? 9.453 -15.600 -10.849 1.00 46.32 211 GLY D CA 1
ATOM 7423 C C . GLY D 1 219 ? 9.661 -14.560 -11.929 1.00 45.68 211 GLY D C 1
ATOM 7424 O O . GLY D 1 219 ? 8.719 -14.237 -12.659 1.00 45.50 211 GLY D O 1
ATOM 7425 N N . ILE D 1 220 ? 10.875 -14.026 -12.050 1.00 40.32 212 ILE D N 1
ATOM 7426 C CA . ILE D 1 220 ? 11.206 -13.027 -13.056 1.00 39.96 212 ILE D CA 1
ATOM 7427 C C . ILE D 1 220 ? 12.374 -13.542 -13.897 1.00 40.41 212 ILE D C 1
ATOM 7428 O O . ILE D 1 220 ? 13.016 -14.539 -13.567 1.00 37.96 212 ILE D O 1
ATOM 7433 N N . GLY D 1 221 ? 12.625 -12.856 -15.014 1.00 37.46 213 GLY D N 1
ATOM 7434 C CA . GLY D 1 221 ? 13.699 -13.258 -15.894 1.00 37.68 213 GLY D CA 1
ATOM 7435 C C . GLY D 1 221 ? 15.069 -12.870 -15.366 1.00 35.17 213 GLY D C 1
ATOM 7436 O O . GLY D 1 221 ? 15.199 -12.033 -14.475 1.00 33.22 213 GLY D O 1
ATOM 7437 N N . TYR D 1 222 ? 16.099 -13.495 -15.946 1.00 36.25 214 TYR D N 1
ATOM 7438 C CA . TYR D 1 222 ? 17.475 -13.206 -15.547 1.00 39.40 214 TYR D CA 1
ATOM 7439 C C . TYR D 1 222 ? 17.827 -11.745 -15.798 1.00 35.97 214 TYR D C 1
ATOM 7440 O O . TYR D 1 222 ? 18.445 -11.090 -14.950 1.00 32.94 214 TYR D O 1
ATOM 7449 N N . ASP D 1 223 ? 17.467 -11.223 -16.977 1.00 35.10 215 ASP D N 1
ATOM 7450 C CA . ASP D 1 223 ? 17.826 -9.848 -17.314 1.00 34.80 215 ASP D CA 1
ATOM 7451 C C . ASP D 1 223 ? 17.251 -8.864 -16.309 1.00 32.30 215 ASP D C 1
ATOM 7452 O O . ASP D 1 223 ? 17.929 -7.915 -15.901 1.00 32.25 215 ASP D O 1
ATOM 7457 N N . GLU D 1 224 ? 16.005 -9.080 -15.885 1.00 32.34 216 GLU D N 1
ATOM 7458 C CA . GLU D 1 224 ? 15.407 -8.182 -14.905 1.00 32.67 216 GLU D CA 1
ATOM 7459 C C . GLU D 1 224 ? 16.075 -8.325 -13.544 1.00 32.61 216 GLU D C 1
ATOM 7460 O O . GLU D 1 224 ? 16.313 -7.324 -12.858 1.00 27.25 216 GLU D O 1
ATOM 7466 N N . MET D 1 225 ? 16.384 -9.560 -13.137 1.00 28.28 217 MET D N 1
ATOM 7467 C CA . MET D 1 225 ? 17.045 -9.773 -11.853 1.00 26.82 217 MET D CA 1
ATOM 7468 C C . MET D 1 225 ? 18.402 -9.079 -11.820 1.00 26.22 217 MET D C 1
ATOM 7469 O O . MET D 1 225 ? 18.740 -8.388 -10.852 1.00 25.79 217 MET D O 1
ATOM 7474 N N . GLU D 1 226 ? 19.188 -9.244 -12.887 1.00 27.81 218 GLU D N 1
ATOM 7475 C CA . GLU D 1 226 ? 20.491 -8.593 -12.965 1.00 27.53 218 GLU D CA 1
ATOM 7476 C C . GLU D 1 226 ? 20.364 -7.074 -12.895 1.00 24.88 218 GLU D C 1
ATOM 7477 O O . GLU D 1 226 ? 21.146 -6.407 -12.206 1.00 24.35 218 GLU D O 1
ATOM 7483 N N . GLN D 1 227 ? 19.376 -6.508 -13.593 1.00 25.99 219 GLN D N 1
ATOM 7484 C CA . GLN D 1 227 ? 19.193 -5.059 -13.548 1.00 31.29 219 GLN D CA 1
ATOM 7485 C C . GLN D 1 227 ? 18.879 -4.581 -12.134 1.00 29.04 219 GLN D C 1
ATOM 7486 O O . GLN D 1 227 ? 19.342 -3.512 -11.714 1.00 25.29 219 GLN D O 1
ATOM 7492 N N . ARG D 1 228 ? 18.107 -5.362 -11.375 1.00 26.25 220 ARG D N 1
ATOM 7493 C CA . ARG D 1 228 ? 17.814 -4.963 -10.003 1.00 23.59 220 ARG D CA 1
ATOM 7494 C C . ARG D 1 228 ? 19.087 -4.894 -9.173 1.00 22.88 220 ARG D C 1
ATOM 7495 O O . ARG D 1 228 ? 19.246 -3.986 -8.352 1.00 21.92 220 ARG D O 1
ATOM 7503 N N . TYR D 1 229 ? 20.010 -5.839 -9.387 1.00 21.97 221 TYR D N 1
ATOM 7504 C CA . TYR D 1 229 ? 21.308 -5.788 -8.717 1.00 24.25 221 TYR D CA 1
ATOM 7505 C C . TYR D 1 229 ? 22.103 -4.549 -9.131 1.00 25.57 221 TYR D C 1
ATOM 7506 O O . TYR D 1 229 ? 22.689 -3.864 -8.285 1.00 20.24 221 TYR D O 1
ATOM 7515 N N . LEU D 1 230 ? 22.130 -4.239 -10.426 1.00 24.43 222 LEU D N 1
ATOM 7516 C CA . LEU D 1 230 ? 22.999 -3.158 -10.894 1.00 22.37 222 LEU D CA 1
ATOM 7517 C C . LEU D 1 230 ? 22.525 -1.797 -10.399 1.00 22.46 222 LEU D C 1
ATOM 7518 O O . LEU D 1 230 ? 23.345 -0.953 -10.011 1.00 22.61 222 LEU D O 1
ATOM 7523 N N . GLU D 1 231 ? 21.212 -1.558 -10.402 1.00 23.02 223 GLU D N 1
ATOM 7524 C CA . GLU D 1 231 ? 20.713 -0.261 -9.965 1.00 24.21 223 GLU D CA 1
ATOM 7525 C C . GLU D 1 231 ? 20.866 -0.058 -8.465 1.00 23.23 223 GLU D C 1
ATOM 7526 O O . GLU D 1 231 ? 20.719 1.072 -7.991 1.00 24.57 223 GLU D O 1
ATOM 7532 N N . ARG D 1 232 ? 21.157 -1.117 -7.715 1.00 21.72 224 ARG D N 1
ATOM 7533 C CA . ARG D 1 232 ? 21.430 -1.007 -6.288 1.00 21.58 224 ARG D CA 1
ATOM 7534 C C . ARG D 1 232 ? 22.922 -0.945 -5.988 1.00 20.83 224 ARG D C 1
ATOM 7535 O O . ARG D 1 232 ? 23.332 -1.217 -4.858 1.00 20.95 224 ARG D O 1
ATOM 7543 N N . ILE D 1 233 ? 23.742 -0.611 -6.973 1.00 14.83 225 ILE D N 1
ATOM 7544 C CA . ILE D 1 233 ? 25.166 -0.348 -6.761 1.00 12.58 225 ILE D CA 1
ATOM 7545 C C . ILE D 1 233 ? 25.358 1.128 -7.053 1.00 12.90 225 ILE D C 1
ATOM 7546 O O . ILE D 1 233 ? 24.991 1.587 -8.137 1.00 13.86 225 ILE D O 1
ATOM 7551 N N . SER D 1 234 ? 25.898 1.885 -6.092 1.00 12.46 226 SER D N 1
ATOM 7552 C CA . SER D 1 234 ? 26.020 3.323 -6.325 1.00 12.95 226 SER D CA 1
ATOM 7553 C C . SER D 1 234 ? 26.822 3.612 -7.587 1.00 13.50 226 SER D C 1
ATOM 7554 O O . SER D 1 234 ? 26.485 4.530 -8.343 1.00 14.33 226 SER D O 1
ATOM 7557 N N . LEU D 1 235 ? 27.873 2.829 -7.843 1.00 15.96 227 LEU D N 1
ATOM 7558 C CA . LEU D 1 235 ? 28.665 3.035 -9.050 1.00 16.74 227 LEU D CA 1
ATOM 7559 C C . LEU D 1 235 ? 28.027 2.421 -10.292 1.00 16.41 227 LEU D C 1
ATOM 7560 O O . LEU D 1 235 ? 28.543 2.635 -11.391 1.00 17.53 227 LEU D O 1
ATOM 7565 N N . ARG D 1 236 ? 26.928 1.675 -10.140 1.00 18.04 228 ARG D N 1
ATOM 7566 C CA . ARG D 1 236 ? 26.184 1.088 -11.261 1.00 16.50 228 ARG D CA 1
ATOM 7567 C C . ARG D 1 236 ? 27.037 0.117 -12.070 1.00 18.05 228 ARG D C 1
ATOM 7568 O O . ARG D 1 236 ? 26.832 -0.044 -13.277 1.00 21.43 228 ARG D O 1
ATOM 7576 N N . ARG D 1 237 ? 27.972 -0.556 -11.406 1.00 16.47 229 ARG D N 1
ATOM 7577 C CA . ARG D 1 237 ? 28.964 -1.399 -12.061 1.00 24.37 229 ARG D CA 1
ATOM 7578 C C . ARG D 1 237 ? 29.315 -2.547 -11.126 1.00 21.46 229 ARG D C 1
ATOM 7579 O O . ARG D 1 237 ? 29.521 -2.322 -9.929 1.00 19.82 229 ARG D O 1
ATOM 7587 N N . MET D 1 238 ? 29.375 -3.768 -11.662 1.00 20.56 230 MET D N 1
ATOM 7588 C CA . MET D 1 238 ? 29.789 -4.897 -10.842 1.00 18.08 230 MET D CA 1
ATOM 7589 C C . MET D 1 238 ? 31.248 -4.766 -10.431 1.00 16.25 230 MET D C 1
ATOM 7590 O O . MET D 1 238 ? 32.064 -4.137 -11.111 1.00 16.81 230 MET D O 1
ATOM 7595 N N . THR D 1 239 ? 31.572 -5.397 -9.312 1.00 13.03 231 THR D N 1
ATOM 7596 C CA . THR D 1 239 ? 32.932 -5.425 -8.799 1.00 13.03 231 THR D CA 1
ATOM 7597 C C . THR D 1 239 ? 33.760 -6.455 -9.557 1.00 14.79 231 THR D C 1
ATOM 7598 O O . THR D 1 239 ? 33.279 -7.541 -9.880 1.00 16.24 231 THR D O 1
ATOM 7602 N N . GLU D 1 240 ? 35.022 -6.114 -9.834 1.00 16.27 232 GLU D N 1
ATOM 7603 C CA . GLU D 1 240 ? 35.954 -7.045 -10.469 1.00 17.83 232 GLU D CA 1
ATOM 7604 C C . GLU D 1 240 ? 36.728 -7.819 -9.411 1.00 15.65 232 GLU D C 1
ATOM 7605 O O . GLU D 1 240 ? 37.131 -7.243 -8.400 1.00 15.05 232 GLU D O 1
ATOM 7611 N N . PRO D 1 241 ? 36.958 -9.117 -9.631 1.00 16.70 233 PRO D N 1
ATOM 7612 C CA . PRO D 1 241 ? 37.803 -9.875 -8.693 1.00 15.68 233 PRO D CA 1
ATOM 7613 C C . PRO D 1 241 ? 39.149 -9.221 -8.444 1.00 15.68 233 PRO D C 1
ATOM 7614 O O . PRO D 1 241 ? 39.672 -9.324 -7.327 1.00 16.51 233 PRO D O 1
ATOM 7618 N N . ALA D 1 242 ? 39.720 -8.527 -9.434 1.00 16.14 234 ALA D N 1
ATOM 7619 C CA . ALA D 1 242 ? 41.021 -7.894 -9.215 1.00 16.96 234 ALA D CA 1
ATOM 7620 C C . ALA D 1 242 ? 40.965 -6.819 -8.141 1.00 13.27 234 ALA D C 1
ATOM 7621 O O . ALA D 1 242 ? 41.984 -6.554 -7.493 1.00 14.75 234 ALA D O 1
ATOM 7623 N N . GLU D 1 243 ? 39.781 -6.240 -7.893 1.00 12.76 235 GLU D N 1
ATOM 7624 C CA . GLU D 1 243 ? 39.642 -5.263 -6.816 1.00 14.85 235 GLU D CA 1
ATOM 7625 C C . GLU D 1 243 ? 39.764 -5.930 -5.460 1.00 12.29 235 GLU D C 1
ATOM 7626 O O . GLU D 1 243 ? 40.278 -5.334 -4.504 1.00 13.57 235 GLU D O 1
ATOM 7632 N N . ILE D 1 244 ? 39.257 -7.156 -5.346 1.00 12.44 236 ILE D N 1
ATOM 7633 C CA . ILE D 1 244 ? 39.394 -7.886 -4.090 1.00 11.19 236 ILE D CA 1
ATOM 7634 C C . ILE D 1 244 ? 40.849 -8.265 -3.867 1.00 11.48 236 ILE D C 1
ATOM 7635 O O . ILE D 1 244 ? 41.387 -8.106 -2.763 1.00 15.48 236 ILE D O 1
ATOM 7640 N N . ALA D 1 245 ? 41.508 -8.759 -4.921 1.00 12.23 237 ALA D N 1
ATOM 7641 C CA . ALA D 1 245 ? 42.929 -9.079 -4.838 1.00 13.27 237 ALA D CA 1
ATOM 7642 C C . ALA D 1 245 ? 43.740 -7.855 -4.434 1.00 13.96 237 ALA D C 1
ATOM 7643 O O . ALA D 1 245 ? 44.613 -7.938 -3.560 1.00 15.36 237 ALA D O 1
ATOM 7645 N N . ALA D 1 246 ? 43.472 -6.705 -5.067 1.00 14.15 238 ALA D N 1
ATOM 7646 C CA . ALA D 1 246 ? 44.246 -5.513 -4.743 1.00 15.09 238 ALA D CA 1
ATOM 7647 C C . ALA D 1 246 ? 44.072 -5.133 -3.280 1.00 13.75 238 ALA D C 1
ATOM 7648 O O . ALA D 1 246 ? 45.031 -4.717 -2.620 1.00 13.35 238 ALA D O 1
ATOM 7650 N N . THR D 1 247 ? 42.850 -5.274 -2.750 1.00 12.31 239 THR D N 1
ATOM 7651 C CA . THR D 1 247 ? 42.626 -4.912 -1.358 1.00 12.30 239 THR D CA 1
ATOM 7652 C C . THR D 1 247 ? 43.391 -5.840 -0.425 1.00 10.42 239 THR D C 1
ATOM 7653 O O . THR D 1 247 ? 43.960 -5.394 0.578 1.00 12.78 239 THR D O 1
ATOM 7657 N N . ALA D 1 248 ? 43.402 -7.137 -0.740 1.00 11.93 240 ALA D N 1
ATOM 7658 C CA . ALA D 1 248 ? 44.171 -8.088 0.046 1.00 11.05 240 ALA D CA 1
ATOM 7659 C C . ALA D 1 248 ? 45.647 -7.736 0.015 1.00 11.43 240 ALA D C 1
ATOM 7660 O O . ALA D 1 248 ? 46.317 -7.757 1.054 1.00 12.69 240 ALA D O 1
ATOM 7662 N N . LEU D 1 249 ? 46.165 -7.381 -1.169 1.00 11.82 241 LEU D N 1
ATOM 7663 C CA . LEU D 1 249 ? 47.559 -6.956 -1.267 1.00 14.94 241 LEU D CA 1
ATOM 7664 C C . LEU D 1 249 ? 47.814 -5.723 -0.415 1.00 14.05 241 LEU D C 1
ATOM 7665 O O . LEU D 1 249 ? 48.837 -5.635 0.272 1.00 12.57 241 LEU D O 1
ATOM 7670 N N . PHE D 1 250 ? 46.890 -4.759 -0.451 1.00 15.80 242 PHE D N 1
ATOM 7671 C CA . PHE D 1 250 ? 47.089 -3.533 0.314 1.00 16.37 242 PHE D CA 1
ATOM 7672 C C . PHE D 1 250 ? 47.186 -3.821 1.814 1.00 12.93 242 PHE D C 1
ATOM 7673 O O . PHE D 1 250 ? 48.037 -3.253 2.517 1.00 12.67 242 PHE D O 1
ATOM 7681 N N . LEU D 1 251 ? 46.356 -4.734 2.314 1.00 13.40 243 LEU D N 1
ATOM 7682 C CA . LEU D 1 251 ? 46.434 -5.104 3.723 1.00 14.06 243 LEU D CA 1
ATOM 7683 C C . LEU D 1 251 ? 47.778 -5.734 4.079 1.00 16.81 243 LEU D C 1
ATOM 7684 O O . LEU D 1 251 ? 48.152 -5.750 5.254 1.00 13.94 243 LEU D O 1
ATOM 7689 N N . CYS D 1 252 ? 48.511 -6.247 3.091 1.00 14.39 244 CYS D N 1
ATOM 7690 C CA . CYS D 1 252 ? 49.804 -6.875 3.311 1.00 15.92 244 CYS D CA 1
ATOM 7691 C C . CYS D 1 252 ? 50.952 -6.015 2.802 1.00 16.41 244 CYS D C 1
ATOM 7692 O O . CYS D 1 252 ? 52.011 -6.533 2.449 1.00 17.15 244 CYS D O 1
ATOM 7695 N N . SER D 1 253 ? 50.742 -4.708 2.747 1.00 16.60 245 SER D N 1
ATOM 7696 C CA . SER D 1 253 ? 51.742 -3.710 2.417 1.00 13.49 245 SER D CA 1
ATOM 7697 C C . SER D 1 253 ? 52.034 -2.865 3.653 1.00 14.66 245 SER D C 1
ATOM 7698 O O . SER D 1 253 ? 51.200 -2.789 4.565 1.00 16.89 245 SER D O 1
ATOM 7701 N N . PRO D 1 254 ? 53.199 -2.214 3.721 1.00 16.78 246 PRO D N 1
ATOM 7702 C CA . PRO D 1 254 ? 53.484 -1.358 4.887 1.00 17.44 246 PRO D CA 1
ATOM 7703 C C . PRO D 1 254 ? 52.409 -0.321 5.131 1.00 19.26 246 PRO D C 1
ATOM 7704 O O . PRO D 1 254 ? 52.073 -0.035 6.288 1.00 17.46 246 PRO D O 1
ATOM 7708 N N . GLY D 1 255 ? 51.832 0.232 4.062 1.00 16.61 247 GLY D N 1
ATOM 7709 C CA . GLY D 1 255 ? 50.840 1.275 4.231 1.00 16.40 247 GLY D CA 1
ATOM 7710 C C . GLY D 1 255 ? 49.545 0.776 4.830 1.00 17.62 247 GLY D C 1
ATOM 7711 O O . GLY D 1 255 ? 48.872 1.513 5.551 1.00 15.86 247 GLY D O 1
ATOM 7712 N N . GLY D 1 256 ? 49.186 -0.479 4.566 1.00 12.00 248 GLY D N 1
ATOM 7713 C CA . GLY D 1 256 ? 47.958 -1.040 5.084 1.00 15.39 248 GLY D CA 1
ATOM 7714 C C . GLY D 1 256 ? 48.125 -1.996 6.244 1.00 13.07 248 GLY D C 1
ATOM 7715 O O . GLY D 1 256 ? 47.126 -2.536 6.739 1.00 15.74 248 GLY D O 1
ATOM 7716 N N . HIS D 1 257 ? 49.347 -2.210 6.713 1.00 16.31 249 HIS D N 1
ATOM 7717 C CA . HIS D 1 257 ? 49.529 -3.258 7.707 1.00 17.81 249 HIS D CA 1
ATOM 7718 C C . HIS D 1 257 ? 49.214 -2.802 9.122 1.00 18.89 249 HIS D C 1
ATOM 7719 O O . HIS D 1 257 ? 49.391 -3.593 10.056 1.00 19.78 249 HIS D O 1
ATOM 7726 N N . GLY D 1 258 ? 48.760 -1.563 9.307 1.00 14.81 250 GLY D N 1
ATOM 7727 C CA . GLY D 1 258 ? 48.224 -1.110 10.575 1.00 15.15 250 GLY D CA 1
ATOM 7728 C C . GLY D 1 258 ? 46.717 -1.201 10.675 1.00 12.20 250 GLY D C 1
ATOM 7729 O O . GLY D 1 258 ? 46.134 -0.695 11.644 1.00 11.98 250 GLY D O 1
ATOM 7730 N N . ILE D 1 259 ? 46.066 -1.810 9.695 1.00 12.26 251 ILE D N 1
ATOM 7731 C CA . ILE D 1 259 ? 44.619 -1.990 9.695 1.00 10.75 251 ILE D CA 1
ATOM 7732 C C . ILE D 1 259 ? 44.310 -3.361 10.274 1.00 10.79 251 ILE D C 1
ATOM 7733 O O . ILE D 1 259 ? 44.864 -4.369 9.820 1.00 11.25 251 ILE D O 1
ATOM 7738 N N . THR D 1 260 ? 43.408 -3.411 11.257 1.00 12.03 252 THR D N 1
ATOM 7739 C CA . THR D 1 260 ? 42.985 -4.697 11.789 1.00 11.05 252 THR D CA 1
ATOM 7740 C C . THR D 1 260 ? 41.650 -4.500 12.477 1.00 11.04 252 THR D C 1
ATOM 7741 O O . THR D 1 260 ? 41.324 -3.399 12.922 1.00 11.11 252 THR D O 1
ATOM 7745 N N . GLY D 1 261 ? 40.902 -5.590 12.576 1.00 11.10 253 GLY D N 1
ATOM 7746 C CA . GLY D 1 261 ? 39.583 -5.526 13.178 1.00 11.19 253 GLY D CA 1
ATOM 7747 C C . GLY D 1 261 ? 38.491 -5.004 12.276 1.00 12.22 253 GLY D C 1
ATOM 7748 O O . GLY D 1 261 ? 37.349 -4.838 12.742 1.00 12.20 253 GLY D O 1
ATOM 7749 N N . GLN D 1 262 ? 38.784 -4.769 11.002 1.00 10.21 254 GLN D N 1
ATOM 7750 C CA . GLN D 1 262 ? 37.885 -4.050 10.108 1.00 10.30 254 GLN D CA 1
ATOM 7751 C C . GLN D 1 262 ? 37.269 -4.978 9.076 1.00 10.22 254 GLN D C 1
ATOM 7752 O O . GLN D 1 262 ? 37.849 -6.001 8.709 1.00 15.05 254 GLN D O 1
ATOM 7758 N N . ALA D 1 263 ? 36.063 -4.609 8.628 1.00 9.26 255 ALA D N 1
ATOM 7759 C CA . ALA D 1 263 ? 35.442 -5.194 7.448 1.00 9.18 255 ALA D CA 1
ATOM 7760 C C . ALA D 1 263 ? 35.468 -4.130 6.360 1.00 15.62 255 ALA D C 1
ATOM 7761 O O . ALA D 1 263 ? 34.924 -3.040 6.554 1.00 17.05 255 ALA D O 1
ATOM 7763 N N . ILE D 1 264 ? 36.130 -4.425 5.243 1.00 12.57 256 ILE D N 1
ATOM 7764 C CA . ILE D 1 264 ? 36.287 -3.463 4.157 1.00 9.16 256 ILE D CA 1
ATOM 7765 C C . ILE D 1 264 ? 35.395 -3.922 3.015 1.00 12.34 256 ILE D C 1
ATOM 7766 O O . ILE D 1 264 ? 35.630 -4.983 2.417 1.00 12.63 256 ILE D O 1
ATOM 7771 N N . SER D 1 265 ? 34.366 -3.138 2.730 1.00 9.94 257 SER D N 1
ATOM 7772 C CA . SER D 1 265 ? 33.403 -3.481 1.695 1.00 9.57 257 SER D CA 1
ATOM 7773 C C . SER D 1 265 ? 33.921 -2.968 0.357 1.00 11.78 257 SER D C 1
ATOM 7774 O O . SER D 1 265 ? 34.212 -1.778 0.202 1.00 12.57 257 SER D O 1
ATOM 7777 N N . VAL D 1 266 ? 34.056 -3.872 -0.597 1.00 9.50 258 VAL D N 1
ATOM 7778 C CA . VAL D 1 266 ? 34.606 -3.553 -1.902 1.00 11.05 258 VAL D CA 1
ATOM 7779 C C . VAL D 1 266 ? 33.507 -3.907 -2.892 1.00 11.43 258 VAL D C 1
ATOM 7780 O O . VAL D 1 266 ? 33.412 -5.049 -3.355 1.00 11.40 258 VAL D O 1
ATOM 7784 N N . CYS D 1 267 ? 32.653 -2.922 -3.193 1.00 10.00 259 CYS D N 1
ATOM 7785 C CA . CYS D 1 267 ? 31.319 -3.223 -3.696 1.00 10.03 259 CYS D CA 1
ATOM 7786 C C . CYS D 1 267 ? 30.697 -2.130 -4.551 1.00 13.49 259 CYS D C 1
ATOM 7787 O O . CYS D 1 267 ? 29.576 -2.329 -5.037 1.00 14.47 259 CYS D O 1
ATOM 7790 N N . GLY D 1 268 ? 31.352 -0.990 -4.744 1.00 12.25 260 GLY D N 1
ATOM 7791 C CA . GLY D 1 268 ? 30.707 0.087 -5.471 1.00 11.59 260 GLY D CA 1
ATOM 7792 C C . GLY D 1 268 ? 29.565 0.711 -4.710 1.00 13.64 260 GLY D C 1
ATOM 7793 O O . GLY D 1 268 ? 28.759 1.450 -5.290 1.00 11.41 260 GLY D O 1
ATOM 7794 N N . ASN D 1 269 ? 29.514 0.454 -3.407 1.00 10.91 261 ASN D N 1
ATOM 7795 C CA . ASN D 1 269 ? 28.405 0.729 -2.497 1.00 11.10 261 ASN D CA 1
ATOM 7796 C C . ASN D 1 269 ? 27.146 -0.009 -2.919 1.00 13.89 261 ASN D C 1
ATOM 7797 O O . ASN D 1 269 ? 26.215 0.583 -3.481 1.00 12.37 261 ASN D O 1
ATOM 7802 N N . VAL D 1 270 ? 27.091 -1.307 -2.610 1.00 14.27 262 VAL D N 1
ATOM 7803 C CA . VAL D 1 270 ? 25.811 -2.004 -2.648 1.00 10.72 262 VAL D CA 1
ATOM 7804 C C . VAL D 1 270 ? 24.891 -1.349 -1.626 1.00 11.38 262 VAL D C 1
ATOM 7805 O O . VAL D 1 270 ? 25.175 -1.343 -0.420 1.00 14.10 262 VAL D O 1
ATOM 7809 N N . GLU D 1 271 ? 23.802 -0.761 -2.114 1.00 11.26 263 GLU D N 1
ATOM 7810 C CA . GLU D 1 271 ? 22.952 0.073 -1.264 1.00 12.93 263 GLU D CA 1
ATOM 7811 C C . GLU D 1 271 ? 21.985 -0.753 -0.432 1.00 13.95 263 GLU D C 1
ATOM 7812 O O . GLU D 1 271 ? 21.623 -0.338 0.673 1.00 15.75 263 GLU D O 1
ATOM 7818 N N . VAL D 1 272 ? 21.586 -1.919 -0.936 1.00 14.38 264 VAL D N 1
ATOM 7819 C CA . VAL D 1 272 ? 20.624 -2.791 -0.278 1.00 13.32 264 VAL D CA 1
ATOM 7820 C C . VAL D 1 272 ? 20.677 -4.113 -1.023 1.00 12.61 264 VAL D C 1
ATOM 7821 O O . VAL D 1 272 ? 21.041 -4.150 -2.204 1.00 15.97 264 VAL D O 1
ATOM 7825 N N . LEU D 1 273 ? 20.379 -5.206 -0.329 1.00 12.57 265 LEU D N 1
ATOM 7826 C CA . LEU D 1 273 ? 20.198 -6.495 -0.982 1.00 19.58 265 LEU D CA 1
ATOM 7827 C C . LEU D 1 273 ? 18.727 -6.873 -0.948 1.00 27.01 265 LEU D C 1
ATOM 7828 O O . LEU D 1 273 ? 18.244 -7.647 -1.777 1.00 32.22 265 LEU D O 1
#

CATH classification: 3.40.50.720

Foldseek 3Di:
DVVQQQQFDAAFEEEFEQQLDDLNVLQQQLCQVRRYQAEYEHQDPVSQVVQPDDPPTDDYHYFHDDLLDLVSLVVSVVVSCVPSVFHAEYELEWAAQFFFAAPVPHDVVSLVVRCSTLPVSLVSNCVVRLVRNLPDPQQGEYEYEAAVLLVAPDGRRVSNSVSSVVLLVVQLVVCVVRVVSRYAGEYEHAAQEDDPRSLVVLCNVCVRVVHDSVVSVQVQQVQQLQSDHHYSNQVSSVVSSCSGNNNVPDHSYYHYRHSHRPHD/DLQQQFDAAFEEEFEQQLDDLNVLQQQLCVVSRYQYEYEHQDVVSVVVQPPDPVTDHYHYFNADLLDLVSLVVSVVSSCVPVVFHQEYEAEWAAQFFFAAPVPHDVVSLVVRCSTLPVSLVSNCVVRLVRNLPDPQQGEYEYEAAVLLVAPDGRRVSNSVSSVVLLVVQLVVCVVCVVSRYAGEYEHAAQEDDDRSLVVLCNVCVRVVHDSVVSVQVQQVQQLQSDHFYSNQVSSVVSSCSGNNNVVDHSYYHYRHSHRPHD/DVVQQQFFDAAALEEFEQQLDDLNVLLQQLCQVRRYQAEYEHQDPVSVVVQPDDPPGHHYHYFHDDLLDLVSLVVSVVVSCVPSVFHAEYEAEWAAQFFFAAPVPHDVVRLVVRCSNLPVSVVSNCVVRLVRNLPDPQQHEYEYEAAVLLVAPDGRRVSNSVSSVVLLVVQLVVCVVRVVSRYAGEYEHAAQEDDPRSLVVLCNVCVRVVHDSVVSVQVQQVQQLQSDHHYSNQVSSVVRRCSGNNNSPDHSYYHYRHSHRNHD/DVVQLQQFDAAAEEEFEQQLDDLNVLQQQLVQVRRYAAEYEHQDPVSVVVQPPPPVTDDYHYFHDQLLDLVSLVVSVVVSCVPVVFHQEYEAEWAAQFFFAAPVPHDVVSLVVRCSTLPVSLVSNCVVRLVRNLPDPQQGEYEYEAAVLLVAPDGRRVSNSVSSVVLLVVQLVVCVVCVVSRYAGEYEHEAQEDDDRSLVVLCNVCVRVVHDSVVSVQVQQVQQLQSDHFYSNQVSSVVSSCSGNNNVVDHSYYHYRHSHRPHD

Solvent-accessible surface area: 33740 Å² total; per-residue (Å²): 111,4,83,51,34,7,49,14,49,116,30,4,49,0,0,0,2,19,0,5,60,43,38,1,40,26,0,0,16,4,0,12,83,29,40,15,121,7,7,0,0,10,72,46,66,78,18,36,76,68,14,69,149,58,122,113,95,58,104,20,32,36,9,99,5,60,12,41,59,104,54,2,0,114,128,0,21,59,55,1,64,90,88,15,56,13,0,7,2,0,0,4,21,13,16,54,31,23,17,41,2,3,0,55,110,8,64,22,58,87,0,66,76,0,1,26,15,0,0,25,5,5,0,11,1,0,45,45,0,0,61,63,0,114,135,11,102,61,15,5,12,4,1,2,6,4,8,3,0,3,71,28,6,10,4,55,6,0,0,36,0,0,0,9,22,0,0,7,0,5,2,50,0,3,0,28,12,4,2,71,75,16,0,27,0,2,0,0,4,9,12,6,18,142,17,84,121,22,119,140,20,0,108,31,17,5,153,56,68,69,41,45,72,103,82,8,46,90,106,18,35,94,69,1,0,18,109,84,26,2,47,29,39,9,0,1,0,0,0,0,3,8,6,0,47,0,0,40,0,1,0,0,14,33,7,2,0,0,1,12,4,18,8,28,85,75,40,13,54,19,56,114,30,4,63,0,0,0,2,18,0,5,57,40,28,1,40,26,0,0,13,7,0,11,78,28,41,14,116,6,7,0,0,10,72,46,94,83,19,24,69,65,15,76,142,56,142,100,86,60,104,20,33,36,9,87,3,68,12,65,61,91,57,2,0,89,124,0,20,61,55,1,64,88,87,14,55,14,4,9,2,0,0,4,15,13,16,45,37,20,11,40,3,4,0,56,114,11,69,30,64,70,0,86,90,0,2,30,18,0,0,30,5,5,0,13,2,1,49,47,0,1,63,62,1,111,138,18,185,54,14,0,4,3,1,2,7,4,8,4,0,3,67,28,7,9,5,56,6,0,0,35,0,0,0,8,24,0,0,7,0,4,4,54,0,3,0,29,11,3,2,70,71,18,0,35,0,2,0,0,5,10,12,6,18,129,18,92,135,22,126,169,20,0,88,35,17,5,152,59,65,70,37,46,73,104,86,9,46,106,100,18,39,97,71,0,0,16,110,73,18,0,59,32,42,10,0,2,0,0,0,0,3,6,2,0,48,0,0,9,1,1,0,0,14,32,6,2,0,0,0,13,3,18,21,33,97,6,85,108,34,6,51,14,49,118,12,4,44,0,0,0,2,18,0,5,59,45,38,0,40,25,0,0,16,12,0,10,97,30,41,14,119,7,6,0,0,12,72,47,132,80,21,37,77,69,18,67,146,61,129,113,93,57,103,23,30,37,9,79,3,64,11,57,67,108,55,4,1,41,126,0,20,59,52,0,61,89,95,20,57,12,0,5,2,0,0,5,21,14,20,50,31,22,24,42,2,3,0,51,112,8,74,28,53,71,0,71,72,0,1,26,14,0,0,24,6,5,0,12,1,0,51,75,0,0,61,57,0,111,140,10,172,41,13,5,13,3,1,2,7,4,8,3,0,3,69,30,7,10,5,57,5,0,0,37,0,0,0,9,23,0,0,8,0,5,3,54,0,3,0,30,10,4,2,68,71,18,0,28,0,3,0,0,5,10,12,6,18,123,15,85,121,21,115,136,20,0,108,40,17,4,81,59,66,68,39,44,71,107,85,8,46,90,116,18,32,90,72,0,0,16,89,77,28,2,59,26,42,8,0,1,0,0,0,2,3,7,5,0,50,0,1,39,0,1,0,1,14,32,6,2,0,0,1,13,3,18,8,27,100,0,86,67,28,9,104,6,55,98,31,4,53,0,0,0,2,17,0,4,60,47,36,1,37,26,0,0,12,8,1,11,81,26,41,16,118,6,8,0,0,10,74,47,109,77,17,27,65,68,17,78,106,54,145,100,94,62,101,24,30,37,10,77,2,58,11,57,58,104,57,2,1,92,127,0,21,60,54,1,68,89,86,13,55,14,0,8,1,0,0,5,20,14,11,53,39,23,17,40,2,5,0,53,116,8,66,20,62,86,0,70,103,0,1,29,20,0,0,26,5,5,0,12,1,0,54,36,0,1,62,63,0,110,135,13,104,61,13,1,3,4,1,2,7,4,8,4,0,2,68,28,7,9,5,59,6,0,0,37,0,0,0,11,23,0,0,7,0,4,3,55,0,3,0,27,12,4,2,71,69,18,0,36,0,3,0,0,4,11,11,5,19,36,30,113,158,21,139,171,22,0,70,39,15,5,142,58,66,70,41,45,51,108,81,3,40,105,90,0,35,102,22,0,0,18,110,83,30,0,87,30,41,10,0,2,0,0,0,0,4,6,1,0,51,0,0,10,3,1,0,0,15,32,6,2,0,0,0,12,1,31,7,17

Radius of gyration: 27.9 Å; Cα contacts (8 Å, |Δi|>4): 2764; chains: 4; bounding box: 76×69×64 Å

B-factor: mean 23.16, std 10.59, range [8.15, 70.9]

Nearest PDB structures (foldseek):
  5unl-assembly1_B  TM=1.004E+00  e=1.287E-57  Burkholderia multivorans
  3wds-assembly1_B  TM=9.272E-01  e=1.189E-23  Agrobacterium tumefaciens
  4dc1-assembly1_B  TM=9.232E-01  e=1.633E-22  Streptomyces coelicolor
  2rh4-assembly1_B  TM=9.351E-01  e=4.714E-22  Streptomyces coelicolor
  4cqm-assembly1_I  TM=8.902E-01  e=6.854E-22  Homo sapiens